Protein AF-W9T231-F1 (afdb_monomer_lite)

Sequence (777 aa):
MSNKSLTALIVGVVLALVLWNSFYIVSQTERAVMLRFGRIVEPDVKPGLHMKIPYVNSVRKFDARLLTLDTTTSRFLTLEKKALMVDSYAKWRVDDAERFYTATSGMKQIADERLARRLEAALRDQFGKRTLHESVSGQRDELMAQVTNSLNRAAQQELGIEVVDVRVKGIDLPREVNRSVFERMSSERERERANTAPRVRSWPKAFVRTPIVNAACCSPRPSARPRRCAVTAMRRPRRSMPPPMGRIRSSTPSIAACRPTAKVSPARKTSWCSIPRASSSVTWRTASSASWRWQSHPAAQCRPPGDPSAKHCYDPPAGKIPAFLRLCPRGRRLSQACAGHADPPRGMARMPWFEYDSTRPEASRGCCRGFRLGLPEEVISRMATVDRWLLPDGIEEVLPPEAARIETARRRVLDLFQCWGYELVITPHVEFLESLLTGSGQDLDLRTFKVIDPLSGRQMGLRADITPQVARVDAHTLRREGPSRLCYAGSVLHAKPQALSTSRSPIQLGAELYGDASASSDLEVISLMLEVLELADVPDVHMDLGHVGIYRGLAKAAALSGEAEQRLFDALQRKAMDEIAELTAALDPSLAGMLRALARLCGGREALDEARVALAGAPAEVQKALDTLTLIAEQLAARYPRLPLYFDLGELRGYHYHTGVVFAVFVPGVGQSIAQGGRYDDIGADFGRARPATGFSTDLKTLVGLGNADLTTPISGIWAPHGDEPGLWSAIRELRRQGERVVQALDGQSRSDAAQLGCDRQLLLSNGVWTVAPLAS

Radius of gyration: 41.7 Å; chains: 1; bounding box: 104×125×109 Å

Structure (mmCIF, N/CA/C/O backbone):
data_AF-W9T231-F1
#
_entry.id   AF-W9T231-F1
#
loop_
_atom_site.group_PDB
_atom_site.id
_atom_site.type_symbol
_atom_site.label_atom_id
_atom_site.label_alt_id
_atom_site.label_comp_id
_atom_site.label_asym_id
_atom_site.label_entity_id
_atom_site.label_seq_id
_atom_site.pdbx_PDB_ins_code
_atom_site.Cartn_x
_atom_site.Cartn_y
_atom_site.Cartn_z
_atom_site.occupancy
_atom_site.B_iso_or_equiv
_atom_site.auth_seq_id
_atom_site.auth_comp_id
_atom_site.auth_asym_id
_atom_site.auth_atom_id
_atom_site.pdbx_PDB_model_num
ATOM 1 N N . MET A 1 1 ? 6.945 47.712 62.189 1.00 59.94 1 MET A N 1
ATOM 2 C CA . MET A 1 1 ? 8.403 47.864 61.946 1.00 59.94 1 MET A CA 1
ATOM 3 C C . MET A 1 1 ? 8.771 49.331 62.123 1.00 59.94 1 MET A C 1
ATOM 5 O O . MET A 1 1 ? 7.907 50.165 61.901 1.00 59.94 1 MET A O 1
ATOM 9 N N . SER A 1 2 ? 10.010 49.663 62.504 1.00 77.50 2 SER A N 1
ATOM 10 C CA . SER A 1 2 ? 10.472 51.064 62.484 1.00 77.50 2 SER A CA 1
ATOM 11 C C . SER A 1 2 ? 10.555 51.578 61.043 1.00 77.50 2 SER A C 1
ATOM 13 O O . SER A 1 2 ? 10.962 50.822 60.160 1.00 77.50 2 SER A O 1
ATOM 15 N N . ASN A 1 3 ? 10.252 52.858 60.802 1.00 77.44 3 ASN A N 1
ATOM 16 C CA . ASN A 1 3 ? 10.328 53.460 59.464 1.00 77.44 3 ASN A CA 1
ATOM 17 C C . ASN A 1 3 ? 11.718 53.273 58.828 1.00 77.44 3 ASN A C 1
ATOM 19 O O . ASN A 1 3 ? 11.802 53.001 57.636 1.00 77.44 3 ASN A O 1
ATOM 23 N N . LYS A 1 4 ? 12.796 53.302 59.632 1.00 80.69 4 LYS A N 1
ATOM 24 C CA . LYS A 1 4 ? 14.179 53.039 59.181 1.00 80.69 4 LYS A CA 1
ATOM 25 C C . LYS A 1 4 ? 14.403 51.596 58.697 1.00 80.69 4 LYS A C 1
ATOM 27 O O . LYS A 1 4 ? 15.233 51.359 57.830 1.00 80.69 4 LYS A O 1
ATOM 32 N N . SER A 1 5 ? 13.667 50.631 59.253 1.00 80.69 5 SER A N 1
ATOM 33 C CA . SER A 1 5 ? 13.700 49.223 58.831 1.00 80.69 5 SER A CA 1
ATOM 34 C C . SER A 1 5 ? 12.849 48.995 57.578 1.00 80.69 5 SER A C 1
ATOM 36 O O . SER A 1 5 ? 13.245 48.218 56.712 1.00 80.69 5 SER A O 1
ATOM 38 N N . LEU A 1 6 ? 11.725 49.708 57.442 1.00 85.94 6 LEU A N 1
ATOM 39 C CA . LEU A 1 6 ? 10.895 49.656 56.239 1.00 85.94 6 LEU A CA 1
ATOM 40 C C . LEU A 1 6 ? 11.601 50.296 55.031 1.00 85.94 6 LEU A C 1
ATOM 42 O O . LEU A 1 6 ? 11.607 49.703 53.955 1.00 85.94 6 LEU A O 1
ATOM 46 N N . THR A 1 7 ? 12.256 51.451 55.198 1.00 87.06 7 THR A N 1
ATOM 47 C CA . THR A 1 7 ? 13.043 52.065 54.114 1.00 87.06 7 THR A CA 1
ATOM 48 C C . THR A 1 7 ? 14.250 51.215 53.729 1.00 87.06 7 THR A C 1
ATOM 50 O O . THR A 1 7 ? 14.493 51.042 52.538 1.00 87.06 7 THR A O 1
ATOM 53 N N . ALA A 1 8 ? 14.961 50.618 54.694 1.00 88.06 8 ALA A N 1
ATOM 54 C CA . ALA A 1 8 ? 16.053 49.685 54.407 1.00 88.06 8 ALA A CA 1
ATOM 55 C C . ALA A 1 8 ? 15.579 48.455 53.606 1.00 88.06 8 ALA A C 1
ATOM 57 O O . ALA A 1 8 ? 16.243 48.063 52.647 1.00 88.06 8 ALA A O 1
ATOM 58 N N . LEU A 1 9 ? 14.410 47.890 53.941 1.00 89.06 9 LEU A N 1
ATOM 59 C CA . LEU A 1 9 ? 13.809 46.788 53.182 1.00 89.06 9 LEU A CA 1
ATOM 60 C C . LEU A 1 9 ? 13.473 47.209 51.742 1.00 89.06 9 LEU A C 1
ATOM 62 O O . LEU A 1 9 ? 13.836 46.506 50.803 1.00 89.06 9 LEU A O 1
ATOM 66 N N . ILE A 1 10 ? 12.826 48.366 51.560 1.00 88.75 10 ILE A N 1
ATOM 67 C CA . ILE A 1 10 ? 12.458 48.887 50.232 1.00 88.75 10 ILE A CA 1
ATOM 68 C C . ILE A 1 10 ? 13.711 49.143 49.381 1.00 88.75 10 ILE A C 1
ATOM 70 O O . ILE A 1 10 ? 13.763 48.708 48.233 1.00 88.75 10 ILE A O 1
ATOM 74 N N . VAL A 1 11 ? 14.743 49.782 49.940 1.00 91.19 11 VAL A N 1
ATOM 75 C CA . VAL A 1 11 ? 16.019 50.029 49.243 1.00 91.19 11 VAL A CA 1
ATOM 76 C C . VAL A 1 11 ? 16.714 48.714 48.872 1.00 91.19 11 VAL A C 1
ATOM 78 O O . VAL A 1 11 ? 17.195 48.586 47.748 1.00 91.19 11 VAL A O 1
ATOM 81 N N . GLY A 1 12 ? 16.713 47.716 49.763 1.00 92.06 12 GLY A N 1
ATOM 82 C CA . GLY A 1 12 ? 17.253 46.383 49.481 1.00 92.06 12 GLY A CA 1
ATOM 83 C C . GLY A 1 12 ? 16.517 45.661 48.347 1.00 92.06 12 GLY A C 1
ATOM 84 O O . GLY A 1 12 ? 17.159 45.111 47.453 1.00 92.06 12 GLY A O 1
ATOM 85 N N . VAL A 1 13 ? 15.180 45.716 48.328 1.00 90.56 13 VAL A N 1
ATOM 86 C CA . VAL A 1 13 ? 14.354 45.139 47.251 1.00 90.56 13 VAL A CA 1
ATOM 87 C C . VAL A 1 13 ? 14.581 45.865 45.921 1.00 90.56 13 VAL A C 1
ATOM 89 O O . VAL A 1 13 ? 14.734 45.209 44.892 1.00 90.56 13 VAL A O 1
ATOM 92 N N . VAL A 1 14 ? 14.667 47.199 45.921 1.00 89.44 14 VAL A N 1
ATOM 93 C CA . VAL A 1 14 ? 14.966 47.982 44.708 1.00 89.44 14 VAL A CA 1
ATOM 94 C C . VAL A 1 14 ? 16.364 47.658 44.171 1.00 89.44 14 VAL A C 1
ATOM 96 O O . VAL A 1 14 ? 16.504 47.425 42.972 1.00 89.44 14 VAL A O 1
ATOM 99 N N . LEU A 1 15 ? 17.383 47.559 45.033 1.00 88.38 15 LEU A N 1
ATOM 100 C CA . LEU A 1 15 ? 18.730 47.129 44.637 1.00 88.38 15 LEU A CA 1
ATOM 101 C C . LEU A 1 15 ? 18.733 45.713 44.049 1.00 88.38 15 LEU A C 1
ATOM 103 O O . LEU A 1 15 ? 19.328 45.501 42.994 1.00 88.38 15 LEU A O 1
ATOM 107 N N . ALA A 1 16 ? 18.034 44.763 44.674 1.00 86.81 16 ALA A N 1
ATOM 108 C CA . ALA A 1 16 ? 17.919 43.397 44.165 1.00 86.81 16 ALA A CA 1
ATOM 109 C C . ALA A 1 16 ? 17.242 43.344 42.782 1.00 86.81 16 ALA A C 1
ATOM 111 O O . ALA A 1 16 ? 17.735 42.660 41.886 1.00 86.81 16 ALA A O 1
ATOM 112 N N . LEU A 1 17 ? 16.163 44.108 42.571 1.00 86.94 17 LEU A N 1
ATOM 113 C CA . LEU A 1 17 ? 15.470 44.204 41.279 1.00 86.94 17 LEU A CA 1
ATOM 114 C C . LEU A 1 17 ? 16.336 44.860 40.191 1.00 86.94 17 LEU A C 1
ATOM 116 O O . LEU A 1 17 ? 16.334 44.401 39.047 1.00 86.94 17 LEU A O 1
ATOM 120 N N . VAL A 1 18 ? 17.095 45.906 40.536 1.00 86.50 18 VAL A N 1
ATOM 121 C CA . VAL A 1 18 ? 18.036 46.562 39.613 1.00 86.50 18 VAL A CA 1
ATOM 122 C C . VAL A 1 18 ? 19.168 45.611 39.229 1.00 86.50 18 VAL A C 1
ATOM 124 O O . VAL A 1 18 ? 19.445 45.469 38.039 1.00 86.50 18 VAL A O 1
ATOM 127 N N . LEU A 1 19 ? 19.780 44.915 40.192 1.00 86.00 19 LEU A N 1
ATOM 128 C CA . LEU A 1 19 ? 20.834 43.929 39.932 1.00 86.00 19 LEU A CA 1
ATOM 129 C C . LEU A 1 19 ? 20.319 42.765 39.074 1.00 86.00 19 LEU A C 1
ATOM 131 O O . LEU A 1 19 ? 20.941 42.433 38.067 1.00 86.00 19 LEU A O 1
ATOM 135 N N . TRP A 1 20 ? 19.151 42.203 39.399 1.00 85.25 20 TRP A N 1
ATOM 136 C CA . TRP A 1 20 ? 18.541 41.110 38.632 1.00 85.25 20 TRP A CA 1
ATOM 137 C C . TRP A 1 20 ? 18.258 41.510 37.175 1.00 85.25 20 TRP A C 1
ATOM 139 O O . TRP A 1 20 ? 18.599 40.777 36.249 1.00 85.25 20 TRP A O 1
ATOM 149 N N . ASN A 1 21 ? 17.712 42.709 36.945 1.00 86.25 21 ASN A N 1
ATOM 150 C CA . ASN A 1 21 ? 17.475 43.241 35.598 1.00 86.25 21 ASN A CA 1
ATOM 151 C C . ASN A 1 21 ? 18.737 43.859 34.954 1.00 86.25 21 ASN A C 1
ATOM 153 O O . ASN A 1 21 ? 18.638 44.407 33.860 1.00 86.25 21 ASN A O 1
ATOM 157 N N . SER A 1 22 ? 19.916 43.800 35.582 1.00 88.25 22 SER A N 1
ATOM 158 C CA . SER A 1 22 ? 21.172 44.251 34.956 1.00 88.25 22 SER A CA 1
ATOM 159 C C . SER A 1 22 ? 21.849 43.154 34.131 1.00 88.25 22 SER A C 1
ATOM 161 O O . SER A 1 22 ? 22.622 43.469 33.233 1.00 88.25 22 SER A O 1
ATOM 163 N N . PHE A 1 23 ? 21.540 41.877 34.361 1.00 88.81 23 PHE A N 1
ATOM 164 C CA . PHE A 1 23 ? 22.105 40.768 33.587 1.00 88.81 23 PHE A CA 1
ATOM 165 C C . PHE A 1 23 ? 21.223 40.373 32.395 1.00 88.81 23 PHE A C 1
ATOM 167 O O . PHE A 1 23 ? 19.997 40.501 32.425 1.00 88.81 23 PHE A O 1
ATOM 174 N N . TYR A 1 24 ? 21.851 39.887 31.323 1.00 89.12 24 TYR A N 1
ATOM 175 C CA . TYR A 1 24 ? 21.174 39.257 30.189 1.00 89.12 24 TYR A CA 1
ATOM 176 C C . TYR A 1 24 ? 22.077 38.213 29.518 1.00 89.12 24 TYR A C 1
ATOM 178 O O . TYR A 1 24 ? 23.298 38.319 29.562 1.00 89.12 24 TYR A O 1
ATOM 186 N N . ILE A 1 25 ? 21.478 37.195 28.897 1.00 88.69 25 ILE A N 1
ATOM 187 C CA . ILE A 1 25 ? 22.198 36.114 28.204 1.00 88.69 25 ILE A CA 1
ATOM 188 C C . ILE A 1 25 ? 21.877 36.183 26.709 1.00 88.69 25 ILE A C 1
ATOM 190 O O . ILE A 1 25 ? 20.707 36.331 26.342 1.00 88.69 25 ILE A O 1
ATOM 194 N N . VAL A 1 26 ? 22.895 36.050 25.859 1.00 89.69 26 VAL A N 1
ATOM 195 C CA . VAL A 1 26 ? 22.774 35.859 24.404 1.00 89.69 26 VAL A CA 1
ATOM 196 C C . VAL A 1 26 ? 23.158 34.416 24.079 1.00 89.69 26 VAL A C 1
ATOM 198 O O . VAL A 1 26 ? 24.258 33.974 24.411 1.00 89.69 26 VAL A O 1
ATOM 201 N N . SER A 1 27 ? 22.241 33.669 23.470 1.00 87.06 27 SER A N 1
ATOM 202 C CA . SER A 1 27 ? 22.439 32.261 23.104 1.00 87.06 27 SER A CA 1
ATOM 203 C C . SER A 1 27 ? 23.228 32.141 21.800 1.00 87.06 27 SER A C 1
ATOM 205 O O . SER A 1 27 ? 23.195 33.043 20.973 1.00 87.06 27 SER A O 1
ATOM 207 N N . GLN A 1 28 ? 23.872 30.997 21.549 1.00 83.31 28 GLN A N 1
ATOM 208 C CA . GLN A 1 28 ? 24.604 30.754 20.290 1.00 83.31 28 GLN A CA 1
ATOM 209 C C . GLN A 1 28 ? 23.710 30.776 19.031 1.00 83.31 28 GLN A C 1
ATOM 211 O O . GLN A 1 28 ? 24.209 30.907 17.920 1.00 83.31 28 GLN A O 1
ATOM 216 N N . THR A 1 29 ? 22.390 30.658 19.201 1.00 84.88 29 THR A N 1
ATOM 217 C CA . THR A 1 29 ? 21.371 30.757 18.142 1.00 84.88 29 THR A CA 1
ATOM 218 C C . THR A 1 29 ? 20.822 32.174 17.941 1.00 84.88 29 THR A C 1
ATOM 220 O O . THR A 1 29 ? 19.926 32.367 17.123 1.00 84.88 29 THR A O 1
ATOM 223 N N . GLU A 1 30 ? 21.297 33.159 18.704 1.00 87.56 30 GLU A N 1
ATOM 224 C CA . GLU A 1 30 ? 20.842 34.550 18.668 1.00 87.56 30 GLU A CA 1
ATOM 225 C C . GLU A 1 30 ? 22.010 35.472 18.287 1.00 87.56 30 GLU A C 1
ATOM 227 O O . GLU A 1 30 ? 23.133 35.271 18.744 1.00 87.56 30 GLU A O 1
ATOM 232 N N . ARG A 1 31 ? 21.736 36.532 17.521 1.00 87.31 31 ARG A N 1
ATOM 233 C CA . ARG A 1 31 ? 22.599 37.728 17.477 1.00 87.31 31 ARG A CA 1
ATOM 234 C C . ARG A 1 31 ? 21.915 38.852 18.242 1.00 87.31 31 ARG A C 1
ATOM 236 O O . ARG A 1 31 ? 20.683 38.868 18.339 1.00 87.31 31 ARG A O 1
ATOM 243 N N . ALA A 1 32 ? 22.675 39.795 18.788 1.00 87.94 32 ALA A N 1
ATOM 244 C CA . ALA A 1 32 ? 22.094 40.895 19.548 1.00 87.94 32 ALA A CA 1
ATOM 245 C C . ALA A 1 32 ? 22.834 42.223 19.354 1.00 87.94 32 ALA A C 1
ATOM 247 O O . ALA A 1 32 ? 24.052 42.260 19.228 1.00 87.94 32 ALA A O 1
ATOM 248 N N . VAL A 1 33 ? 22.065 43.312 19.384 1.00 90.50 33 VAL A N 1
ATOM 249 C CA . VAL A 1 33 ? 22.539 44.700 19.298 1.00 90.50 33 VAL A CA 1
ATOM 250 C C . VAL A 1 33 ? 22.214 45.400 20.614 1.00 90.50 33 VAL A C 1
ATOM 252 O O . VAL A 1 33 ? 21.064 45.358 21.075 1.00 90.50 33 VAL A O 1
ATOM 255 N N . MET A 1 34 ? 23.194 46.083 21.215 1.00 89.31 34 MET A N 1
ATOM 256 C CA . MET A 1 34 ? 22.938 46.959 22.360 1.00 89.31 34 MET A CA 1
ATOM 257 C C . MET A 1 34 ? 22.650 48.384 21.889 1.00 89.31 34 MET A C 1
ATOM 259 O O . MET A 1 34 ? 23.486 49.039 21.263 1.00 89.31 34 MET A O 1
ATOM 263 N N . LEU A 1 35 ? 21.468 48.881 22.253 1.00 89.38 35 LEU A N 1
ATOM 264 C CA . LEU A 1 35 ? 21.034 50.250 22.003 1.00 89.38 35 LEU A CA 1
ATOM 265 C C . LEU A 1 35 ? 21.089 51.065 23.301 1.00 89.38 35 LEU A C 1
ATOM 267 O O . LEU A 1 35 ? 20.651 50.584 24.348 1.00 89.38 35 LEU A O 1
ATOM 271 N N . ARG A 1 36 ? 21.526 52.323 23.230 1.00 88.81 36 ARG A N 1
ATOM 272 C CA . ARG A 1 36 ? 21.398 53.319 24.307 1.00 88.81 36 ARG A CA 1
ATOM 273 C C . ARG A 1 36 ? 20.608 54.512 23.787 1.00 88.81 36 ARG A C 1
ATOM 275 O O . ARG A 1 36 ? 21.016 55.142 22.815 1.00 88.81 36 ARG A O 1
ATOM 282 N N . PHE A 1 37 ? 19.459 54.792 24.403 1.00 84.75 37 PHE A N 1
ATOM 283 C CA . PHE A 1 37 ? 18.506 55.816 23.936 1.00 84.75 37 PHE A CA 1
ATOM 284 C C . PHE A 1 37 ? 18.221 55.747 22.416 1.00 84.75 37 PHE A C 1
ATOM 286 O O . PHE A 1 37 ? 18.166 56.762 21.727 1.00 84.75 37 PHE A O 1
ATOM 293 N N . GLY A 1 38 ? 18.091 54.528 21.877 1.00 77.12 38 GLY A N 1
ATOM 294 C CA . GLY A 1 38 ? 17.821 54.266 20.456 1.00 77.12 38 GLY A CA 1
ATOM 295 C C . GLY A 1 38 ? 19.037 54.285 19.517 1.00 77.12 38 GLY A C 1
ATOM 296 O O . GLY A 1 38 ? 18.914 53.798 18.398 1.00 77.12 38 GLY A O 1
ATOM 297 N N . ARG A 1 39 ? 20.209 54.773 19.950 1.00 84.06 39 ARG A N 1
ATOM 298 C CA . ARG A 1 39 ? 21.460 54.696 19.170 1.00 84.06 39 ARG A CA 1
ATOM 299 C C . ARG A 1 39 ? 22.169 53.365 19.414 1.00 84.06 39 ARG A C 1
ATOM 301 O O . ARG A 1 39 ? 22.173 52.885 20.545 1.00 84.06 39 ARG A O 1
ATOM 308 N N . ILE A 1 40 ? 22.791 52.799 18.382 1.00 86.38 40 ILE A N 1
ATOM 309 C CA . ILE A 1 40 ? 23.639 51.604 18.504 1.00 86.38 40 ILE A CA 1
ATOM 310 C C . ILE A 1 40 ? 24.900 51.965 19.305 1.00 86.38 40 ILE A C 1
ATOM 312 O O . ILE A 1 40 ? 25.484 53.030 19.108 1.00 86.38 40 ILE A O 1
ATOM 316 N N . VAL A 1 41 ? 25.272 51.098 20.249 1.00 86.50 41 VAL A N 1
ATOM 317 C CA . VAL A 1 41 ? 26.499 51.205 21.064 1.00 86.50 41 VAL A CA 1
ATOM 318 C C . VAL A 1 41 ? 27.370 49.959 20.918 1.00 86.50 41 VAL A C 1
ATOM 320 O O . VAL A 1 41 ? 28.590 50.072 20.949 1.00 86.50 41 VAL A O 1
ATOM 323 N N . GLU A 1 42 ? 26.758 48.789 20.732 1.00 85.25 42 GLU A N 1
ATOM 324 C CA . GLU A 1 42 ? 27.459 47.527 20.482 1.00 85.25 42 GLU A CA 1
ATOM 325 C C . GLU A 1 42 ? 26.739 46.785 19.336 1.00 85.25 42 GLU A C 1
ATOM 327 O O . GLU A 1 42 ? 25.562 46.441 19.509 1.00 85.25 42 GLU A O 1
ATOM 332 N N . PRO A 1 43 ? 27.379 46.609 18.160 1.00 77.88 43 PRO A N 1
ATOM 333 C CA . PRO A 1 43 ? 26.698 46.180 16.933 1.00 77.88 43 PRO A CA 1
ATOM 334 C C . PRO A 1 43 ? 26.555 44.658 16.768 1.00 77.88 43 PRO A C 1
ATOM 336 O O . PRO A 1 43 ? 25.630 44.217 16.092 1.00 77.88 43 PRO A O 1
ATOM 339 N N . ASP A 1 44 ? 27.421 43.850 17.391 1.00 82.75 44 ASP A N 1
ATOM 340 C CA . ASP A 1 44 ? 27.272 42.388 17.442 1.00 82.75 44 ASP A CA 1
ATOM 341 C C . ASP A 1 44 ? 27.761 41.839 18.793 1.00 82.75 44 ASP A C 1
ATOM 343 O O . ASP A 1 44 ? 28.956 41.631 19.027 1.00 82.75 44 ASP A O 1
ATOM 347 N N . VAL A 1 45 ? 26.819 41.652 19.719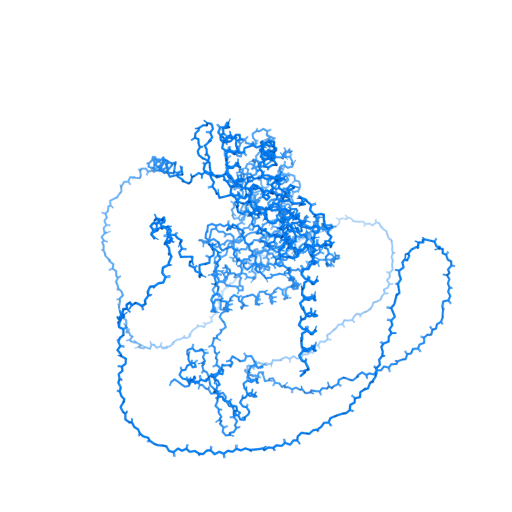 1.00 85.19 45 VAL A N 1
ATOM 348 C CA . VAL A 1 45 ? 27.072 41.119 21.062 1.00 85.19 45 VAL A CA 1
ATOM 349 C C . VAL A 1 45 ? 27.274 39.605 20.970 1.00 85.19 45 VAL A C 1
ATOM 351 O O . VAL A 1 45 ? 26.329 38.850 20.730 1.00 85.19 45 VAL A O 1
ATOM 354 N N . LYS A 1 46 ? 28.509 39.149 21.208 1.00 85.12 46 LYS A N 1
ATOM 355 C CA . LYS A 1 46 ? 28.887 37.724 21.148 1.00 85.12 46 LYS A CA 1
ATOM 356 C C . LYS A 1 46 ? 28.062 36.856 22.120 1.00 85.12 46 LYS A C 1
ATOM 358 O O . LYS A 1 46 ? 27.744 37.329 23.212 1.00 85.12 46 LYS A O 1
ATOM 363 N N . PRO A 1 47 ? 27.783 35.574 21.806 1.00 87.12 47 PRO A N 1
ATOM 364 C CA . PRO A 1 47 ? 27.088 34.665 22.722 1.00 87.12 47 PRO A CA 1
ATOM 365 C C . PRO A 1 47 ? 27.764 34.568 24.099 1.00 87.12 47 PRO A C 1
ATOM 367 O O . PRO A 1 47 ? 28.982 34.406 24.187 1.00 87.12 47 PRO A O 1
ATOM 370 N N . GLY A 1 48 ? 26.979 34.658 25.175 1.00 88.56 48 GLY A N 1
ATOM 371 C CA . GLY A 1 48 ? 27.481 34.694 26.552 1.00 88.56 48 GLY A CA 1
ATOM 372 C C . GLY A 1 48 ? 26.546 35.392 27.546 1.00 88.56 48 GLY A C 1
ATOM 373 O O . GLY A 1 48 ? 25.443 35.819 27.199 1.00 88.56 48 GLY A O 1
ATOM 374 N N . LEU A 1 49 ? 27.001 35.500 28.799 1.00 89.00 49 LEU A N 1
ATOM 375 C CA . LEU A 1 49 ? 26.379 36.315 29.847 1.00 89.00 49 LEU A CA 1
ATOM 376 C C . LEU A 1 49 ? 26.965 37.731 29.804 1.00 89.00 49 LEU A C 1
ATOM 378 O O . LEU A 1 49 ? 28.181 37.898 29.846 1.00 89.00 49 LEU A O 1
ATOM 382 N N . HIS A 1 50 ? 26.094 38.735 29.784 1.00 89.31 50 HIS A N 1
ATOM 383 C CA . HIS A 1 50 ? 26.443 40.146 29.642 1.00 89.31 50 HIS A CA 1
ATOM 384 C C . HIS A 1 50 ? 25.702 41.020 30.653 1.00 89.31 50 HIS A C 1
ATOM 386 O O . HIS A 1 50 ? 24.677 40.625 31.218 1.00 89.31 50 HIS A O 1
ATOM 392 N N . MET A 1 51 ? 26.204 42.241 30.856 1.00 88.38 51 MET A N 1
ATOM 393 C CA . MET A 1 51 ? 25.585 43.240 31.728 1.00 88.38 51 MET A CA 1
ATOM 394 C C . MET A 1 51 ? 25.106 44.454 30.921 1.00 88.38 51 MET A C 1
ATOM 396 O O . MET A 1 51 ? 25.799 44.955 30.038 1.00 88.38 51 MET A O 1
ATOM 400 N N . LYS A 1 52 ? 23.906 44.942 31.233 1.00 88.44 52 LYS A N 1
ATOM 401 C CA . LYS A 1 52 ? 23.283 46.155 30.687 1.00 88.44 52 LYS A CA 1
ATOM 402 C C . LYS A 1 52 ? 22.937 47.092 31.847 1.00 88.44 52 LYS A C 1
ATOM 404 O O . LYS A 1 52 ? 22.591 46.631 32.929 1.00 88.44 52 LYS A O 1
ATOM 409 N N . ILE A 1 53 ? 22.958 48.403 31.617 1.00 86.44 53 ILE A N 1
ATOM 410 C CA . ILE A 1 53 ? 22.382 49.362 32.570 1.00 86.44 53 ILE A CA 1
ATOM 411 C C . ILE A 1 53 ? 20.865 49.395 32.316 1.00 86.44 53 ILE A C 1
ATOM 413 O O . ILE A 1 53 ? 20.472 49.814 31.222 1.00 86.44 53 ILE A O 1
ATOM 417 N N . PRO A 1 54 ? 19.998 48.951 33.248 1.00 79.44 54 PRO A N 1
ATOM 418 C CA . PRO A 1 54 ? 18.552 48.968 33.033 1.00 79.44 54 PRO A CA 1
ATOM 419 C C . PRO A 1 54 ? 18.039 50.400 32.815 1.00 79.44 54 PRO A C 1
ATOM 421 O O . PRO A 1 54 ? 18.637 51.367 33.282 1.00 79.44 54 PRO A O 1
ATOM 424 N N . TYR A 1 55 ? 16.939 50.533 32.068 1.00 80.69 55 TYR A N 1
ATOM 425 C CA . TYR A 1 55 ? 16.335 51.795 31.592 1.00 80.69 55 TYR A CA 1
ATOM 426 C C . TYR A 1 55 ? 17.190 52.646 30.626 1.00 80.69 55 TYR A C 1
ATOM 428 O O . TYR A 1 55 ? 16.620 53.353 29.800 1.00 80.69 55 TYR A O 1
ATOM 436 N N . VAL A 1 56 ? 18.524 52.555 30.668 1.00 85.50 56 VAL A N 1
ATOM 437 C CA . VAL A 1 56 ? 19.449 53.306 29.791 1.00 85.50 56 VAL A CA 1
ATOM 438 C C . VAL A 1 56 ? 19.849 52.501 28.550 1.00 85.50 56 VAL A C 1
ATOM 440 O O . VAL A 1 56 ? 19.805 53.018 27.432 1.00 85.50 56 VAL A O 1
ATOM 443 N N . ASN A 1 57 ? 20.219 51.230 28.738 1.00 89.44 57 ASN A N 1
ATOM 444 C CA . ASN A 1 57 ? 20.561 50.303 27.662 1.00 89.44 57 ASN A CA 1
ATOM 445 C C . ASN A 1 57 ? 19.384 49.341 27.408 1.00 89.44 57 ASN A C 1
ATOM 447 O O . ASN A 1 57 ? 18.901 48.674 28.327 1.00 89.44 57 ASN A O 1
ATOM 451 N N . SER A 1 58 ? 18.978 49.191 26.149 1.00 85.75 58 SER A N 1
ATOM 452 C CA . SER A 1 58 ? 18.025 48.172 25.697 1.00 85.75 58 SER A CA 1
ATOM 453 C C . SER A 1 58 ? 18.695 47.240 24.692 1.00 85.75 58 SER A C 1
ATOM 455 O O . SER A 1 58 ? 19.227 47.700 23.684 1.00 85.75 58 SER A O 1
ATOM 457 N N . VAL A 1 59 ? 18.643 45.935 24.944 1.00 88.19 59 VAL A N 1
ATOM 458 C CA . VAL A 1 59 ? 19.201 44.913 24.048 1.00 88.19 59 VAL A CA 1
ATOM 459 C C . VAL A 1 59 ? 18.101 44.428 23.109 1.00 88.19 59 VAL A C 1
ATOM 461 O O . VAL A 1 59 ? 17.018 44.055 23.569 1.00 88.19 59 VAL A O 1
ATOM 464 N N . ARG A 1 60 ? 18.369 44.413 21.802 1.00 88.06 60 ARG A N 1
ATOM 465 C CA . ARG A 1 60 ? 17.524 43.742 20.804 1.00 88.06 60 ARG A CA 1
ATOM 466 C C . ARG A 1 60 ? 18.203 42.447 20.375 1.00 88.06 60 ARG A C 1
ATOM 468 O O . ARG A 1 60 ? 19.402 42.446 20.129 1.00 88.06 60 ARG A O 1
ATOM 475 N N . LYS A 1 61 ? 17.432 41.362 20.326 1.00 89.31 61 LYS A N 1
ATOM 476 C CA . LYS A 1 61 ? 17.865 40.015 19.937 1.00 89.31 61 LYS A CA 1
ATOM 477 C C . LYS A 1 61 ? 17.177 39.615 18.639 1.00 89.31 61 LYS A C 1
ATOM 479 O O . LYS A 1 61 ? 15.988 39.896 18.483 1.00 89.31 61 LYS A O 1
ATOM 484 N N . PHE A 1 62 ? 17.899 38.923 17.767 1.00 87.88 62 PHE A N 1
ATOM 485 C CA . PHE A 1 62 ? 17.410 38.401 16.492 1.00 87.88 62 PHE A CA 1
ATOM 486 C C . PHE A 1 62 ? 17.809 36.929 16.353 1.00 87.88 62 PHE A C 1
ATOM 488 O O . PHE A 1 62 ? 18.845 36.509 16.870 1.00 87.88 62 PHE A O 1
ATOM 495 N N . ASP A 1 63 ? 16.986 36.145 15.662 1.00 86.81 63 ASP A N 1
ATOM 496 C CA . ASP A 1 63 ? 17.266 34.732 15.400 1.00 86.81 63 ASP A CA 1
ATOM 497 C C . ASP A 1 63 ? 18.368 34.606 14.333 1.00 86.81 63 ASP A C 1
ATOM 499 O O . ASP A 1 63 ? 18.233 35.143 13.232 1.00 86.81 63 ASP A O 1
ATOM 503 N N . ALA A 1 64 ? 19.464 33.922 14.668 1.00 84.56 64 ALA A N 1
ATOM 504 C CA . ALA A 1 64 ? 20.610 33.715 13.778 1.00 84.56 64 ALA A CA 1
ATOM 505 C C . ALA A 1 64 ? 20.522 32.397 12.980 1.00 84.56 64 ALA A C 1
ATOM 507 O O . ALA A 1 64 ? 21.426 32.070 12.205 1.00 84.56 64 ALA A O 1
ATOM 508 N N . ARG A 1 65 ? 19.457 31.608 13.183 1.00 90.38 65 ARG A N 1
ATOM 509 C CA . ARG A 1 65 ? 19.228 30.330 12.492 1.00 90.38 65 ARG A CA 1
ATOM 510 C C . ARG A 1 65 ? 18.743 30.546 11.054 1.00 90.38 65 ARG A C 1
ATOM 512 O O . ARG A 1 65 ? 18.408 31.653 10.643 1.00 90.38 65 ARG A O 1
ATOM 519 N N . LEU A 1 66 ? 18.680 29.454 10.288 1.00 90.06 66 LEU A N 1
ATOM 520 C CA . LEU A 1 66 ? 18.106 29.440 8.940 1.00 90.06 66 LEU A CA 1
ATOM 521 C C . LEU A 1 66 ? 16.592 29.684 8.989 1.00 90.06 66 LEU A C 1
ATOM 523 O O . LEU A 1 66 ? 15.794 28.775 9.227 1.00 90.06 66 LEU A O 1
ATOM 527 N N . LEU A 1 67 ? 16.204 30.924 8.722 1.00 90.69 67 LEU A N 1
ATOM 528 C CA . LEU A 1 67 ? 14.831 31.330 8.487 1.00 90.69 67 LEU A CA 1
ATOM 529 C C . LEU A 1 67 ? 14.408 30.933 7.067 1.00 90.69 67 LEU A C 1
ATOM 531 O O . LEU A 1 67 ? 15.223 30.718 6.167 1.00 90.69 67 LEU A O 1
ATOM 535 N N . THR A 1 68 ? 13.099 30.808 6.870 1.00 92.19 68 THR A N 1
ATOM 536 C CA . THR A 1 68 ? 12.507 30.566 5.550 1.00 92.19 68 THR A CA 1
ATOM 537 C C . THR A 1 68 ? 11.605 31.740 5.199 1.00 92.19 68 THR A C 1
ATOM 539 O O . THR A 1 68 ? 10.793 32.172 6.025 1.00 92.19 68 THR A O 1
ATOM 542 N N . LEU A 1 69 ? 11.778 32.248 3.983 1.00 89.56 69 LEU A N 1
ATOM 543 C CA . LEU A 1 69 ? 10.790 33.030 3.258 1.00 89.56 69 LEU A CA 1
ATOM 544 C C . LEU A 1 69 ? 10.063 32.068 2.317 1.00 89.56 69 LEU A C 1
ATOM 546 O O . LEU A 1 69 ? 10.710 31.373 1.533 1.00 89.56 69 LEU A O 1
ATOM 550 N N . ASP A 1 70 ? 8.738 32.045 2.397 1.00 83.44 70 ASP A N 1
ATOM 551 C CA . ASP A 1 70 ? 7.876 31.340 1.454 1.00 83.44 70 ASP A CA 1
ATOM 552 C C . ASP A 1 70 ? 7.122 32.376 0.610 1.00 83.44 70 ASP A C 1
ATOM 554 O O . ASP A 1 70 ? 6.636 33.371 1.154 1.00 83.44 70 ASP A O 1
ATOM 558 N N . THR A 1 71 ? 7.068 32.177 -0.706 1.00 81.81 71 THR A N 1
ATOM 559 C CA . THR A 1 71 ? 6.535 33.156 -1.664 1.00 81.81 71 THR A CA 1
ATOM 560 C C . THR A 1 71 ? 5.309 32.578 -2.355 1.00 81.81 71 THR A C 1
ATOM 562 O O . THR A 1 71 ? 5.365 31.482 -2.911 1.00 81.81 71 THR A O 1
ATOM 565 N N . THR A 1 72 ? 4.204 33.325 -2.352 1.00 78.38 72 THR A N 1
ATOM 566 C CA . THR A 1 72 ? 2.962 32.936 -3.033 1.00 78.38 72 THR A CA 1
ATOM 567 C C . THR A 1 72 ? 3.151 32.818 -4.544 1.00 78.38 72 THR A C 1
ATOM 569 O O . THR A 1 72 ? 3.873 33.621 -5.147 1.00 78.38 72 THR A O 1
ATOM 572 N N . THR A 1 73 ? 2.433 31.873 -5.153 1.00 83.19 73 THR A N 1
ATOM 573 C CA . THR A 1 73 ? 2.471 31.552 -6.585 1.00 83.19 73 THR A CA 1
ATOM 574 C C . THR A 1 73 ? 2.373 32.797 -7.460 1.00 83.19 73 THR A C 1
ATOM 576 O O . THR A 1 73 ? 1.334 33.457 -7.517 1.00 83.19 73 THR A O 1
ATOM 579 N N . SER A 1 74 ? 3.458 33.119 -8.159 1.00 83.88 74 SER A N 1
ATOM 580 C CA . SER A 1 74 ? 3.573 34.353 -8.941 1.00 83.88 74 SER A CA 1
ATOM 581 C C . SER A 1 74 ? 3.563 34.063 -10.441 1.00 83.88 74 SER A C 1
ATOM 583 O O . SER A 1 74 ? 4.136 33.074 -10.900 1.00 83.88 74 SER A O 1
ATOM 585 N N . ARG A 1 75 ? 2.879 34.916 -11.217 1.00 87.12 75 ARG A N 1
ATOM 586 C CA . ARG A 1 75 ? 2.721 34.761 -12.672 1.00 87.12 75 ARG A CA 1
ATOM 587 C C . ARG A 1 75 ? 3.846 35.485 -13.408 1.00 87.12 75 ARG A C 1
ATOM 589 O O . ARG A 1 75 ? 3.868 36.714 -13.457 1.00 87.12 75 ARG A O 1
ATOM 596 N N . PHE A 1 76 ? 4.740 34.722 -14.021 1.00 87.69 76 PHE A N 1
ATOM 597 C CA . PHE A 1 76 ? 5.832 35.224 -14.853 1.00 87.69 76 PHE A CA 1
ATOM 598 C C . PHE A 1 76 ? 5.523 35.012 -16.342 1.00 87.69 76 PHE A C 1
ATOM 600 O O . PHE A 1 76 ? 4.655 34.213 -16.699 1.00 87.69 76 PHE A O 1
ATOM 607 N N . LEU A 1 77 ? 6.220 35.743 -17.215 1.00 85.75 77 LEU A N 1
ATOM 608 C CA . LEU A 1 77 ? 6.151 35.578 -18.669 1.00 85.75 77 LEU A CA 1
ATOM 609 C C . LEU A 1 77 ? 7.513 35.117 -19.194 1.00 85.75 77 LEU A C 1
ATOM 611 O O . LEU A 1 77 ? 8.535 35.674 -18.798 1.00 85.75 77 LEU A O 1
ATOM 615 N N . THR A 1 78 ? 7.514 34.133 -20.091 1.00 86.88 78 THR A N 1
ATOM 616 C CA . THR A 1 78 ? 8.703 33.705 -20.845 1.00 86.88 78 THR A CA 1
ATOM 617 C C . THR A 1 78 ? 9.018 34.672 -21.992 1.00 86.88 78 THR A C 1
ATOM 619 O O . THR A 1 78 ? 8.201 35.532 -22.336 1.00 86.88 78 THR A O 1
ATOM 622 N N . LEU A 1 79 ? 10.165 34.485 -22.651 1.00 85.06 79 LEU A N 1
ATOM 623 C CA . LEU A 1 79 ? 10.553 35.193 -23.881 1.00 85.06 79 LEU A CA 1
ATOM 624 C C . LEU A 1 79 ? 9.478 35.088 -24.987 1.00 85.06 79 LEU A C 1
ATOM 626 O O . LEU A 1 79 ? 9.195 36.050 -25.698 1.00 85.06 79 LEU A O 1
ATOM 630 N N . GLU A 1 80 ? 8.808 33.935 -25.074 1.00 80.88 80 GLU A N 1
ATOM 631 C CA . GLU A 1 80 ? 7.679 33.656 -25.977 1.00 80.88 80 GLU A CA 1
ATOM 632 C C . GLU A 1 80 ? 6.350 34.319 -25.553 1.00 80.88 80 GLU A C 1
ATOM 634 O O . GLU A 1 80 ? 5.309 34.087 -26.175 1.00 80.88 80 GLU A O 1
ATOM 639 N N . LYS A 1 81 ? 6.344 35.095 -24.461 1.00 82.81 81 LYS A N 1
ATOM 640 C CA . LYS A 1 81 ? 5.147 35.642 -23.796 1.00 82.81 81 LYS A CA 1
ATOM 641 C C . LYS A 1 81 ? 4.173 34.563 -23.291 1.00 82.81 81 LYS A C 1
ATOM 643 O O . LYS A 1 81 ? 2.994 34.851 -23.079 1.00 82.81 81 LYS A O 1
ATOM 648 N N . LYS A 1 82 ? 4.640 33.327 -23.063 1.00 79.31 82 LYS A N 1
ATOM 649 C CA . LYS A 1 82 ? 3.850 32.291 -22.372 1.00 79.31 82 LYS A CA 1
ATOM 650 C C . LYS A 1 82 ? 3.847 32.598 -20.881 1.00 79.31 82 LYS A C 1
ATOM 652 O O . LYS A 1 82 ? 4.879 32.958 -20.324 1.00 79.31 82 LYS A O 1
ATOM 657 N N . ALA A 1 83 ? 2.694 32.456 -20.241 1.00 83.38 83 ALA A N 1
ATOM 658 C CA . ALA A 1 83 ? 2.579 32.646 -18.804 1.00 83.38 83 ALA A CA 1
ATOM 659 C C . ALA A 1 83 ? 2.907 31.353 -18.048 1.00 83.38 83 ALA A C 1
ATOM 661 O O . ALA A 1 83 ? 2.452 30.279 -18.438 1.00 83.38 83 ALA A O 1
ATOM 662 N N . LEU A 1 84 ? 3.659 31.490 -16.958 1.00 84.94 84 LEU A N 1
ATOM 663 C CA . LEU A 1 84 ? 4.015 30.428 -16.021 1.00 84.94 84 LEU A CA 1
ATOM 664 C C . LEU A 1 84 ? 3.657 30.864 -14.601 1.00 84.94 84 LEU A C 1
ATOM 666 O O . LEU A 1 84 ? 3.910 32.005 -14.217 1.00 84.94 84 LEU A O 1
ATOM 670 N N . MET A 1 85 ? 3.077 29.952 -13.830 1.00 86.31 85 MET A N 1
ATOM 671 C CA . MET A 1 85 ? 2.820 30.104 -12.402 1.00 86.31 85 MET A CA 1
ATOM 672 C C . MET A 1 85 ? 3.988 29.462 -11.656 1.00 86.31 85 MET A C 1
ATOM 674 O O . MET A 1 85 ? 4.212 28.262 -11.795 1.00 86.31 85 MET A O 1
ATOM 678 N N . VAL A 1 86 ? 4.762 30.248 -10.910 1.00 85.81 86 VAL A N 1
ATOM 679 C CA . VAL A 1 86 ? 5.981 29.762 -10.249 1.00 85.81 86 VAL A CA 1
ATOM 680 C C . VAL A 1 86 ? 5.886 29.975 -8.745 1.00 85.81 86 VAL A C 1
ATOM 682 O O . VAL A 1 86 ? 5.704 31.098 -8.269 1.00 85.81 86 VAL A O 1
ATOM 685 N N . ASP A 1 87 ? 6.051 28.880 -8.009 1.00 87.06 87 ASP A N 1
ATOM 686 C CA . ASP A 1 87 ? 6.188 28.860 -6.554 1.00 87.06 87 ASP A CA 1
ATOM 687 C C . ASP A 1 87 ? 7.671 28.859 -6.176 1.00 87.06 87 ASP A C 1
ATOM 689 O O . ASP A 1 87 ? 8.455 28.097 -6.745 1.00 87.06 87 ASP A O 1
ATOM 693 N N . SER A 1 88 ? 8.084 29.649 -5.182 1.00 87.88 88 SER A N 1
ATOM 694 C CA . SER A 1 88 ? 9.492 29.696 -4.755 1.00 87.88 88 SER A CA 1
ATOM 695 C C . SER A 1 88 ? 9.664 29.965 -3.262 1.00 87.88 88 SER A C 1
ATOM 697 O O . SER A 1 88 ? 8.821 30.596 -2.625 1.00 87.88 88 SER A O 1
ATOM 699 N N . TYR A 1 89 ? 10.777 29.495 -2.699 1.00 91.88 89 TYR A N 1
ATOM 700 C CA . TYR A 1 89 ? 11.196 29.803 -1.333 1.00 91.88 89 TYR A CA 1
ATOM 701 C C . TYR A 1 89 ? 12.672 30.209 -1.292 1.00 91.88 89 TYR A C 1
ATOM 703 O O . TYR A 1 89 ? 13.477 29.785 -2.125 1.00 91.88 89 TYR A O 1
ATOM 711 N N . ALA A 1 90 ? 13.034 30.988 -0.273 1.00 91.69 90 ALA A N 1
ATOM 712 C CA . ALA A 1 90 ? 14.418 31.332 0.034 1.00 91.69 90 ALA A CA 1
ATOM 713 C C . ALA A 1 90 ? 14.756 30.973 1.488 1.00 91.69 90 ALA A C 1
ATOM 715 O O . ALA A 1 90 ? 13.977 31.232 2.412 1.00 91.69 90 ALA A O 1
ATOM 716 N N . LYS A 1 91 ? 15.934 30.384 1.697 1.00 93.75 91 LYS A N 1
ATOM 717 C CA . LYS A 1 91 ? 16.540 30.167 3.016 1.00 93.75 91 LYS A CA 1
ATOM 718 C C . LYS A 1 91 ? 17.498 31.318 3.297 1.00 93.75 91 LYS A C 1
ATOM 720 O O . LYS A 1 91 ? 18.406 31.566 2.506 1.00 93.75 91 LYS A O 1
ATOM 725 N N . TRP A 1 92 ? 17.303 32.013 4.412 1.00 94.62 92 TRP A N 1
ATOM 726 C CA . TRP A 1 92 ? 18.111 33.176 4.780 1.00 94.62 92 TRP A CA 1
ATOM 727 C C . TRP A 1 92 ? 18.399 33.216 6.284 1.00 94.62 92 TRP A C 1
ATOM 729 O O . TRP A 1 92 ? 17.670 32.616 7.071 1.00 94.62 92 TRP A O 1
ATOM 739 N N . ARG A 1 93 ? 19.461 33.911 6.699 1.00 92.81 93 ARG A N 1
ATOM 740 C CA . ARG A 1 93 ? 19.785 34.155 8.119 1.00 92.81 93 ARG A CA 1
ATOM 741 C C . ARG A 1 93 ? 20.346 35.560 8.332 1.00 92.81 93 ARG A C 1
ATOM 743 O O . ARG A 1 93 ? 20.851 36.170 7.393 1.00 92.81 93 ARG A O 1
ATOM 750 N N . VAL A 1 94 ? 20.259 36.074 9.558 1.00 91.75 94 VAL A N 1
ATOM 751 C CA . VAL A 1 94 ? 20.888 37.353 9.933 1.00 91.75 94 VAL A CA 1
ATOM 752 C C . VAL A 1 94 ? 22.398 37.153 10.078 1.00 91.75 94 VAL A C 1
ATOM 754 O O . VAL A 1 94 ? 22.828 36.300 10.858 1.00 91.75 94 VAL A O 1
ATOM 757 N N . ASP A 1 95 ? 23.189 37.947 9.352 1.00 88.38 95 ASP A N 1
ATOM 758 C CA . ASP A 1 95 ? 24.658 37.905 9.412 1.00 88.38 95 ASP A CA 1
ATOM 759 C C . ASP A 1 95 ? 25.282 39.217 9.923 1.00 88.38 95 ASP A C 1
ATOM 761 O O . ASP A 1 95 ? 26.219 39.191 10.715 1.00 88.38 95 ASP A O 1
ATOM 765 N N . ASP A 1 96 ? 24.703 40.365 9.570 1.00 88.81 96 ASP A N 1
ATOM 766 C CA . ASP A 1 96 ? 25.051 41.680 10.117 1.00 88.81 96 ASP A CA 1
ATOM 767 C C . ASP A 1 96 ? 23.854 42.207 10.927 1.00 88.81 96 ASP A C 1
ATOM 769 O O . ASP A 1 96 ? 22.850 42.668 10.376 1.00 88.81 96 ASP A O 1
ATOM 773 N N . ALA A 1 97 ? 23.940 42.091 12.256 1.00 87.31 97 ALA A N 1
ATOM 774 C CA . ALA A 1 97 ? 22.851 42.430 13.170 1.00 87.31 97 ALA A CA 1
ATOM 775 C C . ALA A 1 97 ? 22.595 43.947 13.275 1.00 87.31 97 ALA A C 1
ATOM 777 O O . ALA A 1 97 ? 21.441 44.362 13.428 1.00 87.31 97 ALA A O 1
ATOM 778 N N . GLU A 1 98 ? 23.634 44.776 13.139 1.00 88.81 98 GLU A N 1
ATOM 779 C CA . GLU A 1 98 ? 23.532 46.240 13.096 1.00 88.81 98 GLU A CA 1
ATOM 780 C C . GLU A 1 98 ? 22.798 46.697 11.832 1.00 88.81 98 GLU A C 1
ATOM 782 O O . GLU A 1 98 ? 21.845 47.482 11.910 1.00 88.81 98 GLU A O 1
ATOM 787 N N . ARG A 1 99 ? 23.182 46.166 10.669 1.00 89.19 99 ARG A N 1
ATOM 788 C CA . ARG A 1 99 ? 22.551 46.487 9.385 1.00 89.19 99 ARG A CA 1
ATOM 789 C C . ARG A 1 99 ? 21.142 45.923 9.292 1.00 89.19 99 ARG A C 1
ATOM 791 O O . ARG A 1 99 ? 20.249 46.633 8.836 1.00 89.19 99 ARG A O 1
ATOM 798 N N . PHE A 1 100 ? 20.906 44.717 9.808 1.00 90.19 100 PHE A N 1
ATOM 799 C CA . PHE A 1 100 ? 19.563 44.149 9.924 1.00 90.19 100 PHE A CA 1
ATOM 800 C C . PHE A 1 100 ? 18.650 45.016 10.790 1.00 90.19 100 PHE A C 1
ATOM 802 O O . PHE A 1 100 ? 17.533 45.338 10.371 1.00 90.19 100 PHE A O 1
ATOM 809 N N . TYR A 1 101 ? 19.120 45.461 11.959 1.00 89.06 101 TYR A N 1
ATOM 810 C CA . TYR A 1 101 ? 18.353 46.373 12.803 1.00 89.06 101 TYR A CA 1
ATOM 811 C C . TYR A 1 101 ? 18.128 47.732 12.125 1.00 89.06 101 TYR A C 1
ATOM 813 O O . TYR A 1 101 ? 17.001 48.220 12.103 1.00 89.06 101 TYR A O 1
ATOM 821 N N . THR A 1 102 ? 19.153 48.312 11.503 1.00 88.00 102 THR A N 1
ATOM 822 C CA . THR A 1 102 ? 19.054 49.612 10.817 1.00 88.00 102 THR A CA 1
ATOM 823 C C . THR A 1 102 ? 18.093 49.560 9.624 1.00 88.00 102 THR A C 1
ATOM 825 O O . THR A 1 102 ? 17.288 50.470 9.434 1.00 88.00 102 THR A O 1
ATOM 828 N N . ALA A 1 103 ? 18.109 48.474 8.848 1.00 87.50 103 ALA A N 1
ATOM 829 C CA . ALA A 1 103 ? 17.258 48.314 7.676 1.00 87.50 103 ALA A CA 1
ATOM 830 C C . ALA A 1 103 ? 15.805 47.943 8.021 1.00 87.50 103 ALA A C 1
ATOM 832 O O . ALA A 1 103 ? 14.887 48.420 7.349 1.00 87.50 103 ALA A O 1
ATOM 833 N N . THR A 1 104 ? 15.581 47.092 9.030 1.00 89.75 104 THR A N 1
ATOM 834 C CA . THR A 1 104 ? 14.275 46.442 9.297 1.00 89.75 104 THR A CA 1
ATOM 835 C C . THR A 1 104 ? 13.664 46.775 10.663 1.00 89.75 104 THR A C 1
ATOM 837 O O . THR A 1 104 ? 12.589 46.276 10.991 1.00 89.75 104 THR A O 1
ATOM 840 N N . SER A 1 105 ? 14.353 47.562 11.500 1.00 85.38 105 SER A N 1
ATOM 841 C CA . SER A 1 105 ? 14.072 47.703 12.944 1.00 85.38 105 SER A CA 1
ATOM 842 C C . SER A 1 105 ? 14.056 46.369 13.715 1.00 85.38 105 SER A C 1
ATOM 844 O O . SER A 1 105 ? 13.504 46.283 14.812 1.00 85.38 105 SER A O 1
ATOM 846 N N . GLY A 1 106 ? 14.666 45.318 13.151 1.00 83.00 106 GLY A N 1
ATOM 847 C CA . GLY A 1 106 ? 14.684 43.964 13.705 1.00 83.00 106 GLY A CA 1
ATOM 848 C C . GLY A 1 106 ? 13.430 43.128 13.418 1.00 83.00 106 GLY A C 1
ATOM 849 O O . GLY A 1 106 ? 13.270 42.062 14.010 1.00 83.00 106 GLY A O 1
ATOM 850 N N . MET A 1 107 ? 12.519 43.594 12.556 1.00 86.31 107 MET A N 1
ATOM 851 C CA . MET A 1 107 ? 11.256 42.907 12.265 1.00 86.31 107 MET A CA 1
ATOM 852 C C . MET A 1 107 ? 11.393 41.946 11.076 1.00 86.31 107 MET A C 1
ATOM 854 O O . MET A 1 107 ? 11.523 42.386 9.932 1.00 86.31 107 MET A O 1
ATOM 858 N N . LYS A 1 108 ? 11.277 40.630 11.332 1.00 87.44 108 LYS A N 1
ATOM 859 C CA . LYS A 1 108 ? 11.356 39.572 10.298 1.00 87.44 108 LYS A CA 1
ATOM 860 C C . LYS A 1 108 ? 10.424 39.844 9.112 1.00 87.44 108 LYS A C 1
ATOM 862 O O . LYS A 1 108 ? 10.856 39.698 7.979 1.00 87.44 108 LYS A O 1
ATOM 867 N N . GLN A 1 109 ? 9.196 40.309 9.359 1.00 87.25 109 GLN A N 1
ATOM 868 C CA . GLN A 1 109 ? 8.214 40.596 8.303 1.00 87.25 109 GLN A CA 1
ATOM 869 C C . GLN A 1 109 ? 8.719 41.633 7.284 1.00 87.25 109 GLN A C 1
ATOM 871 O O . GLN A 1 109 ? 8.530 41.452 6.086 1.00 87.25 109 GLN A O 1
ATOM 876 N N . ILE A 1 110 ? 9.433 42.675 7.730 1.00 88.81 110 ILE A N 1
ATOM 877 C CA . ILE A 1 110 ? 9.996 43.699 6.832 1.00 88.81 110 ILE A CA 1
ATOM 878 C C . ILE A 1 110 ? 11.176 43.133 6.026 1.00 88.81 110 ILE A C 1
ATOM 880 O O . ILE A 1 110 ? 11.367 43.510 4.868 1.00 88.81 110 ILE A O 1
ATOM 884 N N . ALA A 1 111 ? 11.953 42.215 6.610 1.00 88.31 111 ALA A N 1
ATOM 885 C CA . ALA A 1 111 ? 13.000 41.48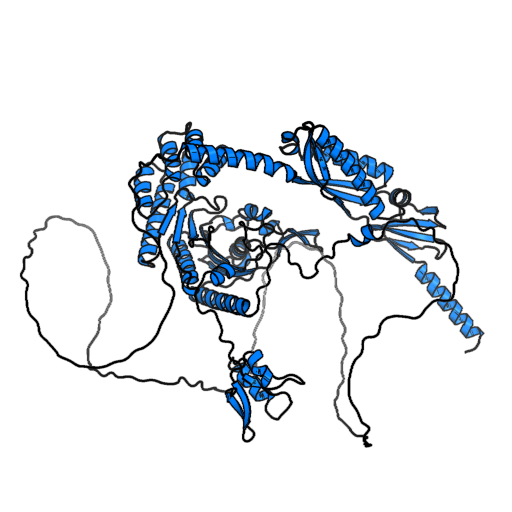8 5.894 1.00 88.31 111 ALA A CA 1
ATOM 886 C C . ALA A 1 111 ? 12.406 40.555 4.826 1.00 88.31 111 ALA A C 1
ATOM 888 O O . ALA A 1 111 ? 12.798 40.640 3.664 1.00 88.31 111 ALA A O 1
ATOM 889 N N . ASP A 1 112 ? 11.420 39.736 5.208 1.00 90.31 112 ASP A N 1
ATOM 890 C CA . ASP A 1 112 ? 10.685 38.823 4.328 1.00 90.31 112 ASP A CA 1
ATOM 891 C C . ASP A 1 112 ? 10.058 39.579 3.147 1.00 90.31 112 ASP A C 1
ATOM 893 O O . ASP A 1 112 ? 10.286 39.213 2.000 1.00 90.31 112 ASP A O 1
ATOM 897 N N . GLU A 1 113 ? 9.343 40.680 3.398 1.00 89.75 113 GLU A N 1
ATOM 898 C CA . GLU A 1 113 ? 8.742 41.523 2.357 1.00 89.75 113 GLU A CA 1
ATOM 899 C C . GLU A 1 113 ? 9.762 42.093 1.359 1.00 89.75 113 GLU A C 1
ATOM 901 O O . GLU A 1 113 ? 9.526 42.106 0.146 1.00 89.75 113 GLU A O 1
ATOM 906 N N . ARG A 1 114 ? 10.881 42.636 1.860 1.00 89.88 114 ARG A N 1
ATOM 907 C CA . ARG A 1 114 ? 11.913 43.241 1.005 1.00 89.88 114 ARG A CA 1
ATOM 908 C C . ARG A 1 114 ? 12.654 42.177 0.203 1.00 89.88 114 ARG A C 1
ATOM 910 O O . ARG A 1 114 ? 12.932 42.404 -0.974 1.00 89.88 114 ARG A O 1
ATOM 917 N N . LEU A 1 115 ? 12.924 41.024 0.812 1.00 91.19 115 LEU A N 1
ATOM 918 C CA . LEU A 1 115 ? 13.528 39.880 0.143 1.00 91.19 115 LEU A CA 1
ATOM 919 C C . LEU A 1 115 ? 12.576 39.286 -0.907 1.00 91.19 115 LEU A C 1
ATOM 921 O O . LEU A 1 115 ? 13.021 39.029 -2.020 1.00 91.19 115 LEU A O 1
ATOM 925 N N . ALA A 1 116 ? 11.276 39.166 -0.615 1.00 90.69 116 ALA A N 1
ATOM 926 C CA . ALA A 1 116 ? 10.256 38.668 -1.541 1.00 90.69 116 ALA A CA 1
ATOM 927 C C . ALA A 1 116 ? 10.145 39.533 -2.801 1.00 90.69 116 ALA A C 1
ATOM 929 O O . ALA A 1 116 ? 10.295 39.017 -3.906 1.00 90.69 116 ALA A O 1
ATOM 930 N N . ARG A 1 117 ? 9.987 40.858 -2.650 1.00 89.12 117 ARG A N 1
ATOM 931 C CA . ARG A 1 117 ? 9.940 41.793 -3.794 1.00 89.12 117 ARG A CA 1
ATOM 932 C C . ARG A 1 117 ? 11.196 41.711 -4.671 1.00 89.12 117 ARG A C 1
ATOM 934 O O . ARG A 1 117 ? 11.119 41.897 -5.884 1.00 89.12 117 ARG A O 1
ATOM 941 N N . ARG A 1 118 ? 12.358 41.422 -4.074 1.00 89.38 118 ARG A N 1
ATOM 942 C CA . ARG A 1 118 ? 13.640 41.329 -4.788 1.00 89.38 118 ARG A CA 1
ATOM 943 C C . ARG A 1 118 ? 13.877 39.961 -5.434 1.00 89.38 118 ARG A C 1
ATOM 945 O O . ARG A 1 118 ? 14.410 39.906 -6.540 1.00 89.38 118 ARG A O 1
ATOM 952 N N . LEU A 1 119 ? 13.435 38.884 -4.785 1.00 90.50 119 LEU A N 1
ATOM 953 C CA . LEU A 1 119 ? 13.373 37.534 -5.344 1.00 90.50 119 LEU A CA 1
ATOM 954 C C . LEU A 1 119 ? 12.442 37.503 -6.561 1.00 90.50 119 LEU A C 1
ATOM 956 O O . LEU A 1 119 ? 12.839 37.023 -7.618 1.00 90.50 119 LEU A O 1
ATOM 960 N N . GLU A 1 120 ? 11.246 38.083 -6.447 1.00 89.50 120 GLU A N 1
ATOM 961 C CA . GLU A 1 120 ? 10.281 38.160 -7.545 1.00 89.50 120 GLU A CA 1
ATOM 962 C C . GLU A 1 120 ? 10.858 38.917 -8.753 1.00 89.50 120 GLU A C 1
ATOM 964 O O . GLU A 1 120 ? 10.761 38.443 -9.884 1.00 89.50 120 GLU A O 1
ATOM 969 N N . ALA A 1 121 ? 11.533 40.051 -8.526 1.00 88.62 121 ALA A N 1
ATOM 970 C CA . ALA A 1 121 ? 12.213 40.796 -9.586 1.00 88.62 121 ALA A CA 1
ATOM 971 C C . ALA A 1 121 ? 13.335 39.980 -10.263 1.00 88.62 121 ALA A C 1
ATOM 973 O O . ALA A 1 121 ? 13.435 39.981 -11.491 1.00 88.62 121 ALA A O 1
ATOM 974 N N . ALA A 1 122 ? 14.145 39.251 -9.486 1.00 88.00 122 ALA A N 1
ATOM 975 C CA . ALA A 1 122 ? 15.215 38.401 -10.011 1.00 88.00 122 ALA A CA 1
ATOM 976 C C . ALA A 1 122 ? 14.676 37.206 -10.822 1.00 88.00 122 ALA A C 1
ATOM 978 O O . ALA A 1 122 ? 15.189 36.913 -11.902 1.00 88.00 122 ALA A O 1
ATOM 979 N N . LEU A 1 123 ? 13.611 36.551 -10.350 1.00 88.19 123 LEU A N 1
ATOM 980 C CA . LEU A 1 123 ? 12.935 35.482 -11.093 1.00 88.19 123 LEU A CA 1
ATOM 981 C C . LEU A 1 123 ? 12.299 36.020 -12.384 1.00 88.19 123 LEU A C 1
ATOM 983 O O . LEU A 1 123 ? 12.446 35.405 -13.439 1.00 88.19 123 LEU A O 1
ATOM 987 N N . ARG A 1 124 ? 11.660 37.198 -12.338 1.00 88.31 124 ARG A N 1
ATOM 988 C CA . ARG A 1 124 ? 11.043 37.842 -13.512 1.00 88.31 124 ARG A CA 1
ATOM 989 C C . ARG A 1 124 ? 12.061 38.149 -14.611 1.00 88.31 124 ARG A C 1
ATOM 991 O O . ARG A 1 124 ? 11.781 37.881 -15.777 1.00 88.31 124 ARG A O 1
ATOM 998 N N . ASP A 1 125 ? 13.237 38.657 -14.243 1.00 86.94 125 ASP A N 1
ATOM 999 C CA . ASP A 1 125 ? 14.355 38.887 -15.167 1.00 86.94 125 ASP A CA 1
ATOM 1000 C C . ASP A 1 125 ? 14.842 37.586 -15.832 1.00 86.94 125 ASP A C 1
ATOM 1002 O O . ASP A 1 125 ? 15.115 37.564 -17.033 1.00 86.94 125 ASP A O 1
ATOM 1006 N N . GLN A 1 126 ? 14.922 36.491 -15.071 1.00 84.88 126 GLN A N 1
ATOM 1007 C CA . GLN A 1 126 ? 15.475 35.227 -15.556 1.00 84.88 126 GLN A CA 1
ATOM 1008 C C . GLN A 1 126 ? 14.497 34.378 -16.376 1.00 84.88 126 GLN A C 1
ATOM 1010 O O . GLN A 1 126 ? 14.930 33.748 -17.346 1.00 84.88 126 GLN A O 1
ATOM 1015 N N . PHE A 1 127 ? 13.200 34.383 -16.051 1.00 85.25 127 PHE A N 1
ATOM 1016 C CA . PHE A 1 127 ? 12.175 33.749 -16.889 1.00 85.25 127 PHE A CA 1
ATOM 1017 C C . PHE A 1 127 ? 11.906 34.557 -18.167 1.00 85.25 127 PHE A C 1
ATOM 1019 O O . PHE A 1 127 ? 11.784 33.970 -19.240 1.00 85.25 127 PHE A O 1
ATOM 1026 N N . GLY A 1 128 ? 11.922 35.895 -18.100 1.00 84.44 128 GLY A N 1
ATOM 1027 C CA . GLY A 1 128 ? 11.704 36.763 -19.267 1.00 84.44 128 GLY A CA 1
ATOM 1028 C C . GLY A 1 128 ? 12.754 36.636 -20.381 1.00 84.44 128 GLY A C 1
ATOM 1029 O O . GLY A 1 128 ? 12.508 37.077 -21.502 1.00 84.44 128 GLY A O 1
ATOM 1030 N N . LYS A 1 129 ? 13.909 36.020 -20.094 1.00 84.94 129 LYS A N 1
ATOM 1031 C CA . LYS A 1 129 ? 15.019 35.797 -21.040 1.00 84.94 129 LYS A CA 1
ATOM 1032 C C . LYS A 1 129 ? 15.042 34.403 -21.678 1.00 84.94 129 LYS A C 1
ATOM 1034 O O . LYS A 1 129 ? 15.883 34.175 -22.540 1.00 84.94 129 LYS A O 1
ATOM 1039 N N . ARG A 1 130 ? 14.167 33.479 -21.263 1.00 81.12 130 ARG A N 1
ATOM 1040 C CA . ARG A 1 130 ? 14.190 32.061 -21.674 1.00 81.12 130 ARG A CA 1
ATOM 1041 C C . ARG A 1 130 ? 12.905 31.637 -22.378 1.00 81.12 130 ARG A C 1
ATOM 1043 O O . ARG A 1 130 ? 11.837 32.207 -22.145 1.00 81.12 130 ARG A O 1
ATOM 1050 N N . THR A 1 131 ? 13.004 30.618 -23.222 1.00 81.75 131 THR A N 1
ATOM 1051 C CA . THR A 1 131 ? 11.860 29.894 -23.799 1.00 81.75 131 THR A CA 1
ATOM 1052 C C . THR A 1 131 ? 11.106 29.093 -22.731 1.00 81.75 131 THR A C 1
ATOM 1054 O O . THR A 1 131 ? 11.575 28.904 -21.602 1.00 81.75 131 THR A O 1
ATOM 1057 N N . LEU A 1 132 ? 9.920 28.592 -23.081 1.00 77.81 132 LEU A N 1
ATOM 1058 C CA . LEU A 1 132 ? 9.163 27.666 -22.240 1.00 77.81 132 LEU A CA 1
ATOM 1059 C C . LEU A 1 132 ? 9.935 26.358 -22.004 1.00 77.81 132 LEU A C 1
ATOM 1061 O O . LEU A 1 132 ? 9.914 25.841 -20.891 1.00 77.81 132 LEU A O 1
ATOM 1065 N N . HIS A 1 133 ? 10.632 25.846 -23.023 1.00 72.75 133 HIS A N 1
ATOM 1066 C CA . HIS A 1 133 ? 11.376 24.590 -22.924 1.00 72.75 133 HIS A CA 1
ATOM 1067 C C . HIS A 1 133 ? 12.562 24.723 -21.956 1.00 72.75 133 HIS A C 1
ATOM 1069 O O . HIS A 1 133 ? 12.594 24.027 -20.945 1.00 72.75 133 HIS A O 1
ATOM 1075 N N . GLU A 1 134 ? 13.452 25.700 -22.174 1.00 69.75 134 GLU A N 1
ATOM 1076 C CA . GLU A 1 134 ? 14.616 25.976 -21.307 1.00 69.75 134 GLU A CA 1
ATOM 1077 C C . GLU A 1 134 ? 14.228 26.268 -19.849 1.00 69.75 134 GLU A C 1
ATOM 1079 O O . GLU A 1 134 ? 14.970 25.939 -18.926 1.00 69.75 134 GLU A O 1
ATOM 1084 N N . SER A 1 135 ? 13.054 26.869 -19.624 1.00 69.06 135 SER A N 1
ATOM 1085 C CA . SER A 1 135 ? 12.530 27.136 -18.275 1.00 69.06 135 SER A CA 1
ATOM 1086 C C . SER A 1 135 ? 12.132 25.861 -17.516 1.00 69.06 135 SER A C 1
ATOM 1088 O O . SER A 1 135 ? 11.994 25.896 -16.294 1.00 69.06 135 SER A O 1
ATOM 1090 N N . VAL A 1 136 ? 11.935 24.740 -18.218 1.00 67.31 136 VAL A N 1
ATOM 1091 C CA . VAL A 1 136 ? 11.493 23.455 -17.655 1.00 67.31 136 VAL A CA 1
ATOM 1092 C C . VAL A 1 136 ? 12.606 22.398 -17.707 1.00 67.31 136 VAL A C 1
ATOM 1094 O O . VAL A 1 136 ? 12.737 21.631 -16.747 1.00 67.31 136 VAL A O 1
ATOM 1097 N N . SER A 1 137 ? 13.425 22.364 -18.765 1.00 59.69 137 SER A N 1
ATOM 1098 C CA . SER A 1 137 ? 14.414 21.312 -19.046 1.00 59.69 137 SER A CA 1
ATOM 1099 C C . SER A 1 137 ? 15.837 21.614 -18.543 1.00 59.69 137 SER A C 1
ATOM 1101 O O . SER A 1 137 ? 16.484 22.555 -18.999 1.00 59.69 137 SER A O 1
ATOM 1103 N N . GLY A 1 138 ? 16.382 20.735 -17.695 1.00 57.16 138 GLY A N 1
ATOM 1104 C CA . GLY A 1 138 ? 17.831 20.566 -17.493 1.00 57.16 138 GLY A CA 1
ATOM 1105 C C . GLY A 1 138 ? 18.558 21.628 -16.654 1.00 57.16 138 GLY A C 1
ATOM 1106 O O . GLY A 1 138 ? 19.070 21.309 -15.587 1.00 57.16 138 GLY A O 1
ATOM 1107 N N . GLN A 1 139 ? 18.620 22.884 -17.102 1.00 58.91 139 GLN A N 1
ATOM 1108 C CA . GLN A 1 139 ? 19.571 23.901 -16.601 1.00 58.91 139 GLN A CA 1
ATOM 1109 C C . GLN A 1 139 ? 19.154 24.591 -15.280 1.00 58.91 139 GLN A C 1
ATOM 1111 O O . GLN A 1 139 ? 19.367 25.791 -15.087 1.00 58.91 139 GLN A O 1
ATOM 1116 N N . ARG A 1 140 ? 18.520 23.859 -14.356 1.00 63.56 140 ARG A N 1
ATOM 1117 C CA . ARG A 1 140 ? 17.914 24.445 -13.146 1.00 63.56 140 ARG A CA 1
ATOM 1118 C C . ARG A 1 140 ? 18.947 24.924 -12.126 1.00 63.56 140 ARG A C 1
ATOM 1120 O O . ARG A 1 140 ? 18.788 26.017 -11.586 1.00 63.56 140 ARG A O 1
ATOM 1127 N N . ASP A 1 141 ? 20.000 24.149 -11.886 1.00 64.56 141 ASP A N 1
ATOM 1128 C CA . ASP A 1 141 ? 20.917 24.417 -10.771 1.00 64.56 141 ASP A CA 1
ATOM 1129 C C . ASP A 1 141 ? 21.861 25.596 -11.053 1.00 64.56 141 ASP A C 1
ATOM 1131 O O . ASP A 1 141 ? 22.047 26.450 -10.187 1.00 64.56 141 ASP A O 1
ATOM 1135 N N . GLU A 1 142 ? 22.368 25.734 -12.283 1.00 70.31 142 GLU A N 1
ATOM 1136 C CA . GLU A 1 142 ? 23.157 26.909 -12.689 1.00 70.31 142 GLU A CA 1
ATOM 1137 C C . GLU A 1 142 ? 22.330 28.204 -12.641 1.00 70.31 142 GLU A C 1
ATOM 1139 O O . GLU A 1 142 ? 22.813 29.240 -12.173 1.00 70.31 142 GLU A O 1
ATOM 1144 N N . LEU A 1 143 ? 21.060 28.146 -13.062 1.00 71.94 143 LEU A N 1
ATOM 1145 C CA . LEU A 1 143 ? 20.118 29.259 -12.948 1.00 71.94 143 LEU A CA 1
ATOM 1146 C C . LEU A 1 143 ? 19.902 29.655 -11.478 1.00 71.94 143 LEU A C 1
ATOM 1148 O O . LEU A 1 143 ? 20.046 30.830 -11.130 1.00 71.94 143 LEU A O 1
ATOM 1152 N N . MET A 1 144 ? 19.588 28.698 -10.601 1.00 78.44 144 MET A N 1
ATOM 1153 C CA . MET A 1 144 ? 19.341 28.997 -9.186 1.00 78.44 144 MET A CA 1
ATOM 1154 C C . MET A 1 144 ? 20.614 29.449 -8.460 1.00 78.44 144 MET A C 1
ATOM 1156 O O . MET A 1 144 ? 20.537 30.330 -7.602 1.00 78.44 144 MET A O 1
ATOM 1160 N N . ALA A 1 145 ? 21.796 28.969 -8.859 1.00 80.06 145 ALA A N 1
ATOM 1161 C CA . ALA A 1 145 ? 23.075 29.490 -8.382 1.00 80.06 145 ALA A CA 1
ATOM 1162 C C . ALA A 1 145 ? 23.297 30.957 -8.800 1.00 80.06 145 ALA A C 1
ATOM 1164 O O . ALA A 1 145 ? 23.717 31.773 -7.975 1.00 80.06 145 ALA A O 1
ATOM 1165 N N . GLN A 1 146 ? 22.982 31.339 -10.043 1.00 80.12 146 GLN A N 1
ATOM 1166 C CA . GLN A 1 146 ? 23.075 32.737 -10.492 1.00 80.12 146 GLN A CA 1
ATOM 1167 C C . GLN A 1 146 ? 22.079 33.649 -9.753 1.00 80.12 146 GLN A C 1
ATOM 1169 O O . GLN A 1 146 ? 22.467 34.725 -9.284 1.00 80.12 146 GLN A O 1
ATOM 1174 N N . VAL A 1 147 ? 20.826 33.207 -9.580 1.00 83.19 147 VAL A N 1
ATOM 1175 C CA . VAL A 1 147 ? 19.798 33.938 -8.813 1.00 83.19 147 VAL A CA 1
ATOM 1176 C C . VAL A 1 147 ? 20.220 34.101 -7.352 1.00 83.19 147 VAL A C 1
ATOM 1178 O O . VAL A 1 147 ? 20.213 35.224 -6.847 1.00 83.19 147 VAL A O 1
ATOM 1181 N N . THR A 1 148 ? 20.657 33.024 -6.692 1.00 87.50 148 THR A N 1
ATOM 1182 C CA . THR A 1 148 ? 21.099 33.042 -5.286 1.00 87.50 148 THR A CA 1
ATOM 1183 C C . THR A 1 148 ? 22.287 33.981 -5.092 1.00 87.50 148 THR A C 1
ATOM 1185 O O . THR A 1 148 ? 22.236 34.850 -4.226 1.00 87.50 148 THR A O 1
ATOM 1188 N N . ASN A 1 149 ? 23.317 33.903 -5.942 1.00 87.12 149 ASN A N 1
ATOM 1189 C CA . ASN A 1 149 ? 24.480 34.795 -5.867 1.00 87.12 149 ASN A CA 1
ATOM 1190 C C . ASN A 1 149 ? 24.123 36.271 -6.108 1.00 87.12 149 ASN A C 1
ATOM 1192 O O . ASN A 1 149 ? 24.700 37.163 -5.482 1.00 87.12 149 ASN A O 1
ATOM 1196 N N . SER A 1 150 ? 23.170 36.556 -7.000 1.00 86.62 150 SER A N 1
ATOM 1197 C CA . SER A 1 150 ? 22.704 37.926 -7.229 1.00 86.62 150 SER A CA 1
ATOM 1198 C C . SER A 1 150 ? 21.889 38.461 -6.047 1.00 86.62 150 SER A C 1
ATOM 1200 O O . SER A 1 150 ? 22.121 39.583 -5.590 1.00 86.62 150 SER A O 1
ATOM 1202 N N . LEU A 1 151 ? 20.975 37.644 -5.515 1.00 89.44 151 LEU A N 1
ATOM 1203 C CA . LEU A 1 151 ? 20.105 38.008 -4.400 1.00 89.44 151 LEU A CA 1
ATOM 1204 C C . LEU A 1 151 ? 20.889 38.155 -3.088 1.00 89.44 151 LEU A C 1
ATOM 1206 O O . LEU A 1 151 ? 20.675 39.135 -2.379 1.00 89.44 151 LEU A O 1
ATOM 1210 N N . ASN A 1 152 ? 21.835 37.251 -2.803 1.00 91.81 152 ASN A N 1
ATOM 1211 C CA . ASN A 1 152 ? 22.660 37.277 -1.593 1.00 91.81 152 ASN A CA 1
ATOM 1212 C C . ASN A 1 152 ? 23.484 38.571 -1.498 1.00 91.81 152 ASN A C 1
ATOM 1214 O O . ASN A 1 152 ? 23.390 39.280 -0.500 1.00 91.81 152 ASN A O 1
ATOM 1218 N N . ARG A 1 153 ? 24.197 38.961 -2.569 1.00 88.88 153 ARG A N 1
ATOM 1219 C CA . ARG A 1 153 ? 24.978 40.217 -2.593 1.00 88.88 153 ARG A CA 1
ATOM 1220 C C . ARG A 1 153 ? 24.122 41.442 -2.264 1.00 88.88 153 ARG A C 1
ATOM 1222 O O . ARG A 1 153 ? 24.533 42.282 -1.468 1.00 88.88 153 ARG A O 1
ATOM 1229 N N . ALA A 1 154 ? 22.926 41.535 -2.844 1.00 86.75 154 ALA A N 1
ATOM 1230 C CA . ALA A 1 154 ? 22.026 42.656 -2.587 1.00 86.75 154 ALA A CA 1
ATOM 1231 C C . ALA A 1 154 ? 21.405 42.610 -1.176 1.00 86.75 154 ALA A C 1
ATOM 1233 O O . ALA A 1 154 ? 21.242 43.649 -0.539 1.00 86.75 154 ALA A O 1
ATOM 1234 N N . ALA A 1 155 ? 21.089 41.417 -0.667 1.00 89.06 155 ALA A N 1
ATOM 1235 C CA . ALA A 1 155 ? 20.530 41.218 0.667 1.00 89.06 155 ALA A CA 1
ATOM 1236 C C . ALA A 1 155 ? 21.555 41.506 1.784 1.00 89.06 155 ALA A C 1
ATOM 1238 O O . ALA A 1 155 ? 21.221 42.164 2.771 1.00 89.06 155 ALA A O 1
ATOM 1239 N N . GLN A 1 156 ? 22.822 41.129 1.594 1.00 89.31 156 GLN A N 1
ATOM 1240 C CA . GLN A 1 156 ? 23.927 41.500 2.483 1.00 89.31 156 GLN A CA 1
ATOM 1241 C C . GLN A 1 156 ? 24.179 43.017 2.471 1.00 89.31 156 GLN A C 1
ATOM 1243 O O . GLN A 1 156 ? 24.421 43.620 3.517 1.00 89.31 156 GLN A O 1
ATOM 1248 N N . GLN A 1 157 ? 24.090 43.666 1.304 1.00 87.06 157 GLN A N 1
ATOM 1249 C CA . GLN A 1 157 ? 24.292 45.114 1.182 1.00 87.06 157 GLN A CA 1
ATOM 1250 C C . GLN A 1 157 ? 23.159 45.941 1.810 1.00 87.06 157 GLN A C 1
ATOM 1252 O O . GLN A 1 157 ? 23.456 46.885 2.535 1.00 87.06 157 GLN A O 1
ATOM 1257 N N . GLU A 1 158 ? 21.888 45.590 1.587 1.00 86.25 158 GLU A N 1
ATOM 1258 C CA . GLU A 1 158 ? 20.749 46.410 2.041 1.00 86.25 158 GLU A CA 1
ATOM 1259 C C . GLU A 1 158 ? 20.092 45.960 3.353 1.00 86.25 158 GLU A C 1
ATOM 1261 O O . GLU A 1 158 ? 19.456 46.779 4.015 1.00 86.25 158 GLU A O 1
ATOM 1266 N N . LEU A 1 159 ? 20.183 44.676 3.717 1.00 88.12 159 LEU A N 1
ATOM 1267 C CA . LEU A 1 159 ? 19.420 44.089 4.830 1.00 88.12 159 LEU A CA 1
ATOM 1268 C C . LEU A 1 159 ? 20.292 43.420 5.899 1.00 88.12 159 LEU A C 1
ATOM 1270 O O . LEU A 1 159 ? 19.762 43.066 6.946 1.00 88.12 159 LEU A O 1
ATOM 1274 N N . GLY A 1 160 ? 21.592 43.214 5.662 1.00 88.75 160 GLY A N 1
ATOM 1275 C CA . GLY A 1 160 ? 22.465 42.497 6.603 1.00 88.75 160 GLY A CA 1
ATOM 1276 C C . GLY A 1 160 ? 22.132 41.007 6.751 1.00 88.75 160 GLY A C 1
ATOM 1277 O O . GLY A 1 160 ? 22.431 40.402 7.781 1.00 88.75 160 GLY A O 1
ATOM 1278 N N . ILE A 1 161 ? 21.483 40.414 5.745 1.00 93.06 161 ILE A N 1
ATOM 1279 C CA . ILE A 1 161 ? 21.100 38.997 5.745 1.00 93.06 161 ILE A CA 1
ATOM 1280 C C . ILE A 1 161 ? 21.864 38.237 4.668 1.00 93.06 161 ILE A C 1
ATOM 1282 O O . ILE A 1 161 ? 22.054 38.735 3.560 1.00 93.06 161 ILE A O 1
ATOM 1286 N N . GLU A 1 162 ? 22.256 37.012 4.991 1.00 92.94 162 GLU A N 1
ATOM 1287 C CA . GLU A 1 162 ? 22.803 36.059 4.034 1.00 92.94 162 GLU A CA 1
ATOM 1288 C C . GLU A 1 162 ? 21.664 35.206 3.466 1.00 92.94 162 GLU A C 1
ATOM 1290 O O . GLU A 1 162 ? 20.867 34.637 4.219 1.00 92.94 162 GLU A O 1
ATOM 1295 N N . VAL A 1 163 ? 21.595 35.099 2.139 1.00 93.31 163 VAL A N 1
ATOM 1296 C CA . VAL A 1 163 ? 20.711 34.165 1.430 1.00 93.31 163 VAL A CA 1
ATOM 1297 C C . VAL A 1 163 ? 21.518 32.917 1.093 1.00 93.31 163 VAL A C 1
ATOM 1299 O O . VAL A 1 163 ? 22.469 32.979 0.318 1.00 93.31 163 VAL A O 1
ATOM 1302 N N . VAL A 1 164 ? 21.131 31.795 1.697 1.00 90.56 164 VAL A N 1
ATOM 1303 C CA . VAL A 1 164 ? 21.888 30.534 1.690 1.00 90.56 164 VAL A CA 1
ATOM 1304 C C . VAL A 1 164 ? 21.437 29.604 0.560 1.00 90.56 164 VAL A C 1
ATOM 1306 O O . VAL A 1 164 ? 22.253 28.880 0.003 1.00 90.56 164 VAL A O 1
ATOM 1309 N N . ASP A 1 165 ? 20.148 29.622 0.212 1.00 88.69 165 ASP A N 1
ATOM 1310 C CA . ASP A 1 165 ? 19.573 28.814 -0.873 1.00 88.69 165 ASP A CA 1
ATOM 1311 C C . ASP A 1 165 ? 18.287 29.479 -1.396 1.00 88.69 165 ASP A C 1
ATOM 1313 O O . ASP A 1 165 ? 17.517 30.049 -0.613 1.00 88.69 165 ASP A O 1
ATOM 1317 N N . VAL A 1 166 ? 18.033 29.392 -2.701 1.00 89.38 166 VAL A N 1
ATOM 1318 C CA . VAL A 1 166 ? 16.800 29.841 -3.364 1.00 89.38 166 VAL A CA 1
ATOM 1319 C C . VAL A 1 166 ? 16.345 28.730 -4.297 1.00 89.38 166 VAL A C 1
ATOM 1321 O O . VAL A 1 166 ? 17.070 28.368 -5.222 1.00 89.38 166 VAL A O 1
ATOM 1324 N N . ARG A 1 167 ? 15.125 28.216 -4.102 1.00 85.81 167 ARG A N 1
ATOM 1325 C CA . ARG A 1 167 ? 14.564 27.180 -4.981 1.00 85.81 167 ARG A CA 1
ATOM 1326 C C . ARG A 1 167 ? 13.146 27.485 -5.416 1.00 85.81 167 ARG A C 1
ATOM 1328 O O . ARG A 1 167 ? 12.331 28.029 -4.671 1.00 85.81 167 ARG A O 1
ATOM 1335 N N . VAL A 1 168 ? 12.849 27.045 -6.629 1.00 83.50 168 VAL A N 1
ATOM 1336 C CA . VAL A 1 168 ? 11.496 26.948 -7.168 1.00 83.50 168 VAL A CA 1
ATOM 1337 C C . VAL A 1 168 ? 10.886 25.617 -6.720 1.00 83.50 168 VAL A C 1
ATOM 1339 O O . VAL A 1 168 ? 11.494 24.566 -6.914 1.00 83.50 168 VAL A O 1
ATOM 1342 N N . LYS A 1 169 ? 9.694 25.660 -6.112 1.00 81.50 169 LYS A N 1
ATOM 1343 C CA . LYS A 1 169 ? 8.930 24.465 -5.704 1.00 81.50 169 LYS A CA 1
ATOM 1344 C C . LYS A 1 169 ? 8.264 23.786 -6.903 1.00 81.50 169 LYS A C 1
ATOM 1346 O O . LYS A 1 169 ? 8.162 22.565 -6.937 1.00 81.50 169 LYS A O 1
ATOM 1351 N N . GLY A 1 170 ? 7.802 24.586 -7.864 1.00 80.19 170 GLY A N 1
ATOM 1352 C CA . GLY A 1 170 ? 7.054 24.137 -9.033 1.00 80.19 170 GLY A CA 1
ATOM 1353 C C . GLY A 1 170 ? 6.912 25.240 -10.082 1.00 80.19 170 GLY A C 1
ATOM 1354 O O . GLY A 1 170 ? 7.008 26.428 -9.767 1.00 80.19 170 GLY A O 1
ATOM 1355 N N . ILE A 1 171 ? 6.711 24.818 -11.331 1.00 80.62 171 ILE A N 1
ATOM 1356 C CA . ILE A 1 171 ? 6.447 25.669 -12.495 1.00 80.62 171 ILE A CA 1
ATOM 1357 C C . ILE A 1 171 ? 5.224 25.074 -13.194 1.00 80.62 171 ILE A C 1
ATOM 1359 O O . ILE A 1 171 ? 5.342 24.070 -13.893 1.00 80.62 171 ILE A O 1
ATOM 1363 N N . ASP A 1 172 ? 4.063 25.687 -12.986 1.00 78.00 172 ASP A N 1
ATOM 1364 C CA . ASP A 1 172 ? 2.784 25.259 -13.550 1.00 78.00 172 ASP A CA 1
ATOM 1365 C C . ASP A 1 172 ? 2.347 26.165 -14.711 1.00 78.00 172 ASP A C 1
ATOM 1367 O O . ASP A 1 172 ? 2.682 27.350 -14.790 1.00 78.00 172 ASP A O 1
ATOM 1371 N N . LEU A 1 173 ? 1.524 25.621 -15.607 1.00 75.50 173 LEU A N 1
ATOM 1372 C CA . LEU A 1 173 ? 0.832 26.396 -16.638 1.00 75.50 173 LEU A CA 1
ATOM 1373 C C . LEU A 1 173 ? -0.490 26.961 -16.075 1.00 75.50 173 LEU A C 1
ATOM 1375 O O . LEU A 1 173 ? -1.238 26.221 -15.428 1.00 75.50 173 LEU A O 1
ATOM 1379 N N . PRO A 1 174 ? -0.844 28.238 -16.333 1.00 68.00 174 PRO A N 1
ATOM 1380 C CA . PRO A 1 174 ? -2.144 28.781 -15.950 1.00 68.00 174 PRO A CA 1
ATOM 1381 C C . PRO A 1 174 ? -3.296 27.955 -16.535 1.00 68.00 174 PRO A C 1
ATOM 1383 O O . PRO A 1 174 ? -3.376 27.740 -17.748 1.00 68.00 174 PRO A O 1
ATOM 1386 N N . ARG A 1 175 ? -4.235 27.540 -15.673 1.00 57.03 175 ARG A N 1
ATOM 1387 C CA . ARG A 1 175 ? -5.371 26.659 -16.029 1.00 57.03 175 ARG A CA 1
ATOM 1388 C C . ARG A 1 175 ? -6.276 27.224 -17.139 1.00 57.03 175 ARG A C 1
ATOM 1390 O O . ARG A 1 175 ? -6.995 26.470 -17.788 1.00 57.03 175 ARG A O 1
ATOM 1397 N N . GLU A 1 176 ? -6.188 28.530 -17.385 1.00 55.03 176 GLU A N 1
ATOM 1398 C CA . GLU A 1 176 ? -6.829 29.289 -18.469 1.00 55.03 176 GLU A CA 1
ATOM 1399 C C . GLU A 1 176 ? -6.570 28.715 -19.878 1.00 55.03 176 GLU A C 1
ATOM 1401 O O . GLU A 1 176 ? -7.429 28.835 -20.747 1.00 55.03 176 GLU A O 1
ATOM 1406 N N . VAL A 1 177 ? -5.419 28.070 -20.117 1.00 47.44 177 VAL A N 1
ATOM 1407 C CA . VAL A 1 177 ? -5.017 27.608 -21.464 1.00 47.44 177 VAL A CA 1
ATOM 1408 C C . VAL A 1 177 ? -5.697 26.291 -21.880 1.00 47.44 177 VAL A C 1
ATOM 1410 O O . VAL A 1 177 ? -5.813 26.010 -23.071 1.00 47.44 177 VAL A O 1
ATOM 1413 N N . ASN A 1 178 ? -6.208 25.491 -20.936 1.00 44.91 178 ASN A N 1
ATOM 1414 C CA . ASN A 1 178 ? -6.734 24.156 -21.254 1.00 44.91 178 ASN A CA 1
ATOM 1415 C C . ASN A 1 178 ? -8.042 24.172 -22.065 1.00 44.91 178 ASN A C 1
ATOM 1417 O O . ASN A 1 178 ? -8.257 23.277 -22.881 1.00 44.91 178 ASN A O 1
ATOM 1421 N N . ARG A 1 179 ? -8.934 25.152 -21.854 1.00 46.66 179 ARG A N 1
ATOM 1422 C CA . ARG A 1 179 ? -10.305 25.085 -22.397 1.00 46.66 179 ARG A CA 1
ATOM 1423 C C . ARG A 1 179 ? -10.346 25.172 -23.931 1.00 46.66 179 ARG A C 1
ATOM 1425 O O . ARG A 1 179 ? -10.998 24.342 -24.555 1.00 46.66 179 ARG A O 1
ATOM 1432 N N . SER A 1 180 ? -9.593 26.089 -24.541 1.00 44.75 180 SER A N 1
ATOM 1433 C CA . SER A 1 180 ? -9.582 26.278 -26.003 1.00 44.75 180 SER A CA 1
ATOM 1434 C C . SER A 1 180 ? -8.894 25.142 -26.773 1.00 44.75 180 SER A C 1
ATOM 1436 O O . SER A 1 180 ? -9.235 24.884 -27.926 1.00 44.75 180 SER A O 1
ATOM 1438 N N . VAL A 1 181 ? -7.955 24.424 -26.144 1.00 50.69 181 VAL A N 1
ATOM 1439 C CA . VAL A 1 181 ? -7.362 23.203 -26.717 1.00 50.69 181 VAL A CA 1
ATOM 1440 C C . VAL A 1 181 ? -8.344 22.031 -26.607 1.00 50.69 181 VAL A C 1
ATOM 1442 O O . VAL A 1 181 ? -8.496 21.261 -27.554 1.00 50.69 181 VAL A O 1
ATOM 1445 N N . PHE A 1 182 ? -9.065 21.923 -25.486 1.00 50.53 182 PHE A N 1
ATOM 1446 C CA . PHE A 1 182 ? -10.051 20.864 -25.263 1.00 50.53 182 PHE A CA 1
ATOM 1447 C C . PHE A 1 182 ? -11.253 20.971 -26.219 1.00 50.53 182 PHE A C 1
ATOM 1449 O O . PHE A 1 182 ? -11.630 19.970 -26.821 1.00 50.53 182 PHE A O 1
ATOM 1456 N N . GLU A 1 183 ? -11.790 22.179 -26.429 1.00 53.03 183 GLU A N 1
ATOM 1457 C CA . GLU A 1 183 ? -12.881 22.460 -27.385 1.00 53.03 183 GLU A CA 1
ATOM 1458 C C . GLU A 1 183 ? -12.487 22.160 -28.847 1.00 53.03 183 GLU A C 1
ATOM 1460 O O . GLU A 1 183 ? -13.312 21.734 -29.664 1.00 53.03 183 GLU A O 1
ATOM 1465 N N . ARG A 1 184 ? -11.202 22.326 -29.186 1.00 55.50 184 ARG A N 1
ATOM 1466 C CA . ARG A 1 184 ? -10.670 21.966 -30.506 1.00 55.50 184 ARG A CA 1
ATOM 1467 C C . ARG A 1 184 ? -10.531 20.451 -30.672 1.00 55.50 184 ARG A C 1
ATOM 1469 O O . ARG A 1 184 ? -11.025 19.905 -31.653 1.00 55.50 184 ARG A O 1
ATOM 1476 N N . MET A 1 185 ? -9.962 19.757 -29.684 1.00 52.94 185 MET A N 1
ATOM 1477 C CA . MET A 1 185 ? -9.854 18.292 -29.717 1.00 52.94 185 MET A CA 1
ATOM 1478 C C . MET A 1 185 ? -11.217 17.585 -29.654 1.00 52.94 185 MET A C 1
ATOM 1480 O O . MET A 1 185 ? -11.369 16.516 -30.244 1.00 52.94 185 MET A O 1
ATOM 1484 N N . SER A 1 186 ? -12.219 18.143 -28.963 1.00 53.72 186 SER A N 1
ATOM 1485 C CA . SER A 1 186 ? -13.569 17.565 -28.953 1.00 53.72 186 SER A CA 1
ATOM 1486 C C . SER A 1 186 ? -14.247 17.705 -30.316 1.00 53.72 186 SER A C 1
ATOM 1488 O O . SER A 1 186 ? -14.774 16.721 -30.828 1.00 53.72 186 SER A O 1
ATOM 1490 N N . SER A 1 187 ? -14.168 18.882 -30.944 1.00 56.22 187 SER A N 1
ATOM 1491 C CA . SER A 1 187 ? -14.771 19.120 -32.264 1.00 56.22 187 SER A CA 1
ATOM 1492 C C . SER A 1 187 ? -14.054 18.393 -33.413 1.00 56.22 187 SER A C 1
ATOM 1494 O O . SER A 1 187 ? -14.698 18.034 -34.401 1.00 56.22 187 SER A O 1
ATOM 1496 N N . GLU A 1 188 ? -12.758 18.095 -33.287 1.00 50.88 188 GLU A N 1
ATOM 1497 C CA . GLU A 1 188 ? -12.042 17.197 -34.206 1.00 50.88 188 GLU A CA 1
ATOM 1498 C C . GLU A 1 188 ? -12.494 15.729 -34.015 1.00 50.88 188 GLU A C 1
ATOM 1500 O O . GLU A 1 188 ? -12.925 15.098 -34.983 1.00 50.88 188 GLU A O 1
ATOM 1505 N N . ARG A 1 189 ? -12.570 15.218 -32.775 1.00 51.91 189 ARG A N 1
ATOM 1506 C CA . ARG A 1 189 ? -13.061 13.848 -32.483 1.00 51.91 189 ARG A CA 1
ATOM 1507 C C . ARG A 1 189 ? -14.535 13.620 -32.838 1.00 51.91 189 ARG A C 1
ATOM 1509 O O . ARG A 1 189 ? -14.923 12.510 -33.203 1.00 51.91 189 ARG A O 1
ATOM 1516 N N . GLU A 1 190 ? -15.380 14.645 -32.742 1.00 56.25 190 GLU A N 1
ATOM 1517 C CA . GLU A 1 190 ? -16.776 14.576 -33.196 1.00 56.25 190 GLU A CA 1
ATOM 1518 C C . GLU A 1 190 ? -16.879 14.464 -34.723 1.00 56.25 190 GLU A C 1
ATOM 1520 O O . GLU A 1 190 ? -17.702 13.694 -35.222 1.00 56.25 190 GLU A O 1
ATOM 1525 N N . ARG A 1 191 ? -16.003 15.149 -35.472 1.00 55.59 191 ARG A N 1
ATOM 1526 C CA . ARG A 1 191 ? -15.911 15.006 -36.935 1.00 55.59 191 ARG A CA 1
ATOM 1527 C C . ARG A 1 191 ? -15.431 13.613 -37.339 1.00 55.59 191 ARG A C 1
ATOM 1529 O O . ARG A 1 191 ? -16.020 13.019 -38.238 1.00 55.59 191 ARG A O 1
ATOM 1536 N N . GLU A 1 192 ? -14.435 13.058 -36.652 1.00 48.59 192 GLU A N 1
ATOM 1537 C CA . GLU A 1 192 ? -13.969 11.683 -36.885 1.00 48.59 192 GLU A CA 1
ATOM 1538 C C . GLU A 1 192 ? -15.077 10.654 -36.617 1.00 48.59 192 GLU A C 1
ATOM 1540 O O . GLU A 1 192 ? -15.329 9.780 -37.451 1.00 48.59 192 GLU A O 1
ATOM 1545 N N . ARG A 1 193 ? -15.816 10.797 -35.507 1.00 43.47 193 ARG A N 1
ATOM 1546 C CA . ARG A 1 193 ? -16.979 9.945 -35.196 1.00 43.47 193 ARG A CA 1
ATOM 1547 C C . ARG A 1 193 ? -18.088 10.064 -36.243 1.00 43.47 193 ARG A C 1
ATOM 1549 O O . ARG A 1 193 ? -18.648 9.043 -36.635 1.00 43.47 193 ARG A O 1
ATOM 1556 N N . ALA A 1 194 ? -18.378 11.273 -36.725 1.00 54.88 194 ALA A N 1
ATOM 1557 C CA . ALA A 1 194 ? -19.367 11.491 -37.780 1.00 54.88 194 ALA A CA 1
ATOM 1558 C C . ALA A 1 194 ? -18.947 10.872 -39.128 1.00 54.88 194 ALA A C 1
ATOM 1560 O O . ALA A 1 194 ? -19.798 10.366 -39.856 1.00 54.88 194 ALA A O 1
ATOM 1561 N N . ASN A 1 195 ? -17.648 10.879 -39.447 1.00 49.00 195 ASN A N 1
ATOM 1562 C CA . ASN A 1 195 ? -17.112 10.353 -40.705 1.00 49.00 195 ASN A CA 1
ATOM 1563 C C . ASN A 1 195 ? -16.916 8.820 -40.696 1.00 49.00 195 ASN A C 1
ATOM 1565 O O . ASN A 1 195 ? -16.948 8.190 -41.749 1.00 49.00 195 ASN A O 1
ATOM 1569 N N . THR A 1 196 ? -16.739 8.214 -39.516 1.00 42.41 196 THR A N 1
ATOM 1570 C CA . THR A 1 196 ? -16.458 6.769 -39.355 1.00 42.41 196 THR A CA 1
ATOM 1571 C C . THR A 1 196 ? -17.721 5.930 -39.082 1.00 42.41 196 THR A C 1
ATOM 1573 O O . THR A 1 196 ? -17.659 4.703 -39.017 1.00 42.41 196 THR A O 1
ATOM 1576 N N . ALA A 1 197 ? -18.895 6.553 -38.932 1.00 35.66 197 ALA A N 1
ATOM 1577 C CA . ALA A 1 197 ? -20.147 5.842 -38.674 1.00 35.66 197 ALA A CA 1
ATOM 1578 C C . ALA A 1 197 ? -20.655 5.075 -39.925 1.00 35.66 197 ALA A C 1
ATOM 1580 O O . ALA A 1 197 ? -20.948 5.698 -40.950 1.00 35.66 197 ALA A O 1
ATOM 1581 N N . PRO A 1 198 ? -20.821 3.735 -39.877 1.00 36.25 198 PRO A N 1
ATOM 1582 C CA . PRO A 1 198 ? -21.226 2.955 -41.046 1.00 36.25 198 PRO A CA 1
ATOM 1583 C C . PRO A 1 198 ? -22.681 3.232 -41.453 1.00 36.25 198 PRO A C 1
ATOM 1585 O O . PRO A 1 198 ? -23.602 3.219 -40.635 1.00 36.25 198 PRO A O 1
ATOM 1588 N N . ARG A 1 199 ? -22.907 3.444 -42.755 1.00 35.72 199 ARG A N 1
ATOM 1589 C CA . ARG A 1 199 ? -24.187 3.915 -43.313 1.00 35.72 199 ARG A CA 1
ATOM 1590 C C . ARG A 1 199 ? -25.223 2.789 -43.481 1.00 35.72 199 ARG A C 1
ATOM 1592 O O . ARG A 1 199 ? -25.574 2.413 -44.601 1.00 35.72 199 ARG A O 1
ATOM 1599 N N . VAL A 1 200 ? -25.701 2.243 -42.360 1.00 31.38 200 VAL A N 1
ATOM 1600 C CA . VAL A 1 200 ? -26.705 1.161 -42.308 1.00 31.38 200 VAL A CA 1
ATOM 1601 C C . VAL A 1 200 ? -27.990 1.567 -43.046 1.00 31.38 200 VAL A C 1
ATOM 1603 O O . VAL A 1 200 ? -28.559 2.630 -42.799 1.00 31.38 200 VAL A O 1
ATOM 1606 N N . ARG A 1 201 ? -28.456 0.715 -43.971 1.00 30.89 201 ARG A N 1
ATOM 1607 C CA . ARG A 1 201 ? -29.704 0.934 -44.724 1.00 30.89 201 ARG A CA 1
ATOM 1608 C C . ARG A 1 201 ? -30.935 0.708 -43.841 1.00 30.89 201 ARG A C 1
ATOM 1610 O O . ARG A 1 201 ? -30.985 -0.235 -43.059 1.00 30.89 201 ARG A O 1
ATOM 1617 N N . SER A 1 202 ? -31.948 1.547 -44.030 1.00 32.50 202 SER A N 1
ATOM 1618 C CA . SER A 1 202 ? -33.230 1.479 -43.331 1.00 32.50 202 SER A CA 1
ATOM 1619 C C . SER A 1 202 ? -34.068 0.255 -43.713 1.00 32.50 202 SER A C 1
ATOM 1621 O O . SER A 1 202 ? -34.221 -0.059 -44.891 1.00 32.50 202 SER A O 1
ATOM 1623 N N . TRP A 1 203 ? -34.707 -0.348 -42.709 1.00 25.12 203 TRP A N 1
ATOM 1624 C CA . TRP A 1 203 ? -35.929 -1.153 -42.840 1.00 25.12 203 TRP A CA 1
ATOM 1625 C C . TRP A 1 203 ? -37.012 -0.574 -41.899 1.00 25.12 203 TRP A C 1
ATOM 1627 O O . TRP A 1 203 ? -36.675 0.204 -40.999 1.00 25.12 203 TRP A O 1
ATOM 1637 N N . PRO A 1 204 ? -38.314 -0.799 -42.166 1.00 29.91 204 PRO A N 1
ATOM 1638 C CA . PRO A 1 204 ? -39.372 0.115 -41.732 1.00 29.91 204 PRO A CA 1
ATOM 1639 C C . PRO A 1 204 ? -39.832 -0.069 -40.277 1.00 29.91 204 PRO A C 1
ATOM 1641 O O . PRO A 1 204 ? -39.754 -1.148 -39.699 1.00 29.91 204 PRO A O 1
ATOM 1644 N N . LYS A 1 205 ? -40.375 1.014 -39.705 1.00 33.66 205 LYS A N 1
ATOM 1645 C CA . LYS A 1 205 ? -40.958 1.050 -38.354 1.00 33.66 205 LYS A CA 1
ATOM 1646 C C . LYS A 1 205 ? -42.378 0.472 -38.348 1.00 33.66 205 LYS A C 1
ATOM 1648 O O . LYS A 1 205 ? -43.207 0.908 -39.142 1.00 33.66 205 LYS A O 1
ATOM 1653 N N . ALA A 1 206 ? -42.688 -0.380 -37.373 1.00 30.27 206 ALA A N 1
ATOM 1654 C CA . ALA A 1 206 ? -44.052 -0.729 -36.975 1.00 30.27 206 ALA A CA 1
ATOM 1655 C C . ALA A 1 206 ? -44.099 -1.005 -35.458 1.00 30.27 206 ALA A C 1
ATOM 1657 O O . ALA A 1 206 ? -43.104 -1.456 -34.905 1.00 30.27 206 ALA A O 1
ATOM 1658 N N . PHE A 1 207 ? -45.250 -0.732 -34.828 1.00 27.23 207 PHE A N 1
ATOM 1659 C CA . PHE A 1 207 ? -45.557 -0.867 -33.388 1.00 27.23 207 PHE A CA 1
ATOM 1660 C C . PHE A 1 207 ? -44.638 -0.069 -32.423 1.00 27.23 207 PHE A C 1
ATOM 1662 O O . PHE A 1 207 ? -43.472 -0.389 -32.253 1.00 27.23 207 PHE A O 1
ATOM 1669 N N . VAL A 1 208 ? -45.014 1.096 -31.867 1.00 30.86 208 VAL A N 1
ATOM 1670 C CA . VAL A 1 208 ? -46.191 1.526 -31.052 1.00 30.86 208 VAL A CA 1
ATOM 1671 C C . VAL A 1 208 ? -45.926 1.407 -29.536 1.00 30.86 208 VAL A C 1
ATOM 1673 O O . VAL A 1 208 ? -45.340 0.443 -29.062 1.00 30.86 208 VAL A O 1
ATOM 1676 N N . ARG A 1 209 ? -46.310 2.462 -28.796 1.00 30.41 209 ARG A N 1
ATOM 1677 C CA . ARG A 1 209 ? -46.197 2.634 -27.327 1.00 30.41 209 ARG A CA 1
ATOM 1678 C C . ARG A 1 209 ? -47.190 1.685 -26.598 1.00 30.41 209 ARG A C 1
ATOM 1680 O O . ARG A 1 209 ? -48.017 1.073 -27.257 1.00 30.41 209 ARG A O 1
ATOM 1687 N N . THR A 1 210 ? -47.204 1.474 -25.277 1.00 26.23 210 THR A N 1
ATOM 1688 C CA . THR A 1 210 ? -47.073 2.394 -24.115 1.00 26.23 210 THR A CA 1
ATOM 1689 C C . THR A 1 210 ? -46.799 1.553 -22.829 1.00 26.23 210 THR A C 1
ATOM 1691 O O . THR A 1 210 ? -46.774 0.328 -22.937 1.00 26.23 210 THR A O 1
ATOM 1694 N N . PRO A 1 211 ? -46.536 2.135 -21.634 1.00 34.91 211 PRO A N 1
ATOM 1695 C CA . PRO A 1 211 ? -45.986 1.403 -20.480 1.00 34.91 211 PRO A CA 1
ATOM 1696 C C . PRO A 1 211 ? -47.035 0.694 -19.601 1.00 34.91 211 PRO A C 1
ATOM 1698 O O . PRO A 1 211 ? -48.235 0.927 -19.730 1.00 34.91 211 PRO A O 1
ATOM 1701 N N . ILE A 1 212 ? -46.551 -0.108 -18.644 1.00 27.77 212 ILE A N 1
ATOM 1702 C CA . ILE A 1 212 ? -47.330 -0.715 -17.551 1.00 27.77 212 ILE A CA 1
ATOM 1703 C C . ILE A 1 212 ? -46.879 -0.110 -16.209 1.00 27.77 212 ILE A C 1
ATOM 1705 O O . ILE A 1 212 ? -45.696 0.167 -16.016 1.00 27.77 212 ILE A O 1
ATOM 1709 N N . VAL A 1 213 ? -47.828 0.086 -15.289 1.00 28.39 213 VAL A N 1
ATOM 1710 C CA . VAL A 1 213 ? -47.625 0.593 -13.918 1.00 28.39 213 VAL A CA 1
ATOM 1711 C C . VAL A 1 213 ? -48.167 -0.443 -12.916 1.00 28.39 213 VAL A C 1
ATOM 1713 O O . VAL A 1 213 ? -49.055 -1.222 -13.255 1.00 28.39 213 VAL A O 1
ATOM 1716 N N . ASN A 1 214 ? -47.623 -0.480 -11.695 1.00 29.33 214 ASN A N 1
ATOM 1717 C CA . ASN A 1 214 ? -47.974 -1.443 -10.638 1.00 29.33 214 ASN A CA 1
ATOM 1718 C C . ASN A 1 214 ? -49.453 -1.413 -10.204 1.00 29.33 214 ASN A C 1
ATOM 1720 O O . ASN A 1 214 ? -49.953 -0.335 -9.894 1.00 29.33 214 ASN A O 1
ATOM 1724 N N . ALA A 1 215 ? -50.068 -2.600 -10.042 1.00 28.02 215 ALA A N 1
ATOM 1725 C CA . ALA A 1 215 ? -51.037 -3.002 -8.993 1.00 28.02 215 ALA A CA 1
ATOM 1726 C C . ALA A 1 215 ? -51.765 -4.318 -9.384 1.00 28.02 215 ALA A C 1
ATOM 1728 O O . ALA A 1 215 ? -51.892 -4.600 -10.569 1.00 28.02 215 ALA A O 1
ATOM 1729 N N . ALA A 1 216 ? -52.343 -5.136 -8.490 1.00 26.89 216 ALA A N 1
ATOM 1730 C CA . ALA A 1 216 ? -52.038 -5.448 -7.084 1.00 26.89 216 ALA A CA 1
ATOM 1731 C C . ALA A 1 216 ? -52.875 -6.672 -6.616 1.00 26.89 216 ALA A C 1
ATOM 1733 O O . ALA A 1 216 ? -54.008 -6.839 -7.053 1.00 26.89 216 ALA A O 1
ATOM 1734 N N . CYS A 1 217 ? -52.362 -7.409 -5.620 1.00 23.89 217 CYS A N 1
ATOM 1735 C CA . CYS A 1 217 ? -53.115 -8.186 -4.614 1.00 23.89 217 CYS A CA 1
ATOM 1736 C C . CYS A 1 217 ? -53.973 -9.429 -4.978 1.00 23.89 217 CYS A C 1
ATOM 1738 O O . CYS A 1 217 ? -54.394 -9.675 -6.099 1.00 23.89 217 CYS A O 1
ATOM 1740 N N . CYS A 1 218 ? -54.271 -10.155 -3.888 1.00 23.38 218 CYS A N 1
ATOM 1741 C CA . CYS A 1 218 ? -55.292 -11.190 -3.671 1.00 23.38 218 CYS A CA 1
ATOM 1742 C C . CYS A 1 218 ? -55.026 -12.649 -4.114 1.00 23.38 218 CYS A C 1
ATOM 1744 O O . CYS A 1 218 ? -54.623 -12.975 -5.222 1.00 23.38 218 CYS A O 1
ATOM 1746 N N . SER A 1 219 ? -55.302 -13.535 -3.153 1.00 27.97 219 SER A N 1
ATOM 1747 C CA . SER A 1 219 ? -55.282 -15.010 -3.184 1.00 27.97 219 SER A CA 1
ATOM 1748 C C . SER A 1 219 ? -56.746 -15.512 -2.961 1.00 27.97 219 SER A C 1
ATOM 1750 O O . SER A 1 219 ? -57.595 -14.620 -2.845 1.00 27.97 219 SER A O 1
ATOM 1752 N N . PRO A 1 220 ? -57.133 -16.822 -2.881 1.00 39.38 220 PRO A N 1
ATOM 1753 C CA . PRO A 1 220 ? -56.414 -17.948 -2.258 1.00 39.38 220 PRO A CA 1
ATOM 1754 C C . PRO A 1 220 ? -56.574 -19.366 -2.906 1.00 39.38 220 PRO A C 1
ATOM 1756 O O . PRO A 1 220 ? -57.038 -19.540 -4.024 1.00 39.38 220 PRO A O 1
ATOM 1759 N N . ARG A 1 221 ? -56.117 -20.370 -2.132 1.00 26.28 221 ARG A N 1
ATOM 1760 C CA . ARG A 1 221 ? -56.187 -21.864 -2.193 1.00 26.28 221 ARG A CA 1
ATOM 1761 C C . ARG A 1 221 ? -57.594 -22.460 -2.528 1.00 26.28 221 ARG A C 1
ATOM 1763 O O . ARG A 1 221 ? -58.537 -21.684 -2.402 1.00 26.28 221 ARG A O 1
ATOM 1770 N N . PRO A 1 222 ? -57.809 -23.797 -2.788 1.00 44.44 222 PRO A N 1
ATOM 1771 C CA . PRO A 1 222 ? -57.029 -24.965 -2.285 1.00 44.44 222 PRO A CA 1
ATOM 1772 C C . PRO A 1 222 ? -56.950 -26.292 -3.120 1.00 44.44 222 PRO A C 1
ATOM 1774 O O . PRO A 1 222 ? -57.564 -26.442 -4.168 1.00 44.44 222 PRO A O 1
ATOM 1777 N N . SER A 1 223 ? -56.311 -27.321 -2.514 1.00 25.56 223 SER A N 1
ATOM 1778 C CA . SER A 1 223 ? -56.408 -28.788 -2.799 1.00 25.56 223 SER A CA 1
ATOM 1779 C C . SER A 1 223 ? -55.649 -29.331 -4.044 1.00 25.56 223 SER A C 1
ATOM 1781 O O . SER A 1 223 ? -55.351 -28.558 -4.941 1.00 25.56 223 SER A O 1
ATOM 1783 N N . ALA A 1 224 ? -55.224 -30.607 -4.171 1.00 27.34 224 ALA A N 1
ATOM 1784 C CA . ALA A 1 224 ? -55.242 -31.792 -3.283 1.00 27.34 224 ALA A CA 1
ATOM 1785 C C . ALA A 1 224 ? -54.012 -32.737 -3.514 1.00 27.34 224 ALA A C 1
ATOM 1787 O O . ALA A 1 224 ? -53.162 -32.481 -4.361 1.00 27.34 224 ALA A O 1
ATOM 1788 N N . ARG A 1 225 ? -53.910 -33.842 -2.747 1.00 27.30 225 ARG A N 1
ATOM 1789 C CA . ARG A 1 225 ? -52.883 -34.929 -2.817 1.00 27.30 225 ARG A CA 1
ATOM 1790 C C . ARG A 1 225 ? -53.334 -36.099 -3.754 1.00 27.30 225 ARG A C 1
ATOM 1792 O O . ARG A 1 225 ? -54.471 -36.055 -4.206 1.00 27.30 225 ARG A O 1
ATOM 1799 N N . PRO A 1 226 ? -52.647 -37.273 -3.822 1.00 50.16 226 PRO A N 1
ATOM 1800 C CA . PRO A 1 226 ? -51.264 -37.597 -4.249 1.00 50.16 226 PRO A CA 1
ATOM 1801 C C . PRO A 1 226 ? -51.218 -38.807 -5.242 1.00 50.16 226 PRO A C 1
ATOM 1803 O O . PRO A 1 226 ? -52.261 -39.376 -5.555 1.00 50.16 226 PRO A O 1
ATOM 1806 N N . ARG A 1 227 ? -50.025 -39.331 -5.609 1.00 28.61 227 ARG A N 1
ATOM 1807 C CA . ARG A 1 227 ? -49.783 -40.793 -5.825 1.00 28.61 227 ARG A CA 1
ATOM 1808 C C . ARG A 1 227 ? -48.290 -41.175 -5.901 1.00 28.61 227 ARG A C 1
ATOM 1810 O O . ARG A 1 227 ? -47.431 -40.306 -5.986 1.00 28.61 227 ARG A O 1
ATOM 1817 N N . ARG A 1 228 ? -47.993 -42.484 -5.813 1.00 28.73 228 ARG A N 1
ATOM 1818 C CA . ARG A 1 228 ? -46.651 -43.107 -5.914 1.00 28.73 228 ARG A CA 1
ATOM 1819 C C . ARG A 1 228 ? -46.548 -43.990 -7.168 1.00 28.73 228 ARG A C 1
ATOM 1821 O O . ARG A 1 228 ? -47.492 -44.729 -7.422 1.00 28.73 228 ARG A O 1
ATOM 1828 N N . CYS A 1 229 ? -45.374 -44.024 -7.804 1.00 25.64 229 CYS A N 1
ATOM 1829 C CA . CYS A 1 229 ? -44.725 -45.182 -8.460 1.00 25.64 229 CYS A CA 1
ATOM 1830 C C . CYS A 1 229 ? -43.202 -44.882 -8.483 1.00 25.64 229 CYS A C 1
ATOM 1832 O O . CYS A 1 229 ? -42.859 -43.719 -8.653 1.00 25.64 229 CYS A O 1
ATOM 1834 N N . ALA A 1 230 ? -42.209 -45.743 -8.220 1.00 26.31 230 ALA A N 1
ATOM 1835 C CA . ALA A 1 230 ? -42.053 -47.202 -8.074 1.00 26.31 230 ALA A CA 1
ATOM 1836 C C . ALA A 1 230 ? -41.453 -47.949 -9.295 1.00 26.31 230 ALA A C 1
ATOM 1838 O O . ALA A 1 230 ? -42.155 -48.253 -10.247 1.00 26.31 230 ALA A O 1
ATOM 1839 N N . VAL A 1 231 ? -40.179 -48.352 -9.132 1.00 25.70 231 VAL A N 1
ATOM 1840 C CA . VAL A 1 231 ? -39.555 -49.621 -9.590 1.00 25.70 231 VAL A CA 1
ATOM 1841 C C . VAL A 1 231 ? -39.151 -49.798 -11.080 1.00 25.70 231 VAL A C 1
ATOM 1843 O O . VAL A 1 231 ? -39.894 -50.339 -11.883 1.00 25.70 231 VAL A O 1
ATOM 1846 N N . THR A 1 232 ? -37.874 -49.469 -11.350 1.00 25.06 232 THR A N 1
ATOM 1847 C CA . THR A 1 232 ? -36.780 -50.378 -11.815 1.00 25.06 232 THR A CA 1
ATOM 1848 C C . THR A 1 232 ? -36.798 -51.073 -13.203 1.00 25.06 232 THR A C 1
ATOM 1850 O O . THR A 1 232 ? -37.803 -51.609 -13.643 1.00 25.06 232 THR A O 1
ATOM 1853 N N . ALA A 1 233 ? -35.575 -51.243 -13.757 1.00 25.06 233 ALA A N 1
ATOM 1854 C CA . ALA A 1 233 ? -35.144 -52.164 -14.840 1.00 25.06 233 ALA A CA 1
ATOM 1855 C C . ALA A 1 233 ? -35.401 -51.685 -16.296 1.00 25.06 233 ALA A C 1
ATOM 1857 O O . ALA A 1 233 ? -36.464 -51.162 -16.588 1.00 25.06 233 ALA A O 1
ATOM 1858 N N . MET A 1 234 ? -34.505 -51.829 -17.292 1.00 24.52 234 MET A N 1
ATOM 1859 C CA . MET A 1 234 ? -33.126 -52.384 -17.395 1.00 24.52 234 MET A CA 1
ATOM 1860 C C . MET A 1 234 ? -32.201 -51.346 -18.129 1.00 24.52 234 MET A C 1
ATOM 1862 O O . MET A 1 234 ? -32.516 -50.168 -18.056 1.00 24.52 234 MET A O 1
ATOM 1866 N N . ARG A 1 235 ? -31.064 -51.585 -18.829 1.00 25.88 235 ARG A N 1
ATOM 1867 C CA . ARG A 1 235 ? -30.229 -52.761 -19.211 1.00 25.88 235 ARG A CA 1
ATOM 1868 C C . ARG A 1 235 ? -28.784 -52.303 -19.578 1.00 25.88 235 ARG A C 1
ATOM 1870 O O . ARG A 1 235 ? -28.509 -51.114 -19.670 1.00 25.88 235 ARG A O 1
ATOM 1877 N N . ARG A 1 236 ? -27.876 -53.253 -19.849 1.00 31.95 236 ARG A N 1
ATOM 1878 C CA . ARG A 1 236 ? -26.619 -53.132 -20.650 1.00 31.95 236 ARG A CA 1
ATOM 1879 C C . ARG A 1 236 ? -26.511 -54.392 -21.542 1.00 31.95 236 ARG A C 1
ATOM 1881 O O . ARG A 1 236 ? -27.262 -55.332 -21.260 1.00 31.95 236 ARG A O 1
ATOM 1888 N N . PRO A 1 237 ? -25.614 -54.491 -22.556 1.00 39.12 237 PRO A N 1
ATOM 1889 C CA . PRO A 1 237 ? -24.368 -55.257 -22.304 1.00 39.12 237 PRO A CA 1
ATOM 1890 C C . PRO A 1 237 ? -23.131 -55.012 -23.224 1.00 39.12 237 PRO A C 1
ATOM 1892 O O . PRO A 1 237 ? -23.228 -55.186 -24.431 1.00 39.12 237 PRO A O 1
ATOM 1895 N N . ARG A 1 238 ? -21.931 -54.923 -22.605 1.00 27.34 238 ARG A N 1
ATOM 1896 C CA . ARG A 1 238 ? -20.595 -55.370 -23.127 1.00 27.34 238 ARG A CA 1
ATOM 1897 C C . ARG A 1 238 ? -20.094 -54.661 -24.419 1.00 27.34 238 ARG A C 1
ATOM 1899 O O . ARG A 1 238 ? -20.827 -53.883 -25.000 1.00 27.34 238 ARG A O 1
ATOM 1906 N N . ARG A 1 239 ? -18.843 -54.771 -24.900 1.00 27.14 239 ARG A N 1
ATOM 1907 C CA . ARG A 1 239 ? -17.626 -55.618 -24.701 1.00 27.14 239 ARG A CA 1
ATOM 1908 C C . ARG A 1 239 ? -16.373 -54.694 -24.735 1.00 27.14 239 ARG A C 1
ATOM 1910 O O . ARG A 1 239 ? -16.520 -53.585 -25.222 1.00 27.14 239 ARG A O 1
ATOM 1917 N N . SER A 1 240 ? -15.112 -55.008 -24.405 1.00 25.88 240 SER A N 1
ATOM 1918 C CA . SER A 1 240 ? -14.360 -55.932 -23.518 1.00 25.88 240 SER A CA 1
ATOM 1919 C C . SER A 1 240 ? -12.978 -56.224 -24.161 1.00 25.88 240 SER A C 1
ATOM 1921 O O . SER A 1 240 ? -12.947 -56.648 -25.312 1.00 25.88 240 SER A O 1
ATOM 1923 N N . MET A 1 241 ? -11.876 -56.051 -23.410 1.00 30.94 241 MET A N 1
ATOM 1924 C CA . MET A 1 241 ? -10.487 -56.553 -23.654 1.00 30.94 241 MET A CA 1
ATOM 1925 C C . MET A 1 241 ? -10.428 -58.091 -23.909 1.00 30.94 241 MET A C 1
ATOM 1927 O O . MET A 1 241 ? -11.485 -58.703 -23.710 1.00 30.94 241 MET A O 1
ATOM 1931 N N . PRO A 1 242 ? -9.292 -58.776 -24.269 1.00 44.88 242 PRO A N 1
ATOM 1932 C CA . PRO A 1 242 ? -7.836 -58.552 -23.977 1.00 44.88 242 PRO A CA 1
ATOM 1933 C C . PRO A 1 242 ? -6.917 -58.888 -25.216 1.00 44.88 242 PRO A C 1
ATOM 1935 O O . PRO A 1 242 ? -7.427 -58.630 -26.306 1.00 44.88 242 PRO A O 1
ATOM 1938 N N . PRO A 1 243 ? -5.666 -59.466 -25.193 1.00 46.81 243 PRO A N 1
ATOM 1939 C CA . PRO A 1 243 ? -4.662 -59.798 -24.139 1.00 46.81 243 PRO A CA 1
ATOM 1940 C C . PRO A 1 243 ? -3.156 -59.441 -24.443 1.00 46.81 243 PRO A C 1
ATOM 1942 O O . PRO A 1 243 ? -2.872 -58.865 -25.489 1.00 46.81 243 PRO A O 1
ATOM 1945 N N . PRO A 1 244 ? -2.172 -59.781 -23.558 1.00 51.81 244 PRO A N 1
ATOM 1946 C CA . PRO A 1 244 ? -0.738 -59.425 -23.703 1.00 51.81 244 PRO A CA 1
ATOM 1947 C C . PRO A 1 244 ? 0.294 -60.593 -23.787 1.00 51.81 244 PRO A C 1
ATOM 1949 O O . PRO A 1 244 ? 0.060 -61.673 -23.247 1.00 51.81 244 PRO A O 1
ATOM 1952 N N . MET A 1 245 ? 1.492 -60.324 -24.347 1.00 28.09 245 MET A N 1
ATOM 1953 C CA . MET A 1 245 ? 2.778 -61.080 -24.252 1.00 28.09 245 MET A CA 1
ATOM 1954 C C . MET A 1 245 ? 3.974 -60.116 -24.530 1.00 28.09 245 MET A C 1
ATOM 1956 O O . MET A 1 245 ? 3.744 -59.086 -25.150 1.00 28.09 245 MET A O 1
ATOM 1960 N N . GLY A 1 246 ? 5.254 -60.334 -24.155 1.00 25.73 246 GLY A N 1
ATOM 1961 C CA . GLY A 1 246 ? 5.839 -61.323 -23.228 1.00 25.73 246 GLY A CA 1
ATOM 1962 C C . GLY A 1 246 ? 7.390 -61.506 -23.270 1.00 25.73 246 GLY A C 1
ATOM 1963 O O . GLY A 1 246 ? 7.863 -62.331 -24.037 1.00 25.73 246 GLY A O 1
ATOM 1964 N N . ARG A 1 247 ? 8.136 -60.893 -22.318 1.00 26.58 247 ARG A N 1
ATOM 1965 C CA . ARG A 1 247 ? 9.518 -61.238 -21.822 1.00 26.58 247 ARG A CA 1
ATOM 1966 C C . ARG A 1 247 ? 10.760 -61.128 -22.761 1.00 26.58 247 ARG A C 1
ATOM 1968 O O . ARG A 1 247 ? 10.626 -60.972 -23.961 1.00 26.58 247 ARG A O 1
ATOM 1975 N N . ILE A 1 248 ? 11.955 -61.320 -22.140 1.00 28.05 248 ILE A N 1
ATOM 1976 C CA . ILE A 1 248 ? 13.335 -61.496 -22.699 1.00 28.05 248 ILE A CA 1
ATOM 1977 C C . ILE A 1 248 ? 13.984 -60.155 -23.126 1.00 28.05 248 ILE A C 1
ATOM 1979 O O . ILE A 1 248 ? 13.364 -59.434 -23.889 1.00 28.05 248 ILE A O 1
ATOM 1983 N N . ARG A 1 249 ? 15.195 -59.706 -22.724 1.00 26.34 249 ARG A N 1
ATOM 1984 C CA . ARG A 1 249 ? 16.324 -60.079 -21.800 1.00 26.34 249 ARG A CA 1
ATOM 1985 C C . ARG A 1 249 ? 17.135 -58.765 -21.546 1.00 26.34 249 ARG A C 1
ATOM 1987 O O . ARG A 1 249 ? 16.983 -57.855 -22.348 1.00 26.34 249 ARG A O 1
ATOM 1994 N N . SER A 1 250 ? 18.045 -58.556 -20.582 1.00 26.45 250 SER A N 1
ATOM 1995 C CA . SER A 1 250 ? 18.441 -59.186 -19.293 1.00 26.45 250 SER A CA 1
ATOM 1996 C C . SER A 1 250 ? 19.002 -58.050 -18.370 1.00 26.45 250 SER A C 1
ATOM 1998 O O . SER A 1 250 ? 18.338 -57.022 -18.358 1.00 26.45 250 SER A O 1
ATOM 2000 N N . SER A 1 251 ? 20.070 -58.024 -17.544 1.00 26.39 251 SER A N 1
ATOM 2001 C CA . SER A 1 251 ? 21.262 -58.847 -17.204 1.00 26.39 251 SER A CA 1
ATOM 2002 C C . SER A 1 251 ? 21.733 -58.544 -15.744 1.00 26.39 251 SER A C 1
ATOM 2004 O O . SER A 1 251 ? 21.010 -57.906 -14.985 1.00 26.39 251 SER A O 1
ATOM 2006 N N . THR A 1 252 ? 22.935 -58.990 -15.350 1.00 24.84 252 THR A N 1
ATOM 2007 C CA . THR A 1 252 ? 23.648 -58.793 -14.050 1.00 24.84 252 THR A CA 1
ATOM 2008 C C . THR A 1 252 ? 25.168 -58.623 -14.317 1.00 24.84 252 THR A C 1
ATOM 2010 O O . THR A 1 252 ? 25.522 -58.762 -15.492 1.00 24.84 252 THR A O 1
ATOM 2013 N N . PRO A 1 253 ? 26.094 -58.361 -13.345 1.00 42.16 253 PRO A N 1
ATOM 2014 C CA . PRO A 1 253 ? 26.037 -58.331 -11.857 1.00 42.16 253 PRO A CA 1
ATOM 2015 C C . PRO A 1 253 ? 26.353 -56.911 -11.262 1.00 42.16 253 PRO A C 1
ATOM 2017 O O . PRO A 1 253 ? 26.308 -55.953 -12.019 1.00 42.16 253 PRO A O 1
ATOM 2020 N N . SER A 1 254 ? 26.609 -56.626 -9.964 1.00 25.08 254 SER A N 1
ATOM 2021 C CA . SER A 1 254 ? 27.191 -57.426 -8.862 1.00 25.08 254 SER A CA 1
ATOM 2022 C C . SER A 1 254 ? 26.980 -56.850 -7.431 1.00 25.08 254 SER A C 1
ATOM 2024 O O . SER A 1 254 ? 27.095 -55.647 -7.258 1.00 25.08 254 SER A O 1
ATOM 2026 N N . ILE A 1 255 ? 26.734 -57.744 -6.447 1.00 27.55 255 ILE A N 1
ATOM 2027 C CA . ILE A 1 255 ? 27.222 -57.815 -5.028 1.00 27.55 255 ILE A CA 1
ATOM 2028 C C . ILE A 1 255 ? 27.209 -56.552 -4.107 1.00 27.55 255 ILE A C 1
ATOM 2030 O O . ILE A 1 255 ? 27.714 -55.512 -4.495 1.00 27.55 255 ILE A O 1
ATOM 2034 N N . ALA A 1 256 ? 26.832 -56.584 -2.806 1.00 26.84 256 ALA A N 1
ATOM 2035 C CA . ALA A 1 256 ? 26.011 -57.496 -1.970 1.00 26.84 256 ALA A CA 1
ATOM 2036 C C . ALA A 1 256 ? 25.786 -56.933 -0.527 1.00 26.84 256 ALA A C 1
ATOM 2038 O O . ALA A 1 256 ? 26.630 -56.196 -0.034 1.00 26.84 256 ALA A O 1
ATOM 2039 N N . ALA A 1 257 ? 24.743 -57.431 0.172 1.00 27.64 257 ALA A N 1
ATOM 2040 C CA . ALA A 1 257 ? 24.542 -57.487 1.648 1.00 27.64 257 ALA A CA 1
ATOM 2041 C C . ALA A 1 257 ? 24.451 -56.155 2.464 1.00 27.64 257 ALA A C 1
ATOM 2043 O O . ALA A 1 257 ? 24.945 -55.124 2.043 1.00 27.64 257 ALA A O 1
ATOM 2044 N N . CYS A 1 258 ? 23.802 -56.073 3.644 1.00 23.73 258 CYS A N 1
ATOM 2045 C CA . CYS A 1 258 ? 23.169 -57.101 4.501 1.00 23.73 258 CYS A CA 1
ATOM 2046 C C . CYS A 1 258 ? 21.816 -56.642 5.144 1.00 23.73 258 CYS A C 1
ATOM 2048 O O . CYS A 1 258 ? 21.266 -55.607 4.780 1.00 23.73 258 CYS A O 1
ATOM 2050 N N . ARG A 1 259 ? 21.238 -57.444 6.059 1.00 24.78 259 ARG A N 1
ATOM 2051 C CA . ARG A 1 259 ? 19.861 -57.388 6.651 1.00 24.78 259 ARG A CA 1
ATOM 2052 C C . ARG A 1 259 ? 19.906 -57.808 8.151 1.00 24.78 259 ARG A C 1
ATOM 2054 O O . ARG A 1 259 ? 20.963 -58.293 8.546 1.00 24.78 259 ARG A O 1
ATOM 2061 N N . PRO A 1 260 ? 18.789 -57.910 8.925 1.00 51.81 260 PRO A N 1
ATOM 2062 C CA . PRO A 1 260 ? 17.535 -57.130 9.062 1.00 51.81 260 PRO A CA 1
ATOM 2063 C C . PRO A 1 260 ? 17.314 -56.701 10.560 1.00 51.81 260 PRO A C 1
ATOM 2065 O O . PRO A 1 260 ? 18.296 -56.625 11.284 1.00 51.81 260 PRO A O 1
ATOM 2068 N N . THR A 1 261 ? 16.130 -56.330 11.095 1.00 26.91 261 THR A N 1
ATOM 2069 C CA . THR A 1 261 ? 15.009 -57.190 11.605 1.00 26.91 261 THR A CA 1
ATOM 2070 C C . THR A 1 261 ? 13.729 -56.342 11.883 1.00 26.91 261 THR A C 1
ATOM 2072 O O . THR A 1 261 ? 13.833 -55.244 12.401 1.00 26.91 261 THR A O 1
ATOM 2075 N N . ALA A 1 262 ? 12.531 -56.721 11.387 1.00 27.64 262 ALA A N 1
ATOM 2076 C CA . ALA A 1 262 ? 11.392 -57.370 12.105 1.00 27.64 262 ALA A CA 1
ATOM 2077 C C . ALA A 1 262 ? 10.468 -56.424 12.945 1.00 27.64 262 ALA A C 1
ATOM 2079 O O . ALA A 1 262 ? 10.973 -55.514 13.578 1.00 27.64 262 ALA A O 1
ATOM 2080 N N . LYS A 1 263 ? 9.126 -56.580 13.054 1.00 25.23 263 LYS A N 1
ATOM 2081 C CA . LYS A 1 263 ? 8.121 -57.504 12.446 1.00 25.23 263 LYS A CA 1
ATOM 2082 C C . LYS A 1 263 ? 6.660 -56.987 12.670 1.00 25.23 263 LYS A C 1
ATOM 2084 O O . LYS A 1 263 ? 6.408 -56.454 13.735 1.00 25.23 263 LYS A O 1
ATOM 2089 N N . VAL A 1 264 ? 5.736 -57.252 11.717 1.00 25.47 264 VAL A N 1
ATOM 2090 C CA . VAL A 1 264 ? 4.290 -57.678 11.842 1.00 25.47 264 VAL A CA 1
ATOM 2091 C C . VAL A 1 264 ? 3.378 -56.974 12.893 1.00 25.47 264 VAL A C 1
ATOM 2093 O O . VAL A 1 264 ? 3.706 -57.019 14.066 1.00 25.47 264 VAL A O 1
ATOM 2096 N N . SER A 1 265 ? 2.204 -56.345 12.646 1.00 23.95 265 SER A N 1
ATOM 2097 C CA . SER A 1 265 ? 1.013 -56.509 11.745 1.00 23.95 265 SER A CA 1
ATOM 2098 C C . SER A 1 265 ? -0.292 -56.957 12.496 1.00 23.95 265 SER A C 1
ATOM 2100 O O . SER A 1 265 ? -0.169 -57.459 13.609 1.00 23.95 265 SER A O 1
ATOM 2102 N N . PRO A 1 266 ? -1.537 -56.712 11.985 1.00 54.19 266 PRO A N 1
ATOM 2103 C CA . PRO A 1 266 ? -2.682 -56.310 12.848 1.00 54.19 266 PRO A CA 1
ATOM 2104 C C . PRO A 1 266 ? -4.044 -57.071 12.693 1.00 54.19 266 PRO A C 1
ATOM 2106 O O . PRO A 1 266 ? -4.147 -58.047 11.953 1.00 54.19 266 PRO A O 1
ATOM 2109 N N . ALA A 1 267 ? -5.115 -56.490 13.289 1.00 27.83 267 ALA A N 1
ATOM 2110 C CA . ALA A 1 267 ? -6.578 -56.746 13.144 1.00 27.83 267 ALA A CA 1
ATOM 2111 C C . ALA A 1 267 ? -7.197 -57.835 14.080 1.00 27.83 267 ALA A C 1
ATOM 2113 O O . ALA A 1 267 ? -6.455 -58.622 14.649 1.00 27.83 267 ALA A O 1
ATOM 2114 N N . ARG A 1 268 ? -8.521 -57.925 14.363 1.00 28.78 268 ARG A N 1
ATOM 2115 C CA . ARG A 1 268 ? -9.768 -57.580 13.615 1.00 28.78 268 ARG A CA 1
ATOM 2116 C C . ARG A 1 268 ? -11.026 -57.342 14.510 1.00 28.78 268 ARG A C 1
ATOM 2118 O O . ARG A 1 268 ? -11.172 -58.070 15.479 1.00 28.78 268 ARG A O 1
ATOM 2125 N N . LYS A 1 269 ? -12.019 -56.576 13.980 1.00 26.42 269 LYS A N 1
ATOM 2126 C CA . LYS A 1 269 ? -13.511 -56.693 14.181 1.00 26.42 269 LYS A CA 1
ATOM 2127 C C . LYS A 1 269 ? -14.062 -56.401 15.615 1.00 26.42 269 LYS A C 1
ATOM 2129 O O . LYS A 1 269 ? -13.288 -56.456 16.551 1.00 26.42 269 LYS A O 1
ATOM 2134 N N . THR A 1 270 ? -15.332 -56.050 15.920 1.00 25.42 270 THR A N 1
ATOM 2135 C CA . THR A 1 270 ? -16.662 -55.828 15.243 1.00 25.42 270 THR A CA 1
ATOM 2136 C C . THR A 1 270 ? -17.630 -55.160 16.275 1.00 25.42 270 THR A C 1
ATOM 2138 O O . THR A 1 270 ? -17.371 -55.338 17.457 1.00 25.42 270 THR A O 1
ATOM 2141 N N . SER A 1 271 ? -18.789 -54.509 16.015 1.00 25.09 271 SER A N 1
ATOM 2142 C CA . SER A 1 271 ? -19.432 -53.835 14.847 1.00 25.09 271 SER A CA 1
ATOM 2143 C C . SER A 1 271 ? -20.885 -53.358 15.194 1.00 25.09 271 SER A C 1
ATOM 2145 O O . SER A 1 271 ? -21.347 -53.647 16.289 1.00 25.09 271 SER A O 1
ATOM 2147 N N . TRP A 1 272 ? -21.627 -52.784 14.221 1.00 22.44 272 TRP A N 1
ATOM 2148 C CA . TRP A 1 272 ? -23.082 -52.437 14.193 1.00 22.44 272 TRP A CA 1
ATOM 2149 C C . TRP A 1 272 ? -23.559 -51.091 14.796 1.00 22.44 272 TRP A C 1
ATOM 2151 O O . TRP A 1 272 ? -22.859 -50.427 15.551 1.00 22.44 272 TRP A O 1
ATOM 2161 N N . CYS A 1 273 ? -24.724 -50.637 14.305 1.00 22.05 273 CYS A N 1
ATOM 2162 C CA . CYS A 1 273 ? -25.183 -49.239 14.239 1.00 22.05 273 CYS A CA 1
ATOM 2163 C C . CYS A 1 273 ? -26.049 -48.749 15.416 1.00 22.05 273 CYS A C 1
ATOM 2165 O O . CYS A 1 273 ? -26.800 -49.535 15.988 1.00 22.05 273 CYS A O 1
ATOM 2167 N N . SER A 1 274 ? -26.121 -47.419 15.602 1.00 22.28 274 SER A N 1
ATOM 2168 C CA . SER A 1 274 ? -27.391 -46.653 15.685 1.00 22.28 274 SER A CA 1
ATOM 2169 C C . SER A 1 274 ? -27.174 -45.128 15.600 1.00 22.28 274 SER A C 1
ATOM 2171 O O . SER A 1 274 ? -26.109 -44.631 15.949 1.00 22.28 274 SER A O 1
ATOM 2173 N N . ILE A 1 275 ? -28.190 -44.394 15.125 1.00 28.38 275 ILE A N 1
ATOM 2174 C CA . ILE A 1 275 ? -28.275 -42.918 15.005 1.00 28.38 275 ILE A CA 1
ATOM 2175 C C . ILE A 1 275 ? -29.697 -42.526 15.455 1.00 28.38 275 ILE A C 1
ATOM 2177 O O . ILE A 1 275 ? -30.642 -43.126 14.936 1.00 28.38 275 ILE A O 1
ATOM 2181 N N . PRO A 1 276 ? -29.890 -41.584 16.408 1.00 31.53 276 PRO A N 1
ATOM 2182 C CA . PRO A 1 276 ? -30.367 -40.246 16.006 1.00 31.53 276 PRO A CA 1
ATOM 2183 C C . PRO A 1 276 ? -29.968 -39.041 16.899 1.00 31.53 276 PRO A C 1
ATOM 2185 O O . PRO A 1 276 ? -29.519 -39.184 18.029 1.00 31.53 276 PRO A O 1
ATOM 2188 N N . ARG A 1 277 ? -30.207 -37.843 16.328 1.00 24.73 277 ARG A N 1
ATOM 2189 C CA . ARG A 1 277 ? -30.483 -36.500 16.917 1.00 24.73 277 ARG A CA 1
ATOM 2190 C C . ARG A 1 277 ? -30.700 -36.463 18.454 1.00 24.73 277 ARG A C 1
ATOM 2192 O O . ARG A 1 277 ? -31.464 -37.272 18.960 1.00 24.73 277 ARG A O 1
ATOM 2199 N N . ALA A 1 278 ? -30.246 -35.449 19.207 1.00 22.94 278 ALA A N 1
ATOM 2200 C CA . ALA A 1 278 ? -30.652 -34.041 19.043 1.00 22.94 278 ALA A CA 1
ATOM 2201 C C . ALA A 1 278 ? -29.869 -33.025 19.927 1.00 22.94 278 ALA A C 1
ATOM 2203 O O . ALA A 1 278 ? -29.158 -33.405 20.846 1.00 22.94 278 ALA A O 1
ATOM 2204 N N . SER A 1 279 ? -30.067 -31.731 19.625 1.00 23.64 279 SER A N 1
ATOM 2205 C CA . SER A 1 279 ? -29.964 -30.507 20.462 1.00 23.64 279 SER A CA 1
ATOM 2206 C C . SER A 1 279 ? -29.422 -30.558 21.905 1.00 23.64 279 SER A C 1
ATOM 2208 O O . SER A 1 279 ? -29.972 -31.275 22.736 1.00 23.64 279 SER A O 1
ATOM 2210 N N . SER A 1 280 ? -28.543 -29.606 22.268 1.00 24.50 280 SER A N 1
ATOM 2211 C CA . SER A 1 280 ? -28.805 -28.461 23.191 1.00 24.50 280 SER A CA 1
ATOM 2212 C C . SER A 1 280 ? -27.551 -27.940 23.930 1.00 24.50 280 SER A C 1
ATOM 2214 O O . SER A 1 280 ? -26.619 -28.686 24.196 1.00 24.50 280 SER A O 1
ATOM 2216 N N . SER A 1 281 ? -27.571 -26.637 24.248 1.00 24.05 281 SER A N 1
ATOM 2217 C CA . SER A 1 281 ? -26.820 -25.913 25.300 1.00 24.05 281 SER A CA 1
ATOM 2218 C C . SER A 1 281 ? -25.404 -26.366 25.717 1.00 24.05 281 SER A C 1
ATOM 2220 O O . SER A 1 281 ? -25.244 -27.263 26.544 1.00 24.05 281 SER A O 1
ATOM 2222 N N . VAL A 1 282 ? -24.385 -25.581 25.337 1.00 26.42 282 VAL A N 1
ATOM 2223 C CA . VAL A 1 282 ? -23.104 -25.514 26.069 1.00 26.42 282 VAL A CA 1
ATOM 2224 C C . VAL A 1 282 ? -23.212 -24.444 27.160 1.00 26.42 282 VAL A C 1
ATOM 2226 O O . VAL A 1 282 ? -23.126 -23.250 26.884 1.00 26.42 282 VAL A O 1
ATOM 2229 N N . THR A 1 283 ? -23.409 -24.860 28.412 1.00 25.00 283 THR A N 1
ATOM 2230 C CA . THR A 1 283 ? -23.344 -23.958 29.575 1.00 25.00 283 THR A CA 1
ATOM 2231 C C . THR A 1 283 ? -21.911 -23.847 30.086 1.00 25.00 283 THR A C 1
ATOM 2233 O O . THR A 1 283 ? -21.334 -24.849 30.515 1.00 25.00 283 THR A O 1
ATOM 2236 N N . TRP A 1 284 ? -21.353 -22.637 30.119 1.00 25.05 284 TRP A N 1
ATOM 2237 C CA . TRP A 1 284 ? -20.067 -22.381 30.768 1.00 25.05 284 TRP A CA 1
ATOM 2238 C C . TRP A 1 284 ? -20.146 -22.664 32.276 1.00 25.05 284 TRP A C 1
ATOM 2240 O O . TRP A 1 284 ? -21.038 -22.163 32.960 1.00 25.05 284 TRP A O 1
ATOM 2250 N N . ARG A 1 285 ? -19.183 -23.423 32.813 1.00 23.44 285 ARG A N 1
ATOM 2251 C CA . ARG A 1 285 ? -18.929 -23.502 34.259 1.00 23.44 285 ARG A CA 1
ATOM 2252 C C . ARG A 1 285 ? -17.618 -22.808 34.588 1.00 23.44 285 ARG A C 1
ATOM 2254 O O . ARG A 1 285 ? -16.580 -23.119 34.012 1.00 23.44 285 ARG A O 1
ATOM 2261 N N . THR A 1 286 ? -17.677 -21.888 35.539 1.00 26.94 286 THR A N 1
ATOM 2262 C CA . THR A 1 286 ? -16.503 -21.290 36.171 1.00 26.94 286 THR A CA 1
ATOM 2263 C C . THR A 1 286 ? -15.856 -22.273 37.148 1.00 26.94 286 THR A C 1
ATOM 2265 O O . THR A 1 286 ? -16.536 -23.059 37.807 1.00 26.94 286 THR A O 1
ATOM 2268 N N . ALA A 1 287 ? -14.532 -22.196 37.271 1.00 25.59 287 ALA A N 1
ATOM 2269 C CA . ALA A 1 287 ? -13.754 -22.822 38.336 1.00 25.59 287 ALA A CA 1
ATOM 2270 C C . ALA A 1 287 ? -12.805 -21.771 38.935 1.00 25.59 287 ALA A C 1
ATOM 2272 O O . ALA A 1 287 ? -12.396 -20.831 38.250 1.00 25.59 287 ALA A O 1
ATOM 2273 N N . SER A 1 288 ? -12.516 -21.880 40.230 1.00 27.59 288 SER A N 1
ATOM 2274 C CA . SER A 1 288 ? -12.011 -20.769 41.042 1.00 27.59 288 SER A CA 1
ATOM 2275 C C . SER A 1 288 ? -10.557 -20.925 41.491 1.00 27.59 288 SER A C 1
ATOM 2277 O O . SER A 1 288 ? -10.165 -21.987 41.959 1.00 27.59 288 SER A O 1
ATOM 2279 N N . SER A 1 289 ? -9.825 -19.806 41.461 1.00 27.27 289 SER A N 1
ATOM 2280 C CA . SER A 1 289 ? -8.753 -19.422 42.402 1.00 27.27 289 SER A CA 1
ATOM 2281 C C . SER A 1 289 ? -7.746 -20.490 42.875 1.00 27.27 289 SER A C 1
ATOM 2283 O O . SER A 1 289 ? -8.020 -21.248 43.805 1.00 27.27 289 SER A O 1
ATOM 2285 N N . ALA A 1 290 ? -6.501 -20.382 42.404 1.00 25.70 290 ALA A N 1
ATOM 2286 C CA . ALA A 1 290 ? -5.324 -20.880 43.119 1.00 25.70 290 ALA A CA 1
ATOM 2287 C C . ALA A 1 290 ? -4.207 -19.822 43.087 1.00 25.70 290 ALA A C 1
ATOM 2289 O O . ALA A 1 290 ? -3.899 -19.262 42.036 1.00 25.70 290 ALA A O 1
ATOM 2290 N N . SER A 1 291 ? -3.620 -19.518 44.246 1.00 24.12 291 SER A N 1
ATOM 2291 C CA . SER A 1 291 ? -2.552 -18.522 44.392 1.00 24.12 291 SER A CA 1
ATOM 2292 C C . SER A 1 291 ? -1.170 -19.146 44.213 1.00 24.12 291 SER A C 1
ATOM 2294 O O . SER A 1 291 ? -0.868 -20.128 44.890 1.00 24.12 291 SER A O 1
ATOM 2296 N N . TRP A 1 292 ? -0.292 -18.515 43.432 1.00 24.78 292 TRP A N 1
ATOM 2297 C CA . TRP A 1 292 ? 1.126 -18.884 43.381 1.00 24.78 292 TRP A CA 1
ATOM 2298 C C . TRP A 1 292 ? 1.983 -17.932 44.218 1.00 24.78 292 TRP A C 1
ATOM 2300 O O . TRP A 1 292 ? 1.911 -16.711 44.083 1.00 24.78 292 TRP A O 1
ATOM 2310 N N . ARG A 1 293 ? 2.784 -18.514 45.114 1.00 21.31 293 ARG A N 1
ATOM 2311 C CA . ARG A 1 293 ? 3.702 -17.829 46.032 1.00 21.31 293 ARG A CA 1
ATOM 2312 C C . ARG A 1 293 ? 5.134 -18.202 45.651 1.00 21.31 293 ARG A C 1
ATOM 2314 O O . ARG A 1 293 ? 5.419 -19.373 45.431 1.00 21.31 293 ARG A O 1
ATOM 2321 N N . TRP A 1 294 ? 6.029 -17.217 45.620 1.00 22.36 294 TRP A N 1
ATOM 2322 C CA . TRP A 1 294 ? 7.462 -17.440 45.415 1.00 22.36 294 TRP A CA 1
ATOM 2323 C C . TRP A 1 294 ? 8.082 -18.282 46.542 1.00 22.36 294 TRP A C 1
ATOM 2325 O O . TRP A 1 294 ? 7.885 -17.974 47.719 1.00 22.36 294 TRP A O 1
ATOM 2335 N N . GLN A 1 295 ? 8.903 -19.264 46.168 1.00 23.27 295 GLN A N 1
ATOM 2336 C CA . GLN A 1 295 ? 9.939 -19.876 47.006 1.00 23.27 295 GLN A CA 1
ATOM 2337 C C . GLN A 1 295 ? 11.194 -20.134 46.156 1.00 23.27 295 GLN A C 1
ATOM 2339 O O . GLN A 1 295 ? 11.122 -20.211 44.931 1.00 23.27 295 GLN A O 1
ATOM 2344 N N . SER A 1 296 ? 12.349 -20.193 46.815 1.00 24.58 296 SER A N 1
ATOM 2345 C CA . SER A 1 296 ? 13.692 -20.155 46.222 1.00 24.58 296 SER A CA 1
ATOM 2346 C C . SER A 1 296 ? 14.643 -21.118 46.943 1.00 24.58 296 SER A C 1
ATOM 2348 O O . SER A 1 296 ? 14.325 -21.517 48.059 1.00 24.58 296 SER A O 1
ATOM 2350 N N . HIS A 1 297 ? 15.782 -21.451 46.303 1.00 25.70 297 HIS A N 1
ATOM 2351 C CA . HIS A 1 297 ? 17.070 -21.997 46.817 1.00 25.70 297 HIS A CA 1
ATOM 2352 C C . HIS A 1 297 ? 17.646 -23.095 45.889 1.00 25.70 297 HIS A C 1
ATOM 2354 O O . HIS A 1 297 ? 16.873 -23.676 45.128 1.00 25.70 297 HIS A O 1
ATOM 2360 N N . PRO A 1 298 ? 18.952 -23.457 45.976 1.00 36.31 298 PRO A N 1
ATOM 2361 C CA . PRO A 1 298 ? 20.102 -22.812 46.641 1.00 36.31 298 PRO A CA 1
ATOM 2362 C C . PRO A 1 298 ? 21.256 -22.495 45.643 1.00 36.31 298 PRO A C 1
ATOM 2364 O O . PRO A 1 298 ? 21.038 -22.478 44.437 1.00 36.31 298 PRO A O 1
ATOM 2367 N N . ALA A 1 299 ? 22.482 -22.220 46.125 1.00 25.66 299 ALA A N 1
ATOM 2368 C CA . ALA A 1 299 ? 23.648 -21.862 45.298 1.00 25.66 299 ALA A CA 1
ATOM 2369 C C . ALA A 1 299 ? 24.973 -22.528 45.746 1.00 25.66 299 ALA A C 1
ATOM 2371 O O . ALA A 1 299 ? 25.189 -22.726 46.940 1.00 25.66 299 ALA A O 1
ATOM 2372 N N . ALA A 1 300 ? 25.866 -22.805 44.782 1.00 25.59 300 ALA A N 1
ATOM 2373 C CA . ALA A 1 300 ? 27.288 -23.191 44.909 1.00 25.59 300 ALA A CA 1
ATOM 2374 C C . ALA A 1 300 ? 27.941 -23.154 43.498 1.00 25.59 300 ALA A C 1
ATOM 2376 O O . ALA A 1 300 ? 27.207 -23.317 42.528 1.00 25.59 300 ALA A O 1
ATOM 2377 N N . GLN A 1 301 ? 29.250 -22.980 43.247 1.00 25.91 301 GLN A N 1
ATOM 2378 C CA . GLN A 1 301 ? 30.427 -22.517 44.019 1.00 25.91 301 GLN A CA 1
ATOM 2379 C C . GLN A 1 301 ? 31.514 -22.011 43.009 1.00 25.91 301 GLN A C 1
ATOM 2381 O O . GLN A 1 301 ? 31.283 -22.039 41.803 1.00 25.91 301 GLN A O 1
ATOM 2386 N N . CYS A 1 302 ? 32.672 -21.509 43.471 1.00 22.16 302 CYS A N 1
ATOM 2387 C CA . CYS A 1 302 ? 33.704 -20.812 42.655 1.00 22.16 302 CYS A CA 1
ATOM 2388 C C . CYS A 1 302 ? 34.922 -21.725 42.297 1.00 22.16 302 CYS A C 1
ATOM 2390 O O . CYS A 1 302 ? 34.935 -22.869 42.731 1.00 22.16 302 CYS A O 1
ATOM 2392 N N . ARG A 1 303 ? 35.987 -21.349 41.548 1.00 25.14 303 ARG A N 1
ATOM 2393 C CA . ARG A 1 303 ? 36.632 -20.044 41.212 1.00 25.14 303 ARG A CA 1
ATOM 2394 C C . ARG A 1 303 ? 37.421 -20.089 39.853 1.00 25.14 303 ARG A C 1
ATOM 2396 O O . ARG A 1 303 ? 37.674 -21.184 39.365 1.00 25.14 303 ARG A O 1
ATOM 2403 N N . PRO A 1 304 ? 37.850 -18.932 39.282 1.00 40.28 304 PRO A N 1
ATOM 2404 C CA . PRO A 1 304 ? 38.791 -18.796 38.133 1.00 40.28 304 PRO A CA 1
ATOM 2405 C C . PRO A 1 304 ? 40.283 -18.913 38.594 1.00 40.28 304 PRO A C 1
ATOM 2407 O O . PRO A 1 304 ? 40.456 -18.980 39.819 1.00 40.28 304 PRO A O 1
ATOM 2410 N N . PRO A 1 305 ? 41.360 -18.897 37.742 1.00 46.28 305 PRO A N 1
ATOM 2411 C CA . PRO A 1 305 ? 41.518 -18.134 36.476 1.00 46.28 305 PRO A CA 1
ATOM 2412 C C . PRO A 1 305 ? 42.379 -18.747 35.325 1.00 46.28 305 PRO A C 1
ATOM 2414 O O . PRO A 1 305 ? 42.861 -19.871 35.414 1.00 46.28 305 PRO A O 1
ATOM 2417 N N . GLY A 1 306 ? 42.610 -17.949 34.266 1.00 24.81 306 GLY A N 1
ATOM 2418 C CA . GLY A 1 306 ? 43.596 -18.144 33.186 1.00 24.81 306 GLY A CA 1
ATOM 2419 C C . GLY A 1 306 ? 43.655 -16.918 32.247 1.00 24.81 306 GLY A C 1
ATOM 2420 O O . GLY A 1 306 ? 42.731 -16.705 31.473 1.00 24.81 306 GLY A O 1
ATOM 2421 N N . ASP A 1 307 ? 44.715 -16.111 32.350 1.00 26.44 307 ASP A N 1
ATOM 2422 C CA . ASP A 1 307 ? 44.998 -14.821 31.660 1.00 26.44 307 ASP A CA 1
ATOM 2423 C C . ASP A 1 307 ? 46.437 -14.929 31.046 1.00 26.44 307 ASP A C 1
ATOM 2425 O O . ASP A 1 307 ? 47.087 -15.932 31.373 1.00 26.44 307 ASP A O 1
ATOM 2429 N N . PRO A 1 308 ? 47.033 -14.001 30.244 1.00 42.78 308 PRO A N 1
ATOM 2430 C CA . PRO A 1 308 ? 46.570 -12.676 29.792 1.00 42.78 308 PRO A CA 1
ATOM 2431 C C . PRO A 1 308 ? 46.859 -12.284 28.313 1.00 42.78 308 PRO A C 1
ATOM 2433 O O . PRO A 1 308 ? 47.704 -12.875 27.647 1.00 42.78 308 PRO A O 1
ATOM 2436 N N . SER A 1 309 ? 46.297 -11.148 27.858 1.00 26.36 309 SER A N 1
ATOM 2437 C CA . SER A 1 309 ? 47.049 -10.113 27.096 1.00 26.36 309 SER A CA 1
ATOM 2438 C C . SER A 1 309 ? 46.246 -8.803 26.921 1.00 26.36 309 SER A C 1
ATOM 2440 O O . SER A 1 309 ? 45.070 -8.839 26.576 1.00 26.36 309 SER A O 1
ATOM 2442 N N . ALA A 1 310 ? 46.877 -7.642 27.160 1.00 28.52 310 ALA A N 1
ATOM 2443 C CA . ALA A 1 310 ? 46.270 -6.294 27.089 1.00 28.52 310 ALA A CA 1
ATOM 2444 C C . ALA A 1 310 ? 46.461 -5.637 25.694 1.00 28.52 310 ALA A C 1
ATOM 2446 O O . ALA A 1 310 ? 47.289 -6.107 24.917 1.00 28.52 310 ALA A O 1
ATOM 2447 N N . LYS A 1 311 ? 45.763 -4.560 25.288 1.00 28.09 311 LYS A N 1
ATOM 2448 C CA . LYS A 1 311 ? 45.799 -3.142 25.758 1.00 28.09 311 LYS A CA 1
ATOM 2449 C C . LYS A 1 311 ? 44.721 -2.333 24.983 1.00 28.09 311 LYS A C 1
ATOM 2451 O O . LYS A 1 311 ? 44.340 -2.793 23.915 1.00 28.09 311 LYS A O 1
ATOM 2456 N N . HIS A 1 312 ? 44.236 -1.125 25.316 1.00 28.50 312 HIS A N 1
ATOM 2457 C CA . HIS A 1 312 ? 44.230 -0.203 26.483 1.00 28.50 312 HIS A CA 1
ATOM 2458 C C . HIS A 1 312 ? 43.122 0.876 26.204 1.00 28.50 312 HIS A C 1
ATOM 2460 O O . HIS A 1 312 ? 42.412 0.759 25.212 1.00 28.50 312 HIS A O 1
ATOM 2466 N N . CYS A 1 313 ? 43.042 2.037 26.872 1.00 26.27 313 CYS A N 1
ATOM 2467 C CA . CYS A 1 313 ? 42.453 2.333 28.196 1.00 26.27 313 CYS A CA 1
ATOM 2468 C C . CYS A 1 313 ? 42.402 3.877 28.386 1.00 26.27 313 CYS A C 1
ATOM 2470 O O . CYS A 1 313 ? 43.469 4.483 28.394 1.00 26.27 313 CYS A O 1
ATOM 2472 N N . TYR A 1 314 ? 41.230 4.510 28.582 1.00 25.53 314 TYR A N 1
ATOM 2473 C CA . TYR A 1 314 ? 41.116 5.876 29.151 1.00 25.53 314 TYR A CA 1
ATOM 2474 C C . TYR A 1 314 ? 39.752 6.116 29.846 1.00 25.53 314 TYR A C 1
ATOM 2476 O O . TYR A 1 314 ? 38.721 5.659 29.362 1.00 25.53 314 TYR A O 1
ATOM 2484 N N . ASP A 1 315 ? 39.793 6.829 30.976 1.00 29.81 315 ASP A N 1
ATOM 2485 C CA . ASP A 1 315 ? 38.719 7.180 31.948 1.00 29.81 315 ASP A CA 1
ATOM 2486 C C . ASP A 1 315 ? 38.534 8.737 31.972 1.00 29.81 315 ASP A C 1
ATOM 2488 O O . ASP A 1 315 ? 39.340 9.371 31.273 1.00 29.81 315 ASP A O 1
ATOM 2492 N N . PRO A 1 316 ? 37.609 9.434 32.717 1.00 36.75 316 PRO A N 1
ATOM 2493 C CA . PRO A 1 316 ? 37.232 9.244 34.147 1.00 36.75 316 PRO A CA 1
ATOM 2494 C C . PRO A 1 316 ? 35.754 9.703 34.526 1.00 36.75 316 PRO A C 1
ATOM 2496 O O . PRO A 1 316 ? 34.879 9.602 33.671 1.00 36.75 316 PRO A O 1
ATOM 2499 N N . PRO A 1 317 ? 35.379 10.198 35.750 1.00 48.53 317 PRO A N 1
ATOM 2500 C CA . PRO A 1 317 ? 35.042 9.367 36.928 1.00 48.53 317 PRO A CA 1
ATOM 2501 C C . PRO A 1 317 ? 33.795 9.761 37.809 1.00 48.53 317 PRO A C 1
ATOM 2503 O O . PRO A 1 317 ? 33.412 10.918 37.926 1.00 48.53 317 PRO A O 1
ATOM 2506 N N . ALA A 1 318 ? 33.281 8.770 38.563 1.00 29.59 318 ALA A N 1
ATOM 2507 C CA . ALA A 1 318 ? 32.819 8.742 39.986 1.00 29.59 318 ALA A CA 1
ATOM 2508 C C . ALA A 1 318 ? 31.914 9.812 40.699 1.00 29.59 318 ALA A C 1
ATOM 2510 O O . ALA A 1 318 ? 32.224 10.996 40.755 1.00 29.59 318 ALA A O 1
ATOM 2511 N N . GLY A 1 319 ? 30.943 9.318 41.510 1.00 25.55 319 GLY A N 1
ATOM 2512 C CA . GLY A 1 319 ? 30.327 10.000 42.688 1.00 25.55 319 GLY A CA 1
ATOM 2513 C C . GLY A 1 319 ? 28.899 9.509 43.060 1.00 25.55 319 GLY A C 1
ATOM 2514 O O . GLY A 1 319 ? 27.953 9.877 42.383 1.00 25.55 319 GLY A O 1
ATOM 2515 N N . LYS A 1 320 ? 28.684 8.521 43.957 1.00 27.84 320 LYS A N 1
ATOM 2516 C CA . LYS A 1 320 ? 28.576 8.520 45.455 1.00 27.84 320 LYS A CA 1
ATOM 2517 C C . LYS A 1 320 ? 27.192 8.895 46.069 1.00 27.84 320 LYS A C 1
ATOM 2519 O O . LYS A 1 320 ? 26.518 9.797 45.600 1.00 27.84 320 LYS A O 1
ATOM 2524 N N . ILE A 1 321 ? 26.801 8.181 47.144 1.00 30.38 321 ILE A N 1
ATOM 2525 C CA . ILE A 1 321 ? 25.493 8.203 47.869 1.00 30.38 321 ILE A CA 1
ATOM 2526 C C . ILE A 1 321 ? 25.689 8.673 49.337 1.00 30.38 321 ILE A C 1
ATOM 2528 O O . ILE A 1 321 ? 26.784 8.452 49.863 1.00 30.38 321 ILE A O 1
ATOM 2532 N N . PRO A 1 322 ? 24.699 9.314 50.010 1.00 39.38 322 PRO A N 1
ATOM 2533 C CA . PRO A 1 322 ? 23.834 8.646 51.030 1.00 39.38 322 PRO A CA 1
ATOM 2534 C C . PRO A 1 322 ? 22.353 9.151 51.009 1.00 39.38 322 PRO A C 1
ATOM 2536 O O . PRO A 1 322 ? 22.103 10.271 50.588 1.00 39.38 322 PRO A O 1
ATOM 2539 N N . ALA A 1 323 ? 21.272 8.402 51.291 1.00 27.83 323 ALA A N 1
ATOM 2540 C CA . ALA A 1 323 ? 20.862 7.546 52.428 1.00 27.83 323 ALA A CA 1
ATOM 2541 C C . ALA A 1 323 ? 20.353 8.295 53.694 1.00 27.83 323 ALA A C 1
ATOM 2543 O O . ALA A 1 323 ? 21.143 8.987 54.320 1.00 27.83 323 ALA A O 1
ATOM 2544 N N . PHE A 1 324 ? 19.081 8.083 54.110 1.00 24.45 324 PHE A N 1
ATOM 2545 C CA . PHE A 1 324 ? 18.598 8.052 55.521 1.00 24.45 324 PHE A CA 1
ATOM 2546 C C . PHE A 1 324 ? 17.178 7.415 55.658 1.00 24.45 324 PHE A C 1
ATOM 2548 O O . PHE A 1 324 ? 16.641 6.905 54.676 1.00 24.45 324 PHE A O 1
ATOM 2555 N N . LEU A 1 325 ? 16.605 7.339 56.876 1.00 27.28 325 LEU A N 1
ATOM 2556 C CA . LEU A 1 325 ? 15.635 6.309 57.327 1.00 27.28 325 LEU A CA 1
ATOM 2557 C C . LEU A 1 325 ? 14.450 6.818 58.195 1.00 27.28 325 LEU A C 1
ATOM 2559 O O . LEU A 1 325 ? 14.659 7.695 59.022 1.00 27.28 325 LEU A O 1
ATOM 2563 N N . ARG A 1 326 ? 13.307 6.087 58.142 1.00 26.02 326 ARG A N 1
ATOM 2564 C CA . ARG A 1 326 ? 12.171 5.994 59.124 1.00 26.02 326 ARG A CA 1
ATOM 2565 C C . ARG A 1 326 ? 11.336 7.286 59.350 1.00 26.02 326 ARG A C 1
ATOM 2567 O O . ARG A 1 326 ? 11.883 8.368 59.441 1.00 26.02 326 ARG A O 1
ATOM 2574 N N . LEU A 1 327 ? 9.994 7.265 59.441 1.00 26.45 327 LEU A N 1
ATOM 2575 C CA . LEU A 1 327 ? 9.130 6.560 60.418 1.00 26.45 327 LEU A CA 1
ATOM 2576 C C . LEU A 1 327 ? 7.656 6.383 59.927 1.00 26.45 327 LEU A C 1
ATOM 2578 O O . LEU A 1 327 ? 7.263 6.897 58.887 1.00 26.45 327 LEU A O 1
ATOM 2582 N N . CYS A 1 328 ? 6.835 5.674 60.715 1.00 24.69 328 CYS A N 1
ATOM 2583 C CA . CYS A 1 328 ? 5.359 5.516 60.621 1.00 24.69 328 CYS A CA 1
ATOM 2584 C C . CYS A 1 328 ? 4.745 5.890 62.015 1.00 24.69 328 CYS A C 1
ATOM 2586 O O . CYS A 1 328 ? 5.572 6.102 62.907 1.00 24.69 328 CYS A O 1
ATOM 2588 N N . PRO A 1 329 ? 3.406 5.937 62.305 1.00 42.94 329 PRO A N 1
ATOM 2589 C CA . PRO A 1 329 ? 2.298 5.190 61.682 1.00 42.94 329 PRO A CA 1
ATOM 2590 C C . PRO A 1 329 ? 0.900 5.893 61.568 1.00 42.94 329 PRO A C 1
ATOM 2592 O O . PRO A 1 329 ? 0.715 7.076 61.818 1.00 42.94 329 PRO A O 1
ATOM 2595 N N . ARG A 1 330 ? -0.096 5.072 61.193 1.00 29.38 330 ARG A N 1
ATOM 2596 C CA . ARG A 1 330 ? -1.567 5.249 61.060 1.00 29.38 330 ARG A CA 1
ATOM 2597 C C . ARG A 1 330 ? -2.326 5.987 62.199 1.00 29.38 330 ARG A C 1
ATOM 2599 O O . ARG A 1 330 ? -2.124 5.643 63.358 1.00 29.38 330 ARG A O 1
ATOM 2606 N N . GLY A 1 331 ? -3.455 6.638 61.847 1.00 24.88 331 GLY A N 1
ATOM 2607 C CA . GLY A 1 331 ? -4.784 6.142 62.294 1.00 24.88 331 GLY A CA 1
ATOM 2608 C C . GLY A 1 331 ? -5.897 7.117 62.765 1.00 24.88 331 GLY A C 1
ATOM 2609 O O . GLY A 1 331 ? -5.678 7.892 63.679 1.00 24.88 331 GLY A O 1
ATOM 2610 N N . ARG A 1 332 ? -7.134 6.881 62.259 1.00 27.64 332 ARG A N 1
ATOM 2611 C CA . ARG A 1 332 ? -8.489 7.282 62.770 1.00 27.64 332 ARG A CA 1
ATOM 2612 C C . ARG A 1 332 ? -8.808 8.799 62.768 1.00 27.64 332 ARG A C 1
ATOM 2614 O O . ARG A 1 332 ? -8.028 9.604 63.239 1.00 27.64 332 ARG A O 1
ATOM 2621 N N . ARG A 1 333 ? -9.864 9.265 62.079 1.00 27.64 333 ARG A N 1
ATOM 2622 C CA . ARG A 1 333 ? -11.328 9.185 62.356 1.00 27.64 333 ARG A CA 1
ATOM 2623 C C . ARG A 1 333 ? -11.771 9.913 63.636 1.00 27.64 333 ARG A C 1
ATOM 2625 O O . ARG A 1 333 ? -11.622 9.365 64.721 1.00 27.64 333 ARG A O 1
ATOM 2632 N N . LEU A 1 334 ? -12.479 11.026 63.454 1.00 26.33 334 LEU A N 1
ATOM 2633 C CA . LEU A 1 334 ? -13.693 11.364 64.209 1.00 26.33 334 LEU A CA 1
ATOM 2634 C C . LEU A 1 334 ? -14.699 12.033 63.243 1.00 26.33 334 LEU A C 1
ATOM 2636 O O . LEU A 1 334 ? -14.561 11.840 62.034 1.00 26.33 334 LEU A O 1
ATOM 2640 N N . SER A 1 335 ? -15.756 12.686 63.730 1.00 25.66 335 SER A N 1
ATOM 2641 C CA . SER A 1 335 ? -16.988 12.930 62.955 1.00 25.66 335 SER A CA 1
ATOM 2642 C C . SER A 1 335 ? -17.854 14.072 63.514 1.00 25.66 335 SER A C 1
ATOM 2644 O O . SER A 1 335 ? -17.561 14.544 64.605 1.00 25.66 335 SER A O 1
ATOM 2646 N N . GLN A 1 336 ? -18.973 14.374 62.823 1.00 30.16 336 GLN A N 1
ATOM 2647 C CA . GLN A 1 336 ? -20.076 15.285 63.219 1.00 30.16 336 GLN A CA 1
ATOM 2648 C C . GLN A 1 336 ? -19.770 16.799 63.129 1.00 30.16 336 GLN A C 1
ATOM 2650 O O . GLN A 1 336 ? -18.612 17.192 63.182 1.00 30.16 336 GLN A O 1
ATOM 2655 N N . ALA A 1 337 ? -20.752 17.710 63.028 1.00 26.44 337 ALA A N 1
ATOM 2656 C CA . ALA A 1 337 ? -22.107 17.673 62.426 1.00 26.44 337 ALA A CA 1
ATOM 2657 C C . ALA A 1 337 ? -22.715 19.099 62.438 1.00 26.44 337 ALA A C 1
ATOM 2659 O O . ALA A 1 337 ? -22.373 19.883 63.319 1.00 26.44 337 ALA A O 1
ATOM 2660 N N . CYS A 1 338 ? -23.664 19.406 61.541 1.00 24.73 338 CYS A N 1
ATOM 2661 C CA . CYS A 1 338 ? -24.741 20.397 61.752 1.00 24.73 338 CYS A CA 1
ATOM 2662 C C . CYS A 1 338 ? -25.819 20.291 60.656 1.00 24.73 338 CYS A C 1
ATOM 2664 O O . CYS A 1 338 ? -25.503 19.917 59.528 1.00 24.73 338 CYS A O 1
ATOM 2666 N N . ALA A 1 339 ? -27.078 20.614 60.983 1.00 27.28 339 ALA A N 1
ATOM 2667 C CA . ALA A 1 339 ? -28.213 20.608 60.051 1.00 27.28 339 ALA A CA 1
ATOM 2668 C C . ALA A 1 339 ? -29.367 21.520 60.531 1.00 27.28 339 ALA A C 1
ATOM 2670 O O . ALA A 1 339 ? -29.552 21.698 61.732 1.00 27.28 339 ALA A O 1
ATOM 2671 N N . GLY A 1 340 ? -30.164 22.035 59.586 1.00 25.09 340 GLY A N 1
ATOM 2672 C CA . GLY A 1 340 ? -31.429 22.768 59.787 1.00 25.09 340 GLY A CA 1
ATOM 2673 C C . GLY A 1 340 ? -31.864 23.407 58.453 1.00 25.09 340 GLY A C 1
ATOM 2674 O O . GLY A 1 340 ? -31.029 24.024 57.805 1.00 25.09 340 GLY A O 1
ATOM 2675 N N . HIS A 1 341 ? -33.017 23.092 57.848 1.00 27.39 341 HIS A N 1
ATOM 2676 C CA . HIS A 1 341 ? -34.428 23.317 58.243 1.00 27.39 341 HIS A CA 1
ATOM 2677 C C . HIS A 1 341 ? -34.939 24.760 58.037 1.00 27.39 341 HIS A C 1
ATOM 2679 O O . HIS A 1 341 ? -34.762 25.592 58.921 1.00 27.39 341 HIS A O 1
ATOM 2685 N N . ALA A 1 342 ? -35.650 25.002 56.921 1.00 26.64 342 ALA A N 1
ATOM 2686 C CA . ALA A 1 342 ? -36.763 25.962 56.764 1.00 26.64 342 ALA A CA 1
ATOM 2687 C C . ALA A 1 342 ? -37.452 25.786 55.383 1.00 26.64 342 ALA A C 1
ATOM 2689 O O . ALA A 1 342 ? -36.761 25.519 54.404 1.00 26.64 342 ALA A O 1
ATOM 2690 N N . ASP A 1 343 ? -38.784 25.933 55.319 1.00 26.75 343 ASP A N 1
ATOM 2691 C CA . ASP A 1 343 ? -39.680 25.860 54.132 1.00 26.75 343 ASP A CA 1
ATOM 2692 C C . ASP A 1 343 ? -41.106 26.318 54.578 1.00 26.75 343 ASP A C 1
ATOM 2694 O O . ASP A 1 343 ? -41.337 26.273 55.796 1.00 26.75 343 ASP A O 1
ATOM 2698 N N . PRO A 1 344 ? -42.111 26.695 53.737 1.00 54.22 344 PRO A N 1
ATOM 2699 C CA . PRO A 1 344 ? -42.175 27.053 52.301 1.00 54.22 344 PRO A CA 1
ATOM 2700 C C . PRO A 1 344 ? -42.504 28.588 52.167 1.00 54.22 344 PRO A C 1
ATOM 2702 O O . PRO A 1 344 ? -41.713 29.337 52.739 1.00 54.22 344 PRO A O 1
ATOM 2705 N N . PRO A 1 345 ? -43.601 29.174 51.583 1.00 44.88 345 PRO A N 1
ATOM 2706 C CA . PRO A 1 345 ? -44.573 28.761 50.542 1.00 44.88 345 PRO A CA 1
ATOM 2707 C C . PRO A 1 345 ? -45.062 29.814 49.487 1.00 44.88 345 PRO A C 1
ATOM 2709 O O . PRO A 1 345 ? -45.346 30.960 49.805 1.00 44.88 345 PRO A O 1
ATOM 2712 N N . ARG A 1 346 ? -45.396 29.311 48.277 1.00 28.05 346 ARG A N 1
ATOM 2713 C CA . ARG A 1 346 ? -46.446 29.761 47.301 1.00 28.05 346 ARG A CA 1
ATOM 2714 C C . ARG A 1 346 ? -46.441 31.203 46.721 1.00 28.05 346 ARG A C 1
ATOM 2716 O O . ARG A 1 346 ? -46.642 32.168 47.444 1.00 28.05 346 ARG A O 1
ATOM 2723 N N . GLY A 1 347 ? -46.480 31.328 45.376 1.00 26.84 347 GLY A N 1
ATOM 2724 C CA . GLY A 1 347 ? -46.751 32.624 44.709 1.00 26.84 347 GLY A CA 1
ATOM 2725 C C . GLY A 1 347 ? -46.872 32.695 43.164 1.00 26.84 347 GLY A C 1
ATOM 2726 O O . GLY A 1 347 ? -46.117 33.440 42.569 1.00 26.84 347 GLY A O 1
ATOM 2727 N N . MET A 1 348 ? -47.848 32.001 42.547 1.00 25.95 348 MET A N 1
ATOM 2728 C CA . MET A 1 348 ? -48.539 32.316 41.254 1.00 25.95 348 MET A CA 1
ATOM 2729 C C . MET A 1 348 ? -47.800 32.547 39.891 1.00 25.95 348 MET A C 1
ATOM 2731 O O . MET A 1 348 ? -46.765 33.179 39.811 1.00 25.95 348 MET A O 1
ATOM 2735 N N . ALA A 1 349 ? -48.475 32.110 38.803 1.00 27.84 349 ALA A N 1
ATOM 2736 C CA . ALA A 1 349 ? -48.447 32.561 37.381 1.00 27.84 349 ALA A CA 1
ATOM 2737 C C . ALA A 1 349 ? -47.090 32.748 36.631 1.00 27.84 349 ALA A C 1
ATOM 2739 O O . ALA A 1 349 ? -46.265 33.558 37.015 1.00 27.84 349 ALA A O 1
ATOM 2740 N N . ARG A 1 350 ? -46.750 31.996 35.565 1.00 25.34 350 ARG A N 1
ATOM 2741 C CA . ARG A 1 350 ? -47.320 31.823 34.190 1.00 25.34 350 ARG A CA 1
ATOM 2742 C C . ARG A 1 350 ? -46.806 32.813 33.115 1.00 25.34 350 ARG A C 1
ATOM 2744 O O . ARG A 1 350 ? -47.066 34.003 33.199 1.00 25.34 350 ARG A O 1
ATOM 2751 N N . MET A 1 351 ? -46.359 32.213 31.999 1.00 24.77 351 MET A N 1
ATOM 2752 C CA . MET A 1 351 ? -46.325 32.738 30.613 1.00 24.77 351 MET A CA 1
ATOM 2753 C C . MET A 1 351 ? -45.166 33.693 30.208 1.00 24.77 351 MET A C 1
ATOM 2755 O O . MET A 1 351 ? -44.414 34.112 31.083 1.00 24.77 351 MET A O 1
ATOM 2759 N N . PRO A 1 352 ? -44.857 33.818 28.890 1.00 31.22 352 PRO A N 1
ATOM 2760 C CA . PRO A 1 352 ? -43.473 33.614 28.439 1.00 31.22 352 PRO A CA 1
ATOM 2761 C C . PRO A 1 352 ? -42.754 34.834 27.835 1.00 31.22 352 PRO A C 1
ATOM 2763 O O . PRO A 1 352 ? -43.347 35.873 27.566 1.00 31.22 352 PRO A O 1
ATOM 2766 N N . TRP A 1 353 ? -41.463 34.599 27.569 1.00 22.16 353 TRP A N 1
ATOM 2767 C CA . TRP A 1 353 ? -40.577 35.219 26.577 1.00 22.16 353 TRP A CA 1
ATOM 2768 C C . TRP A 1 353 ? -41.206 36.211 25.586 1.00 22.16 353 TRP A C 1
ATOM 2770 O O . TRP A 1 353 ? -42.085 35.857 24.802 1.00 22.16 353 TRP A O 1
ATOM 2780 N N . PHE A 1 354 ? -40.618 37.406 25.547 1.00 23.19 354 PHE A N 1
ATOM 2781 C CA . PHE A 1 354 ? -40.738 38.378 24.463 1.00 23.19 354 PHE A CA 1
ATOM 2782 C C . PHE A 1 354 ? -39.334 38.775 23.986 1.00 23.19 354 PHE A C 1
ATOM 2784 O O . PHE A 1 354 ? -38.364 38.658 24.738 1.00 23.19 354 PHE A O 1
ATOM 2791 N N . GLU A 1 355 ? -39.228 39.232 22.741 1.00 27.62 355 GLU A N 1
ATOM 2792 C CA . GLU A 1 355 ? -37.988 39.764 22.167 1.00 27.62 355 GLU A CA 1
ATOM 2793 C C . GLU A 1 355 ? -37.542 41.050 22.885 1.00 27.62 355 GLU A C 1
ATOM 2795 O O . GLU A 1 355 ? -38.367 41.791 23.424 1.00 27.62 355 GLU A O 1
ATOM 2800 N N . TYR A 1 356 ? -36.237 41.345 22.862 1.00 26.36 356 TYR A N 1
ATOM 2801 C CA . TYR A 1 356 ? -35.709 42.628 23.330 1.00 26.36 356 TYR A CA 1
ATOM 2802 C C . TYR A 1 356 ? -34.858 43.296 22.246 1.00 26.36 356 TYR A C 1
ATOM 2804 O O . TYR A 1 356 ? -33.689 42.959 22.053 1.00 26.36 356 TYR A O 1
ATOM 2812 N N . ASP A 1 357 ? -35.472 44.248 21.545 1.00 26.05 357 ASP A N 1
ATOM 2813 C CA . ASP A 1 357 ? -34.816 45.124 20.573 1.00 26.05 357 ASP A CA 1
ATOM 2814 C C . ASP A 1 357 ? -33.939 46.188 21.269 1.00 26.05 357 ASP A C 1
ATOM 2816 O O . ASP A 1 357 ? -34.192 46.622 22.399 1.00 26.05 357 ASP A O 1
ATOM 2820 N N . SER A 1 358 ? -32.864 46.604 20.605 1.00 27.66 358 SER A N 1
ATOM 2821 C CA . SER A 1 358 ? -31.769 47.363 21.203 1.00 27.66 358 SER A CA 1
ATOM 2822 C C . SER A 1 358 ? -31.915 48.878 21.033 1.00 27.66 358 SER A C 1
ATOM 2824 O O . SER A 1 358 ? -31.543 49.430 19.998 1.00 27.66 358 SER A O 1
ATOM 2826 N N . THR A 1 359 ? -32.332 49.591 22.087 1.00 27.86 359 THR A N 1
ATOM 2827 C CA . THR A 1 359 ? -32.186 51.061 22.159 1.00 27.86 359 THR A CA 1
ATOM 2828 C C . THR A 1 359 ? -31.768 51.574 23.546 1.00 27.86 359 THR A C 1
ATOM 2830 O O . THR A 1 359 ? -32.444 51.316 24.541 1.00 27.86 359 THR A O 1
ATOM 2833 N N . ARG A 1 360 ? -30.669 52.352 23.605 1.00 27.05 360 ARG A N 1
ATOM 2834 C CA . ARG A 1 360 ? -30.484 53.622 24.365 1.00 27.05 360 ARG A CA 1
ATOM 2835 C C . ARG A 1 360 ? -29.057 54.208 24.157 1.00 27.05 360 ARG A C 1
ATOM 2837 O O . ARG A 1 360 ? -28.204 53.476 23.661 1.00 27.05 360 ARG A O 1
ATOM 2844 N N . PRO A 1 361 ? -28.813 55.518 24.418 1.00 34.19 361 PRO A N 1
ATOM 2845 C CA . PRO A 1 361 ? -27.813 56.289 23.657 1.00 34.19 361 PRO A CA 1
ATOM 2846 C C . PRO A 1 361 ? -26.591 56.830 24.454 1.00 34.19 361 PRO A C 1
ATOM 2848 O O . PRO A 1 361 ? -26.272 56.365 25.542 1.00 34.19 361 PRO A O 1
ATOM 2851 N N . GLU A 1 362 ? -25.901 57.798 23.832 1.00 28.66 362 GLU A N 1
ATOM 2852 C CA . GLU A 1 362 ? -24.553 58.352 24.070 1.00 28.66 362 GLU A CA 1
ATOM 2853 C C . GLU A 1 362 ? -24.197 59.001 25.436 1.00 28.66 362 GLU A C 1
ATOM 2855 O O . GLU A 1 362 ? -25.054 59.408 26.216 1.00 28.66 362 GLU A O 1
ATOM 2860 N N . ALA A 1 363 ? -22.878 59.270 25.546 1.00 28.44 363 ALA A N 1
ATOM 2861 C CA . ALA A 1 363 ? -22.133 60.261 26.351 1.00 28.44 363 ALA A CA 1
ATOM 2862 C C . ALA A 1 363 ? -21.312 59.669 27.521 1.00 28.44 363 ALA A C 1
ATOM 2864 O O . ALA A 1 363 ? -21.785 58.810 28.250 1.00 28.44 363 ALA A O 1
ATOM 2865 N N . SER A 1 364 ? -20.056 60.079 27.753 1.00 29.33 364 SER A N 1
ATOM 2866 C CA . SER A 1 364 ? -19.379 61.345 27.395 1.00 29.33 364 SER A CA 1
ATOM 2867 C C . SER A 1 364 ? -18.030 61.182 26.646 1.00 29.33 364 SER A C 1
ATOM 2869 O O . SER A 1 364 ? -17.549 60.075 26.418 1.00 29.33 364 SER A O 1
ATOM 2871 N N . ARG A 1 365 ? -17.431 62.297 26.182 1.00 30.86 365 ARG A N 1
ATOM 2872 C CA . ARG A 1 365 ? -16.250 62.329 25.280 1.00 30.86 365 ARG A CA 1
ATOM 2873 C C . ARG A 1 365 ? -14.945 62.700 26.008 1.00 30.86 365 ARG A C 1
ATOM 2875 O O . ARG A 1 365 ? -14.955 63.584 26.855 1.00 30.86 365 ARG A O 1
ATOM 2882 N N . GLY A 1 366 ? -13.818 62.106 25.584 1.00 24.92 366 GLY A N 1
ATOM 2883 C CA . GLY A 1 366 ? -12.484 62.271 26.203 1.00 24.92 366 GLY A CA 1
ATOM 2884 C C . GLY A 1 366 ? -11.284 62.433 25.243 1.00 24.92 366 GLY A C 1
ATOM 2885 O O . GLY A 1 366 ? -10.172 62.082 25.602 1.00 24.92 366 GLY A O 1
ATOM 2886 N N . CYS A 1 367 ? -11.519 62.930 24.024 1.00 25.25 367 CYS A N 1
ATOM 2887 C CA . CYS A 1 367 ? -10.559 63.567 23.096 1.00 25.25 367 CYS A CA 1
ATOM 2888 C C . CYS A 1 367 ? -9.083 63.075 23.005 1.00 25.25 367 CYS A C 1
ATOM 2890 O O . CYS A 1 367 ? -8.209 63.537 23.735 1.00 25.25 367 CYS A O 1
ATOM 2892 N N . CYS A 1 368 ? -8.756 62.357 21.921 1.00 25.33 368 CYS A N 1
ATOM 2893 C CA . CYS A 1 368 ? -7.544 62.627 21.126 1.00 25.33 368 CYS A CA 1
ATOM 2894 C C . CYS A 1 368 ? -7.758 62.212 19.658 1.00 25.33 368 CYS A C 1
ATOM 2896 O O . CYS A 1 368 ? -8.544 61.308 19.376 1.00 25.33 368 CYS A O 1
ATOM 2898 N N . ARG A 1 369 ? -7.130 62.911 18.700 1.00 28.88 369 ARG A N 1
ATOM 2899 C CA . ARG A 1 369 ? -7.464 62.794 17.265 1.00 28.88 369 ARG A CA 1
ATOM 2900 C C . ARG A 1 369 ? -6.612 61.736 16.553 1.00 28.88 369 ARG A C 1
ATOM 2902 O O . ARG A 1 369 ? -5.434 61.967 16.306 1.00 28.88 369 ARG A O 1
ATOM 2909 N N . GLY A 1 370 ? -7.225 60.619 16.163 1.00 28.78 370 GLY A N 1
ATOM 2910 C CA . GLY A 1 370 ? -6.620 59.638 15.254 1.00 28.78 370 GLY A CA 1
ATOM 2911 C C . GLY A 1 370 ? -6.816 60.017 13.781 1.00 28.78 370 GLY A C 1
ATOM 2912 O O . GLY A 1 370 ? -7.931 60.333 13.365 1.00 28.78 370 GLY A O 1
ATOM 2913 N N . PHE A 1 371 ? -5.746 59.966 12.985 1.00 29.69 371 PHE A N 1
ATOM 2914 C CA . PHE A 1 371 ? -5.790 60.197 11.537 1.00 29.69 371 PHE A CA 1
ATOM 2915 C C . PHE A 1 371 ? -6.415 58.971 10.844 1.00 29.69 371 PHE A C 1
ATOM 2917 O O . PHE A 1 371 ? -5.780 57.923 10.732 1.00 29.69 371 PHE A O 1
ATOM 2924 N N . ARG A 1 372 ? -7.683 59.062 10.424 1.00 28.17 372 ARG A N 1
ATOM 2925 C CA . ARG A 1 372 ? -8.415 57.931 9.827 1.00 28.17 372 ARG A CA 1
ATOM 2926 C C . ARG A 1 372 ? -8.175 57.868 8.315 1.00 28.17 372 ARG A C 1
ATOM 2928 O O . ARG A 1 372 ? -8.933 58.454 7.548 1.00 28.17 372 ARG A O 1
ATOM 2935 N N . LEU A 1 373 ? -7.148 57.129 7.889 1.00 35.69 373 LEU A N 1
ATOM 2936 C CA . LEU A 1 373 ? -7.056 56.662 6.502 1.00 35.69 373 LEU A CA 1
ATOM 2937 C C . LEU A 1 373 ? -8.217 55.695 6.236 1.00 35.69 373 LEU A C 1
ATOM 2939 O O . LEU A 1 373 ? -8.310 54.642 6.863 1.00 35.69 373 LEU A O 1
ATOM 2943 N N . GLY A 1 374 ? -9.126 56.086 5.344 1.00 33.00 374 GLY A N 1
ATOM 2944 C CA . GLY A 1 374 ? -10.292 55.285 4.985 1.00 33.00 374 GLY A CA 1
ATOM 2945 C C . GLY A 1 374 ? -9.922 54.143 4.045 1.00 33.00 374 GLY A C 1
ATOM 2946 O O . GLY A 1 374 ? -9.843 54.347 2.838 1.00 33.00 374 GLY A O 1
ATOM 2947 N N . LEU A 1 375 ? -9.745 52.943 4.596 1.00 35.41 375 LEU A N 1
ATOM 2948 C CA . LEU A 1 375 ? -9.935 51.700 3.848 1.00 35.41 375 LEU A CA 1
ATOM 2949 C C . LEU A 1 375 ? -11.406 51.274 4.016 1.00 35.41 375 LEU A C 1
ATOM 2951 O O . LEU A 1 375 ? -11.889 51.289 5.150 1.00 35.41 375 LEU A O 1
ATOM 2955 N N . PRO A 1 376 ? -12.136 50.929 2.940 1.00 38.50 376 PRO A N 1
ATOM 2956 C CA . PRO A 1 376 ? -13.533 50.509 3.048 1.00 38.50 376 PRO A CA 1
ATOM 2957 C C . PRO A 1 376 ? -13.652 49.143 3.740 1.00 38.50 376 PRO A C 1
ATOM 2959 O O . PRO A 1 376 ? -12.874 48.226 3.467 1.00 38.50 376 PRO A O 1
ATOM 2962 N N . GLU A 1 377 ? -14.651 48.989 4.615 1.00 38.34 377 GLU A N 1
ATOM 2963 C CA . GLU A 1 377 ? -14.852 47.775 5.431 1.00 38.34 377 GLU A CA 1
ATOM 2964 C C . GLU A 1 377 ? -15.075 46.505 4.588 1.00 38.34 377 GLU A C 1
ATOM 2966 O O . GLU A 1 377 ? -14.692 45.410 5.006 1.00 38.34 377 GLU A O 1
ATOM 2971 N N . GLU A 1 378 ? -15.572 46.651 3.354 1.00 38.16 378 GLU A N 1
ATOM 2972 C CA . GLU A 1 378 ? -15.715 45.568 2.367 1.00 38.16 378 GLU A CA 1
ATOM 2973 C C . GLU A 1 378 ? -14.399 44.824 2.065 1.00 38.16 378 GLU A C 1
ATOM 2975 O O . GLU A 1 378 ? -14.425 43.647 1.702 1.00 38.16 378 GLU A O 1
ATOM 2980 N N . VAL A 1 379 ? -13.240 45.475 2.230 1.00 41.28 379 VAL A N 1
ATOM 2981 C CA . VAL A 1 379 ? -11.923 44.850 2.007 1.00 41.28 379 VAL A CA 1
ATOM 2982 C C . VAL A 1 379 ? -11.508 43.980 3.196 1.00 41.28 379 VAL A C 1
ATOM 2984 O O . VAL A 1 379 ? -10.918 42.919 3.000 1.00 41.28 379 VAL A O 1
ATOM 2987 N N . ILE A 1 380 ? -11.858 44.375 4.424 1.00 38.03 380 ILE A N 1
ATOM 2988 C CA . ILE A 1 380 ? -11.564 43.594 5.639 1.00 38.03 380 ILE A CA 1
ATOM 2989 C C . ILE A 1 380 ? -12.511 42.386 5.733 1.00 38.03 380 ILE A C 1
ATOM 2991 O O . ILE A 1 380 ? -12.092 41.292 6.110 1.00 38.03 380 ILE A O 1
ATOM 2995 N N . SER A 1 381 ? -13.760 42.544 5.283 1.00 36.56 381 SER A N 1
ATOM 2996 C CA . SER A 1 381 ? -14.762 41.469 5.217 1.00 36.56 381 SER A CA 1
ATOM 2997 C C . SER A 1 381 ? -14.452 40.374 4.172 1.00 36.56 381 SER A C 1
ATOM 2999 O O . SER A 1 381 ? -15.133 39.353 4.133 1.00 36.56 381 SER A O 1
ATOM 3001 N N . ARG A 1 382 ? -13.396 40.530 3.353 1.00 37.69 382 ARG A N 1
ATOM 3002 C CA . ARG A 1 382 ? -12.919 39.508 2.398 1.00 37.69 382 ARG A CA 1
ATOM 3003 C C . ARG A 1 382 ? -11.770 38.627 2.900 1.00 37.69 382 ARG A C 1
ATOM 3005 O O . ARG A 1 382 ? -11.226 37.842 2.122 1.00 37.69 382 ARG A O 1
ATOM 3012 N N . MET A 1 383 ? -11.461 38.646 4.198 1.00 41.66 383 MET A N 1
ATOM 3013 C CA . MET A 1 383 ? -10.940 37.427 4.823 1.00 41.66 383 MET A CA 1
ATOM 3014 C C . MET A 1 383 ? -12.042 36.367 4.757 1.00 41.66 383 MET A C 1
ATOM 3016 O O . MET A 1 383 ? -13.010 36.445 5.510 1.00 41.66 383 MET A O 1
ATOM 3020 N N . ALA A 1 384 ? -11.911 35.406 3.837 1.00 46.00 384 ALA A N 1
ATOM 3021 C CA . ALA A 1 384 ? -12.857 34.303 3.723 1.00 46.00 384 ALA A CA 1
ATOM 3022 C C . ALA A 1 384 ? -13.057 33.652 5.099 1.00 46.00 384 ALA A C 1
ATOM 3024 O O . ALA A 1 384 ? -12.082 33.336 5.788 1.00 46.00 384 ALA A O 1
ATOM 3025 N N . THR A 1 385 ? -14.314 33.460 5.499 1.00 46.47 385 THR A N 1
ATOM 3026 C CA . THR A 1 385 ? -14.651 32.662 6.676 1.00 46.47 385 THR A CA 1
ATOM 3027 C C . THR A 1 385 ? -14.154 31.248 6.424 1.00 46.47 385 THR A C 1
ATOM 3029 O O . THR A 1 385 ? -14.769 30.493 5.681 1.00 46.47 385 THR A O 1
ATOM 3032 N N . VAL A 1 386 ? -12.991 30.916 6.988 1.00 56.50 386 VAL A N 1
ATOM 3033 C CA . VAL A 1 386 ? -12.432 29.568 6.901 1.00 56.50 386 VAL A CA 1
ATOM 3034 C C . VAL A 1 386 ? -13.373 28.652 7.667 1.00 56.50 386 VAL A C 1
ATOM 3036 O O . VAL A 1 386 ? -13.390 28.682 8.901 1.00 56.50 386 VAL A O 1
ATOM 3039 N N . ASP A 1 387 ? -14.163 27.881 6.926 1.00 61.19 387 ASP A N 1
ATOM 3040 C CA . ASP A 1 387 ? -15.097 26.890 7.444 1.00 61.19 387 ASP A CA 1
ATOM 3041 C C . ASP A 1 387 ? -14.322 25.872 8.284 1.00 61.19 387 ASP A C 1
ATOM 3043 O O . ASP A 1 387 ? -13.642 24.984 7.773 1.00 61.19 387 ASP A O 1
ATOM 3047 N N . ARG A 1 388 ? -14.376 26.034 9.612 1.00 76.69 388 ARG A N 1
ATOM 3048 C CA . ARG A 1 388 ? -13.480 25.342 10.564 1.00 76.69 388 ARG A CA 1
ATOM 3049 C C . ARG A 1 388 ? -13.753 23.839 10.705 1.00 76.69 388 ARG A C 1
ATOM 3051 O O . ARG A 1 388 ? -13.097 23.176 11.500 1.00 76.69 388 ARG A O 1
ATOM 3058 N N . TRP A 1 389 ? -14.731 23.341 9.957 1.00 77.31 389 TRP A N 1
ATOM 3059 C CA . TRP A 1 389 ? -15.166 21.951 9.849 1.00 77.31 389 TRP A CA 1
ATOM 3060 C C . TRP A 1 389 ? -14.818 21.325 8.485 1.00 77.31 389 TRP A C 1
ATOM 3062 O O . TRP A 1 389 ? -15.117 20.156 8.265 1.00 77.31 389 TRP A O 1
ATOM 3072 N N . LEU A 1 390 ? -14.232 22.080 7.545 1.00 82.50 390 LEU A N 1
ATOM 3073 C CA . LEU A 1 390 ? -13.919 21.573 6.210 1.00 82.50 390 LEU A CA 1
ATOM 3074 C C . LEU A 1 390 ? -12.674 20.672 6.238 1.00 82.50 390 LEU A C 1
ATOM 3076 O O . LEU A 1 390 ? -11.574 21.116 6.573 1.00 82.50 390 LEU A O 1
ATOM 3080 N N . LEU A 1 391 ? -12.849 19.409 5.845 1.00 86.50 391 LEU A N 1
ATOM 3081 C CA . LEU A 1 391 ? -11.757 18.452 5.664 1.00 86.50 391 LEU A CA 1
ATOM 3082 C C . LEU A 1 391 ? -11.046 18.676 4.312 1.00 86.50 391 LEU A C 1
ATOM 3084 O O . LEU A 1 391 ? -11.688 19.103 3.352 1.00 86.50 391 LEU A O 1
ATOM 3088 N N . PRO A 1 392 ? -9.738 18.375 4.188 1.00 86.12 392 PRO A N 1
ATOM 3089 C CA . PRO A 1 392 ? -9.039 18.442 2.905 1.00 86.12 392 PRO A CA 1
ATOM 3090 C C . PRO A 1 392 ? -9.552 17.392 1.909 1.00 86.12 392 PRO A C 1
ATOM 3092 O O . PRO A 1 392 ? -9.770 16.248 2.297 1.00 86.12 392 PRO A O 1
ATOM 3095 N N . ASP A 1 393 ? -9.625 17.736 0.618 1.00 83.56 393 ASP A N 1
ATOM 3096 C CA . ASP A 1 393 ? -10.099 16.852 -0.464 1.00 83.56 393 ASP A CA 1
ATOM 3097 C C . ASP A 1 393 ? -9.593 15.402 -0.342 1.00 83.56 393 ASP A C 1
ATOM 3099 O O . ASP A 1 393 ? -8.392 15.156 -0.185 1.00 83.56 393 ASP A O 1
ATOM 3103 N N . GLY A 1 394 ? -10.497 14.425 -0.433 1.00 83.88 394 GLY A N 1
ATOM 3104 C CA . GLY A 1 394 ? -10.163 12.998 -0.336 1.00 83.88 394 GLY A CA 1
ATOM 3105 C C . GLY A 1 394 ? -9.729 12.517 1.057 1.00 83.88 394 GLY A C 1
ATOM 3106 O O . GLY A 1 394 ? -9.241 11.396 1.168 1.00 83.88 394 GLY A O 1
ATOM 3107 N N . ILE A 1 395 ? -9.869 13.326 2.109 1.00 89.19 395 ILE A N 1
ATOM 3108 C CA . ILE A 1 395 ? -9.788 12.881 3.506 1.00 89.19 395 ILE A CA 1
ATOM 3109 C C . ILE A 1 395 ? -11.206 12.936 4.081 1.00 89.19 395 ILE A C 1
ATOM 3111 O O . ILE A 1 395 ? -11.860 13.973 4.016 1.00 89.19 395 ILE A O 1
ATOM 3115 N N . GLU A 1 396 ? -11.680 11.816 4.624 1.00 86.25 396 GLU A N 1
ATOM 3116 C CA . GLU A 1 396 ? -13.059 11.652 5.092 1.00 86.25 396 GLU A CA 1
ATOM 3117 C C . GLU A 1 396 ? -13.132 11.158 6.544 1.00 86.25 396 GLU A C 1
ATOM 3119 O O . GLU A 1 396 ? -12.196 10.538 7.058 1.00 86.25 396 GLU A O 1
ATOM 3124 N N . GLU A 1 397 ? -14.265 11.416 7.196 1.00 89.62 397 GLU A N 1
ATOM 3125 C CA . GLU A 1 397 ? -14.616 10.839 8.493 1.00 89.62 397 GLU A CA 1
ATOM 3126 C C . GLU A 1 397 ? -15.475 9.587 8.303 1.00 89.62 397 GLU A C 1
ATOM 3128 O O . GLU A 1 397 ? -16.440 9.593 7.542 1.00 89.62 397 GLU A O 1
ATOM 3133 N N . VAL A 1 398 ? -15.151 8.520 9.035 1.00 89.88 398 VAL A N 1
ATOM 3134 C CA . VAL A 1 398 ? -15.920 7.268 9.035 1.00 89.88 398 VAL A CA 1
ATOM 3135 C C . VAL A 1 398 ? -16.876 7.275 10.228 1.00 89.88 398 VAL A C 1
ATOM 3137 O O . VAL A 1 398 ? -16.444 7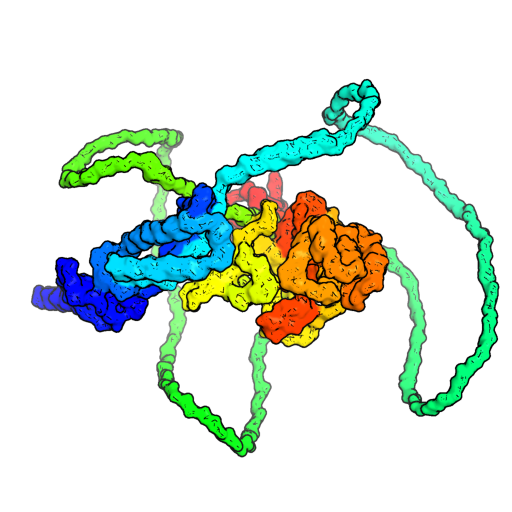.265 11.384 1.00 89.88 398 VAL A O 1
ATOM 3140 N N . LEU A 1 399 ? -18.182 7.289 9.961 1.00 90.19 399 LEU A N 1
ATOM 3141 C CA . LEU A 1 399 ? -19.215 7.433 10.994 1.00 90.19 399 LEU A CA 1
ATOM 3142 C C . LEU A 1 399 ? -19.506 6.105 11.729 1.00 90.19 399 LEU A C 1
ATOM 3144 O O . LEU A 1 399 ? -19.252 5.032 11.179 1.00 90.19 399 LEU A O 1
ATOM 3148 N N . PRO A 1 400 ? -20.063 6.119 12.961 1.00 88.25 400 PRO A N 1
ATOM 3149 C CA . PRO A 1 400 ? -20.080 4.944 13.842 1.00 88.25 400 PRO A CA 1
ATOM 3150 C C . PRO A 1 400 ? -20.632 3.621 13.266 1.00 88.25 400 PRO A C 1
ATOM 3152 O O . PRO A 1 400 ? -20.023 2.588 13.550 1.00 88.25 400 PRO A O 1
ATOM 3155 N N . PRO A 1 401 ? -21.714 3.585 12.456 1.00 85.69 401 PRO A N 1
ATOM 3156 C CA . PRO A 1 401 ? -22.195 2.332 11.858 1.00 85.69 401 PRO A CA 1
ATOM 3157 C C . PRO A 1 401 ? -21.203 1.730 10.852 1.00 85.69 401 PRO A C 1
ATOM 3159 O O . PRO A 1 401 ? -21.035 0.515 10.782 1.00 85.69 401 PRO A O 1
ATOM 3162 N N . GLU A 1 402 ? -20.517 2.582 10.092 1.00 88.69 402 GLU A N 1
ATOM 3163 C CA . GLU A 1 402 ? -19.525 2.184 9.096 1.00 88.69 402 GLU A CA 1
ATOM 3164 C C . GLU A 1 402 ? -18.187 1.832 9.757 1.00 88.69 402 GLU A C 1
ATOM 3166 O O . GLU A 1 402 ? -17.595 0.800 9.446 1.00 88.69 402 GLU A O 1
ATOM 3171 N N . ALA A 1 403 ? -17.771 2.609 10.762 1.00 91.38 403 ALA A N 1
ATOM 3172 C CA . ALA A 1 403 ? -16.603 2.316 11.588 1.00 91.38 403 ALA A CA 1
ATOM 3173 C C . ALA A 1 403 ? -16.738 0.952 12.287 1.00 91.38 403 ALA A C 1
ATOM 3175 O O . ALA A 1 403 ? -15.766 0.203 12.375 1.00 91.38 403 ALA A O 1
ATOM 3176 N N . ALA A 1 404 ? -17.952 0.587 12.721 1.00 89.00 404 ALA A N 1
ATOM 3177 C CA . ALA A 1 404 ? -18.242 -0.737 13.262 1.00 89.00 404 ALA A CA 1
ATOM 3178 C C . ALA A 1 404 ? -18.112 -1.854 12.207 1.00 89.00 404 ALA A C 1
ATOM 3180 O O . ALA A 1 404 ? -17.543 -2.900 12.525 1.00 89.00 404 ALA A O 1
ATOM 3181 N N . ARG A 1 405 ? -18.568 -1.644 10.958 1.00 92.06 405 ARG A N 1
ATOM 3182 C CA . ARG A 1 405 ? -18.358 -2.604 9.850 1.00 92.06 405 ARG A CA 1
AT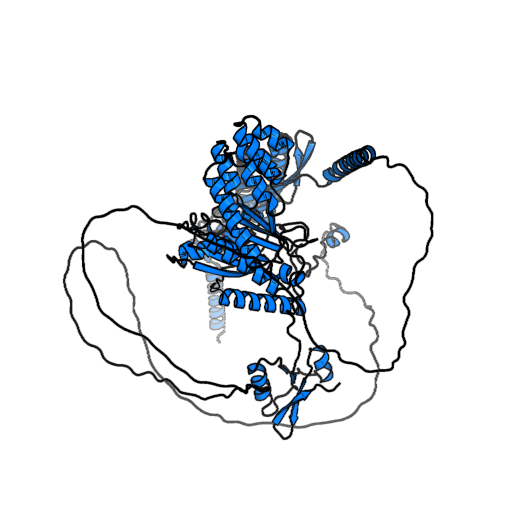OM 3183 C C . ARG A 1 405 ? -16.869 -2.770 9.530 1.00 92.06 405 ARG A C 1
ATOM 3185 O O . ARG A 1 405 ? -16.389 -3.898 9.454 1.00 92.06 405 ARG A O 1
ATOM 3192 N N . ILE A 1 406 ? -16.133 -1.664 9.411 1.00 94.19 406 ILE A N 1
ATOM 3193 C CA . ILE A 1 406 ? -14.694 -1.648 9.100 1.00 94.19 406 ILE A CA 1
ATOM 3194 C C . ILE A 1 406 ? -13.871 -2.315 10.207 1.00 94.19 406 ILE A C 1
ATOM 3196 O O . ILE A 1 406 ? -13.048 -3.176 9.913 1.00 94.19 406 ILE A O 1
ATOM 3200 N N . GLU A 1 407 ? -14.113 -2.003 11.482 1.00 94.88 407 GLU A N 1
ATOM 3201 C CA . GLU A 1 407 ? -13.403 -2.647 12.597 1.00 94.88 407 GLU A CA 1
ATOM 3202 C C . GLU A 1 407 ? -13.787 -4.132 12.753 1.00 94.88 407 GLU A C 1
ATOM 3204 O O . GLU A 1 407 ? -12.939 -4.950 13.113 1.00 94.88 407 GLU A O 1
ATOM 3209 N N . THR A 1 408 ? -15.029 -4.513 12.426 1.00 94.00 408 THR A N 1
ATOM 3210 C CA . THR A 1 408 ? -15.447 -5.928 12.372 1.00 94.00 408 THR A CA 1
ATOM 3211 C C . THR A 1 408 ? -14.711 -6.676 11.259 1.00 94.00 408 THR A C 1
ATOM 3213 O O . THR A 1 408 ? -14.188 -7.764 11.505 1.00 94.00 408 THR A O 1
ATOM 3216 N N . ALA A 1 409 ? -14.601 -6.085 10.065 1.00 95.12 409 ALA A N 1
ATOM 3217 C CA . ALA A 1 409 ? -13.829 -6.645 8.956 1.00 95.12 409 ALA A CA 1
ATOM 3218 C C . ALA A 1 409 ? -12.339 -6.758 9.308 1.00 95.12 409 ALA A C 1
ATOM 3220 O O . ALA A 1 409 ? -11.753 -7.826 9.145 1.00 95.12 409 ALA A O 1
ATOM 3221 N N . ARG A 1 410 ? -11.745 -5.700 9.884 1.00 96.75 410 ARG A N 1
ATOM 3222 C CA . ARG A 1 410 ? -10.334 -5.681 10.305 1.00 96.75 410 ARG A CA 1
ATOM 3223 C C . ARG A 1 410 ? -10.006 -6.832 11.251 1.00 96.75 410 ARG A C 1
ATOM 3225 O O . ARG A 1 410 ? -8.968 -7.461 11.094 1.00 96.75 410 ARG A O 1
ATOM 3232 N N . ARG A 1 411 ? -10.887 -7.114 12.218 1.00 95.62 411 ARG A N 1
ATOM 3233 C CA . ARG A 1 411 ? -10.733 -8.245 13.148 1.00 95.62 411 ARG A CA 1
ATOM 3234 C C . ARG A 1 411 ? -10.817 -9.576 12.414 1.00 95.62 411 ARG A C 1
ATOM 3236 O O . ARG A 1 411 ? -9.833 -10.300 12.419 1.00 95.62 411 ARG A O 1
ATOM 3243 N N . ARG A 1 412 ? -11.918 -9.834 11.694 1.00 96.12 412 ARG A N 1
ATOM 3244 C CA . ARG A 1 412 ? -12.123 -11.098 10.962 1.00 96.12 412 ARG A CA 1
ATOM 3245 C C . ARG A 1 412 ? -10.974 -11.415 9.993 1.00 96.12 412 ARG A C 1
ATOM 3247 O O . ARG A 1 412 ? -10.582 -12.572 9.887 1.00 96.12 412 ARG A O 1
ATOM 3254 N N . VAL A 1 413 ? -10.409 -10.409 9.319 1.00 97.06 413 VAL A N 1
ATOM 3255 C CA . VAL A 1 413 ? -9.266 -10.601 8.409 1.00 97.06 413 VAL A CA 1
ATOM 3256 C C . VAL A 1 413 ? -7.948 -10.832 9.160 1.00 97.06 413 VAL A C 1
ATOM 3258 O O . VAL A 1 413 ? -7.160 -11.674 8.742 1.00 97.06 413 VAL A O 1
ATOM 3261 N N . LEU A 1 414 ? -7.705 -10.162 10.291 1.00 97.88 414 LEU A N 1
ATOM 3262 C CA . LEU A 1 414 ? -6.538 -10.464 11.132 1.00 97.88 414 LEU A CA 1
ATOM 3263 C C . LEU A 1 414 ? -6.635 -11.858 11.779 1.00 97.88 414 LEU A C 1
ATOM 3265 O O . LEU A 1 414 ? -5.625 -12.554 11.864 1.00 97.88 414 LEU A O 1
ATOM 3269 N N . ASP A 1 415 ? -7.838 -12.296 12.159 1.00 97.88 415 ASP A N 1
ATOM 3270 C CA . ASP A 1 415 ? -8.105 -13.654 12.647 1.00 97.88 415 ASP A CA 1
ATOM 3271 C C . ASP A 1 415 ? -7.845 -14.699 11.537 1.00 97.88 415 ASP A C 1
ATOM 3273 O O . ASP A 1 415 ? -7.207 -15.725 11.783 1.00 97.88 415 ASP A O 1
ATOM 3277 N N . LEU A 1 416 ? -8.267 -14.419 10.293 1.00 98.25 416 LEU A N 1
ATOM 3278 C CA . LEU A 1 416 ? -7.962 -15.225 9.100 1.00 98.25 416 LEU A CA 1
ATOM 3279 C C . LEU A 1 416 ? -6.447 -15.311 8.849 1.00 98.25 416 LEU A C 1
ATOM 3281 O O . LEU A 1 416 ? -5.915 -16.411 8.697 1.00 98.25 416 LEU A O 1
ATOM 3285 N N . PHE A 1 417 ? -5.738 -14.179 8.867 1.00 98.44 417 PHE A N 1
ATOM 3286 C CA . PHE A 1 417 ? -4.278 -14.133 8.733 1.00 98.44 417 PHE A CA 1
ATOM 3287 C C . PHE A 1 417 ? -3.578 -14.964 9.820 1.00 98.44 417 PHE A C 1
ATOM 3289 O O . PHE A 1 417 ? -2.671 -15.742 9.514 1.00 98.44 417 PHE A O 1
ATOM 3296 N N . GLN A 1 418 ? -4.042 -14.881 11.071 1.00 98.12 418 GLN A N 1
ATOM 3297 C CA . GLN A 1 418 ? -3.518 -15.699 12.165 1.00 98.12 418 GLN A CA 1
ATOM 3298 C C . GLN A 1 418 ? -3.790 -17.201 11.950 1.00 98.12 418 GLN A C 1
ATOM 3300 O O . GLN A 1 418 ? -2.910 -18.019 12.223 1.00 98.12 418 GLN A O 1
ATOM 3305 N N . CYS A 1 419 ? -4.956 -17.581 11.414 1.00 98.19 419 CYS A N 1
ATOM 3306 C CA . CYS A 1 419 ? -5.266 -18.975 11.065 1.00 98.19 419 CYS A CA 1
ATOM 3307 C C . CYS A 1 419 ? -4.358 -19.535 9.954 1.00 98.19 419 CYS A C 1
ATOM 3309 O O . CYS A 1 419 ? -4.088 -20.735 9.943 1.00 98.19 419 CYS A O 1
ATOM 3311 N N . TRP A 1 420 ? -3.853 -18.681 9.059 1.00 98.06 420 TRP A N 1
ATOM 3312 C CA . TRP A 1 420 ? -2.864 -19.032 8.028 1.00 98.06 420 TRP A CA 1
ATOM 3313 C C . TRP A 1 420 ? -1.405 -18.926 8.518 1.00 98.06 420 TRP A C 1
ATOM 3315 O O . TRP A 1 420 ? -0.474 -19.198 7.762 1.00 98.06 420 TRP A O 1
ATOM 3325 N N . GLY A 1 421 ? -1.181 -18.569 9.788 1.00 97.81 421 GLY A N 1
ATOM 3326 C CA . GLY A 1 421 ? 0.153 -18.491 10.389 1.00 97.81 421 GLY A CA 1
ATOM 3327 C C . GLY A 1 421 ? 0.942 -17.224 10.046 1.00 97.81 421 GLY A C 1
ATOM 3328 O O . GLY A 1 421 ? 2.169 -17.249 10.126 1.00 97.81 421 GLY A O 1
ATOM 3329 N N . TYR A 1 422 ? 0.266 -16.133 9.667 1.00 98.50 422 TYR A N 1
ATOM 3330 C CA . TYR A 1 422 ? 0.887 -14.820 9.474 1.00 98.50 422 TYR A CA 1
ATOM 3331 C C . TYR A 1 422 ? 0.922 -14.041 10.795 1.00 98.50 422 TYR A C 1
ATOM 3333 O O . TYR A 1 422 ? -0.073 -13.958 11.518 1.00 98.50 422 TYR A O 1
ATOM 3341 N N . GLU A 1 423 ? 2.080 -13.465 11.119 1.00 97.81 423 GLU A N 1
ATOM 3342 C CA . GLU A 1 423 ? 2.310 -12.709 12.352 1.00 97.81 423 GLU A CA 1
ATOM 3343 C C . GLU A 1 423 ? 2.079 -11.206 12.136 1.00 97.81 423 GLU A C 1
ATOM 3345 O O . GLU A 1 423 ? 2.686 -10.588 11.260 1.00 97.81 423 GLU A O 1
ATOM 3350 N N . LEU A 1 424 ? 1.220 -10.602 12.963 1.00 97.94 424 LEU A N 1
ATOM 3351 C CA . LEU A 1 424 ? 0.883 -9.180 12.873 1.00 97.94 424 LEU A CA 1
ATOM 3352 C C . LEU A 1 424 ? 2.067 -8.282 13.265 1.00 97.94 424 LEU A C 1
ATOM 3354 O O . LEU A 1 424 ? 2.511 -8.277 14.416 1.00 97.94 424 LEU A O 1
ATOM 3358 N N . VAL A 1 425 ? 2.505 -7.446 12.326 1.00 97.00 425 VAL A N 1
ATOM 3359 C CA . VAL A 1 425 ? 3.488 -6.377 12.526 1.00 97.00 425 VAL A CA 1
ATOM 3360 C C . VAL A 1 425 ? 2.769 -5.027 12.592 1.00 97.00 425 VAL A C 1
ATOM 3362 O O . VAL A 1 425 ? 1.944 -4.698 11.743 1.00 97.00 425 VAL A O 1
ATOM 3365 N N . ILE A 1 426 ? 3.112 -4.209 13.591 1.00 96.00 426 ILE A N 1
ATOM 3366 C CA . ILE A 1 426 ? 2.625 -2.828 13.717 1.00 96.00 426 ILE A CA 1
ATOM 3367 C C . ILE A 1 426 ? 3.807 -1.880 13.508 1.00 96.00 426 ILE A C 1
ATOM 3369 O O . ILE A 1 426 ? 4.690 -1.767 14.358 1.00 96.00 426 ILE A O 1
ATOM 3373 N N . THR A 1 427 ? 3.826 -1.204 12.362 1.00 94.88 427 THR A N 1
ATOM 3374 C CA . THR A 1 427 ? 4.867 -0.240 11.981 1.00 94.88 427 THR A CA 1
ATOM 3375 C C . THR A 1 427 ? 4.496 1.183 12.434 1.00 94.88 427 THR A C 1
ATOM 3377 O O . THR A 1 427 ? 3.307 1.483 12.618 1.00 94.88 427 THR A O 1
ATOM 3380 N N . PRO A 1 428 ? 5.471 2.091 12.638 1.00 94.81 428 PRO A N 1
ATOM 3381 C CA . PRO A 1 428 ? 5.177 3.488 12.957 1.00 94.81 428 PRO A CA 1
ATOM 3382 C C . PRO A 1 428 ? 4.527 4.210 11.765 1.00 94.81 428 PRO A C 1
ATOM 3384 O O . PRO A 1 428 ? 4.743 3.854 10.609 1.00 94.81 428 PRO A O 1
ATOM 3387 N N . HIS A 1 429 ? 3.752 5.263 12.040 1.00 94.94 429 HIS A N 1
ATOM 3388 C CA . HIS A 1 429 ? 3.136 6.094 10.994 1.00 94.94 429 HIS A CA 1
ATOM 3389 C C . HIS A 1 429 ? 4.137 7.011 10.274 1.00 94.94 429 HIS A C 1
ATOM 3391 O O . HIS A 1 429 ? 3.854 7.457 9.165 1.00 94.94 429 HIS A O 1
ATOM 3397 N N . VAL A 1 430 ? 5.284 7.291 10.904 1.00 94.44 430 VAL A N 1
ATOM 3398 C CA . VAL A 1 430 ? 6.374 8.105 10.355 1.00 94.44 430 VAL A CA 1
ATOM 3399 C C . VAL A 1 430 ? 7.707 7.373 10.455 1.00 94.44 430 VAL A C 1
ATOM 3401 O O . VAL A 1 430 ? 7.996 6.741 11.471 1.00 94.44 430 VAL A O 1
ATOM 3404 N N . GLU A 1 431 ? 8.529 7.508 9.419 1.00 92.81 431 GLU A N 1
ATOM 3405 C CA . GLU A 1 431 ? 9.942 7.115 9.406 1.00 92.81 431 GLU A CA 1
ATOM 3406 C C . GLU A 1 431 ? 10.777 8.194 8.713 1.00 92.81 431 GLU A C 1
ATOM 3408 O O . GLU A 1 431 ? 10.243 9.052 8.009 1.00 92.81 431 GLU A O 1
ATOM 3413 N N . PHE A 1 432 ? 12.096 8.162 8.901 1.00 92.12 432 PHE A N 1
ATOM 3414 C CA . PHE A 1 432 ? 13.004 9.002 8.124 1.00 92.12 432 PHE A CA 1
ATOM 3415 C C . PHE A 1 432 ? 12.897 8.678 6.625 1.00 92.12 432 PHE A C 1
ATOM 3417 O O . PHE A 1 432 ? 12.731 7.512 6.257 1.00 92.12 432 PHE A O 1
ATOM 3424 N N . LEU A 1 433 ? 13.001 9.686 5.751 1.00 89.19 433 LEU A N 1
ATOM 3425 C CA . LEU A 1 433 ? 12.828 9.468 4.306 1.00 89.19 433 LEU A CA 1
ATOM 3426 C C . LEU A 1 433 ? 13.868 8.500 3.723 1.00 89.19 433 LEU A C 1
ATOM 3428 O O . LEU A 1 433 ? 13.527 7.726 2.835 1.00 89.19 433 LEU A O 1
ATOM 3432 N N . GLU A 1 434 ? 15.084 8.456 4.276 1.00 85.38 434 GLU A N 1
ATOM 3433 C CA . GLU A 1 434 ? 16.133 7.514 3.854 1.00 85.38 434 GLU A CA 1
ATOM 3434 C C . GLU A 1 434 ? 15.842 6.047 4.263 1.00 85.38 434 GLU A C 1
ATOM 3436 O O . GLU A 1 434 ? 16.599 5.155 3.900 1.00 85.38 434 GLU A O 1
ATOM 3441 N N . SER A 1 435 ? 14.765 5.795 5.022 1.00 83.88 435 SER A N 1
ATOM 3442 C CA . SER A 1 435 ? 14.263 4.465 5.429 1.00 83.88 435 SER A CA 1
ATOM 3443 C C . SER A 1 435 ? 12.952 4.085 4.723 1.00 83.88 435 SER A C 1
ATOM 3445 O O . SER A 1 435 ? 12.634 2.906 4.589 1.00 83.88 435 SER A O 1
ATOM 3447 N N . LEU A 1 436 ? 12.171 5.086 4.296 1.00 82.19 436 LEU A N 1
ATOM 3448 C CA . LEU A 1 436 ? 10.849 4.913 3.685 1.00 82.19 436 LEU A CA 1
ATOM 3449 C C . LEU A 1 436 ? 10.894 4.893 2.146 1.00 82.19 436 LEU A C 1
ATOM 3451 O O . LEU A 1 436 ? 10.015 4.305 1.522 1.00 82.19 436 LEU A O 1
ATOM 3455 N N . LEU A 1 437 ? 11.894 5.548 1.543 1.00 80.19 437 LEU A N 1
ATOM 3456 C CA . LEU A 1 437 ? 12.014 5.754 0.092 1.00 80.19 437 LEU A CA 1
ATOM 3457 C C . LEU A 1 437 ? 13.206 5.008 -0.544 1.00 80.19 437 LEU A C 1
ATOM 3459 O O . LEU A 1 437 ? 13.597 5.310 -1.671 1.00 80.19 437 LEU A O 1
ATOM 3463 N N . THR A 1 438 ? 13.803 4.054 0.172 1.00 69.06 438 THR A N 1
ATOM 3464 C CA . THR A 1 438 ? 14.856 3.159 -0.337 1.00 69.06 438 THR A CA 1
ATOM 3465 C C . THR A 1 438 ? 14.346 2.277 -1.479 1.00 69.06 438 THR A C 1
ATOM 3467 O O . THR A 1 438 ? 13.190 1.851 -1.463 1.00 69.06 438 THR A O 1
ATOM 3470 N N . GLY A 1 439 ? 15.209 2.006 -2.465 1.00 65.38 439 GLY A N 1
ATOM 3471 C CA . GLY A 1 439 ? 14.908 1.155 -3.621 1.00 65.38 439 GLY A CA 1
ATOM 3472 C C . GLY A 1 439 ? 13.581 1.494 -4.305 1.00 65.38 439 GLY A C 1
ATOM 3473 O O . GLY A 1 439 ? 13.376 2.600 -4.811 1.00 65.38 439 GLY A O 1
ATOM 3474 N N . SER A 1 440 ? 12.655 0.536 -4.259 1.00 54.94 440 SER A N 1
ATOM 3475 C CA . SER A 1 440 ? 11.276 0.628 -4.756 1.00 54.94 440 SER A CA 1
ATOM 3476 C C . SER A 1 440 ? 10.458 1.798 -4.198 1.00 54.94 440 SER A C 1
ATOM 3478 O O . SER A 1 440 ? 9.462 2.204 -4.794 1.00 54.94 440 SER A O 1
ATOM 3480 N N . GLY A 1 441 ? 10.857 2.352 -3.052 1.00 56.44 441 GLY A N 1
ATOM 3481 C CA . GLY A 1 441 ? 10.173 3.463 -2.400 1.00 56.44 441 GLY A CA 1
ATOM 3482 C C . GLY A 1 441 ? 10.242 4.793 -3.159 1.00 56.44 441 GLY A C 1
ATOM 3483 O O . GLY A 1 441 ? 9.485 5.703 -2.831 1.00 56.44 441 GLY A O 1
ATOM 3484 N N . GLN A 1 442 ? 11.072 4.934 -4.199 1.00 61.59 442 GLN A N 1
ATOM 3485 C CA . GLN A 1 442 ? 11.128 6.173 -4.991 1.00 61.59 442 GLN A CA 1
ATOM 3486 C C . GLN A 1 442 ? 9.794 6.479 -5.703 1.00 61.59 442 GLN A C 1
ATOM 3488 O O . GLN A 1 442 ? 9.356 7.632 -5.709 1.00 61.59 442 GLN A O 1
ATOM 3493 N N . ASP A 1 443 ? 9.060 5.454 -6.154 1.00 66.06 443 ASP A N 1
ATOM 3494 C CA . ASP A 1 443 ? 7.704 5.587 -6.720 1.00 66.06 443 ASP A CA 1
ATOM 3495 C C . ASP A 1 443 ? 6.659 6.071 -5.686 1.00 66.06 443 ASP A C 1
ATOM 3497 O O . ASP A 1 443 ? 5.527 6.439 -6.036 1.00 66.06 443 ASP A O 1
ATOM 3501 N N . LEU A 1 444 ? 7.007 6.072 -4.395 1.00 74.88 444 LEU A N 1
ATOM 3502 C CA . LEU A 1 444 ? 6.193 6.601 -3.298 1.00 74.88 444 LEU A CA 1
ATOM 3503 C C . LEU A 1 444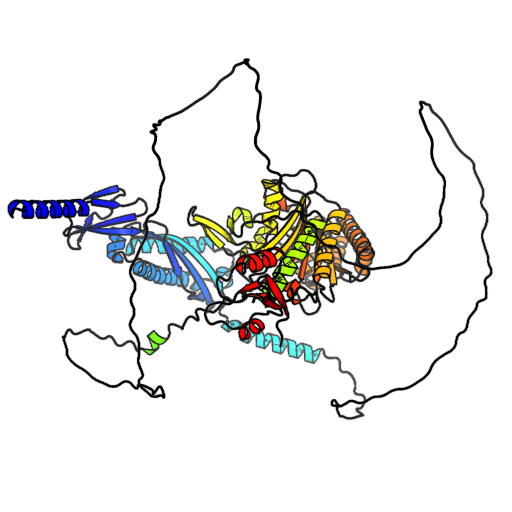 ? 6.569 8.042 -2.917 1.00 74.88 444 LEU A C 1
ATOM 3505 O O . LEU A 1 444 ? 5.814 8.656 -2.164 1.00 74.88 444 LEU A O 1
ATOM 3509 N N . ASP A 1 445 ? 7.653 8.637 -3.432 1.00 81.56 445 ASP A N 1
ATOM 3510 C CA . ASP A 1 445 ? 8.098 9.984 -3.020 1.00 81.56 445 ASP A CA 1
ATOM 3511 C C . ASP A 1 445 ? 7.030 11.060 -3.288 1.00 81.56 445 ASP A C 1
ATOM 3513 O O . ASP A 1 445 ? 6.671 11.833 -2.397 1.00 81.56 445 ASP A O 1
ATOM 3517 N N . LEU A 1 446 ? 6.430 11.038 -4.485 1.00 82.94 446 LEU A N 1
ATOM 3518 C CA . LEU A 1 446 ? 5.340 11.943 -4.884 1.00 82.94 446 LEU A CA 1
ATOM 3519 C C . LEU A 1 446 ? 4.006 11.667 -4.162 1.00 82.94 446 LEU A C 1
ATOM 3521 O O . LEU A 1 446 ? 3.077 12.476 -4.260 1.00 82.94 446 LEU A O 1
ATOM 3525 N N . ARG A 1 447 ? 3.901 10.528 -3.467 1.00 85.50 447 ARG A N 1
ATOM 3526 C CA . ARG A 1 447 ? 2.749 10.113 -2.649 1.00 85.50 447 ARG A CA 1
ATOM 3527 C C . ARG A 1 447 ? 3.000 10.304 -1.148 1.00 85.50 447 ARG A C 1
ATOM 3529 O O . ARG A 1 447 ? 2.039 10.325 -0.388 1.00 85.50 447 ARG A O 1
ATOM 3536 N N . THR A 1 448 ? 4.242 10.500 -0.718 1.00 90.44 448 THR A N 1
ATOM 3537 C CA . THR A 1 448 ? 4.640 10.596 0.693 1.00 90.44 448 THR A CA 1
ATOM 3538 C C . THR A 1 448 ? 4.500 12.027 1.208 1.00 90.44 448 THR A C 1
ATOM 3540 O O . THR A 1 448 ? 5.110 12.958 0.681 1.00 90.44 448 THR A O 1
ATOM 3543 N N . PHE A 1 449 ? 3.731 12.225 2.282 1.00 92.38 449 PHE A N 1
ATOM 3544 C CA . PHE A 1 449 ? 3.705 13.510 2.988 1.00 92.38 449 PHE A CA 1
ATOM 3545 C C . PHE A 1 449 ? 5.010 13.705 3.770 1.00 92.38 449 PHE A C 1
ATOM 3547 O O . PHE A 1 449 ? 5.292 12.959 4.706 1.00 92.38 449 PHE A O 1
ATOM 3554 N N . LYS A 1 450 ? 5.793 14.722 3.400 1.00 93.06 450 LYS A N 1
ATOM 3555 C CA . LYS A 1 450 ? 7.104 15.017 3.999 1.00 93.06 450 LYS A CA 1
ATOM 3556 C C . LYS A 1 450 ? 6.965 16.023 5.144 1.00 93.06 450 LYS A C 1
ATOM 3558 O O . LYS A 1 450 ? 6.343 17.071 4.981 1.00 93.06 450 LYS A O 1
ATOM 3563 N N . VAL A 1 451 ? 7.577 15.720 6.285 1.00 94.38 451 VAL A N 1
ATOM 3564 C CA . VAL A 1 451 ? 7.636 16.570 7.485 1.00 94.38 451 VAL A CA 1
ATOM 3565 C C . VAL A 1 451 ? 9.079 16.674 7.986 1.00 94.38 451 VAL A C 1
ATOM 3567 O O . VAL A 1 451 ? 9.933 15.872 7.617 1.00 94.38 451 VAL A O 1
ATOM 3570 N N . ILE A 1 452 ? 9.372 17.671 8.820 1.00 93.94 452 ILE A N 1
ATOM 3571 C CA . ILE A 1 452 ? 10.694 17.842 9.441 1.00 93.94 452 ILE A CA 1
ATOM 3572 C C . ILE A 1 452 ? 10.611 17.391 10.898 1.00 93.94 452 ILE A C 1
ATOM 3574 O O . ILE A 1 452 ? 9.701 17.816 11.608 1.00 93.94 452 ILE A O 1
ATOM 3578 N N . ASP A 1 453 ? 11.560 16.573 11.349 1.00 94.25 453 ASP A N 1
ATOM 3579 C CA . ASP A 1 453 ? 11.750 16.291 12.772 1.00 94.25 453 ASP A CA 1
ATOM 3580 C C . ASP A 1 453 ? 12.286 17.546 13.490 1.00 94.25 453 ASP A C 1
ATOM 3582 O O . ASP A 1 453 ? 13.399 17.983 13.180 1.00 94.25 453 ASP A O 1
ATOM 3586 N N . PRO A 1 454 ? 11.564 18.129 14.469 1.00 91.12 454 PRO A N 1
ATOM 3587 C CA . PRO A 1 454 ? 12.048 19.290 15.213 1.00 91.12 454 PRO A CA 1
ATOM 3588 C C . PRO A 1 454 ? 13.288 19.017 16.079 1.00 91.12 454 PRO A C 1
ATOM 3590 O O . PRO A 1 454 ? 13.929 19.976 16.505 1.00 91.12 454 PRO A O 1
ATOM 3593 N N . LEU A 1 455 ? 13.610 17.748 16.371 1.00 90.69 455 LEU A N 1
ATOM 3594 C CA . LEU A 1 455 ? 14.731 17.366 17.238 1.00 90.69 455 LEU A CA 1
ATOM 3595 C C . LEU A 1 455 ? 16.048 17.219 16.463 1.00 90.69 455 LEU A C 1
ATOM 3597 O O . LEU A 1 455 ? 17.051 17.810 16.858 1.00 90.69 455 LEU A O 1
ATOM 3601 N N . SER A 1 456 ? 16.060 16.453 15.367 1.00 91.25 456 SER A N 1
ATOM 3602 C CA . SER A 1 456 ? 17.257 16.235 14.533 1.00 91.25 456 SER A CA 1
ATOM 3603 C C . SER A 1 456 ? 17.348 17.132 13.295 1.00 91.25 456 SER A C 1
ATOM 3605 O O . SER A 1 456 ? 18.397 17.179 12.656 1.00 91.25 456 SER A O 1
ATOM 3607 N N . GLY A 1 457 ? 16.264 17.814 12.911 1.00 91.00 457 GLY A N 1
ATOM 3608 C CA . GLY A 1 457 ? 16.175 18.585 11.665 1.00 91.00 457 GLY A CA 1
ATOM 3609 C C . GLY A 1 457 ? 16.085 17.735 10.389 1.00 91.00 457 GLY A C 1
ATOM 3610 O O . GLY A 1 457 ? 16.017 18.297 9.294 1.00 91.00 457 GLY A O 1
ATOM 3611 N N . ARG A 1 458 ? 16.081 16.398 10.501 1.00 90.88 458 ARG A N 1
ATOM 3612 C CA . ARG A 1 458 ? 15.975 15.472 9.362 1.00 90.88 458 ARG A CA 1
ATOM 3613 C C . ARG A 1 458 ? 14.569 15.457 8.766 1.00 90.88 458 ARG A C 1
ATOM 3615 O O . ARG A 1 458 ? 13.588 15.803 9.424 1.00 90.88 458 ARG A O 1
ATOM 3622 N N . GLN A 1 459 ? 14.472 15.009 7.516 1.00 93.75 459 GLN A N 1
ATOM 3623 C CA . GLN A 1 459 ? 13.187 14.791 6.859 1.00 93.75 459 GLN A CA 1
ATOM 3624 C C . GLN A 1 459 ? 12.614 13.418 7.231 1.00 93.75 459 GLN A C 1
ATOM 3626 O O . GLN A 1 459 ? 13.303 12.399 7.173 1.00 93.75 459 GLN A O 1
ATOM 3631 N N . MET A 1 460 ? 11.332 13.399 7.577 1.00 94.69 460 MET A N 1
ATOM 3632 C CA . MET A 1 460 ? 10.533 12.194 7.776 1.00 94.69 460 MET A CA 1
ATOM 3633 C C . MET A 1 460 ? 9.378 12.173 6.776 1.00 94.69 460 MET A C 1
ATOM 3635 O O . MET A 1 460 ? 8.910 13.222 6.331 1.00 94.69 460 MET A O 1
ATOM 3639 N N . GLY A 1 461 ? 8.897 10.983 6.444 1.00 93.12 461 GLY A N 1
ATOM 3640 C CA . GLY A 1 461 ? 7.677 10.783 5.673 1.00 93.12 461 GLY A CA 1
ATOM 3641 C C . GLY A 1 461 ? 6.596 10.160 6.539 1.00 93.12 461 GLY A C 1
ATOM 3642 O O . GLY A 1 461 ? 6.888 9.271 7.338 1.00 93.12 461 GLY A O 1
ATOM 3643 N N . LEU A 1 462 ? 5.348 10.597 6.367 1.00 94.50 462 LEU A N 1
ATOM 3644 C CA . LEU A 1 462 ? 4.199 9.779 6.748 1.00 94.50 462 LEU A CA 1
ATOM 3645 C C . LEU A 1 462 ? 4.067 8.659 5.714 1.00 94.50 462 LEU A C 1
ATOM 3647 O O . LEU A 1 462 ? 4.128 8.926 4.513 1.00 94.50 462 LEU A O 1
ATOM 3651 N N . ARG A 1 463 ? 3.891 7.417 6.174 1.00 92.69 463 ARG A N 1
ATOM 3652 C CA . ARG A 1 463 ? 3.841 6.249 5.286 1.00 92.69 463 ARG A CA 1
ATOM 3653 C C . ARG A 1 463 ? 2.722 6.367 4.239 1.00 92.69 463 ARG A C 1
ATOM 3655 O O . ARG A 1 463 ? 1.555 6.564 4.583 1.00 92.69 463 ARG A O 1
ATOM 3662 N N . ALA A 1 464 ? 3.091 6.205 2.971 1.00 91.25 464 ALA A N 1
ATOM 3663 C CA . ALA A 1 464 ? 2.159 6.030 1.855 1.00 91.25 464 ALA A CA 1
ATOM 3664 C C . ALA A 1 464 ? 1.863 4.541 1.566 1.00 91.25 464 ALA A C 1
ATOM 3666 O O . ALA A 1 464 ? 0.877 4.227 0.904 1.00 91.25 464 ALA A O 1
ATOM 3667 N N . ASP A 1 465 ? 2.708 3.647 2.083 1.00 90.62 465 ASP A N 1
ATOM 3668 C CA . ASP A 1 465 ? 2.656 2.189 1.960 1.00 90.62 465 ASP A CA 1
ATOM 3669 C C . ASP A 1 465 ? 3.347 1.578 3.196 1.00 90.62 465 ASP A C 1
ATOM 3671 O O . ASP A 1 465 ? 4.298 2.163 3.728 1.00 90.62 465 ASP A O 1
ATOM 3675 N N . ILE A 1 466 ? 2.864 0.433 3.674 1.00 93.81 466 ILE A N 1
ATOM 3676 C CA . ILE A 1 466 ? 3.438 -0.333 4.790 1.00 93.81 466 ILE A CA 1
ATOM 3677 C C . ILE A 1 466 ? 4.500 -1.341 4.298 1.00 93.81 466 ILE A C 1
ATOM 3679 O O . ILE A 1 466 ? 5.425 -1.656 5.054 1.00 93.81 466 ILE A O 1
ATOM 3683 N N . THR A 1 467 ? 4.441 -1.783 3.035 1.00 89.75 467 THR A N 1
ATOM 3684 C CA . THR A 1 467 ? 5.323 -2.816 2.446 1.00 89.75 467 THR A CA 1
ATOM 3685 C C . THR A 1 467 ? 6.826 -2.576 2.701 1.00 89.75 467 THR A C 1
ATOM 3687 O O . THR A 1 467 ? 7.494 -3.490 3.203 1.00 89.75 467 THR A O 1
ATOM 3690 N N . PRO A 1 468 ? 7.398 -1.365 2.483 1.00 88.75 468 PRO A N 1
ATOM 3691 C CA . PRO A 1 468 ? 8.828 -1.124 2.721 1.00 88.75 468 PRO A CA 1
ATOM 3692 C C . PRO A 1 468 ? 9.207 -1.231 4.206 1.00 88.75 468 PRO A C 1
ATOM 3694 O O . PRO A 1 468 ? 10.284 -1.714 4.558 1.00 88.75 468 PRO A O 1
ATOM 3697 N N . GLN A 1 469 ? 8.297 -0.837 5.104 1.00 91.88 469 GLN A N 1
ATOM 3698 C CA . GLN A 1 469 ? 8.512 -0.916 6.549 1.00 91.88 469 GLN A CA 1
ATOM 3699 C C . GLN A 1 469 ? 8.533 -2.372 7.039 1.00 91.88 469 GLN A C 1
ATOM 3701 O O . GLN A 1 469 ? 9.274 -2.698 7.969 1.00 91.88 469 GLN A O 1
ATOM 3706 N N . VAL A 1 470 ? 7.732 -3.249 6.425 1.00 93.19 470 VAL A N 1
ATOM 3707 C CA . VAL A 1 470 ? 7.678 -4.685 6.751 1.00 93.19 470 VAL A CA 1
ATOM 3708 C C . VAL A 1 470 ? 8.889 -5.420 6.175 1.00 93.19 470 VAL A C 1
ATOM 3710 O O . VAL A 1 470 ? 9.503 -6.209 6.895 1.00 93.19 470 VAL A O 1
ATOM 3713 N N . ALA A 1 471 ? 9.334 -5.065 4.964 1.00 89.75 471 ALA A N 1
ATOM 3714 C CA . ALA A 1 471 ? 10.607 -5.534 4.410 1.00 89.75 471 ALA A CA 1
ATOM 3715 C C . ALA A 1 471 ? 11.790 -5.183 5.332 1.00 89.75 471 ALA A C 1
ATOM 3717 O O . ALA A 1 471 ? 12.596 -6.051 5.677 1.00 89.75 471 ALA A O 1
ATOM 3718 N N . ARG A 1 472 ? 11.843 -3.938 5.828 1.00 90.19 472 ARG A N 1
ATOM 3719 C CA . ARG A 1 472 ? 12.823 -3.496 6.833 1.00 90.19 472 ARG A CA 1
ATOM 3720 C C . ARG A 1 472 ? 12.720 -4.287 8.147 1.00 90.19 472 ARG A C 1
ATOM 3722 O O . ARG A 1 472 ? 13.741 -4.527 8.794 1.00 90.19 472 ARG A O 1
ATOM 3729 N N . VAL A 1 473 ? 11.518 -4.695 8.566 1.00 91.94 473 VAL A N 1
ATOM 3730 C CA . VAL A 1 473 ? 11.315 -5.521 9.771 1.00 91.94 473 VAL A CA 1
ATOM 3731 C C . VAL A 1 473 ? 11.832 -6.949 9.578 1.00 91.94 473 VAL A C 1
ATOM 3733 O O . VAL A 1 473 ? 12.535 -7.426 10.469 1.00 91.94 473 VAL A O 1
ATOM 3736 N N . ASP A 1 474 ? 11.583 -7.621 8.451 1.00 92.12 474 ASP A N 1
ATOM 3737 C CA . ASP A 1 474 ? 12.164 -8.955 8.218 1.00 92.12 474 ASP A CA 1
ATOM 3738 C C . ASP A 1 474 ? 13.695 -8.887 8.094 1.00 92.12 474 ASP A C 1
ATOM 3740 O O . ASP A 1 474 ? 14.415 -9.534 8.865 1.00 92.12 474 ASP A O 1
ATOM 3744 N N . ALA A 1 475 ? 14.189 -8.028 7.194 1.00 87.44 475 ALA A N 1
ATOM 3745 C CA . ALA A 1 475 ? 15.606 -7.909 6.860 1.00 87.44 475 ALA A CA 1
ATOM 3746 C C . ALA A 1 475 ? 16.473 -7.486 8.056 1.00 87.44 475 ALA A C 1
ATOM 3748 O O . ALA A 1 475 ? 17.526 -8.085 8.293 1.00 87.44 475 ALA A O 1
ATOM 3749 N N . HIS A 1 476 ? 16.037 -6.481 8.829 1.00 85.12 476 HIS A N 1
ATOM 3750 C CA . HIS A 1 476 ? 16.859 -5.883 9.885 1.00 85.12 476 HIS A CA 1
ATOM 3751 C C . HIS A 1 476 ? 16.430 -6.241 11.318 1.00 85.12 476 HIS A C 1
ATOM 3753 O O . HIS A 1 476 ? 17.301 -6.324 12.188 1.00 85.12 476 HIS A O 1
ATOM 3759 N N . THR A 1 477 ? 15.138 -6.450 11.599 1.00 86.56 477 THR A N 1
ATOM 3760 C CA . THR A 1 477 ? 14.640 -6.656 12.977 1.00 86.56 477 THR A CA 1
ATOM 3761 C C . THR A 1 477 ? 14.458 -8.131 13.339 1.00 86.56 477 THR A C 1
ATOM 3763 O O . THR A 1 477 ? 14.917 -8.538 14.403 1.00 86.56 477 THR A O 1
ATOM 3766 N N . LEU A 1 478 ? 13.817 -8.934 12.484 1.00 88.88 478 LEU A N 1
ATOM 3767 C CA . LEU A 1 478 ? 13.520 -10.346 12.766 1.00 88.88 478 LEU A CA 1
ATOM 3768 C C . LEU A 1 478 ? 14.661 -11.285 12.360 1.00 88.88 478 LEU A C 1
ATOM 3770 O O . LEU A 1 478 ? 14.946 -12.233 13.089 1.00 88.88 478 LEU A O 1
ATOM 3774 N N . ARG A 1 479 ? 15.312 -11.024 11.215 1.00 84.81 479 ARG A N 1
ATOM 3775 C CA . ARG A 1 479 ? 16.504 -11.740 10.712 1.00 84.81 479 ARG A CA 1
ATOM 3776 C C . ARG A 1 479 ? 16.374 -13.275 10.685 1.00 84.81 479 ARG A C 1
ATOM 3778 O O . ARG A 1 479 ? 17.362 -13.979 10.874 1.00 84.81 479 ARG A O 1
ATOM 3785 N N . ARG A 1 480 ? 15.166 -13.803 10.467 1.00 88.25 480 ARG A N 1
ATOM 3786 C CA . ARG A 1 480 ? 14.891 -15.251 10.437 1.00 88.25 480 ARG A CA 1
ATOM 3787 C C . ARG A 1 480 ? 15.520 -15.897 9.199 1.00 88.25 480 ARG A C 1
ATOM 3789 O O . ARG A 1 480 ? 15.436 -15.338 8.113 1.00 88.25 480 ARG A O 1
ATOM 3796 N N . GLU A 1 481 ? 16.084 -17.097 9.340 1.00 85.50 481 GLU A N 1
ATOM 3797 C CA . GLU A 1 481 ? 16.682 -17.821 8.203 1.00 85.50 481 GLU A CA 1
ATOM 3798 C C . GLU A 1 481 ? 15.647 -18.526 7.316 1.00 85.50 481 GLU A C 1
ATOM 3800 O O . GLU A 1 481 ? 15.741 -18.471 6.091 1.00 85.50 481 GLU A O 1
ATOM 3805 N N . GLY A 1 482 ? 14.637 -19.156 7.924 1.00 89.12 482 GLY A N 1
ATOM 3806 C CA . GLY A 1 482 ? 13.536 -19.806 7.205 1.00 89.12 482 GLY A CA 1
ATOM 3807 C C . GLY A 1 482 ? 12.465 -18.824 6.704 1.00 89.12 482 GLY A C 1
ATOM 3808 O O . GLY A 1 482 ? 12.586 -17.613 6.929 1.00 89.12 482 GLY A O 1
ATOM 3809 N N . PRO A 1 483 ? 11.403 -19.334 6.049 1.00 93.81 483 PRO A N 1
ATOM 3810 C CA . PRO A 1 483 ? 10.284 -18.517 5.594 1.00 93.81 483 PRO A CA 1
ATOM 3811 C C . PRO A 1 483 ? 9.616 -17.734 6.732 1.00 93.81 483 PRO A C 1
ATOM 3813 O O . PRO A 1 483 ? 9.464 -18.237 7.847 1.00 93.81 483 PRO A O 1
ATOM 3816 N N . SER A 1 484 ? 9.207 -16.505 6.436 1.00 95.25 484 SER A N 1
ATOM 3817 C CA . SER A 1 484 ? 8.696 -15.514 7.383 1.00 95.25 484 SER A CA 1
ATOM 3818 C C . SER A 1 484 ? 7.379 -14.962 6.840 1.00 95.25 484 SER A C 1
ATOM 3820 O O . SER A 1 484 ? 7.358 -14.427 5.735 1.00 95.25 484 SER A O 1
ATOM 3822 N N . ARG A 1 485 ? 6.283 -15.140 7.584 1.00 97.88 485 ARG A N 1
ATOM 3823 C CA . ARG A 1 485 ? 4.924 -14.722 7.203 1.00 97.88 485 ARG A CA 1
ATOM 3824 C C . ARG A 1 485 ? 4.500 -13.555 8.080 1.00 97.88 485 ARG A C 1
ATOM 3826 O O . ARG A 1 485 ? 4.309 -13.741 9.281 1.00 97.88 485 ARG A O 1
ATOM 3833 N N . LEU A 1 486 ? 4.379 -12.367 7.500 1.00 98.00 486 LEU A N 1
ATOM 3834 C CA . LEU A 1 486 ? 4.105 -11.124 8.222 1.00 98.00 486 LEU A CA 1
ATOM 3835 C C . LEU A 1 486 ? 2.849 -10.469 7.654 1.00 98.00 486 LEU A C 1
ATOM 3837 O O . LEU A 1 486 ? 2.669 -10.442 6.443 1.00 98.00 486 LEU A O 1
ATOM 3841 N N . CYS A 1 487 ? 1.983 -9.922 8.500 1.00 98.38 487 CYS A N 1
ATOM 3842 C CA . CYS A 1 487 ? 0.784 -9.216 8.049 1.00 98.38 487 CYS A CA 1
ATOM 3843 C C . CYS A 1 487 ? 0.582 -7.886 8.774 1.00 98.38 487 CYS A C 1
ATOM 3845 O O . CYS A 1 487 ? 1.188 -7.622 9.814 1.00 98.38 487 CYS A O 1
ATOM 3847 N N . TYR A 1 488 ? -0.269 -7.031 8.213 1.00 98.12 488 TYR A N 1
ATOM 3848 C CA . TYR A 1 488 ? -0.563 -5.705 8.749 1.00 98.12 488 TYR A CA 1
ATOM 3849 C C . TYR A 1 488 ? -1.973 -5.241 8.394 1.00 98.12 488 TYR A C 1
ATOM 3851 O O . TYR A 1 488 ? -2.567 -5.655 7.400 1.00 98.12 488 TYR A O 1
ATOM 3859 N N . ALA A 1 489 ? -2.490 -4.327 9.213 1.00 97.06 489 ALA A N 1
ATOM 3860 C CA . ALA A 1 489 ? -3.686 -3.546 8.930 1.00 97.06 489 ALA A CA 1
ATOM 3861 C C . ALA A 1 489 ? -3.548 -2.171 9.602 1.00 97.06 489 ALA A C 1
ATOM 3863 O O . ALA A 1 489 ? -3.505 -2.089 10.834 1.00 97.06 489 ALA A O 1
ATOM 3864 N N . GLY A 1 490 ? -3.468 -1.093 8.822 1.00 95.69 490 GLY A N 1
ATOM 3865 C CA . GLY A 1 490 ? -3.268 0.254 9.356 1.00 95.69 490 GLY A CA 1
ATOM 3866 C C . GLY A 1 490 ? -3.424 1.364 8.320 1.00 95.69 490 GLY A C 1
ATOM 3867 O O . GLY A 1 490 ? -3.256 1.160 7.123 1.00 95.69 490 GLY A O 1
ATOM 3868 N N . SER A 1 491 ? -3.740 2.571 8.788 1.00 94.44 491 SER A N 1
ATOM 3869 C CA . SER A 1 491 ? 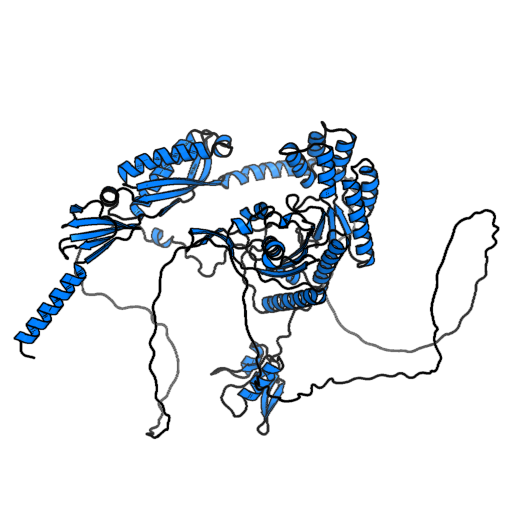-3.898 3.736 7.914 1.00 94.44 491 SER A CA 1
ATOM 3870 C C . SER A 1 491 ? -2.575 4.145 7.264 1.00 94.44 491 SER A C 1
ATOM 3872 O O . SER A 1 491 ? -1.538 4.204 7.939 1.00 94.44 491 SER A O 1
ATOM 3874 N N . VAL A 1 492 ? -2.631 4.480 5.978 1.00 94.06 492 VAL A N 1
ATOM 3875 C CA . VAL A 1 492 ? -1.568 5.169 5.227 1.00 94.06 492 VAL A CA 1
ATOM 3876 C C . VAL A 1 492 ? -2.120 6.490 4.687 1.00 94.06 492 VAL A C 1
ATOM 3878 O O . VAL A 1 492 ? -3.336 6.673 4.638 1.00 94.06 492 VAL A O 1
ATOM 3881 N N . LEU A 1 493 ? -1.247 7.432 4.326 1.00 93.69 493 LEU A N 1
ATOM 3882 C CA . LEU A 1 493 ? -1.663 8.771 3.906 1.00 93.69 493 LEU A CA 1
ATOM 3883 C C . LEU A 1 493 ? -0.963 9.190 2.611 1.00 93.69 493 LEU A C 1
ATOM 3885 O O . LEU A 1 493 ? 0.265 9.203 2.536 1.00 93.69 493 LEU A O 1
ATOM 3889 N N . HIS A 1 494 ? -1.744 9.570 1.598 1.00 91.50 494 HIS A N 1
ATOM 3890 C CA . HIS A 1 494 ? -1.241 9.913 0.267 1.00 91.50 494 HIS A CA 1
ATOM 3891 C C . HIS A 1 494 ? -1.308 11.419 -0.001 1.00 91.50 494 HIS A C 1
ATOM 3893 O O . HIS A 1 494 ? -2.368 12.037 0.081 1.00 91.50 494 HIS A O 1
ATOM 3899 N N . ALA A 1 495 ? -0.185 12.025 -0.389 1.00 89.12 495 ALA A N 1
ATOM 3900 C CA . ALA A 1 495 ? -0.105 13.440 -0.758 1.00 89.12 495 ALA A CA 1
ATOM 3901 C C . ALA A 1 495 ? -1.036 13.782 -1.938 1.00 89.12 495 ALA A C 1
ATOM 3903 O O . ALA A 1 495 ? -1.747 14.791 -1.908 1.00 89.12 495 ALA A O 1
ATOM 3904 N N . LYS A 1 496 ? -1.083 12.897 -2.939 1.00 83.19 496 LYS A N 1
ATOM 3905 C CA . LYS A 1 496 ? -1.969 12.939 -4.112 1.00 83.19 496 LYS A CA 1
ATOM 3906 C C . LYS A 1 496 ? -2.844 11.678 -4.127 1.00 83.19 496 LYS A C 1
ATOM 3908 O O . LYS A 1 496 ? -2.341 10.632 -3.726 1.00 83.19 496 LYS A O 1
ATOM 3913 N N . PRO A 1 497 ? -4.109 11.740 -4.580 1.00 74.88 497 PRO A N 1
ATOM 3914 C CA . PRO A 1 497 ? -4.942 10.545 -4.705 1.00 74.88 497 PRO A CA 1
ATOM 3915 C C . PRO A 1 497 ? -4.386 9.617 -5.797 1.00 74.88 497 PRO A C 1
ATOM 3917 O O . PRO A 1 497 ? -3.776 10.090 -6.758 1.00 74.88 497 PRO A O 1
ATOM 3920 N N . GLN A 1 498 ? -4.592 8.306 -5.650 1.00 67.44 498 GLN A N 1
ATOM 3921 C CA . GLN A 1 498 ? -4.100 7.297 -6.597 1.00 67.44 498 GLN A CA 1
ATOM 3922 C C . GLN A 1 498 ? -4.829 7.363 -7.948 1.00 67.44 498 GLN A C 1
ATOM 3924 O O . GLN A 1 498 ? -4.198 7.216 -8.993 1.00 67.44 498 GLN A O 1
ATOM 3929 N N . ALA A 1 499 ? -6.133 7.645 -7.934 1.00 69.12 499 ALA A N 1
ATOM 3930 C CA . ALA A 1 499 ? -6.921 7.942 -9.124 1.00 69.12 499 ALA A CA 1
ATOM 3931 C C . ALA A 1 499 ? -7.960 9.040 -8.830 1.00 69.12 499 ALA A C 1
ATOM 3933 O O . ALA A 1 499 ? -8.074 9.551 -7.714 1.00 69.12 499 ALA A O 1
ATOM 3934 N N . LEU A 1 500 ? -8.736 9.432 -9.842 1.00 61.78 500 LEU A N 1
ATOM 3935 C CA . LEU A 1 500 ? -9.871 10.334 -9.639 1.00 61.78 500 LEU A CA 1
ATOM 3936 C C . LEU A 1 500 ? -10.855 9.706 -8.634 1.00 61.78 500 LEU A C 1
ATOM 3938 O O . LEU A 1 500 ? -11.182 8.528 -8.736 1.00 61.78 500 LEU A O 1
ATOM 3942 N N . SER A 1 501 ? -11.324 10.499 -7.668 1.00 60.41 501 SER A N 1
ATOM 3943 C CA . SER A 1 501 ? -12.222 10.104 -6.562 1.00 60.41 501 SER A CA 1
ATOM 3944 C C . SER A 1 501 ? -11.715 9.067 -5.537 1.00 60.41 501 SER A C 1
ATOM 3946 O O . SER A 1 501 ? -12.464 8.738 -4.623 1.00 60.41 501 SER A O 1
ATOM 3948 N N . THR A 1 502 ? -10.458 8.603 -5.583 1.00 72.06 502 THR A N 1
ATOM 3949 C CA . THR A 1 502 ? -9.929 7.712 -4.524 1.00 72.06 502 THR A CA 1
ATOM 3950 C C . THR A 1 502 ? -9.602 8.471 -3.236 1.00 72.06 502 THR A C 1
ATOM 3952 O O . THR A 1 502 ? -8.980 9.536 -3.291 1.00 72.06 502 THR A O 1
ATOM 3955 N N . SER A 1 503 ? -9.919 7.877 -2.083 1.00 84.00 503 SER A N 1
ATOM 3956 C CA . SER A 1 503 ? -9.497 8.370 -0.765 1.00 84.00 503 SER A CA 1
ATOM 3957 C C . SER A 1 503 ? -7.971 8.498 -0.654 1.00 84.00 503 SER A C 1
ATOM 3959 O O . SER A 1 503 ? -7.225 7.646 -1.133 1.00 84.00 503 SER A O 1
ATOM 3961 N N . ARG A 1 504 ? -7.506 9.552 0.023 1.00 91.44 504 ARG A N 1
ATOM 3962 C CA . ARG A 1 504 ? -6.098 9.804 0.377 1.00 91.44 504 ARG A CA 1
ATOM 3963 C C . ARG A 1 504 ? -5.719 9.283 1.764 1.00 91.44 504 ARG A C 1
ATOM 3965 O O . ARG A 1 504 ? -4.558 9.402 2.146 1.00 91.44 504 ARG A O 1
ATOM 3972 N N . SER A 1 505 ? -6.675 8.726 2.510 1.00 92.69 505 SER A N 1
ATOM 3973 C CA . SER A 1 505 ? -6.463 8.126 3.835 1.00 92.69 505 SER A CA 1
ATOM 3974 C C . SER A 1 505 ? -6.980 6.672 3.889 1.00 92.69 505 SER A C 1
ATOM 3976 O O . SER A 1 505 ? -7.893 6.371 4.669 1.00 92.69 505 SER A O 1
ATOM 3978 N N . PRO A 1 506 ? -6.517 5.764 3.001 1.00 92.81 506 PRO A N 1
ATOM 3979 C CA . PRO A 1 506 ? -6.956 4.371 3.000 1.00 92.81 506 PRO A CA 1
ATOM 3980 C C . PRO A 1 506 ? -6.441 3.597 4.223 1.00 92.81 506 PRO A C 1
ATOM 3982 O O . PRO A 1 506 ? -5.437 3.952 4.850 1.00 92.81 506 PRO A O 1
ATOM 3985 N N . ILE A 1 507 ? -7.139 2.514 4.561 1.00 95.06 507 ILE A N 1
ATOM 3986 C CA . ILE A 1 507 ? -6.747 1.583 5.624 1.00 95.06 507 ILE A CA 1
ATOM 3987 C C . ILE A 1 507 ? -6.121 0.379 4.927 1.00 95.06 507 ILE A C 1
ATOM 3989 O O . ILE A 1 507 ? -6.806 -0.592 4.603 1.00 95.06 507 ILE A O 1
ATOM 3993 N N . GLN A 1 508 ? -4.819 0.479 4.655 1.00 96.00 508 GLN A N 1
ATOM 3994 C CA . GLN A 1 508 ? -4.081 -0.565 3.959 1.00 96.00 508 GLN A CA 1
ATOM 3995 C C . GLN A 1 508 ? -3.993 -1.814 4.841 1.00 96.00 508 GLN A C 1
ATOM 3997 O O . GLN A 1 508 ? -3.621 -1.760 6.018 1.00 96.00 508 GLN A O 1
ATOM 4002 N N . LEU A 1 509 ? -4.332 -2.947 4.247 1.00 96.12 509 LEU A N 1
ATOM 4003 C CA . LEU A 1 509 ? -4.246 -4.273 4.832 1.00 96.12 509 LEU A CA 1
ATOM 4004 C C . LEU A 1 509 ? -3.474 -5.168 3.861 1.00 96.12 509 LEU A C 1
ATOM 4006 O O . LEU A 1 509 ? -3.667 -5.055 2.652 1.00 96.12 509 LEU A O 1
ATOM 4010 N N . GLY A 1 510 ? -2.597 -6.028 4.372 1.00 96.88 510 GLY A N 1
ATOM 4011 C CA . GLY A 1 510 ? -1.736 -6.853 3.526 1.00 96.88 510 GLY A CA 1
ATOM 4012 C C . GLY A 1 510 ? -1.000 -7.957 4.276 1.00 96.88 510 GLY A C 1
ATOM 4013 O O . GLY A 1 510 ? -1.000 -8.002 5.513 1.00 96.88 510 GLY A O 1
ATOM 4014 N N . ALA A 1 511 ? -0.410 -8.868 3.505 1.00 98.12 511 ALA A N 1
ATOM 4015 C CA . ALA A 1 511 ? 0.282 -10.051 3.999 1.00 98.12 511 ALA A CA 1
ATOM 4016 C C . ALA A 1 511 ? 1.435 -10.445 3.065 1.00 98.12 511 ALA A C 1
ATOM 4018 O O . ALA A 1 511 ? 1.226 -10.700 1.879 1.00 98.12 511 ALA A O 1
ATOM 4019 N N . GLU A 1 512 ? 2.632 -10.541 3.644 1.00 97.00 512 GLU A N 1
ATOM 4020 C CA . GLU A 1 512 ? 3.905 -10.732 2.953 1.00 97.00 512 GLU A CA 1
ATOM 4021 C C . GLU A 1 512 ? 4.561 -12.050 3.394 1.00 97.00 512 GLU A C 1
ATOM 4023 O O . GLU A 1 512 ? 4.595 -12.380 4.588 1.00 97.00 512 GLU A O 1
ATOM 4028 N N . LEU A 1 513 ? 5.145 -12.779 2.444 1.00 97.25 513 LEU A N 1
ATOM 4029 C CA . LEU A 1 513 ? 5.899 -14.008 2.673 1.00 97.25 513 LEU A CA 1
ATOM 4030 C C . LEU A 1 513 ? 7.336 -13.828 2.160 1.00 97.25 513 LEU A C 1
ATOM 4032 O O . LEU A 1 513 ? 7.586 -13.792 0.955 1.00 97.25 513 LEU A O 1
ATOM 4036 N N . TYR A 1 514 ? 8.291 -13.751 3.090 1.00 95.56 514 TYR A N 1
ATOM 4037 C CA . TYR A 1 514 ? 9.729 -13.664 2.809 1.00 95.56 514 TYR A CA 1
ATOM 4038 C C . TYR A 1 514 ? 10.416 -15.021 2.986 1.00 95.56 514 TYR A C 1
ATOM 4040 O O . TYR A 1 514 ? 10.026 -15.824 3.832 1.00 95.56 514 TYR A O 1
ATOM 4048 N N . GLY A 1 515 ? 11.505 -15.257 2.256 1.00 93.25 515 GLY A N 1
ATOM 4049 C CA . GLY A 1 515 ? 12.378 -16.421 2.410 1.00 93.25 515 GLY A CA 1
ATOM 4050 C C . GLY A 1 515 ? 12.000 -17.661 1.594 1.00 93.25 515 GLY A C 1
ATOM 4051 O O . GLY A 1 515 ? 12.631 -18.695 1.800 1.00 93.25 515 GLY A O 1
ATOM 4052 N N . ASP A 1 516 ? 11.034 -17.582 0.671 1.00 94.81 516 ASP A N 1
ATOM 4053 C CA . ASP A 1 516 ? 10.747 -18.650 -0.301 1.00 94.81 516 ASP A CA 1
ATOM 4054 C C . ASP A 1 516 ? 10.638 -18.122 -1.743 1.00 94.81 516 ASP A C 1
ATOM 4056 O O . ASP A 1 516 ? 10.048 -17.073 -2.003 1.00 94.81 516 ASP A O 1
ATOM 4060 N N . ALA A 1 517 ? 11.214 -18.878 -2.682 1.00 93.25 517 ALA A N 1
ATOM 4061 C CA . ALA A 1 517 ? 11.277 -18.564 -4.114 1.00 93.25 517 ALA A CA 1
ATOM 4062 C C . ALA A 1 517 ? 10.414 -19.502 -4.981 1.00 93.25 517 ALA A C 1
ATOM 4064 O O . ALA A 1 517 ? 10.565 -19.530 -6.204 1.00 93.25 517 ALA A O 1
ATOM 4065 N N . SER A 1 518 ? 9.576 -20.340 -4.364 1.00 94.31 518 SER A N 1
ATOM 4066 C CA . SER A 1 518 ? 8.740 -21.300 -5.082 1.00 94.31 518 SER A CA 1
ATOM 4067 C C . SER A 1 518 ? 7.391 -20.693 -5.466 1.00 94.31 518 SER A C 1
ATOM 4069 O O . SER A 1 518 ? 6.821 -19.904 -4.719 1.00 94.31 518 SER A O 1
ATOM 4071 N N . ALA A 1 519 ? 6.805 -21.166 -6.569 1.00 94.81 519 ALA A N 1
ATOM 4072 C CA . ALA A 1 519 ? 5.430 -20.821 -6.942 1.00 94.81 519 ALA A CA 1
ATOM 4073 C C . ALA A 1 519 ? 4.392 -21.190 -5.856 1.00 94.81 519 ALA A C 1
ATOM 4075 O O . ALA A 1 519 ? 3.256 -20.730 -5.906 1.00 94.81 519 ALA A O 1
ATOM 4076 N N . SER A 1 520 ? 4.769 -22.009 -4.865 1.00 96.06 520 SER A N 1
ATOM 4077 C CA . SER A 1 520 ? 3.931 -22.347 -3.711 1.00 96.06 520 SER A CA 1
ATOM 4078 C C . SER A 1 520 ? 3.689 -21.150 -2.792 1.00 96.06 520 SER A C 1
ATOM 4080 O O . SER A 1 520 ? 2.587 -21.045 -2.263 1.00 96.06 520 SER A O 1
ATOM 4082 N N . SER A 1 521 ? 4.672 -20.256 -2.601 1.00 97.00 521 SER A N 1
ATOM 4083 C CA . SER A 1 521 ? 4.474 -19.041 -1.793 1.00 97.00 521 SER A CA 1
ATOM 4084 C C . SER A 1 521 ? 3.622 -18.012 -2.531 1.00 97.00 521 SER A C 1
ATOM 4086 O O . SER A 1 521 ? 2.696 -17.475 -1.933 1.00 97.00 521 SER A O 1
ATOM 4088 N N . ASP A 1 522 ? 3.835 -17.824 -3.838 1.00 97.31 522 ASP A N 1
ATOM 4089 C CA . ASP A 1 522 ? 2.974 -16.968 -4.670 1.00 97.31 522 ASP A CA 1
ATOM 4090 C C . ASP A 1 522 ? 1.517 -17.467 -4.643 1.00 97.31 522 ASP A C 1
ATOM 4092 O O . ASP A 1 522 ? 0.586 -16.707 -4.390 1.00 97.31 522 ASP A O 1
ATOM 4096 N N . LEU A 1 523 ? 1.316 -18.777 -4.818 1.00 97.56 523 LEU A N 1
ATOM 4097 C CA . LEU A 1 523 ? 0.005 -19.425 -4.760 1.00 97.56 523 LEU A CA 1
ATOM 4098 C C . LEU A 1 523 ? -0.645 -19.356 -3.365 1.00 97.56 523 LEU A C 1
ATOM 4100 O O . LEU A 1 523 ? -1.870 -19.273 -3.275 1.00 97.56 523 LEU A O 1
ATOM 4104 N N . GLU A 1 524 ? 0.133 -19.409 -2.280 1.00 98.25 524 GLU A N 1
ATOM 4105 C CA . GLU A 1 524 ? -0.369 -19.235 -0.910 1.00 98.25 524 GLU A CA 1
ATOM 4106 C C . GLU A 1 524 ? -0.866 -17.803 -0.681 1.00 98.25 524 GLU A C 1
ATOM 4108 O O . GLU A 1 524 ? -2.006 -17.624 -0.258 1.00 98.25 524 GLU A O 1
ATOM 4113 N N . VAL A 1 525 ? -0.050 -16.805 -1.030 1.00 98.38 525 VAL A N 1
ATOM 4114 C CA . VAL A 1 525 ? -0.363 -15.374 -0.899 1.00 98.38 525 VAL A CA 1
ATOM 4115 C C . VAL A 1 525 ? -1.577 -14.991 -1.754 1.00 98.38 525 VAL A C 1
ATOM 4117 O O . VAL A 1 525 ? -2.490 -14.332 -1.256 1.00 98.38 525 VAL A O 1
ATOM 4120 N N . ILE A 1 526 ? -1.654 -15.468 -3.003 1.00 98.25 526 ILE A N 1
ATOM 4121 C CA . ILE A 1 526 ? -2.833 -15.277 -3.865 1.00 98.25 526 ILE A CA 1
ATOM 4122 C C . ILE A 1 526 ? -4.077 -15.930 -3.252 1.00 98.25 526 ILE A C 1
ATOM 4124 O O . ILE A 1 526 ? -5.143 -15.319 -3.243 1.00 98.25 526 ILE A O 1
ATOM 4128 N N . SER A 1 527 ? -3.965 -17.160 -2.736 1.00 98.31 527 SER A N 1
ATOM 4129 C CA . SER A 1 527 ? -5.113 -17.836 -2.111 1.00 98.31 527 SER A CA 1
ATOM 4130 C C . SER A 1 527 ? -5.603 -17.046 -0.896 1.00 98.31 527 SER A C 1
ATOM 4132 O O . SER A 1 527 ? -6.790 -16.770 -0.793 1.00 98.31 527 SER A O 1
ATOM 4134 N N . LEU A 1 528 ? -4.691 -16.585 -0.033 1.00 98.56 528 LEU A N 1
ATOM 4135 C CA . LEU A 1 528 ? -5.029 -15.766 1.131 1.00 98.56 528 LEU A CA 1
ATOM 4136 C C . LEU A 1 528 ? -5.713 -14.443 0.743 1.00 98.56 528 LEU A C 1
ATOM 4138 O O . LEU A 1 528 ? -6.674 -14.044 1.398 1.00 98.56 528 LEU A O 1
ATOM 4142 N N . MET A 1 529 ? -5.277 -13.791 -0.340 1.00 98.31 529 MET A N 1
ATOM 4143 C CA . MET A 1 529 ? -5.963 -12.618 -0.897 1.00 98.31 529 MET A CA 1
ATOM 4144 C C . MET A 1 529 ? -7.402 -12.946 -1.327 1.00 98.31 529 MET A C 1
ATOM 4146 O O . MET A 1 529 ? -8.312 -12.167 -1.051 1.00 98.31 529 MET A O 1
ATOM 4150 N N . LEU A 1 530 ? -7.629 -14.095 -1.970 1.00 97.69 530 LEU A N 1
ATOM 4151 C CA . LEU A 1 530 ? -8.965 -14.529 -2.396 1.00 97.69 530 LEU A CA 1
ATOM 4152 C C . LEU A 1 530 ? -9.875 -14.853 -1.196 1.00 97.69 530 LEU A C 1
ATOM 4154 O O . LEU A 1 530 ? -11.025 -14.416 -1.187 1.00 97.69 530 LEU A O 1
ATOM 4158 N N . GLU A 1 531 ? -9.361 -15.502 -0.145 1.00 97.75 531 GLU A N 1
ATOM 4159 C CA . GLU A 1 531 ? -10.116 -15.722 1.103 1.00 97.75 531 GLU A CA 1
ATOM 4160 C C . GLU A 1 531 ? -10.527 -14.396 1.776 1.00 97.75 531 GLU A C 1
ATOM 4162 O O . GLU A 1 531 ? -11.616 -14.303 2.339 1.00 97.75 531 GLU A O 1
ATOM 4167 N N . VAL A 1 532 ? -9.696 -13.343 1.704 1.00 97.75 532 VAL A N 1
ATOM 4168 C CA . VAL A 1 532 ? -10.046 -12.002 2.220 1.00 97.75 532 VAL A CA 1
ATOM 4169 C C . VAL A 1 532 ? -11.216 -11.381 1.447 1.00 97.75 532 VAL A C 1
ATOM 4171 O O . VAL A 1 532 ? -12.063 -10.717 2.048 1.00 97.75 532 VAL A O 1
ATOM 4174 N N . LEU A 1 533 ? -11.296 -11.619 0.135 1.00 96.56 533 LEU A N 1
ATOM 4175 C CA . LEU A 1 533 ? -12.395 -11.143 -0.711 1.00 96.56 533 LEU A CA 1
ATOM 4176 C C . LEU A 1 533 ? -13.692 -11.933 -0.482 1.00 96.56 533 LEU A C 1
ATOM 4178 O O . LEU A 1 533 ? -14.762 -11.326 -0.425 1.00 96.56 533 LEU A O 1
ATOM 4182 N N . GLU A 1 534 ? -13.610 -13.255 -0.293 1.00 95.25 534 GLU A N 1
ATOM 4183 C CA . GLU A 1 534 ? -14.775 -14.097 0.032 1.00 95.25 534 GLU A CA 1
ATOM 4184 C C . GLU A 1 534 ? -15.283 -13.833 1.466 1.00 95.25 534 GLU A C 1
ATOM 4186 O O . GLU A 1 534 ? -16.490 -13.776 1.691 1.00 95.25 534 GLU A O 1
ATOM 4191 N N . LEU A 1 535 ? -14.396 -13.524 2.422 1.00 95.06 535 LEU A N 1
ATOM 4192 C CA . LEU A 1 535 ? -14.752 -13.078 3.781 1.00 95.06 535 LEU A CA 1
ATOM 4193 C C . LEU A 1 535 ? -15.516 -11.740 3.790 1.00 95.06 535 LEU A C 1
ATOM 4195 O O . LEU A 1 535 ? -16.375 -11.526 4.652 1.00 95.06 535 LEU A O 1
ATOM 4199 N N . ALA A 1 536 ? -15.219 -10.850 2.840 1.00 94.94 536 ALA A N 1
ATOM 4200 C CA . ALA A 1 536 ? -15.947 -9.601 2.618 1.00 94.94 536 ALA A CA 1
ATOM 4201 C C . ALA A 1 536 ? -17.190 -9.758 1.708 1.00 94.94 536 ALA A C 1
ATOM 4203 O O . ALA A 1 536 ? -17.990 -8.825 1.630 1.00 94.94 536 ALA A O 1
ATOM 4204 N N . ASP A 1 537 ? -17.391 -10.922 1.077 1.00 95.75 537 ASP A N 1
ATOM 4205 C CA . ASP A 1 537 ? -18.454 -11.210 0.096 1.00 95.75 537 ASP A CA 1
ATOM 4206 C C . ASP A 1 537 ? -18.500 -10.169 -1.044 1.00 95.75 537 ASP A C 1
ATOM 4208 O O . ASP A 1 537 ? -19.524 -9.528 -1.320 1.00 95.75 537 ASP A O 1
ATOM 4212 N N . VAL A 1 538 ? -17.334 -9.938 -1.662 1.00 95.31 538 VAL A N 1
ATOM 4213 C CA . VAL A 1 538 ? -17.173 -9.029 -2.809 1.00 95.31 538 VAL A CA 1
ATOM 4214 C C . VAL A 1 538 ? -17.672 -9.716 -4.093 1.00 95.31 538 VAL A C 1
ATOM 4216 O O . VAL A 1 538 ? -17.138 -10.764 -4.465 1.00 95.31 538 VAL A O 1
ATOM 4219 N N . PRO A 1 539 ? -18.667 -9.148 -4.801 1.00 92.06 539 PRO A N 1
ATOM 4220 C CA . PRO A 1 539 ? -19.229 -9.745 -6.009 1.00 92.06 539 PRO A CA 1
ATOM 4221 C C . PRO A 1 539 ? -18.339 -9.515 -7.239 1.00 92.06 539 PRO A C 1
ATOM 4223 O O . PRO A 1 539 ? -17.523 -8.595 -7.273 1.00 92.06 539 PRO A O 1
ATOM 4226 N N . ASP A 1 540 ? -18.543 -10.338 -8.273 1.00 92.00 540 ASP A N 1
ATOM 4227 C CA . ASP A 1 540 ? -17.970 -10.185 -9.622 1.00 92.00 540 ASP A CA 1
ATOM 4228 C C . ASP A 1 540 ? -16.449 -9.921 -9.663 1.00 92.00 540 ASP A C 1
ATOM 4230 O O . ASP A 1 540 ? -15.932 -9.209 -10.527 1.00 92.00 540 ASP A O 1
ATOM 4234 N N . VAL A 1 541 ? -15.720 -10.540 -8.731 1.00 95.00 541 VAL A N 1
ATOM 4235 C CA . VAL A 1 541 ? -14.253 -10.573 -8.663 1.00 95.00 541 VAL A CA 1
ATOM 4236 C C . VAL A 1 541 ? -13.670 -11.193 -9.936 1.00 95.00 541 VAL A C 1
ATOM 4238 O O . VAL A 1 541 ? -13.957 -12.343 -10.259 1.00 95.00 541 VAL A O 1
ATOM 4241 N N . HIS A 1 542 ? -12.817 -10.441 -10.633 1.00 95.19 542 HIS A N 1
ATOM 4242 C CA . HIS A 1 542 ? -11.995 -10.909 -11.752 1.00 95.19 542 HIS A CA 1
ATOM 4243 C C . HIS A 1 542 ? -10.519 -10.813 -11.356 1.00 95.19 542 HIS A C 1
ATOM 4245 O O . HIS A 1 542 ? -10.088 -9.766 -10.866 1.00 95.19 542 HIS A O 1
ATOM 4251 N N . MET A 1 543 ? -9.743 -11.878 -11.570 1.00 95.38 543 MET A N 1
ATOM 4252 C CA . MET A 1 543 ? -8.314 -11.897 -11.254 1.00 95.38 543 MET A CA 1
ATOM 4253 C C . MET A 1 543 ? -7.468 -11.794 -12.523 1.00 95.38 543 MET A C 1
ATOM 4255 O O . MET A 1 543 ? -7.659 -12.560 -13.462 1.00 95.38 543 MET A O 1
ATOM 4259 N N . ASP A 1 544 ? -6.511 -10.875 -12.506 1.00 95.50 544 ASP A N 1
ATOM 4260 C CA . ASP A 1 544 ? -5.504 -10.644 -13.538 1.00 95.50 544 ASP A CA 1
ATOM 4261 C C . ASP A 1 544 ? -4.137 -11.200 -13.100 1.00 95.50 544 ASP A C 1
ATOM 4263 O O . ASP A 1 544 ? -3.779 -11.137 -11.916 1.00 95.50 544 ASP A O 1
ATOM 4267 N N . LEU A 1 545 ? -3.387 -11.758 -14.052 1.00 95.75 545 LEU A N 1
ATOM 4268 C CA . LEU A 1 545 ? -2.133 -12.487 -13.849 1.00 95.75 545 LEU A CA 1
ATOM 4269 C C . LEU A 1 545 ? -1.097 -12.117 -14.924 1.00 95.75 545 LEU A C 1
ATOM 4271 O O . LEU A 1 545 ? -1.260 -12.425 -16.107 1.00 95.75 545 LEU A O 1
ATOM 4275 N N . GLY A 1 546 ? 0.023 -11.540 -14.489 1.00 95.00 546 GLY A N 1
ATOM 4276 C CA . GLY A 1 546 ? 1.177 -11.202 -15.327 1.00 95.00 546 GLY A CA 1
ATOM 4277 C C . GLY A 1 546 ? 2.495 -11.686 -14.715 1.00 95.00 546 GLY A C 1
ATOM 4278 O O . GLY A 1 546 ? 2.535 -12.211 -13.601 1.00 95.00 546 GLY A O 1
ATOM 4279 N N . HIS A 1 547 ? 3.612 -11.525 -15.430 1.00 95.38 547 HIS A N 1
ATOM 4280 C CA . HIS A 1 547 ? 4.934 -11.886 -14.903 1.00 95.38 547 HIS A CA 1
ATOM 4281 C C . HIS A 1 547 ? 6.043 -11.028 -15.529 1.00 95.38 547 HIS A C 1
ATOM 4283 O O . HIS A 1 547 ? 6.477 -11.286 -16.654 1.00 95.38 547 HIS A O 1
ATOM 4289 N N . VAL A 1 548 ? 6.586 -10.059 -14.780 1.00 92.75 548 VAL A N 1
ATOM 4290 C CA . VAL A 1 548 ? 7.534 -9.049 -15.311 1.00 92.75 548 VAL A CA 1
ATOM 4291 C C . VAL A 1 548 ? 8.807 -9.656 -15.913 1.00 92.75 548 VAL A C 1
ATOM 4293 O O . VAL A 1 548 ? 9.379 -9.107 -16.853 1.00 92.75 548 VAL A O 1
ATOM 4296 N N . GLY A 1 549 ? 9.214 -10.839 -15.437 1.00 92.88 549 GLY A N 1
ATOM 4297 C CA . GLY A 1 549 ? 10.310 -11.631 -16.011 1.00 92.88 549 GLY A CA 1
ATOM 4298 C C . GLY A 1 549 ? 10.178 -11.960 -17.510 1.00 92.88 549 GLY A C 1
ATOM 4299 O O . GLY A 1 549 ? 11.202 -12.164 -18.158 1.00 92.88 549 GLY A O 1
ATOM 4300 N N . ILE A 1 550 ? 8.963 -11.961 -18.079 1.00 95.00 550 ILE A N 1
ATOM 4301 C CA . ILE A 1 550 ? 8.732 -12.164 -19.522 1.00 95.00 550 ILE A CA 1
ATOM 4302 C C . ILE A 1 550 ? 9.318 -10.988 -20.312 1.00 95.00 550 ILE A C 1
ATOM 4304 O O . ILE A 1 550 ? 10.195 -11.183 -21.155 1.00 95.00 550 ILE A O 1
ATOM 4308 N N . TYR A 1 551 ? 8.891 -9.761 -19.995 1.00 94.44 551 TYR A N 1
ATOM 4309 C CA . TYR A 1 551 ? 9.426 -8.556 -20.628 1.00 94.44 551 TYR A CA 1
ATOM 4310 C C . TYR A 1 551 ? 10.907 -8.353 -20.294 1.00 94.44 551 TYR A C 1
ATOM 4312 O O . TYR A 1 551 ? 11.692 -8.137 -21.213 1.00 94.44 551 TYR A O 1
ATOM 4320 N N . ARG A 1 552 ? 11.323 -8.518 -19.023 1.00 92.25 552 ARG A N 1
ATOM 4321 C CA . ARG A 1 552 ? 12.743 -8.394 -18.628 1.00 92.25 552 ARG A CA 1
ATOM 4322 C C . ARG A 1 552 ? 13.649 -9.317 -19.443 1.00 92.25 552 ARG A C 1
ATOM 4324 O O . ARG A 1 552 ? 14.679 -8.866 -19.934 1.00 92.25 552 ARG A O 1
ATOM 4331 N N . GLY A 1 553 ? 13.270 -10.586 -19.614 1.00 94.38 553 GLY A N 1
ATOM 4332 C CA . GLY A 1 553 ? 14.048 -11.554 -20.392 1.00 94.38 553 GLY A CA 1
ATOM 4333 C C . GLY A 1 553 ? 14.142 -11.194 -21.878 1.00 94.38 553 GLY A C 1
ATOM 4334 O O . GLY A 1 553 ? 15.216 -11.305 -22.468 1.00 94.38 553 GLY A O 1
ATOM 4335 N N . LEU A 1 554 ? 13.051 -10.707 -22.480 1.00 95.38 554 LEU A N 1
ATOM 4336 C CA . LEU A 1 554 ? 13.041 -10.266 -23.881 1.00 95.38 554 LEU A CA 1
ATOM 4337 C C . LEU A 1 554 ? 13.825 -8.960 -24.094 1.00 95.38 554 LEU A C 1
ATOM 4339 O O . LEU A 1 554 ? 14.612 -8.882 -25.034 1.00 95.38 554 LEU A O 1
ATOM 4343 N N . ALA A 1 555 ? 13.673 -7.966 -23.214 1.00 94.06 555 ALA A N 1
ATOM 4344 C CA . ALA A 1 555 ? 14.395 -6.695 -23.283 1.00 94.06 555 ALA A CA 1
ATOM 4345 C C . ALA A 1 555 ? 15.913 -6.891 -23.117 1.00 94.06 555 ALA A C 1
ATOM 4347 O O . ALA A 1 555 ? 16.701 -6.403 -23.928 1.00 94.06 555 ALA A O 1
ATOM 4348 N N . LYS A 1 556 ? 16.315 -7.703 -22.132 1.00 94.75 556 LYS A N 1
ATOM 4349 C CA . LYS A 1 556 ? 17.705 -8.116 -21.888 1.00 94.75 556 LYS A CA 1
ATOM 4350 C C . LYS A 1 556 ? 18.302 -8.893 -23.066 1.00 94.75 556 LYS A C 1
ATOM 4352 O O . LYS A 1 556 ? 19.439 -8.628 -23.446 1.00 94.75 556 LYS A O 1
ATOM 4357 N N . ALA A 1 557 ? 17.550 -9.814 -23.674 1.00 95.50 557 ALA A N 1
ATOM 4358 C CA . ALA A 1 557 ? 17.993 -10.527 -24.876 1.00 95.50 557 ALA A CA 1
ATOM 4359 C C . ALA A 1 557 ? 18.108 -9.610 -26.107 1.00 95.50 557 ALA A C 1
ATOM 4361 O O . ALA A 1 557 ? 18.974 -9.829 -26.949 1.00 95.50 557 ALA A O 1
ATOM 4362 N N . ALA A 1 558 ? 17.288 -8.559 -26.181 1.00 95.25 558 ALA A N 1
ATOM 4363 C CA . ALA A 1 558 ? 17.376 -7.498 -27.184 1.00 95.25 558 ALA A CA 1
ATOM 4364 C C . ALA A 1 558 ? 18.447 -6.431 -26.876 1.00 95.25 558 ALA A C 1
ATOM 4366 O O . ALA A 1 558 ? 18.559 -5.462 -27.624 1.00 95.25 558 ALA A O 1
ATOM 4367 N N . ALA A 1 559 ? 19.221 -6.595 -25.794 1.00 94.62 559 ALA A N 1
ATOM 4368 C CA . ALA A 1 559 ? 20.205 -5.629 -25.294 1.00 94.62 559 ALA A CA 1
ATOM 4369 C C . ALA A 1 559 ? 19.645 -4.205 -25.070 1.00 94.62 559 ALA A C 1
ATOM 4371 O O . ALA A 1 559 ? 20.387 -3.220 -25.106 1.00 94.62 559 ALA A O 1
ATOM 4372 N N . LEU A 1 560 ? 18.336 -4.091 -24.817 1.00 92.75 560 LEU A N 1
ATOM 4373 C CA . LEU A 1 560 ? 17.699 -2.829 -24.454 1.00 92.75 560 LEU A CA 1
ATOM 4374 C C . LEU A 1 560 ? 18.160 -2.386 -23.063 1.00 92.75 560 LEU A C 1
ATOM 4376 O O . LEU A 1 560 ? 18.358 -3.203 -22.166 1.00 92.75 560 LEU A O 1
ATOM 4380 N N . SER A 1 561 ? 18.344 -1.077 -22.906 1.00 90.69 561 SER A N 1
ATOM 4381 C CA . SER A 1 561 ? 18.652 -0.429 -21.630 1.00 90.69 561 SER A CA 1
ATOM 4382 C C . SER A 1 561 ? 18.347 1.072 -21.700 1.00 90.69 561 SER A C 1
ATOM 4384 O O . SER A 1 561 ? 18.249 1.650 -22.789 1.00 90.69 561 SER A O 1
ATOM 4386 N N . GLY A 1 562 ? 18.201 1.717 -20.540 1.00 89.06 562 GLY A N 1
ATOM 4387 C CA . GLY A 1 562 ? 18.063 3.174 -20.435 1.00 89.06 562 GLY A CA 1
ATOM 4388 C C . GLY A 1 562 ? 16.838 3.724 -21.176 1.00 89.06 562 GLY A C 1
ATOM 4389 O O . GLY A 1 562 ? 15.753 3.154 -21.106 1.00 89.06 562 GLY A O 1
ATOM 4390 N N . GLU A 1 563 ? 17.004 4.837 -21.900 1.00 91.56 563 GLU A N 1
ATOM 4391 C CA . GLU A 1 563 ? 15.899 5.511 -22.606 1.00 91.56 563 GLU A CA 1
ATOM 4392 C C . GLU A 1 563 ? 15.190 4.597 -23.623 1.00 91.56 563 GLU A C 1
ATOM 4394 O O . GLU A 1 563 ? 13.969 4.652 -23.752 1.00 91.56 563 GLU A O 1
ATOM 4399 N N . ALA A 1 564 ? 15.928 3.725 -24.320 1.00 91.50 564 ALA A N 1
ATOM 4400 C CA . ALA A 1 564 ? 15.350 2.821 -25.315 1.00 91.50 564 ALA A CA 1
ATOM 4401 C C . ALA A 1 564 ? 14.443 1.756 -24.673 1.00 91.50 564 ALA A C 1
ATOM 4403 O O . ALA A 1 564 ? 13.372 1.455 -25.201 1.00 91.50 564 ALA A O 1
ATOM 4404 N N . GLU A 1 565 ? 14.842 1.229 -23.511 1.00 92.06 565 GLU A N 1
ATOM 4405 C CA . GLU A 1 565 ? 14.007 0.326 -22.715 1.00 92.06 565 GLU A CA 1
ATOM 4406 C C . GLU A 1 565 ? 12.783 1.064 -22.159 1.00 92.06 565 GLU A C 1
ATOM 4408 O O . GLU A 1 565 ? 11.665 0.583 -22.329 1.00 92.06 565 GLU A O 1
ATOM 4413 N N . GLN A 1 566 ? 12.969 2.251 -21.567 1.00 89.69 566 GLN A N 1
ATOM 4414 C CA . GLN A 1 566 ? 11.875 3.027 -20.972 1.00 89.69 566 GLN A CA 1
ATOM 4415 C C . GLN A 1 566 ? 10.827 3.453 -22.011 1.00 89.69 566 GLN A C 1
ATOM 4417 O O . GLN A 1 566 ? 9.630 3.372 -21.752 1.00 89.69 566 GLN A O 1
ATOM 4422 N N . ARG A 1 567 ? 11.242 3.850 -23.218 1.00 93.12 567 ARG A N 1
ATOM 4423 C CA . ARG A 1 567 ? 10.296 4.209 -24.286 1.00 93.12 567 ARG A CA 1
ATOM 4424 C C . ARG A 1 567 ? 9.491 3.006 -24.770 1.00 93.12 567 ARG A C 1
ATOM 4426 O O . ARG A 1 567 ? 8.284 3.134 -24.970 1.00 93.12 567 ARG A O 1
ATOM 4433 N N . LEU A 1 568 ? 10.120 1.835 -24.920 1.00 93.25 568 LEU A N 1
ATOM 4434 C CA . LEU A 1 568 ? 9.399 0.610 -25.283 1.00 93.25 568 LEU A CA 1
ATOM 4435 C C . LEU A 1 568 ? 8.453 0.164 -24.160 1.00 93.25 568 LEU A C 1
ATOM 4437 O O . LEU A 1 568 ? 7.326 -0.244 -24.435 1.00 93.25 568 LEU A O 1
ATOM 4441 N N . PHE A 1 569 ? 8.893 0.289 -22.911 1.00 91.00 569 PHE A N 1
ATOM 4442 C CA . PHE A 1 569 ? 8.107 0.035 -21.711 1.00 91.00 569 PHE A CA 1
ATOM 4443 C C . PHE A 1 569 ? 6.839 0.901 -21.661 1.00 91.00 569 PHE A C 1
ATOM 4445 O O . PHE A 1 569 ? 5.728 0.373 -21.565 1.00 91.00 569 PHE A O 1
ATOM 4452 N N . ASP A 1 570 ? 6.991 2.220 -21.807 1.00 89.69 570 ASP A N 1
ATOM 4453 C CA . ASP A 1 570 ? 5.882 3.177 -21.795 1.00 89.69 570 ASP A CA 1
ATOM 4454 C C . ASP A 1 570 ? 4.904 2.910 -22.950 1.00 89.69 570 ASP A C 1
ATOM 4456 O O . ASP A 1 570 ? 3.688 3.043 -22.783 1.00 89.69 570 ASP A O 1
ATOM 4460 N N . ALA A 1 571 ? 5.415 2.531 -24.127 1.00 93.44 571 ALA A N 1
ATOM 4461 C CA . ALA A 1 571 ? 4.603 2.172 -25.287 1.00 93.44 571 ALA A CA 1
ATOM 4462 C C . ALA A 1 571 ? 3.835 0.853 -25.070 1.00 93.44 571 ALA A C 1
ATOM 4464 O O . ALA A 1 571 ? 2.650 0.777 -25.402 1.00 93.44 571 ALA A O 1
ATOM 4465 N N . LEU A 1 572 ? 4.463 -0.159 -24.455 1.00 91.69 572 LEU A N 1
ATOM 4466 C CA . LEU A 1 572 ? 3.834 -1.434 -24.085 1.00 91.69 572 LEU A CA 1
ATOM 4467 C C . LEU A 1 572 ? 2.738 -1.259 -23.029 1.00 91.69 572 LEU A C 1
ATOM 4469 O O . LEU A 1 572 ? 1.639 -1.774 -23.221 1.00 91.69 572 LEU A O 1
ATOM 4473 N N . GLN A 1 573 ? 2.981 -0.489 -21.966 1.00 88.94 573 GLN A N 1
ATOM 4474 C CA . GLN A 1 573 ? 1.965 -0.185 -20.947 1.00 88.94 573 GLN A CA 1
ATOM 4475 C C . GLN A 1 573 ? 0.757 0.568 -21.530 1.00 88.94 573 GLN A C 1
ATOM 4477 O O . GLN A 1 573 ? -0.379 0.322 -21.132 1.00 88.94 573 GLN A O 1
ATOM 4482 N N . ARG A 1 574 ? 0.971 1.430 -22.534 1.00 90.56 574 ARG A N 1
ATOM 4483 C CA . ARG A 1 574 ? -0.106 2.102 -23.288 1.00 90.56 574 ARG A CA 1
ATOM 4484 C C . ARG A 1 574 ? -0.702 1.253 -24.424 1.00 90.56 574 ARG A C 1
ATOM 4486 O O . ARG A 1 574 ? -1.592 1.742 -25.118 1.00 90.56 574 ARG A O 1
ATOM 4493 N N . LYS A 1 575 ? -0.210 0.023 -24.643 1.00 93.00 575 LYS A N 1
ATOM 4494 C CA . LYS A 1 575 ? -0.533 -0.873 -25.778 1.00 93.00 575 LYS A CA 1
ATOM 4495 C C . LYS A 1 575 ? -0.448 -0.162 -27.147 1.00 93.00 575 LYS A C 1
ATOM 4497 O O . LYS A 1 575 ? -1.223 -0.436 -28.064 1.00 93.00 575 LYS A O 1
ATOM 4502 N N . ALA A 1 576 ? 0.491 0.776 -27.290 1.00 94.75 576 ALA A N 1
ATOM 4503 C CA . ALA A 1 576 ? 0.635 1.664 -28.443 1.00 94.75 576 ALA A CA 1
ATOM 4504 C C . ALA A 1 576 ? 1.286 0.939 -29.638 1.00 94.75 576 ALA A C 1
ATOM 4506 O O . ALA A 1 576 ? 2.465 1.128 -29.927 1.00 94.75 576 ALA A O 1
ATOM 4507 N N . MET A 1 577 ? 0.521 0.076 -30.316 1.00 93.12 577 MET A N 1
ATOM 4508 C CA . MET A 1 577 ? 1.018 -0.879 -31.324 1.00 93.12 577 MET A CA 1
ATOM 4509 C C . MET A 1 577 ? 1.981 -0.293 -32.368 1.00 93.12 577 MET A C 1
ATOM 4511 O O . MET A 1 577 ? 2.973 -0.944 -32.691 1.00 93.12 577 MET A O 1
ATOM 4515 N N . ASP A 1 578 ? 1.706 0.906 -32.884 1.00 95.69 578 ASP A N 1
ATOM 4516 C CA . ASP A 1 578 ? 2.514 1.534 -33.937 1.00 95.69 578 ASP A CA 1
ATOM 4517 C C . ASP A 1 578 ? 3.854 2.063 -33.392 1.00 95.69 578 ASP A C 1
ATOM 4519 O O . ASP A 1 578 ? 4.903 1.848 -33.994 1.00 95.69 578 ASP A O 1
ATOM 4523 N N . GLU A 1 579 ? 3.837 2.654 -32.194 1.00 96.75 579 GLU A N 1
ATOM 4524 C CA . GLU A 1 579 ? 5.028 3.119 -31.468 1.00 96.75 579 GLU A CA 1
ATOM 4525 C C . GLU A 1 579 ? 5.902 1.933 -31.026 1.00 96.75 579 GLU A C 1
ATOM 4527 O O . GLU A 1 579 ? 7.121 1.954 -31.188 1.00 96.75 579 GLU A O 1
ATOM 4532 N N . ILE A 1 580 ? 5.282 0.842 -30.556 1.00 95.75 580 ILE A N 1
ATOM 4533 C CA . ILE A 1 580 ? 5.965 -0.432 -30.279 1.00 95.75 580 ILE A CA 1
ATOM 4534 C C . ILE A 1 580 ? 6.610 -0.969 -31.563 1.00 95.75 580 ILE A C 1
ATOM 4536 O O . ILE A 1 580 ? 7.749 -1.438 -31.528 1.00 95.75 580 ILE A O 1
ATOM 4540 N N . ALA A 1 581 ? 5.911 -0.913 -32.702 1.00 95.62 581 ALA A N 1
ATOM 4541 C CA . ALA A 1 581 ? 6.437 -1.387 -33.977 1.00 95.62 581 ALA A CA 1
ATOM 4542 C C . ALA A 1 581 ? 7.645 -0.561 -34.450 1.00 95.62 581 ALA A C 1
ATOM 4544 O O . ALA A 1 581 ? 8.633 -1.162 -34.876 1.00 95.62 581 ALA A O 1
ATOM 4545 N N . GLU A 1 582 ? 7.600 0.767 -34.317 1.00 96.38 582 GLU A N 1
ATOM 4546 C CA . GLU A 1 582 ? 8.716 1.677 -34.609 1.00 96.38 582 GLU A CA 1
ATOM 4547 C C . GLU A 1 582 ? 9.922 1.408 -33.692 1.00 96.38 582 GLU A C 1
ATOM 4549 O O . GLU A 1 582 ? 11.012 1.108 -34.179 1.00 96.38 582 GLU A O 1
ATOM 4554 N N . LEU A 1 583 ? 9.721 1.414 -32.368 1.00 95.56 583 LEU A N 1
ATOM 4555 C CA . LEU A 1 583 ? 10.786 1.221 -31.372 1.00 95.56 583 LEU A CA 1
ATOM 4556 C C . LEU A 1 583 ? 11.478 -0.149 -31.473 1.00 95.56 583 LEU A C 1
ATOM 4558 O O . LEU A 1 583 ? 12.653 -0.278 -31.142 1.00 95.56 583 LEU A O 1
ATOM 4562 N N . THR A 1 584 ? 10.772 -1.172 -31.960 1.00 96.12 584 THR A N 1
ATOM 4563 C CA . THR A 1 584 ? 11.330 -2.519 -32.182 1.00 96.12 584 THR A CA 1
ATOM 4564 C C . THR A 1 584 ? 11.870 -2.744 -33.600 1.00 96.12 584 THR A C 1
ATOM 4566 O O . THR A 1 584 ? 12.399 -3.818 -33.876 1.00 96.12 584 THR A O 1
ATOM 4569 N N . ALA A 1 585 ? 11.767 -1.773 -34.518 1.00 94.69 585 ALA A N 1
ATOM 4570 C CA . ALA A 1 585 ? 12.120 -1.964 -35.931 1.00 94.69 585 ALA A CA 1
ATOM 4571 C C . ALA A 1 585 ? 13.620 -2.196 -36.195 1.00 94.69 585 ALA A C 1
ATOM 4573 O O . ALA A 1 585 ? 13.965 -2.775 -37.223 1.00 94.69 585 ALA A O 1
ATOM 4574 N N . ALA A 1 586 ? 14.495 -1.763 -35.282 1.00 92.12 586 ALA A N 1
ATOM 4575 C CA . ALA A 1 586 ? 15.949 -1.931 -35.374 1.00 92.12 586 ALA A CA 1
ATOM 4576 C C . ALA A 1 586 ? 16.490 -3.166 -34.618 1.00 92.12 586 ALA A C 1
ATOM 4578 O O . ALA A 1 586 ? 17.701 -3.380 -34.590 1.00 92.12 586 ALA A O 1
ATOM 4579 N N . LEU A 1 587 ? 15.617 -3.955 -33.981 1.00 94.69 587 LEU A N 1
ATOM 4580 C CA . LEU A 1 587 ? 15.994 -5.158 -33.233 1.00 94.69 587 LEU A CA 1
ATOM 4581 C C . LEU A 1 587 ? 16.037 -6.394 -34.145 1.00 94.69 587 LEU A C 1
ATOM 4583 O O . LEU A 1 587 ? 15.540 -6.374 -35.272 1.00 94.69 587 LEU A O 1
ATOM 4587 N N . ASP A 1 588 ? 16.592 -7.498 -33.637 1.00 95.31 588 ASP A N 1
ATOM 4588 C CA . ASP A 1 588 ? 16.482 -8.804 -34.295 1.00 95.31 588 ASP A CA 1
ATOM 4589 C C . ASP A 1 588 ? 15.002 -9.142 -34.602 1.00 95.31 588 ASP A C 1
ATOM 4591 O O . ASP A 1 588 ? 14.159 -8.988 -33.713 1.00 95.31 588 ASP A O 1
ATOM 4595 N N . PRO A 1 589 ? 14.653 -9.628 -35.812 1.00 95.06 589 PRO A N 1
ATOM 4596 C CA . PRO A 1 589 ? 13.261 -9.873 -36.195 1.00 95.06 589 PRO A CA 1
ATOM 4597 C C . PRO A 1 589 ? 12.485 -10.840 -35.286 1.00 95.06 589 PRO A C 1
ATOM 4599 O O . PRO A 1 589 ? 11.268 -10.693 -35.158 1.00 95.06 589 PRO A O 1
ATOM 4602 N N . SER A 1 590 ? 13.156 -11.803 -34.644 1.00 95.19 590 SER A N 1
ATOM 4603 C CA . SER A 1 590 ? 12.532 -12.738 -33.700 1.00 95.19 590 SER A CA 1
ATOM 4604 C C . SER A 1 590 ? 12.196 -12.031 -32.385 1.00 95.19 590 SER A C 1
ATOM 4606 O O . SER A 1 590 ? 11.052 -12.063 -31.927 1.00 95.19 590 SER A O 1
ATOM 4608 N N . LEU A 1 591 ? 13.164 -11.303 -31.816 1.00 95.38 591 LEU A N 1
ATOM 4609 C CA . LEU A 1 591 ? 12.969 -10.513 -30.593 1.00 95.38 591 LEU A CA 1
ATOM 4610 C C . LEU A 1 591 ? 11.953 -9.378 -30.798 1.00 95.38 591 LEU A C 1
ATOM 4612 O O . LEU A 1 591 ? 11.074 -9.186 -29.959 1.00 95.38 591 LEU A O 1
ATOM 4616 N N . ALA A 1 592 ? 12.004 -8.686 -31.940 1.00 95.69 592 ALA A N 1
ATOM 4617 C CA . ALA A 1 592 ? 11.018 -7.683 -32.334 1.00 95.69 592 ALA A CA 1
ATOM 4618 C C . ALA A 1 592 ? 9.608 -8.285 -32.452 1.00 95.69 592 ALA A C 1
ATOM 4620 O O . ALA A 1 592 ? 8.646 -7.699 -31.956 1.00 95.69 592 ALA A O 1
ATOM 4621 N N . GLY A 1 593 ? 9.476 -9.465 -33.070 1.00 95.88 593 GLY A N 1
ATOM 4622 C CA . GLY A 1 593 ? 8.210 -10.194 -33.163 1.00 95.88 593 GLY A CA 1
ATOM 4623 C C . GLY A 1 593 ? 7.631 -10.542 -31.789 1.00 95.88 593 GLY A C 1
ATOM 4624 O O . GLY A 1 593 ? 6.461 -10.263 -31.530 1.00 95.88 593 GLY A O 1
ATOM 4625 N N . MET A 1 594 ? 8.462 -11.072 -30.889 1.00 96.62 594 MET A N 1
ATOM 4626 C CA . MET A 1 594 ? 8.064 -11.433 -29.524 1.00 96.62 594 MET A CA 1
ATOM 4627 C C . MET A 1 594 ? 7.672 -10.212 -28.676 1.00 96.62 594 MET A C 1
ATOM 4629 O O . MET A 1 594 ? 6.626 -10.233 -28.030 1.00 96.62 594 MET A O 1
ATOM 4633 N N . LEU A 1 595 ? 8.438 -9.117 -28.730 1.00 95.31 595 LEU A N 1
ATOM 4634 C CA . LEU A 1 595 ? 8.111 -7.867 -28.028 1.00 95.31 595 LEU A CA 1
ATOM 4635 C C . LEU A 1 595 ? 6.807 -7.235 -28.549 1.00 95.31 595 LEU A C 1
ATOM 4637 O O . LEU A 1 595 ? 5.980 -6.790 -27.756 1.00 95.31 595 LEU A O 1
ATOM 4641 N N . ARG A 1 596 ? 6.569 -7.263 -29.869 1.00 95.56 596 ARG A N 1
ATOM 4642 C CA . ARG A 1 596 ? 5.296 -6.829 -30.482 1.00 95.56 596 ARG A CA 1
ATOM 4643 C C . ARG A 1 596 ? 4.114 -7.727 -30.096 1.00 95.56 596 ARG A C 1
ATOM 4645 O O . ARG A 1 596 ? 2.985 -7.241 -30.056 1.00 95.56 596 ARG A O 1
ATOM 4652 N N . ALA A 1 597 ? 4.350 -9.011 -29.818 1.00 95.44 597 ALA A N 1
ATOM 4653 C CA . ALA A 1 597 ? 3.307 -9.943 -29.394 1.00 95.44 597 ALA A CA 1
ATOM 4654 C C . ALA A 1 597 ? 2.802 -9.657 -27.969 1.00 95.44 597 ALA A C 1
ATOM 4656 O O . ALA A 1 597 ? 1.603 -9.784 -27.736 1.00 95.44 597 ALA A O 1
ATOM 4657 N N . LEU A 1 598 ? 3.655 -9.198 -27.040 1.00 94.56 598 LEU A N 1
ATOM 4658 C CA . LEU A 1 598 ? 3.263 -8.916 -25.643 1.00 94.56 598 LEU A CA 1
ATOM 4659 C C . LEU A 1 598 ? 2.061 -7.963 -25.516 1.00 94.56 598 LEU A C 1
ATOM 4661 O O . LEU A 1 598 ? 1.237 -8.128 -24.625 1.00 94.56 598 LEU A O 1
ATOM 4665 N N . ALA A 1 599 ? 1.918 -6.995 -26.426 1.00 92.75 599 ALA A N 1
ATOM 4666 C CA . ALA A 1 599 ? 0.785 -6.064 -26.438 1.00 92.75 599 ALA A CA 1
ATOM 4667 C C . ALA A 1 599 ? -0.557 -6.694 -26.871 1.00 92.75 599 ALA A C 1
ATOM 4669 O O . ALA A 1 599 ? -1.590 -6.031 -26.799 1.00 92.75 599 ALA A O 1
ATOM 4670 N N . ARG A 1 600 ? -0.541 -7.947 -27.345 1.00 92.50 600 ARG A N 1
ATOM 4671 C CA . ARG A 1 600 ? -1.715 -8.730 -27.773 1.00 92.50 600 ARG A CA 1
ATOM 4672 C C . ARG A 1 600 ? -1.901 -10.029 -26.987 1.00 92.50 600 ARG A C 1
ATOM 4674 O O . ARG A 1 600 ? -2.985 -10.596 -27.040 1.00 92.50 600 ARG A O 1
ATOM 4681 N N . LEU A 1 601 ? -0.875 -10.493 -26.270 1.00 94.56 601 LEU A N 1
ATOM 4682 C CA . LEU A 1 601 ? -0.924 -11.664 -25.389 1.00 94.56 601 LEU A CA 1
ATOM 4683 C C . LEU A 1 601 ? -1.635 -11.317 -24.070 1.00 94.56 601 LEU A C 1
ATOM 4685 O O . LEU A 1 601 ? -1.045 -11.355 -22.988 1.00 94.56 601 LEU A O 1
ATOM 4689 N N . CYS A 1 602 ? -2.912 -10.956 -24.190 1.00 93.88 602 CYS A N 1
ATOM 4690 C CA . CYS A 1 602 ? -3.812 -10.678 -23.082 1.00 93.88 602 CYS A CA 1
ATOM 4691 C C . CYS A 1 602 ? -5.214 -11.250 -23.358 1.00 93.88 602 CYS A C 1
ATOM 4693 O O . CYS A 1 602 ? -5.743 -11.104 -24.462 1.00 93.88 602 CYS A O 1
ATOM 4695 N N . GLY A 1 603 ? -5.827 -11.910 -22.375 1.00 94.31 603 GLY A N 1
ATOM 4696 C CA . GLY A 1 603 ? -7.072 -12.655 -22.576 1.00 94.31 603 GLY A CA 1
ATOM 4697 C C . GLY A 1 603 ? -7.363 -13.680 -21.480 1.00 94.31 603 GLY A C 1
ATOM 4698 O O . GLY A 1 603 ? -6.881 -13.561 -20.357 1.00 94.31 603 GLY A O 1
ATOM 4699 N N . GLY A 1 604 ? -8.166 -14.692 -21.816 1.00 94.19 604 GLY A N 1
ATOM 4700 C CA . GLY A 1 604 ? -8.383 -15.865 -20.967 1.00 94.19 604 GLY A CA 1
ATOM 4701 C C . GLY A 1 604 ? -7.195 -16.833 -20.991 1.00 94.19 604 GLY A C 1
ATOM 4702 O O . GLY A 1 604 ? -6.083 -16.477 -21.389 1.00 94.19 604 GLY A O 1
ATOM 4703 N N . ARG A 1 605 ? -7.421 -18.090 -20.586 1.00 91.19 605 ARG A N 1
ATOM 4704 C CA . ARG A 1 605 ? -6.369 -19.126 -20.533 1.00 91.19 605 ARG A CA 1
ATOM 4705 C C . ARG A 1 605 ? -5.700 -19.360 -21.896 1.00 91.19 605 ARG A C 1
ATOM 4707 O O . ARG A 1 605 ? -4.522 -19.701 -21.945 1.00 91.19 605 ARG A O 1
ATOM 4714 N N . GLU A 1 606 ? -6.432 -19.111 -22.974 1.00 94.38 606 GLU A N 1
ATOM 4715 C CA . GLU A 1 606 ? -5.992 -19.190 -24.367 1.00 94.38 606 GLU A CA 1
ATOM 4716 C C . GLU A 1 606 ? -4.748 -18.321 -24.626 1.00 94.38 606 GLU A C 1
ATOM 4718 O O . GLU A 1 606 ? -3.869 -18.716 -25.390 1.00 94.38 606 GLU A O 1
ATOM 4723 N N . ALA A 1 607 ? -4.611 -17.186 -23.927 1.00 95.19 607 ALA A N 1
ATOM 4724 C CA . ALA A 1 607 ? -3.454 -16.300 -24.048 1.00 95.19 607 ALA A CA 1
ATOM 4725 C C . ALA A 1 607 ? -2.139 -16.960 -23.587 1.00 95.19 607 ALA A C 1
ATOM 4727 O O . ALA A 1 607 ? -1.077 -16.606 -24.094 1.00 95.19 607 ALA A O 1
ATOM 4728 N N . LEU A 1 608 ? -2.182 -17.943 -22.673 1.00 94.69 608 LEU A N 1
ATOM 4729 C CA . LEU A 1 608 ? -0.997 -18.720 -22.285 1.00 94.69 608 LEU A CA 1
ATOM 4730 C C . LEU A 1 608 ? -0.582 -19.715 -23.378 1.00 94.69 608 LEU A C 1
ATOM 4732 O O . LEU A 1 608 ? 0.613 -19.901 -23.615 1.00 94.69 608 LEU A O 1
ATOM 4736 N N . ASP A 1 609 ? -1.549 -20.331 -24.061 1.00 93.69 609 ASP A N 1
ATOM 4737 C CA . ASP A 1 609 ? -1.285 -21.253 -25.170 1.00 93.69 609 ASP A CA 1
ATOM 4738 C C . ASP A 1 609 ? -0.761 -20.487 -26.398 1.00 93.69 609 ASP A C 1
ATOM 4740 O O . ASP A 1 609 ? 0.248 -20.879 -26.991 1.00 93.69 609 ASP A O 1
ATOM 4744 N N . GLU A 1 610 ? -1.361 -19.335 -26.723 1.00 96.00 610 GLU A N 1
ATOM 4745 C CA . GLU A 1 610 ? -0.845 -18.415 -27.744 1.00 96.00 610 GLU A CA 1
ATOM 4746 C C . GLU A 1 610 ? 0.560 -17.906 -27.397 1.00 96.00 610 GLU A C 1
ATOM 4748 O O . GLU A 1 610 ? 1.433 -17.880 -28.268 1.00 96.00 610 GLU A O 1
ATOM 4753 N N . ALA A 1 611 ? 0.829 -17.572 -26.130 1.00 95.75 611 ALA A N 1
ATOM 4754 C CA . ALA A 1 611 ? 2.150 -17.130 -25.691 1.00 95.75 611 ALA A CA 1
ATOM 4755 C C . ALA A 1 611 ? 3.219 -18.213 -25.847 1.00 95.75 611 ALA A C 1
ATOM 4757 O O . ALA A 1 611 ? 4.330 -17.907 -26.274 1.00 95.75 611 ALA A O 1
ATOM 4758 N N . ARG A 1 612 ? 2.902 -19.483 -25.567 1.00 95.38 612 ARG A N 1
ATOM 4759 C CA . ARG A 1 612 ? 3.837 -20.602 -25.783 1.00 95.38 612 ARG A CA 1
ATOM 4760 C C . ARG A 1 612 ? 4.205 -20.796 -27.254 1.00 95.38 612 ARG A C 1
ATOM 4762 O O . ARG A 1 612 ? 5.313 -21.243 -27.534 1.00 95.38 612 ARG A O 1
ATOM 4769 N N . VAL A 1 613 ? 3.319 -20.436 -28.185 1.00 96.06 613 VAL A N 1
ATOM 4770 C CA . VAL A 1 613 ? 3.613 -20.440 -29.628 1.00 96.06 613 VAL A CA 1
ATOM 4771 C C . VAL A 1 613 ? 4.378 -19.177 -30.036 1.00 96.06 613 VAL A C 1
ATOM 4773 O O . VAL A 1 613 ? 5.442 -19.273 -30.646 1.00 96.06 613 VAL A O 1
ATOM 4776 N N . ALA A 1 614 ? 3.875 -17.994 -29.677 1.00 95.69 614 ALA A N 1
ATOM 4777 C CA . ALA A 1 614 ? 4.449 -16.705 -30.066 1.00 95.69 614 ALA A CA 1
ATOM 4778 C C . ALA A 1 614 ? 5.845 -16.459 -29.468 1.00 95.69 614 ALA A C 1
ATOM 4780 O O . ALA A 1 614 ? 6.686 -15.836 -30.111 1.00 95.69 614 ALA A O 1
ATOM 4781 N N . LEU A 1 615 ? 6.098 -16.967 -28.259 1.00 96.25 615 LEU A N 1
ATOM 4782 C CA . LEU A 1 615 ? 7.356 -16.836 -27.522 1.00 96.25 615 LEU A CA 1
ATOM 4783 C C . LEU A 1 615 ? 8.192 -18.131 -27.554 1.00 96.25 615 LEU A C 1
ATOM 4785 O O . LEU A 1 615 ? 9.100 -18.293 -26.743 1.00 96.25 615 LEU A O 1
ATOM 4789 N N . ALA A 1 616 ? 7.936 -19.063 -28.481 1.00 94.31 616 ALA A N 1
ATOM 4790 C CA . ALA A 1 616 ? 8.648 -20.349 -28.551 1.00 94.31 616 ALA A CA 1
ATOM 4791 C C . ALA A 1 616 ? 10.179 -20.209 -28.719 1.00 94.31 616 ALA A C 1
ATOM 4793 O O . ALA A 1 616 ? 10.936 -21.068 -28.272 1.00 94.31 616 ALA A O 1
ATOM 4794 N N . GLY A 1 617 ? 10.640 -19.117 -29.343 1.00 92.94 617 GLY A N 1
ATOM 4795 C CA . GLY A 1 617 ? 12.061 -18.775 -29.490 1.00 92.94 617 GLY A CA 1
ATOM 4796 C C . GLY A 1 617 ? 12.653 -17.946 -28.341 1.00 92.94 617 GLY A C 1
ATOM 4797 O O . GLY A 1 617 ? 13.802 -17.519 -28.442 1.00 92.94 617 GLY A O 1
ATOM 4798 N N . ALA A 1 618 ? 11.890 -17.667 -27.279 1.00 95.38 618 ALA A N 1
ATOM 4799 C CA . ALA A 1 618 ? 12.321 -16.789 -26.194 1.00 95.38 618 ALA A CA 1
ATOM 4800 C C . ALA A 1 618 ? 13.363 -17.453 -25.265 1.00 95.38 618 ALA A C 1
ATOM 4802 O O . ALA A 1 618 ? 13.362 -18.681 -25.119 1.00 95.38 618 ALA A O 1
ATOM 4803 N N . PRO A 1 619 ? 14.209 -16.656 -24.576 1.00 96.12 619 PRO A N 1
ATOM 4804 C CA . PRO A 1 619 ? 15.179 -17.149 -23.597 1.00 96.12 619 PRO A CA 1
ATOM 4805 C C . PRO A 1 619 ? 14.576 -18.069 -22.526 1.00 96.12 619 PRO A C 1
ATOM 4807 O O . PRO A 1 619 ? 13.422 -17.918 -22.130 1.00 96.12 619 PRO A O 1
ATOM 4810 N N . ALA A 1 620 ? 15.390 -18.968 -21.966 1.00 96.06 620 ALA A N 1
ATOM 4811 C CA . ALA A 1 620 ? 14.948 -19.926 -20.944 1.00 96.06 620 ALA A CA 1
ATOM 4812 C C . ALA A 1 620 ? 14.337 -19.270 -19.684 1.00 96.06 620 ALA A C 1
ATOM 4814 O O . ALA A 1 620 ? 13.476 -19.863 -19.038 1.00 96.06 620 ALA A O 1
ATOM 4815 N N . GLU A 1 621 ? 14.733 -18.037 -19.348 1.00 94.81 621 GLU A N 1
ATOM 4816 C CA . GLU A 1 621 ? 14.121 -17.258 -18.260 1.00 94.81 621 GLU A CA 1
ATOM 4817 C C . GLU A 1 621 ? 12.678 -16.813 -18.569 1.00 94.81 621 GLU A C 1
ATOM 4819 O O . GLU A 1 621 ? 11.845 -16.783 -17.664 1.00 94.81 621 GLU A O 1
ATOM 4824 N N . VAL A 1 622 ? 12.344 -16.589 -19.846 1.00 96.56 622 VAL A N 1
ATOM 4825 C CA . VAL A 1 622 ? 10.975 -16.311 -20.314 1.00 96.56 622 VAL A CA 1
ATOM 4826 C C . VAL A 1 622 ? 10.132 -17.588 -20.316 1.00 96.56 622 VAL A C 1
ATOM 4828 O O . VAL A 1 622 ? 9.003 -17.570 -19.832 1.00 96.56 622 VAL A O 1
ATOM 4831 N N . GLN A 1 623 ? 10.689 -18.721 -20.764 1.00 97.06 623 GLN A N 1
ATOM 4832 C CA . GLN A 1 623 ? 9.991 -20.017 -20.694 1.00 97.06 623 GLN A CA 1
ATOM 4833 C C . GLN A 1 623 ? 9.643 -20.383 -19.242 1.00 97.06 623 GLN A C 1
ATOM 4835 O O . GLN A 1 623 ? 8.495 -20.698 -18.937 1.00 97.06 623 GLN A O 1
ATOM 4840 N N . LYS A 1 624 ? 10.599 -20.221 -18.314 1.00 96.12 624 LYS A N 1
ATOM 4841 C CA . LYS A 1 624 ? 10.377 -20.434 -16.875 1.00 96.12 624 LYS A CA 1
ATOM 4842 C C . LYS A 1 624 ? 9.264 -19.533 -16.314 1.00 96.12 624 LYS A C 1
ATOM 4844 O O . LYS A 1 624 ? 8.504 -19.977 -15.452 1.00 96.12 624 LYS A O 1
ATOM 4849 N N . ALA A 1 625 ? 9.150 -18.289 -16.783 1.00 95.75 625 ALA A N 1
ATOM 4850 C CA . ALA A 1 625 ? 8.075 -17.380 -16.385 1.00 95.75 625 ALA A CA 1
ATOM 4851 C C . ALA A 1 625 ? 6.696 -17.868 -16.875 1.00 95.75 625 ALA A C 1
ATOM 4853 O O . ALA A 1 625 ? 5.751 -17.918 -16.085 1.00 95.75 625 ALA A O 1
ATOM 4854 N N . LEU A 1 626 ? 6.594 -18.310 -18.136 1.00 96.50 626 LEU A N 1
ATOM 4855 C CA . LEU A 1 626 ? 5.373 -18.907 -18.699 1.00 96.50 626 LEU A CA 1
ATOM 4856 C C . LEU A 1 626 ? 4.973 -20.204 -17.975 1.00 96.50 626 LEU A C 1
ATOM 4858 O O . LEU A 1 626 ? 3.795 -20.408 -17.676 1.00 96.50 626 LEU A O 1
ATOM 4862 N N . ASP A 1 627 ? 5.939 -21.063 -17.642 1.00 96.38 627 ASP A N 1
ATOM 4863 C CA . ASP A 1 627 ? 5.714 -22.283 -16.858 1.00 96.38 627 ASP A CA 1
ATOM 4864 C C . ASP A 1 627 ? 5.226 -21.970 -15.437 1.00 96.38 627 ASP A C 1
ATOM 4866 O O . ASP A 1 627 ? 4.295 -22.613 -14.949 1.00 96.38 627 ASP A O 1
ATOM 4870 N N . THR A 1 628 ? 5.787 -20.936 -14.801 1.00 96.38 628 THR A N 1
ATOM 4871 C CA . THR A 1 628 ? 5.364 -20.466 -13.470 1.00 96.38 628 THR A CA 1
ATOM 4872 C C . THR A 1 628 ? 3.923 -19.948 -13.495 1.00 96.38 628 THR A C 1
ATOM 4874 O O . THR A 1 628 ? 3.116 -20.357 -12.659 1.00 96.38 628 THR A O 1
ATOM 4877 N N . LEU A 1 629 ? 3.564 -19.121 -14.486 1.00 96.06 629 LEU A N 1
ATOM 4878 C CA . LEU A 1 629 ? 2.185 -18.658 -14.682 1.00 96.06 629 LEU A CA 1
ATOM 4879 C C . LEU A 1 629 ? 1.217 -19.808 -14.973 1.00 96.06 629 LEU A C 1
ATOM 4881 O O . LEU A 1 629 ? 0.131 -19.844 -14.401 1.00 96.06 629 LEU A O 1
ATOM 4885 N N . THR A 1 630 ? 1.614 -20.767 -15.814 1.00 96.38 630 THR A N 1
ATOM 4886 C CA . THR A 1 630 ? 0.779 -21.934 -16.146 1.00 96.38 630 THR A CA 1
ATOM 4887 C C . THR A 1 630 ? 0.491 -22.771 -14.899 1.00 96.38 630 THR A C 1
ATOM 4889 O O . THR A 1 630 ? -0.661 -23.113 -14.643 1.00 96.38 630 THR A O 1
ATOM 4892 N N . LEU A 1 631 ? 1.515 -23.043 -14.084 1.00 96.81 631 LEU A N 1
ATOM 4893 C CA . LEU A 1 631 ? 1.376 -23.784 -12.829 1.00 96.81 631 LEU A CA 1
ATOM 4894 C C . LEU A 1 631 ? 0.436 -23.071 -11.845 1.00 96.81 631 LEU A C 1
ATOM 4896 O O . LEU A 1 631 ? -0.432 -23.712 -11.252 1.00 96.81 631 LEU A O 1
ATOM 4900 N N . ILE A 1 632 ? 0.582 -21.753 -11.682 1.00 96.75 632 ILE A N 1
ATOM 4901 C CA . ILE A 1 632 ? -0.288 -20.956 -10.805 1.00 96.75 632 ILE A CA 1
ATOM 4902 C C . ILE A 1 632 ? -1.728 -20.957 -11.333 1.00 96.75 632 ILE A C 1
ATOM 4904 O O . ILE A 1 632 ? -2.645 -21.242 -10.566 1.00 96.75 632 ILE A O 1
ATOM 4908 N N . ALA A 1 633 ? -1.935 -20.743 -12.635 1.00 96.19 633 ALA A N 1
ATOM 4909 C CA . ALA A 1 633 ? -3.252 -20.778 -13.270 1.00 96.19 633 ALA A CA 1
ATOM 4910 C C . ALA A 1 633 ? -3.980 -22.117 -13.056 1.00 96.19 633 ALA A C 1
ATOM 4912 O O . ALA A 1 633 ? -5.154 -22.132 -12.688 1.00 96.19 633 ALA A O 1
ATOM 4913 N N . GLU A 1 634 ? -3.289 -23.247 -13.237 1.00 95.94 634 GLU A N 1
ATOM 4914 C CA . GLU A 1 634 ? -3.876 -24.577 -13.035 1.00 95.94 634 GLU A CA 1
ATOM 4915 C C . GLU A 1 634 ? -4.219 -24.854 -11.567 1.00 95.94 634 GLU A C 1
ATOM 4917 O O . GLU A 1 634 ? -5.279 -25.411 -11.274 1.00 95.94 634 GLU A O 1
ATOM 4922 N N . GLN A 1 635 ? -3.364 -24.433 -10.631 1.00 97.19 635 GLN A N 1
ATOM 4923 C CA . GLN A 1 635 ? -3.635 -24.588 -9.202 1.00 97.19 635 GLN A CA 1
ATOM 4924 C C . GLN A 1 635 ? -4.765 -23.669 -8.716 1.00 97.19 635 GLN A C 1
ATOM 4926 O O . GLN A 1 635 ? -5.584 -24.099 -7.902 1.00 97.19 635 GLN A O 1
ATOM 4931 N N . LEU A 1 636 ? -4.860 -22.437 -9.226 1.00 96.62 636 LEU A N 1
ATOM 4932 C CA . LEU A 1 636 ? -5.960 -21.521 -8.915 1.00 96.62 636 LEU A CA 1
ATOM 4933 C C . LEU A 1 636 ? -7.284 -22.012 -9.499 1.00 96.62 636 LEU A C 1
ATOM 4935 O O . LEU A 1 636 ? -8.270 -22.057 -8.771 1.00 96.62 636 LEU A O 1
ATOM 4939 N N . ALA A 1 637 ? -7.307 -22.477 -10.752 1.00 95.00 637 ALA A N 1
ATOM 4940 C CA . ALA A 1 637 ? -8.503 -23.065 -11.358 1.00 95.00 637 ALA A CA 1
ATOM 4941 C C . ALA A 1 637 ? -8.983 -24.334 -10.621 1.00 95.00 637 ALA A C 1
ATOM 4943 O O . ALA A 1 637 ? -10.183 -24.603 -10.573 1.00 95.00 637 ALA A O 1
ATOM 4944 N N . ALA A 1 638 ? -8.067 -25.099 -10.012 1.00 96.31 638 ALA A N 1
ATOM 4945 C CA . ALA A 1 638 ? -8.403 -26.255 -9.181 1.00 96.31 638 ALA A CA 1
ATOM 4946 C C . ALA A 1 638 ? -8.926 -25.878 -7.778 1.00 96.31 638 ALA A C 1
ATOM 4948 O O . ALA A 1 638 ? -9.793 -26.577 -7.252 1.00 96.31 638 ALA A O 1
ATOM 4949 N N . ARG A 1 639 ? -8.412 -24.797 -7.168 1.00 96.25 639 ARG A N 1
ATOM 4950 C CA . ARG A 1 639 ? -8.840 -24.299 -5.843 1.00 96.25 639 ARG A CA 1
ATOM 4951 C C . ARG A 1 639 ? -10.140 -23.496 -5.905 1.00 96.25 639 ARG A C 1
ATOM 4953 O O . ARG A 1 639 ? -11.022 -23.704 -5.078 1.00 96.25 639 ARG A O 1
ATOM 4960 N N . TYR A 1 640 ? -10.271 -22.631 -6.909 1.00 96.12 640 TYR A N 1
ATOM 4961 C CA . TYR A 1 640 ? -11.352 -21.658 -7.061 1.00 96.12 640 TYR A CA 1
ATOM 4962 C C . TYR A 1 640 ? -12.030 -21.788 -8.445 1.00 96.12 640 TYR A C 1
ATOM 4964 O O . TYR A 1 640 ? -11.934 -20.872 -9.261 1.00 96.12 640 TYR A O 1
ATOM 4972 N N . PRO A 1 641 ? -12.779 -22.875 -8.746 1.00 93.81 641 PRO A N 1
ATOM 4973 C CA . PRO A 1 641 ? -13.298 -23.151 -10.100 1.00 93.81 641 PRO A CA 1
ATOM 4974 C C . PRO A 1 641 ? -14.358 -22.169 -10.637 1.00 93.81 641 PRO A C 1
ATOM 4976 O O . PRO A 1 641 ? -14.894 -22.380 -11.722 1.00 93.81 641 PRO A O 1
ATOM 4979 N N . ARG A 1 642 ? -14.716 -21.139 -9.859 1.00 92.62 642 ARG A N 1
ATOM 4980 C CA . ARG A 1 642 ? -15.632 -20.050 -10.241 1.00 92.62 642 ARG A CA 1
ATOM 4981 C C . ARG A 1 642 ? -14.909 -18.728 -10.532 1.00 92.62 642 ARG A C 1
ATOM 4983 O O . ARG A 1 642 ? -15.568 -17.790 -10.962 1.00 92.62 642 ARG A O 1
ATOM 4990 N N . LEU A 1 643 ? -13.603 -18.640 -10.269 1.00 94.62 643 LEU A N 1
ATOM 4991 C CA . LEU A 1 643 ? -12.813 -17.421 -10.430 1.00 94.62 643 LEU A CA 1
ATOM 4992 C C . LEU A 1 643 ? -12.508 -17.174 -11.920 1.00 94.62 643 LEU A C 1
ATOM 4994 O O . LEU A 1 643 ? -11.853 -18.016 -12.540 1.00 94.62 643 LEU A O 1
ATOM 4998 N N . PRO A 1 644 ? -12.928 -16.039 -12.510 1.00 95.12 644 PRO A N 1
ATOM 4999 C CA . PRO A 1 644 ? -12.467 -15.625 -13.827 1.00 95.12 644 PRO A CA 1
ATOM 5000 C C . PRO A 1 644 ? -10.977 -15.275 -13.751 1.00 95.12 644 PRO A C 1
ATOM 5002 O O . PRO A 1 644 ? -10.599 -14.306 -13.088 1.00 95.12 644 PRO A O 1
ATOM 5005 N N . LEU A 1 645 ? -10.145 -16.070 -14.427 1.00 95.75 645 LEU A N 1
ATOM 5006 C CA . LEU A 1 645 ? -8.729 -15.774 -14.637 1.00 95.75 645 LEU A CA 1
ATOM 5007 C C . LEU A 1 645 ? -8.550 -15.057 -15.978 1.00 95.75 645 LEU A C 1
ATOM 5009 O O . LEU A 1 645 ? -8.919 -15.588 -17.029 1.00 95.75 645 LEU A O 1
ATOM 5013 N N . TYR A 1 646 ? -7.961 -13.872 -15.916 1.00 95.69 646 TYR A N 1
ATOM 5014 C CA . TYR A 1 646 ? -7.443 -13.104 -17.037 1.00 95.69 646 TYR A CA 1
ATOM 5015 C C . TYR A 1 646 ? -5.913 -13.078 -16.951 1.00 95.69 646 TYR A C 1
ATOM 5017 O O . TYR A 1 646 ? -5.340 -13.198 -15.866 1.00 95.69 646 TYR A O 1
ATOM 5025 N N . PHE A 1 647 ? -5.255 -12.931 -18.093 1.00 96.00 647 PHE A N 1
ATOM 5026 C CA . PHE A 1 647 ? -3.806 -12.814 -18.194 1.00 96.00 647 PHE A CA 1
ATOM 5027 C C . PHE A 1 647 ? -3.458 -11.610 -19.057 1.00 96.00 647 PHE A C 1
ATOM 5029 O O . PHE A 1 647 ? -4.092 -11.405 -20.092 1.00 96.00 647 PHE A O 1
ATOM 5036 N N . ASP A 1 648 ? -2.410 -10.877 -18.695 1.00 93.31 648 ASP A N 1
ATOM 5037 C CA . ASP A 1 648 ? -1.762 -9.898 -19.567 1.00 93.31 648 ASP A CA 1
ATOM 5038 C C . ASP A 1 648 ? -0.240 -10.026 -19.432 1.00 93.31 648 ASP A C 1
ATOM 5040 O O . ASP A 1 648 ? 0.374 -9.652 -18.431 1.00 93.31 648 ASP A O 1
ATOM 5044 N N . LEU A 1 649 ? 0.395 -10.584 -20.464 1.00 92.62 649 LEU A N 1
ATOM 5045 C CA . LEU A 1 649 ? 1.843 -10.816 -20.472 1.00 92.62 649 LEU A CA 1
ATOM 5046 C C . LEU A 1 649 ? 2.646 -9.558 -20.843 1.00 92.62 649 LEU A C 1
ATOM 5048 O O . LEU A 1 649 ? 3.878 -9.571 -20.795 1.00 92.62 649 LEU A O 1
ATOM 5052 N N . GLY A 1 650 ? 1.948 -8.475 -21.190 1.00 88.00 650 GLY A N 1
ATOM 5053 C CA . GLY A 1 650 ? 2.458 -7.112 -21.255 1.00 88.00 650 GLY A CA 1
ATOM 5054 C C . GLY A 1 650 ? 2.010 -6.250 -20.068 1.00 88.00 650 GLY A C 1
ATOM 5055 O O . GLY A 1 650 ? 2.038 -5.022 -20.198 1.00 88.00 650 GLY A O 1
ATOM 5056 N N . GLU A 1 651 ? 1.569 -6.843 -18.951 1.00 84.00 651 GLU A N 1
ATOM 5057 C CA . GLU A 1 651 ? 1.389 -6.122 -17.689 1.00 84.00 651 GLU A CA 1
ATOM 5058 C C . GLU A 1 651 ? 2.730 -5.966 -16.961 1.00 84.00 651 GLU A C 1
ATOM 5060 O O . GLU A 1 651 ? 3.464 -6.926 -16.716 1.00 84.00 651 GLU A O 1
ATOM 5065 N N . LEU A 1 652 ? 3.046 -4.713 -16.643 1.00 75.94 652 LEU A N 1
ATOM 5066 C CA . LEU A 1 652 ? 4.320 -4.235 -16.125 1.00 75.94 652 LEU A CA 1
ATOM 5067 C C . LEU A 1 652 ? 4.139 -3.212 -14.982 1.00 75.94 652 LEU A C 1
ATOM 5069 O O . LEU A 1 652 ? 5.097 -2.544 -14.587 1.00 75.94 652 LEU A O 1
ATOM 5073 N N . ARG A 1 653 ? 2.932 -3.075 -14.416 1.00 71.56 653 ARG A N 1
ATOM 5074 C CA . ARG A 1 653 ? 2.701 -2.312 -13.181 1.00 71.56 653 ARG A CA 1
ATOM 5075 C C . ARG A 1 653 ? 3.687 -2.747 -12.090 1.00 71.56 653 ARG A C 1
ATOM 5077 O O . ARG A 1 653 ? 3.867 -3.932 -11.825 1.00 71.56 653 ARG A O 1
ATOM 5084 N N . GLY A 1 654 ? 4.355 -1.768 -11.478 1.00 65.62 654 GLY A N 1
ATOM 5085 C CA . GLY A 1 654 ? 5.384 -2.005 -10.462 1.00 65.62 654 GLY A CA 1
ATOM 5086 C C . GLY A 1 654 ? 6.708 -2.578 -10.987 1.00 65.62 654 GLY A C 1
ATOM 5087 O O . GLY A 1 654 ? 7.469 -3.152 -10.211 1.00 65.62 654 GLY A O 1
ATOM 5088 N N . TYR A 1 655 ? 7.016 -2.426 -12.281 1.00 66.25 655 TYR A N 1
ATOM 5089 C CA . TYR A 1 655 ? 8.240 -2.942 -12.915 1.00 66.25 655 TYR A CA 1
ATOM 5090 C C . TYR A 1 655 ? 9.550 -2.630 -12.189 1.00 66.25 655 TYR A C 1
ATOM 5092 O O . TYR A 1 655 ? 10.469 -3.446 -12.229 1.00 66.25 655 TYR A O 1
ATOM 5100 N N . HIS A 1 656 ? 9.655 -1.475 -11.531 1.00 71.38 656 HIS A N 1
ATOM 5101 C CA . HIS A 1 656 ? 10.870 -1.072 -10.822 1.00 71.38 656 HIS A CA 1
ATOM 5102 C C . HIS A 1 656 ? 11.078 -1.815 -9.488 1.00 71.38 656 HIS A C 1
ATOM 5104 O O . HIS A 1 656 ? 12.153 -1.700 -8.906 1.00 71.38 656 HIS A O 1
ATOM 5110 N N . TYR A 1 657 ? 10.097 -2.600 -9.015 1.00 76.50 657 TYR A N 1
ATOM 5111 C CA . TYR A 1 657 ? 10.189 -3.343 -7.750 1.00 76.50 657 TYR A CA 1
ATOM 5112 C C . TYR A 1 657 ? 9.768 -4.817 -7.820 1.00 76.50 657 TYR A C 1
ATOM 5114 O O . TYR A 1 657 ? 10.314 -5.640 -7.086 1.00 76.50 657 TYR A O 1
ATOM 5122 N N . HIS A 1 658 ? 8.840 -5.186 -8.704 1.00 86.62 658 HIS A N 1
ATOM 5123 C CA . HIS A 1 658 ? 8.490 -6.588 -8.917 1.00 86.62 658 HIS A CA 1
ATOM 5124 C C . HIS A 1 658 ? 9.615 -7.354 -9.632 1.00 86.62 658 HIS A C 1
ATOM 5126 O O . HIS A 1 658 ? 10.356 -6.795 -10.439 1.00 86.62 658 HIS A O 1
ATOM 5132 N N . THR A 1 659 ? 9.740 -8.653 -9.354 1.00 89.25 659 THR A N 1
ATOM 5133 C CA . THR A 1 659 ? 10.787 -9.538 -9.907 1.00 89.25 659 THR A CA 1
ATOM 5134 C C . THR A 1 659 ? 10.229 -10.760 -10.641 1.00 89.25 659 THR A C 1
ATOM 5136 O O . THR A 1 659 ? 10.900 -11.294 -11.526 1.00 89.25 659 THR A O 1
ATOM 5139 N N . GLY A 1 660 ? 9.005 -11.190 -10.319 1.00 92.56 660 GLY A N 1
ATOM 5140 C CA . GLY A 1 660 ? 8.398 -12.422 -10.833 1.00 92.56 660 GLY A CA 1
ATOM 5141 C C . GLY A 1 660 ? 6.943 -12.246 -11.264 1.00 92.56 660 GLY A C 1
ATOM 5142 O O . GLY A 1 660 ? 6.633 -11.391 -12.094 1.00 92.56 660 GLY A O 1
ATOM 5143 N N . VAL A 1 661 ? 6.063 -13.081 -10.707 1.00 94.88 661 VAL A N 1
ATOM 5144 C CA . VAL A 1 661 ? 4.605 -13.014 -10.891 1.00 94.88 661 VAL A CA 1
ATOM 5145 C C . VAL A 1 661 ? 4.071 -11.691 -10.338 1.00 94.88 661 VAL A C 1
ATOM 5147 O O . VAL A 1 661 ? 4.502 -11.248 -9.274 1.00 94.88 661 VAL A O 1
ATOM 5150 N N . VAL A 1 662 ? 3.111 -11.093 -11.038 1.00 95.19 662 VAL A N 1
ATOM 5151 C CA . VAL A 1 662 ? 2.299 -9.960 -10.577 1.00 95.19 662 VAL A CA 1
ATOM 5152 C C . VAL A 1 662 ? 0.825 -10.310 -10.724 1.00 95.19 662 VAL A C 1
ATOM 5154 O O . VAL A 1 662 ? 0.445 -11.048 -11.636 1.00 95.19 662 VAL A O 1
ATOM 5157 N N . PHE A 1 663 ? -0.006 -9.819 -9.812 1.00 95.69 663 PHE A N 1
ATOM 5158 C CA . PHE A 1 663 ? -1.433 -10.106 -9.809 1.00 95.69 663 PHE A CA 1
ATOM 5159 C C . PHE A 1 663 ? -2.258 -8.933 -9.289 1.00 95.69 663 PHE A C 1
ATOM 5161 O O . PHE A 1 663 ? -1.850 -8.195 -8.390 1.00 95.69 663 PHE A O 1
ATOM 5168 N N . ALA A 1 664 ? -3.459 -8.788 -9.836 1.00 95.56 664 ALA A N 1
ATOM 5169 C CA . ALA A 1 664 ? -4.411 -7.765 -9.433 1.00 95.56 664 ALA A CA 1
ATOM 5170 C C . ALA A 1 664 ? -5.838 -8.313 -9.475 1.00 95.56 664 ALA A C 1
ATOM 5172 O O . ALA A 1 664 ? -6.150 -9.224 -10.240 1.00 95.56 664 ALA A O 1
ATOM 5173 N N . VAL A 1 665 ? -6.715 -7.750 -8.648 1.00 96.19 665 VAL A N 1
ATOM 5174 C CA . VAL A 1 665 ? -8.143 -8.071 -8.646 1.00 96.19 665 VAL A CA 1
ATOM 5175 C C . VAL A 1 665 ? -8.950 -6.838 -9.010 1.00 96.19 665 VAL A C 1
ATOM 5177 O O . VAL A 1 665 ? -8.778 -5.771 -8.415 1.00 96.19 665 VAL A O 1
ATOM 5180 N N . PHE A 1 666 ? -9.870 -7.012 -9.953 1.00 94.69 666 PHE A N 1
ATOM 5181 C CA . PHE A 1 666 ? -10.775 -5.983 -10.446 1.00 94.69 666 PHE A CA 1
ATOM 5182 C C . PHE A 1 666 ? -12.232 -6.380 -10.199 1.00 94.69 666 PHE A C 1
ATOM 5184 O O . PHE A 1 666 ? -12.586 -7.558 -10.216 1.00 94.69 666 PHE A O 1
ATOM 5191 N N . VAL A 1 667 ? -13.079 -5.369 -10.012 1.00 93.69 667 VAL A N 1
ATOM 5192 C CA . VAL A 1 667 ? -14.541 -5.500 -9.944 1.00 93.69 667 VAL A CA 1
ATOM 5193 C C . VAL A 1 667 ? -15.145 -4.558 -10.996 1.00 93.69 667 VAL A C 1
ATOM 5195 O O . VAL A 1 667 ? -14.686 -3.411 -11.111 1.00 93.69 667 VAL A O 1
ATOM 5198 N N . PRO A 1 668 ? -16.140 -5.000 -11.792 1.00 90.38 668 PRO A N 1
ATOM 5199 C CA . PRO A 1 668 ? -16.796 -4.162 -12.791 1.00 90.38 668 PRO A CA 1
ATOM 5200 C C . PRO A 1 668 ? -17.272 -2.814 -12.231 1.00 90.38 668 PRO A C 1
ATOM 5202 O O . PRO A 1 668 ? -17.829 -2.728 -11.141 1.00 90.38 668 PRO A O 1
ATOM 5205 N N . GLY A 1 669 ? -17.048 -1.739 -12.988 1.00 85.50 669 GLY A N 1
ATOM 5206 C CA . GLY A 1 669 ? -17.450 -0.377 -12.613 1.00 85.50 669 GLY A CA 1
ATOM 5207 C C . GLY A 1 669 ? -16.484 0.380 -11.690 1.00 85.50 669 GLY A C 1
ATOM 5208 O O . GLY A 1 669 ? -16.531 1.606 -11.689 1.00 85.50 669 GLY A O 1
ATOM 5209 N N . VAL A 1 670 ? -15.571 -0.295 -10.976 1.00 85.94 670 VAL A N 1
ATOM 5210 C CA . VAL A 1 670 ? -14.597 0.372 -10.080 1.00 85.94 670 VAL A CA 1
ATOM 5211 C C . VAL A 1 670 ? -13.469 1.060 -10.861 1.00 85.94 670 VAL A C 1
ATOM 5213 O O . VAL A 1 670 ? -12.998 2.127 -10.477 1.00 85.94 670 VAL A O 1
ATOM 5216 N N . GLY A 1 671 ? -13.023 0.466 -11.974 1.00 82.81 671 GLY A N 1
ATOM 5217 C CA . GLY A 1 671 ? -11.999 1.052 -12.854 1.00 82.81 671 GLY A CA 1
ATOM 5218 C C . GLY A 1 671 ? -10.580 1.125 -12.266 1.00 82.81 671 GLY A C 1
ATOM 5219 O O . GLY A 1 671 ? -9.707 1.745 -12.871 1.00 82.81 671 GLY A O 1
ATOM 5220 N N . GLN A 1 672 ? -10.344 0.504 -11.108 1.00 85.00 672 GLN A N 1
ATOM 5221 C CA . GLN A 1 672 ? -9.056 0.349 -10.420 1.00 85.00 672 GLN A CA 1
ATOM 5222 C C . GLN A 1 672 ? -8.968 -1.065 -9.821 1.00 85.00 672 GLN A C 1
ATOM 5224 O O . GLN A 1 672 ? -9.988 -1.745 -9.685 1.00 85.00 672 GLN A O 1
ATOM 5229 N N . SER A 1 673 ? -7.762 -1.507 -9.460 1.00 91.25 673 SER A N 1
ATOM 5230 C CA . SER A 1 673 ? -7.551 -2.733 -8.682 1.00 91.25 673 SER A CA 1
ATOM 5231 C C . SER A 1 673 ? -8.011 -2.534 -7.232 1.00 91.25 673 SER A C 1
ATOM 5233 O O . SER A 1 673 ? -7.697 -1.517 -6.616 1.00 91.25 673 SER A O 1
ATOM 5235 N N . ILE A 1 674 ? -8.747 -3.503 -6.678 1.00 93.44 674 ILE A N 1
ATOM 5236 C CA . ILE A 1 674 ? -9.227 -3.476 -5.279 1.00 93.44 674 ILE A CA 1
ATOM 5237 C C . ILE A 1 674 ? -8.267 -4.190 -4.314 1.00 93.44 674 ILE A C 1
ATOM 5239 O O . ILE A 1 674 ? -8.197 -3.868 -3.128 1.00 93.44 674 ILE A O 1
ATOM 5243 N N . ALA A 1 675 ? -7.501 -5.141 -4.842 1.00 94.88 675 ALA A N 1
ATOM 5244 C CA . ALA A 1 675 ? -6.385 -5.815 -4.197 1.00 94.88 675 ALA A CA 1
ATOM 5245 C C . ALA A 1 675 ? -5.323 -6.091 -5.269 1.00 94.88 675 ALA A C 1
ATOM 5247 O O . ALA A 1 675 ? -5.663 -6.291 -6.439 1.00 94.88 675 ALA A O 1
ATOM 5248 N N . GLN A 1 676 ? -4.047 -6.057 -4.896 1.00 94.38 676 GLN A N 1
ATOM 5249 C CA . GLN A 1 676 ? -2.935 -6.279 -5.823 1.00 94.38 676 GLN A CA 1
ATOM 5250 C C . GLN A 1 676 ? -1.683 -6.756 -5.088 1.00 94.38 676 GLN A C 1
ATOM 5252 O O . GLN A 1 676 ? -1.511 -6.489 -3.897 1.00 94.38 676 GLN A O 1
ATOM 5257 N N . GLY A 1 677 ? -0.803 -7.444 -5.806 1.00 94.12 677 GLY A N 1
ATOM 5258 C CA . GLY A 1 677 ? 0.403 -8.029 -5.243 1.00 94.12 677 GLY A CA 1
ATOM 5259 C C . GLY A 1 677 ? 1.303 -8.672 -6.291 1.00 94.12 677 GLY A C 1
ATOM 5260 O O . GLY A 1 677 ? 1.121 -8.510 -7.499 1.00 94.12 677 GLY A O 1
ATOM 5261 N N . GLY A 1 678 ? 2.308 -9.395 -5.814 1.00 94.50 678 GLY A N 1
ATOM 5262 C CA . GLY A 1 678 ? 3.278 -10.085 -6.654 1.00 94.50 678 GLY A CA 1
ATOM 5263 C C . GLY A 1 678 ? 4.582 -10.361 -5.923 1.00 94.50 678 GLY A C 1
ATOM 5264 O O . GLY A 1 678 ? 4.710 -10.098 -4.729 1.00 94.50 678 GLY A O 1
ATOM 5265 N N . ARG A 1 679 ? 5.569 -10.846 -6.672 1.00 94.06 679 ARG A N 1
ATOM 5266 C CA . ARG A 1 679 ? 6.916 -11.179 -6.197 1.00 94.06 679 ARG A CA 1
ATOM 5267 C C . ARG A 1 679 ? 7.878 -9.998 -6.369 1.00 94.06 679 ARG A C 1
ATOM 5269 O O . ARG A 1 679 ? 7.812 -9.324 -7.397 1.00 94.06 679 ARG A O 1
ATOM 5276 N N . TYR A 1 680 ? 8.734 -9.731 -5.384 1.00 90.12 680 TYR A N 1
ATOM 5277 C CA . TYR A 1 680 ? 9.638 -8.569 -5.290 1.00 90.12 680 TYR A CA 1
ATOM 5278 C C . TYR A 1 680 ? 10.923 -8.916 -4.499 1.00 90.12 680 TYR A C 1
ATOM 5280 O O . TYR A 1 680 ? 11.277 -8.288 -3.502 1.00 90.12 680 TYR A O 1
ATOM 5288 N N . ASP A 1 681 ? 11.632 -9.955 -4.946 1.00 85.94 681 ASP A N 1
ATOM 5289 C CA . ASP A 1 681 ? 12.733 -10.631 -4.226 1.00 85.94 681 ASP A CA 1
ATOM 5290 C C . ASP A 1 681 ? 13.933 -9.728 -3.831 1.00 85.94 681 ASP A C 1
ATOM 5292 O O . ASP A 1 681 ? 14.750 -10.100 -2.983 1.00 85.94 681 ASP A O 1
ATOM 5296 N N . ASP A 1 682 ? 14.043 -8.536 -4.423 1.00 78.69 682 ASP A N 1
ATOM 5297 C CA . ASP A 1 682 ? 15.153 -7.602 -4.215 1.00 78.69 682 ASP A CA 1
ATOM 5298 C C . ASP A 1 682 ? 14.896 -6.541 -3.121 1.00 78.69 682 ASP A C 1
ATOM 5300 O O . ASP A 1 682 ? 15.855 -5.940 -2.643 1.00 78.69 682 ASP A O 1
ATOM 5304 N N . ILE A 1 683 ? 13.656 -6.331 -2.640 1.00 73.06 683 ILE A N 1
ATOM 5305 C CA . ILE A 1 683 ? 13.319 -5.206 -1.724 1.00 73.06 683 ILE A CA 1
ATOM 5306 C C . ILE A 1 683 ? 14.108 -5.208 -0.398 1.00 73.06 683 ILE A C 1
ATOM 5308 O O . ILE A 1 683 ? 14.273 -4.181 0.257 1.00 73.06 683 ILE A O 1
ATOM 5312 N N . GLY A 1 684 ? 14.589 -6.378 0.033 1.00 66.00 684 GLY A N 1
ATOM 5313 C CA . GLY A 1 684 ? 15.409 -6.514 1.238 1.00 66.00 684 GLY A CA 1
ATOM 5314 C C . GLY A 1 684 ? 16.864 -6.064 1.055 1.00 66.00 684 GLY A C 1
ATOM 5315 O O . GLY A 1 684 ? 17.572 -5.888 2.050 1.00 66.00 684 GLY A O 1
ATOM 5316 N N . ALA A 1 685 ? 17.331 -5.880 -0.187 1.00 75.56 685 ALA A N 1
ATOM 5317 C CA . ALA A 1 685 ? 18.719 -5.546 -0.506 1.00 75.56 685 ALA A CA 1
ATOM 5318 C C . ALA A 1 685 ? 19.141 -4.198 0.097 1.00 75.56 685 ALA A C 1
ATOM 5320 O O . ALA A 1 685 ? 20.167 -4.136 0.776 1.00 75.56 685 ALA A O 1
ATOM 5321 N N . ASP A 1 686 ? 18.313 -3.159 -0.056 1.00 72.75 686 ASP A N 1
ATOM 5322 C CA . ASP A 1 686 ? 18.552 -1.819 0.504 1.00 72.75 686 ASP A CA 1
ATOM 5323 C C . ASP A 1 686 ? 18.619 -1.811 2.042 1.00 72.75 686 ASP A C 1
ATOM 5325 O O . ASP A 1 686 ? 19.291 -0.975 2.646 1.00 72.75 686 ASP A O 1
ATOM 5329 N N . PHE A 1 687 ? 17.966 -2.781 2.691 1.00 73.12 687 PHE A N 1
ATOM 5330 C CA . PHE A 1 687 ? 18.003 -2.985 4.143 1.00 73.12 687 PHE A CA 1
ATOM 5331 C C . PHE A 1 687 ? 19.094 -3.981 4.590 1.00 73.12 687 PHE A C 1
ATOM 5333 O O . PHE A 1 687 ? 19.135 -4.383 5.755 1.00 73.12 687 PHE A O 1
ATOM 5340 N N . GLY A 1 688 ? 19.995 -4.367 3.678 1.00 72.19 688 GLY A N 1
ATOM 5341 C CA . GLY A 1 688 ? 21.167 -5.205 3.940 1.00 72.19 688 GLY A CA 1
ATOM 5342 C C . GLY A 1 688 ? 20.932 -6.718 3.874 1.00 72.19 688 GLY A C 1
ATOM 5343 O O . GLY A 1 688 ? 21.833 -7.477 4.234 1.00 72.19 688 GLY A O 1
ATOM 5344 N N . ARG A 1 689 ? 19.753 -7.183 3.434 1.00 80.06 689 ARG A N 1
ATOM 5345 C CA . ARG A 1 689 ? 19.438 -8.615 3.294 1.00 80.06 689 ARG A CA 1
ATOM 5346 C C . ARG A 1 689 ? 18.409 -8.869 2.185 1.00 80.06 689 ARG A C 1
ATOM 5348 O O . ARG A 1 689 ? 17.218 -8.989 2.461 1.00 80.06 689 ARG A O 1
ATOM 5355 N N . ALA A 1 690 ? 18.869 -9.022 0.943 1.00 81.75 690 ALA A N 1
ATOM 5356 C CA . ALA A 1 690 ? 18.030 -9.525 -0.149 1.00 81.75 690 ALA A CA 1
ATOM 5357 C C . ALA A 1 690 ? 17.469 -10.920 0.200 1.00 81.75 690 ALA A C 1
ATOM 5359 O O . ALA A 1 690 ? 18.201 -11.779 0.707 1.00 81.75 690 ALA A O 1
ATOM 5360 N N . ARG A 1 691 ? 16.172 -11.143 -0.038 1.00 88.00 691 ARG A N 1
ATOM 5361 C CA . ARG A 1 691 ? 15.480 -12.419 0.205 1.00 88.00 691 ARG A CA 1
ATOM 5362 C C . ARG A 1 691 ? 14.297 -12.540 -0.752 1.00 88.00 691 ARG A C 1
ATOM 5364 O O . ARG A 1 691 ? 13.545 -11.575 -0.851 1.00 88.00 691 ARG A O 1
ATOM 5371 N N . PRO A 1 692 ? 14.043 -13.731 -1.323 1.00 92.44 692 PRO A N 1
ATOM 5372 C CA . PRO A 1 692 ? 12.818 -13.989 -2.064 1.00 92.44 692 PRO A CA 1
ATOM 5373 C C . PRO A 1 692 ? 11.576 -13.558 -1.286 1.00 92.44 692 PRO A C 1
ATOM 5375 O O . PRO A 1 692 ? 11.472 -13.869 -0.099 1.00 92.44 692 PRO A O 1
ATOM 5378 N N . ALA A 1 693 ? 10.677 -12.819 -1.926 1.00 93.94 693 ALA A N 1
ATOM 5379 C CA . ALA A 1 693 ? 9.578 -12.130 -1.256 1.00 93.94 693 ALA A CA 1
ATOM 5380 C C . ALA A 1 693 ? 8.363 -12.026 -2.176 1.00 93.94 693 ALA A C 1
ATOM 5382 O O . ALA A 1 693 ? 8.502 -11.622 -3.327 1.00 93.94 693 ALA A O 1
ATOM 5383 N N . THR A 1 694 ? 7.180 -12.377 -1.682 1.00 96.38 694 THR A N 1
ATOM 5384 C CA . THR A 1 694 ? 5.920 -12.265 -2.429 1.00 96.38 694 THR A CA 1
ATOM 5385 C C . THR A 1 694 ? 4.787 -11.921 -1.471 1.00 96.38 694 THR A C 1
ATOM 5387 O O . THR A 1 694 ? 4.812 -12.343 -0.314 1.00 96.38 694 THR A O 1
ATOM 5390 N N . GLY A 1 695 ? 3.837 -11.101 -1.909 1.00 96.62 695 GLY A N 1
ATOM 5391 C CA . GLY A 1 695 ? 2.920 -10.416 -0.997 1.00 96.62 695 GLY A CA 1
ATOM 5392 C C . GLY A 1 695 ? 1.769 -9.704 -1.696 1.00 96.62 695 GLY A C 1
ATOM 5393 O O . GLY A 1 695 ? 1.749 -9.616 -2.928 1.00 96.62 695 GLY A O 1
ATOM 5394 N N . PHE A 1 696 ? 0.800 -9.215 -0.921 1.00 97.00 696 PHE A N 1
ATOM 5395 C CA . PHE A 1 696 ? -0.348 -8.455 -1.432 1.00 97.00 696 PHE A CA 1
ATOM 5396 C C . PHE A 1 696 ? -0.818 -7.370 -0.461 1.00 97.00 696 PHE A C 1
ATOM 5398 O O . PHE A 1 696 ? -0.703 -7.517 0.757 1.00 97.00 696 PHE A O 1
ATOM 5405 N N . SER A 1 697 ? -1.455 -6.324 -0.998 1.00 95.50 697 SER A N 1
ATOM 5406 C CA . SER A 1 697 ? -2.230 -5.376 -0.192 1.00 95.50 697 SER A CA 1
ATOM 5407 C C . SER A 1 697 ? -3.537 -4.913 -0.852 1.00 95.50 697 SER A C 1
ATOM 5409 O O . SER A 1 697 ? -3.778 -5.092 -2.049 1.00 95.50 697 SER A O 1
ATOM 5411 N N . THR A 1 698 ? -4.424 -4.364 -0.023 1.00 95.50 698 THR A N 1
ATOM 5412 C CA . THR A 1 698 ? -5.792 -3.929 -0.344 1.00 95.50 698 THR A CA 1
ATOM 5413 C C . THR A 1 698 ? -6.223 -2.803 0.612 1.00 95.50 698 THR A C 1
ATOM 5415 O O . THR A 1 698 ? -5.659 -2.668 1.701 1.00 95.50 698 THR A O 1
ATOM 5418 N N . ASP A 1 699 ? -7.203 -1.976 0.232 1.00 94.06 699 ASP A N 1
ATOM 5419 C CA . ASP A 1 699 ? -7.825 -0.999 1.140 1.00 94.06 699 ASP A CA 1
ATOM 5420 C C . ASP A 1 699 ? -9.087 -1.584 1.784 1.00 94.06 699 ASP A C 1
ATOM 5422 O O . ASP A 1 699 ? -10.083 -1.878 1.119 1.00 94.06 699 ASP A O 1
ATOM 5426 N N . LEU A 1 700 ? -9.073 -1.679 3.112 1.00 94.75 700 LEU A N 1
ATOM 5427 C CA . LEU A 1 700 ? -10.169 -2.251 3.885 1.00 94.75 700 LEU A CA 1
ATOM 5428 C C . LEU A 1 700 ? -11.486 -1.472 3.731 1.00 94.75 700 LEU A C 1
ATOM 5430 O O . LEU A 1 700 ? -12.554 -2.076 3.818 1.00 94.75 700 LEU A O 1
ATOM 5434 N N . LYS A 1 701 ? -11.448 -0.154 3.485 1.00 92.50 701 LYS A N 1
ATOM 5435 C CA . LYS A 1 701 ? -12.681 0.626 3.270 1.00 92.50 701 LYS A CA 1
ATOM 5436 C C . LYS A 1 701 ? -13.323 0.261 1.934 1.00 92.50 701 LYS A C 1
ATOM 5438 O O . LYS A 1 701 ? -14.518 -0.011 1.895 1.00 92.50 701 LYS A O 1
ATOM 5443 N N . THR A 1 702 ? -12.522 0.163 0.875 1.00 91.81 702 THR A N 1
ATOM 5444 C CA . THR A 1 702 ? -12.943 -0.318 -0.449 1.00 91.81 702 THR A CA 1
ATOM 5445 C C . THR A 1 702 ? -13.559 -1.717 -0.362 1.00 91.81 702 THR A C 1
ATOM 5447 O O . THR A 1 702 ? -14.649 -1.928 -0.891 1.00 91.81 702 THR A O 1
ATOM 5450 N N . LEU A 1 703 ? -12.946 -2.648 0.384 1.00 93.19 703 LEU A N 1
ATOM 5451 C CA . LEU A 1 703 ? -13.530 -3.978 0.617 1.00 93.19 703 LEU A CA 1
ATOM 5452 C C . LEU A 1 703 ? -14.901 -3.916 1.309 1.00 93.19 703 LEU A C 1
ATOM 5454 O O . LEU A 1 703 ? -15.830 -4.600 0.894 1.00 93.19 703 LEU A O 1
ATOM 5458 N N . VAL A 1 704 ? -15.053 -3.085 2.342 1.00 93.25 704 VAL A N 1
ATOM 5459 C CA . VAL A 1 704 ? -16.309 -2.961 3.110 1.00 93.25 704 VAL A CA 1
ATOM 5460 C C . VAL A 1 704 ? -17.381 -2.140 2.368 1.00 93.25 704 VAL A C 1
ATOM 5462 O O . VAL A 1 704 ? -18.576 -2.285 2.648 1.00 93.25 704 VAL A O 1
ATOM 5465 N N . GLY A 1 705 ? -16.983 -1.304 1.409 1.00 91.81 705 GLY A N 1
ATOM 5466 C CA . GLY A 1 705 ? -17.879 -0.574 0.510 1.00 91.81 705 GLY A CA 1
ATOM 5467 C C . GLY A 1 705 ? -18.419 -1.422 -0.647 1.00 91.81 705 GLY A C 1
ATOM 5468 O O . GLY A 1 705 ? -19.571 -1.243 -1.033 1.00 91.81 705 GLY A O 1
ATOM 5469 N N . LEU A 1 706 ? -17.614 -2.351 -1.178 1.00 92.75 706 LEU A N 1
ATOM 5470 C CA . LEU A 1 706 ? -17.997 -3.251 -2.279 1.00 92.75 706 LEU A CA 1
ATOM 5471 C C . LEU A 1 706 ? -18.588 -4.591 -1.804 1.00 92.75 706 LEU A C 1
ATOM 5473 O O . LEU A 1 706 ? -19.334 -5.228 -2.544 1.00 92.75 706 LEU A O 1
ATOM 5477 N N . GLY A 1 707 ? -18.226 -5.033 -0.600 1.00 92.25 707 GLY A N 1
ATOM 5478 C CA . GLY A 1 707 ? -18.599 -6.327 -0.037 1.00 92.25 707 GLY A CA 1
ATOM 5479 C C . GLY A 1 707 ? -19.991 -6.365 0.598 1.00 92.25 707 GLY A C 1
ATOM 5480 O O . GLY A 1 707 ? -20.372 -5.471 1.363 1.00 92.25 707 GLY A O 1
ATOM 5481 N N . ASN A 1 708 ? -20.732 -7.441 0.325 1.00 91.81 708 ASN A N 1
ATOM 5482 C CA . ASN A 1 708 ? -22.086 -7.673 0.841 1.00 91.81 708 ASN A CA 1
ATOM 5483 C C . ASN A 1 708 ? -22.113 -8.316 2.240 1.00 91.81 708 ASN A C 1
ATOM 5485 O O . ASN A 1 708 ? -23.190 -8.455 2.824 1.00 91.81 708 ASN A O 1
ATOM 5489 N N . ALA A 1 709 ? -20.957 -8.710 2.789 1.00 87.88 709 ALA A N 1
ATOM 5490 C CA . ALA A 1 709 ? -20.897 -9.506 4.009 1.00 87.88 709 ALA A CA 1
ATOM 5491 C C . ALA A 1 709 ? -21.563 -8.805 5.201 1.00 87.88 709 ALA A C 1
ATOM 5493 O O . ALA A 1 709 ? -21.383 -7.600 5.425 1.00 87.88 709 ALA A O 1
ATOM 5494 N N . ASP A 1 710 ? -22.260 -9.588 6.037 1.00 85.56 710 ASP A N 1
ATOM 5495 C CA . ASP A 1 710 ? -22.777 -9.088 7.309 1.00 85.56 710 ASP A CA 1
ATOM 5496 C C . ASP A 1 710 ? -21.628 -8.861 8.299 1.00 85.56 710 ASP A C 1
ATOM 5498 O O . ASP A 1 710 ? -21.203 -9.723 9.080 1.00 85.56 710 ASP A O 1
ATOM 5502 N N . LEU A 1 711 ? -21.088 -7.656 8.189 1.00 82.44 711 LEU A N 1
ATOM 5503 C CA . LEU A 1 711 ? -20.103 -7.033 9.055 1.00 82.44 711 LEU A CA 1
ATOM 5504 C C . LEU A 1 711 ? -20.781 -6.145 10.105 1.00 82.44 711 LEU A C 1
ATOM 5506 O O . LEU A 1 711 ? -20.092 -5.456 10.859 1.00 82.44 711 LEU A O 1
ATOM 5510 N N . THR A 1 712 ? -22.118 -6.121 10.162 1.00 76.31 712 THR A N 1
ATOM 5511 C CA . THR A 1 712 ? -22.815 -5.405 11.224 1.00 76.31 712 THR A CA 1
ATOM 5512 C C . THR A 1 712 ? -22.709 -6.218 12.511 1.00 76.31 712 THR A C 1
ATOM 5514 O O . THR A 1 712 ? -22.994 -7.411 12.556 1.00 76.31 712 THR A O 1
ATOM 5517 N N . THR A 1 713 ? -22.263 -5.578 13.590 1.00 65.50 713 THR A N 1
ATOM 5518 C CA . THR A 1 713 ? -22.533 -6.107 14.929 1.00 65.50 713 THR A CA 1
ATOM 5519 C C . THR A 1 713 ? -23.908 -5.567 15.320 1.00 65.50 713 THR A C 1
ATOM 5521 O O . THR A 1 713 ? -24.049 -4.341 15.367 1.00 65.50 713 THR A O 1
ATOM 5524 N N . PRO A 1 714 ? -24.926 -6.412 15.577 1.00 63.44 714 PRO A N 1
ATOM 5525 C CA . PRO A 1 714 ? -26.250 -5.932 15.951 1.00 63.44 714 PRO A CA 1
ATOM 5526 C C . PRO A 1 714 ? -26.166 -5.011 17.167 1.00 63.44 714 PRO A C 1
ATOM 5528 O O . PRO A 1 714 ? -25.624 -5.396 18.205 1.00 63.44 714 PRO A O 1
ATOM 5531 N N . ILE A 1 715 ? -26.728 -3.802 17.059 1.00 65.06 715 ILE A N 1
ATOM 5532 C CA . ILE A 1 715 ? -26.806 -2.841 18.170 1.00 65.06 715 ILE A CA 1
ATOM 5533 C C . ILE A 1 715 ? -27.965 -3.245 19.096 1.00 65.06 715 ILE A C 1
ATOM 5535 O O . ILE A 1 715 ? -28.932 -2.518 19.295 1.00 65.06 715 ILE A O 1
ATOM 5539 N N . SER A 1 716 ? -27.860 -4.462 19.628 1.00 81.50 716 SER A N 1
ATOM 5540 C CA . SER A 1 716 ? -28.575 -4.914 20.814 1.00 81.50 716 SER A CA 1
ATOM 5541 C C . SER A 1 716 ? -27.966 -4.216 22.036 1.00 81.50 716 SER A C 1
ATOM 5543 O O . SER A 1 716 ? -26.791 -3.826 22.028 1.00 81.50 716 SER A O 1
ATOM 5545 N N . GLY A 1 717 ? -28.748 -4.020 23.094 1.00 91.44 717 GLY A N 1
ATOM 5546 C CA . GLY A 1 717 ? -28.287 -3.222 24.222 1.00 91.44 717 GLY A CA 1
ATOM 5547 C C . GLY A 1 717 ? -29.190 -3.311 25.438 1.00 91.44 717 GLY A C 1
ATOM 5548 O O . GLY A 1 717 ? -30.414 -3.311 25.334 1.00 91.44 717 GLY A O 1
ATOM 5549 N N . ILE A 1 718 ? -28.562 -3.357 26.608 1.00 94.62 718 ILE A N 1
ATOM 5550 C CA . ILE A 1 718 ? -29.244 -3.419 27.896 1.00 94.62 718 ILE A CA 1
ATOM 5551 C C . ILE A 1 718 ? -29.211 -2.024 28.520 1.00 94.62 718 ILE A C 1
ATOM 5553 O O . ILE A 1 718 ? -28.150 -1.536 28.910 1.00 94.62 718 ILE A O 1
ATOM 5557 N N . TRP A 1 719 ? -30.375 -1.396 28.636 1.00 95.38 719 TRP A N 1
ATOM 5558 C CA . TRP A 1 719 ? -30.563 -0.144 29.361 1.00 95.38 719 TRP A CA 1
ATOM 5559 C C . TRP A 1 719 ? -30.530 -0.385 30.872 1.00 95.38 719 TRP A C 1
ATOM 5561 O O . TRP A 1 719 ? -31.368 -1.112 31.401 1.00 95.38 719 TRP A O 1
ATOM 5571 N N . ALA A 1 720 ? -29.590 0.224 31.585 1.00 95.25 720 ALA A N 1
ATOM 5572 C CA . ALA A 1 720 ? -29.541 0.211 33.042 1.00 95.25 720 ALA A CA 1
ATOM 5573 C C . ALA A 1 720 ? -29.985 1.574 33.605 1.00 95.25 720 ALA A C 1
ATOM 5575 O O . ALA A 1 720 ? -29.605 2.607 33.049 1.00 95.25 720 ALA A O 1
ATOM 5576 N N . PRO A 1 721 ? -30.768 1.610 34.697 1.00 93.25 721 PRO A N 1
ATOM 5577 C CA . PRO A 1 721 ? -31.211 2.865 35.295 1.00 93.25 721 PRO A CA 1
ATOM 5578 C C . PRO A 1 721 ? -30.049 3.669 35.897 1.00 93.25 721 PRO A C 1
ATOM 5580 O O . PRO A 1 721 ? -28.966 3.147 36.180 1.00 93.25 721 PRO A O 1
ATOM 5583 N N . HIS A 1 722 ? -30.304 4.956 36.111 1.00 93.25 722 HIS A N 1
ATOM 5584 C CA . HIS A 1 722 ? -29.425 5.834 36.872 1.00 93.25 722 HIS A CA 1
ATOM 5585 C C . HIS A 1 722 ? -29.489 5.494 38.376 1.00 93.25 722 HIS A C 1
ATOM 5587 O O . HIS A 1 722 ? -30.522 5.027 38.859 1.00 93.25 722 HIS A O 1
ATOM 5593 N N . GLY A 1 723 ? -28.408 5.771 39.112 1.00 89.06 723 GLY A N 1
ATOM 5594 C CA . GLY A 1 723 ? -28.343 5.683 40.575 1.00 89.06 723 GLY A CA 1
ATOM 5595 C C . GLY A 1 723 ? -27.367 4.632 41.120 1.00 89.06 723 GLY A C 1
ATOM 5596 O O . GLY A 1 723 ? -26.783 3.846 40.374 1.00 89.06 723 GLY A O 1
ATOM 5597 N N . ASP A 1 724 ? -27.225 4.622 42.449 1.00 89.06 724 ASP A N 1
ATOM 5598 C CA . ASP A 1 724 ? -26.283 3.788 43.220 1.00 89.06 724 ASP A CA 1
ATOM 5599 C C . ASP A 1 724 ? -26.966 2.618 43.966 1.00 89.06 724 ASP A C 1
ATOM 5601 O O . ASP A 1 724 ? -26.474 2.129 44.986 1.00 89.06 724 ASP A O 1
ATOM 5605 N N . GLU A 1 725 ? -28.123 2.164 43.475 1.00 90.75 725 GLU A N 1
ATOM 5606 C CA . GLU A 1 725 ? -28.909 1.089 44.097 1.00 90.75 725 GLU A CA 1
ATOM 5607 C C . GLU A 1 725 ? -28.079 -0.193 44.350 1.00 90.75 725 GLU A C 1
ATOM 5609 O O . GLU A 1 725 ? -27.292 -0.607 43.484 1.00 90.75 725 GLU A O 1
ATOM 5614 N N . PRO A 1 726 ? -28.245 -0.880 45.501 1.00 91.19 726 PRO A N 1
ATOM 5615 C CA . PRO A 1 726 ? -27.422 -2.027 45.863 1.00 91.19 726 PRO A CA 1
ATOM 5616 C C . PRO A 1 726 ? -27.340 -3.096 44.765 1.00 91.19 726 PRO A C 1
ATOM 5618 O O . PRO A 1 726 ? -28.338 -3.606 44.256 1.00 91.19 726 PRO A O 1
ATOM 5621 N N . GLY A 1 727 ? -26.108 -3.440 44.387 1.00 92.88 727 GLY A N 1
ATOM 5622 C CA . GLY A 1 727 ? -25.820 -4.449 43.366 1.00 92.88 727 GLY A CA 1
ATOM 5623 C C . GLY A 1 727 ? -25.966 -3.993 41.907 1.00 92.88 727 GLY A C 1
ATOM 5624 O O . GLY A 1 727 ? -25.517 -4.736 41.034 1.00 92.88 727 GLY A O 1
ATOM 5625 N N . LEU A 1 728 ? -26.494 -2.794 41.622 1.00 94.31 728 LEU A N 1
ATOM 5626 C CA . LEU A 1 728 ? -26.706 -2.294 40.254 1.00 94.31 728 LEU A CA 1
ATOM 5627 C C . LEU A 1 728 ? -25.395 -2.269 39.458 1.00 94.31 728 LEU A C 1
ATOM 5629 O O . LEU A 1 728 ? -25.277 -2.910 38.412 1.00 94.31 728 LEU A O 1
ATOM 5633 N N . TRP A 1 729 ? -24.362 -1.626 40.009 1.00 95.25 729 TRP A N 1
ATOM 5634 C CA . TRP A 1 729 ? -23.032 -1.588 39.395 1.00 95.25 729 TRP A CA 1
ATOM 5635 C C . TRP A 1 729 ? -22.416 -2.984 39.201 1.00 95.25 729 TRP A C 1
ATOM 5637 O O . TRP A 1 729 ? -21.768 -3.243 38.186 1.00 95.25 729 TRP A O 1
ATOM 5647 N N . SER A 1 730 ? -22.650 -3.914 40.133 1.00 95.56 730 SER A N 1
ATOM 5648 C CA . SER A 1 730 ? -22.171 -5.298 40.022 1.00 95.56 730 SER A CA 1
ATOM 5649 C C . SER A 1 730 ? -22.832 -6.041 38.858 1.00 95.56 730 SER A C 1
ATOM 5651 O O . SER A 1 730 ? -22.139 -6.742 38.122 1.00 95.56 730 SER A O 1
ATOM 5653 N N . ALA A 1 731 ? -24.139 -5.854 38.651 1.00 95.38 731 ALA A N 1
ATOM 5654 C CA . ALA A 1 731 ? -24.876 -6.444 37.536 1.00 95.38 731 ALA A CA 1
ATOM 5655 C C . ALA A 1 731 ? -24.466 -5.833 36.184 1.00 95.38 731 ALA A C 1
ATOM 5657 O O . ALA A 1 731 ? -24.164 -6.569 35.244 1.00 95.38 731 ALA A O 1
ATOM 5658 N N . ILE A 1 732 ? -24.348 -4.500 36.106 1.00 96.12 732 ILE A N 1
ATOM 5659 C CA . ILE A 1 732 ? -23.823 -3.784 34.927 1.00 96.12 732 ILE A CA 1
ATOM 5660 C C . ILE A 1 732 ? -22.422 -4.298 34.559 1.00 96.12 732 ILE A C 1
ATOM 5662 O O . ILE A 1 732 ? -22.138 -4.571 33.390 1.00 96.12 732 ILE A O 1
ATOM 5666 N N . ARG A 1 733 ? -21.539 -4.450 35.554 1.00 96.44 733 ARG A N 1
ATOM 5667 C CA . ARG A 1 733 ? -20.170 -4.946 35.366 1.00 96.44 733 ARG A CA 1
ATOM 5668 C C . ARG A 1 733 ? -20.138 -6.396 34.885 1.00 96.44 733 ARG A C 1
ATOM 5670 O O . ARG A 1 733 ? -19.319 -6.711 34.026 1.00 96.44 733 ARG A O 1
ATOM 5677 N N . GLU A 1 734 ? -20.983 -7.266 35.430 1.00 96.31 734 GLU A N 1
ATOM 5678 C CA . GLU A 1 734 ? -21.013 -8.681 35.051 1.00 96.31 734 GLU A CA 1
ATOM 5679 C C . GLU A 1 734 ? -21.529 -8.880 33.621 1.00 96.31 734 GLU A C 1
ATOM 5681 O O . GLU A 1 734 ? -20.898 -9.593 32.847 1.00 96.31 734 GLU A O 1
ATOM 5686 N N . LEU A 1 735 ? -22.590 -8.174 33.226 1.00 95.06 735 LEU A N 1
ATOM 5687 C CA . LEU A 1 735 ? -23.095 -8.191 31.850 1.00 95.06 735 LEU A CA 1
ATOM 5688 C C . LEU A 1 735 ? -22.038 -7.682 30.855 1.00 95.06 735 LEU A C 1
ATOM 5690 O O . LEU A 1 735 ? -21.721 -8.367 29.884 1.00 95.06 735 LEU A O 1
ATOM 5694 N N . ARG A 1 736 ? -21.388 -6.543 31.144 1.00 95.06 736 ARG A N 1
ATOM 5695 C CA . ARG A 1 736 ? -20.267 -6.041 30.324 1.00 95.06 736 ARG A CA 1
ATOM 5696 C C . ARG A 1 736 ? -19.100 -7.039 30.247 1.00 95.06 736 ARG A C 1
ATOM 5698 O O . ARG A 1 736 ? -18.457 -7.140 29.208 1.00 95.06 736 ARG A O 1
ATOM 5705 N N . ARG A 1 737 ? -18.840 -7.818 31.309 1.00 95.50 737 ARG A N 1
ATOM 5706 C CA . ARG A 1 737 ? -17.821 -8.891 31.331 1.00 95.50 737 ARG A CA 1
ATOM 5707 C C . ARG A 1 737 ? -18.205 -10.103 30.471 1.00 95.50 737 ARG A C 1
ATOM 5709 O O . ARG A 1 737 ? -17.315 -10.822 30.028 1.00 95.50 737 ARG A O 1
ATOM 5716 N N . GLN A 1 738 ? -19.496 -10.313 30.222 1.00 94.00 738 GLN A N 1
ATOM 5717 C CA . GLN A 1 738 ? -20.025 -11.333 29.308 1.00 94.00 738 GLN A CA 1
ATOM 5718 C C . GLN A 1 738 ? -20.061 -10.860 27.839 1.00 94.00 738 GLN A C 1
ATOM 5720 O O . GLN A 1 738 ? -20.418 -11.639 26.961 1.00 94.00 738 GLN A O 1
ATOM 5725 N N . GLY A 1 739 ? -19.660 -9.611 27.563 1.00 90.06 739 GLY A N 1
ATOM 5726 C CA . GLY A 1 739 ? -19.656 -9.003 26.228 1.00 90.06 739 GLY A CA 1
ATOM 5727 C C . GLY A 1 739 ? -20.899 -8.167 25.903 1.00 90.06 739 GLY A C 1
ATOM 5728 O O . GLY A 1 739 ? -20.978 -7.604 24.815 1.00 90.06 739 GLY A O 1
ATOM 5729 N N . GLU A 1 740 ? -21.856 -8.045 26.828 1.00 92.44 740 GLU A N 1
ATOM 5730 C CA . GLU A 1 740 ? -23.103 -7.311 26.594 1.00 92.44 740 GLU A CA 1
ATOM 5731 C C . GLU A 1 740 ? -22.899 -5.789 26.581 1.00 92.44 740 GLU A C 1
ATOM 5733 O O . GLU A 1 740 ? -22.263 -5.200 27.466 1.00 92.44 740 GLU A O 1
ATOM 5738 N N . ARG A 1 741 ? -23.531 -5.121 25.611 1.00 91.88 741 ARG A N 1
ATOM 5739 C CA . ARG A 1 741 ? -23.566 -3.657 25.517 1.00 91.88 741 ARG A CA 1
ATOM 5740 C C . ARG A 1 741 ? -24.555 -3.088 26.538 1.00 91.88 741 ARG A C 1
ATOM 5742 O O . ARG A 1 741 ? -25.733 -2.910 26.246 1.00 91.88 741 ARG A O 1
ATOM 5749 N N . VAL A 1 742 ? -24.075 -2.780 27.742 1.00 94.56 742 VAL A N 1
ATOM 5750 C CA . VAL A 1 742 ? -24.893 -2.133 28.785 1.00 94.56 742 VAL A CA 1
ATOM 5751 C C . VAL A 1 742 ? -24.720 -0.614 28.747 1.00 94.56 742 VAL A C 1
ATOM 5753 O O . VAL A 1 742 ? -23.630 -0.113 29.051 1.00 94.56 742 VAL A O 1
ATOM 5756 N N . VAL A 1 743 ? -25.789 0.116 28.431 1.00 94.50 743 VAL A N 1
ATOM 5757 C CA . VAL A 1 743 ? -25.862 1.587 28.482 1.00 94.50 743 VAL A CA 1
ATOM 5758 C C . VAL A 1 743 ? -26.542 1.975 29.792 1.00 94.50 743 VAL A C 1
ATOM 5760 O O . VAL A 1 743 ? -27.647 1.517 30.053 1.00 94.50 743 VAL A O 1
ATOM 5763 N N . GLN A 1 744 ? -25.890 2.783 30.630 1.00 94.94 744 GLN A N 1
ATOM 5764 C CA . GLN A 1 744 ? -26.483 3.267 31.880 1.00 94.94 744 GLN A CA 1
ATOM 5765 C C . GLN A 1 744 ? -27.002 4.693 31.688 1.00 94.94 744 GLN A C 1
ATOM 5767 O O . GLN A 1 744 ? -26.308 5.510 31.084 1.00 94.94 744 GLN A O 1
ATOM 5772 N N . ALA A 1 745 ? -28.196 4.974 32.206 1.00 94.31 745 ALA A N 1
ATOM 5773 C CA . ALA A 1 745 ? -28.810 6.293 32.151 1.00 94.31 745 ALA A CA 1
ATOM 5774 C C . ALA A 1 745 ? -28.000 7.342 32.936 1.00 94.31 745 ALA A C 1
ATOM 5776 O O . ALA A 1 745 ? -27.528 7.093 34.051 1.00 94.31 745 ALA A O 1
ATOM 5777 N N . LEU A 1 746 ? -27.877 8.531 32.353 1.00 93.25 746 LEU A N 1
ATOM 5778 C CA . LEU A 1 746 ? -27.343 9.728 33.002 1.00 93.25 746 LEU A CA 1
ATOM 5779 C C . LEU A 1 746 ? -28.460 10.522 33.700 1.00 93.25 746 LEU A C 1
ATOM 5781 O O . LEU A 1 746 ? -29.644 10.215 33.549 1.00 93.25 746 LEU A O 1
ATOM 5785 N N . ASP A 1 747 ? -28.087 11.560 34.449 1.00 91.62 747 ASP A N 1
ATOM 5786 C CA . ASP A 1 747 ? -29.036 12.482 35.075 1.00 91.62 747 ASP A CA 1
ATOM 5787 C C . ASP A 1 747 ? -30.054 13.032 34.064 1.00 91.62 747 ASP A C 1
ATOM 5789 O O . ASP A 1 747 ? -29.701 13.500 32.980 1.00 91.62 747 ASP A O 1
ATOM 5793 N N . GLY A 1 748 ? -31.338 12.959 34.418 1.00 87.19 748 GLY A N 1
ATOM 5794 C CA . GLY A 1 748 ? -32.446 13.406 33.570 1.00 87.19 748 GLY A CA 1
ATOM 5795 C C . GLY A 1 748 ? -32.808 12.483 32.397 1.00 87.19 748 GLY A C 1
ATOM 5796 O O . GLY A 1 748 ? -33.841 12.718 31.774 1.00 87.19 748 GLY A O 1
ATOM 5797 N N . GLN A 1 749 ? -32.031 11.430 32.109 1.00 91.19 749 GLN A N 1
ATOM 5798 C CA . GLN A 1 749 ? -32.390 10.447 31.081 1.00 91.19 749 GLN A CA 1
ATOM 5799 C C . GLN A 1 749 ? -33.455 9.463 31.577 1.00 91.19 749 GLN A C 1
ATOM 5801 O O . GLN A 1 749 ? -33.481 9.040 32.735 1.00 91.19 749 GLN A O 1
ATOM 5806 N N . SER A 1 750 ? -34.329 9.066 30.661 1.00 87.25 750 SER A N 1
ATOM 5807 C CA . SER A 1 750 ? -35.520 8.256 30.901 1.00 87.25 750 SER A CA 1
ATOM 5808 C C . SER A 1 750 ? -35.484 6.971 30.065 1.00 87.25 750 SER A C 1
ATOM 5810 O O . SER A 1 750 ? -34.753 6.852 29.083 1.00 87.25 750 SER A O 1
ATOM 5812 N N . ARG A 1 751 ? -36.319 5.983 30.415 1.00 85.44 751 ARG A N 1
ATOM 5813 C CA . ARG A 1 751 ? -36.489 4.756 29.613 1.00 85.44 751 ARG A CA 1
ATOM 5814 C C . ARG A 1 751 ? -36.919 5.043 28.160 1.00 85.44 751 ARG A C 1
ATOM 5816 O O . ARG A 1 751 ? -36.655 4.215 27.294 1.00 85.44 751 ARG A O 1
ATOM 5823 N N . SER A 1 752 ? -37.524 6.201 27.881 1.00 86.44 752 SER A N 1
ATOM 5824 C CA . SER A 1 752 ? -37.794 6.687 26.514 1.00 86.44 752 SER A CA 1
ATOM 5825 C C . SER A 1 752 ? -36.554 6.701 25.615 1.00 86.44 752 SER A C 1
ATOM 5827 O O . SER A 1 752 ? -36.648 6.450 24.414 1.00 86.44 752 SER A O 1
ATOM 5829 N N . ASP A 1 753 ? -35.390 6.967 26.200 1.00 88.56 753 ASP A N 1
ATOM 5830 C CA . ASP A 1 753 ? -34.173 7.311 25.466 1.00 88.56 753 ASP A CA 1
ATOM 5831 C C . ASP A 1 753 ? -33.380 6.042 25.099 1.00 88.56 753 ASP A C 1
ATOM 5833 O O . ASP A 1 753 ? -32.591 6.026 24.152 1.00 88.56 753 ASP A O 1
ATOM 5837 N N . ALA A 1 754 ? -33.670 4.933 25.792 1.00 88.44 754 ALA A N 1
ATOM 5838 C CA . ALA A 1 754 ? -33.101 3.608 25.570 1.00 88.44 754 ALA A CA 1
ATOM 5839 C C . ALA A 1 754 ? -33.218 3.151 24.104 1.00 88.44 754 ALA A C 1
ATOM 5841 O O . ALA A 1 754 ? -32.255 2.626 23.543 1.00 88.44 754 ALA A O 1
ATOM 5842 N N . ALA A 1 755 ? -34.369 3.392 23.466 1.00 85.38 755 ALA A N 1
ATOM 5843 C CA . ALA A 1 755 ? -34.607 3.018 22.073 1.00 85.38 755 ALA A CA 1
ATOM 5844 C C . ALA A 1 755 ? -33.728 3.821 21.094 1.00 85.38 755 ALA A C 1
ATOM 5846 O O . ALA A 1 755 ? -33.146 3.245 20.176 1.00 85.38 755 ALA A O 1
ATOM 5847 N N . GLN A 1 756 ? -33.561 5.130 21.325 1.00 86.00 756 GLN A N 1
ATOM 5848 C CA . GLN A 1 756 ? -32.681 5.989 20.515 1.00 86.00 756 GLN A CA 1
ATOM 5849 C C . GLN A 1 756 ? -31.208 5.576 20.649 1.00 86.00 756 GLN A C 1
ATOM 5851 O O . GLN A 1 756 ? -30.432 5.673 19.702 1.00 86.00 756 GLN A O 1
ATOM 5856 N N . LEU A 1 757 ? -30.833 5.064 21.823 1.00 86.44 757 LEU A N 1
ATOM 5857 C CA . LEU A 1 757 ? -29.493 4.571 22.138 1.00 86.44 757 LEU A CA 1
ATOM 5858 C C . LEU A 1 757 ? -29.273 3.100 21.730 1.00 86.44 757 LEU A C 1
ATOM 5860 O O . LEU A 1 757 ? -28.257 2.509 22.112 1.00 86.44 757 LEU A O 1
ATOM 5864 N N . GLY A 1 758 ? -30.186 2.497 20.961 1.00 87.06 758 GLY A N 1
ATOM 5865 C CA . GLY A 1 758 ? -30.070 1.116 20.485 1.00 87.06 758 GLY A CA 1
ATOM 5866 C C . GLY A 1 758 ? -30.066 0.099 21.627 1.00 87.06 758 GLY A C 1
ATOM 5867 O O . GLY A 1 758 ? -29.159 -0.724 21.720 1.00 87.06 758 GLY A O 1
ATOM 5868 N N . CYS A 1 759 ? -31.014 0.211 22.556 1.00 91.00 759 CYS A N 1
ATOM 5869 C CA . CYS A 1 759 ? -31.257 -0.800 23.580 1.00 91.00 759 CYS A CA 1
ATOM 5870 C C . CYS A 1 759 ? -32.564 -1.543 23.278 1.00 91.00 759 CYS A C 1
ATOM 5872 O O . CYS A 1 759 ? -33.610 -0.926 23.096 1.00 91.00 759 CYS A O 1
ATOM 5874 N N . ASP A 1 760 ? -32.494 -2.871 23.252 1.00 91.62 760 ASP A N 1
ATOM 5875 C CA . ASP A 1 760 ? -33.616 -3.801 23.066 1.00 91.62 760 ASP A CA 1
ATOM 5876 C C . ASP A 1 760 ? -34.062 -4.448 24.390 1.00 91.62 760 ASP A C 1
ATOM 5878 O O . ASP A 1 760 ? -35.100 -5.110 24.478 1.00 91.62 760 ASP A O 1
ATOM 5882 N N . ARG A 1 761 ? -33.261 -4.260 25.441 1.00 93.50 761 ARG A N 1
ATOM 5883 C CA . ARG A 1 761 ? -33.399 -4.862 26.765 1.00 93.50 761 ARG A CA 1
ATOM 5884 C C . ARG A 1 761 ? -33.186 -3.806 27.846 1.00 93.50 761 ARG A C 1
ATOM 5886 O O . ARG A 1 761 ? -32.646 -2.730 27.599 1.00 93.50 761 ARG A O 1
ATOM 5893 N N . GLN A 1 762 ? -33.606 -4.115 29.063 1.00 94.25 762 GLN A N 1
ATOM 5894 C CA . GLN A 1 762 ? -33.485 -3.254 30.237 1.00 94.25 762 GLN A CA 1
ATOM 5895 C C . GLN A 1 762 ? -33.133 -4.072 31.483 1.00 94.25 762 GLN A C 1
ATOM 5897 O O . GLN A 1 762 ? -33.491 -5.246 31.587 1.00 94.25 762 GLN A O 1
ATOM 5902 N N . LEU A 1 763 ? -32.443 -3.444 32.430 1.00 94.38 763 LEU A N 1
ATOM 5903 C CA . LEU A 1 763 ? -32.075 -4.015 33.717 1.00 94.38 763 LEU A CA 1
ATOM 5904 C C . LEU A 1 763 ? -33.077 -3.551 34.783 1.00 94.38 763 LEU A C 1
ATOM 5906 O O . LEU A 1 763 ? -33.215 -2.353 35.024 1.00 94.38 763 LEU A O 1
ATOM 5910 N N . LEU A 1 764 ? -33.776 -4.491 35.417 1.00 93.00 764 LEU A N 1
ATOM 5911 C CA . LEU A 1 764 ? -34.825 -4.219 36.401 1.00 93.00 764 LEU A CA 1
ATOM 5912 C C . LEU A 1 764 ? -34.503 -4.885 37.740 1.00 93.00 764 LEU A C 1
ATOM 5914 O O . LEU A 1 764 ? -34.078 -6.038 37.785 1.00 93.00 764 LEU A O 1
ATOM 5918 N N . LEU A 1 765 ? -34.748 -4.175 38.841 1.00 91.25 765 LEU A N 1
ATOM 5919 C CA . LEU A 1 765 ? -34.639 -4.727 40.188 1.00 91.25 765 LEU A CA 1
ATOM 5920 C C . LEU A 1 765 ? -35.918 -5.507 40.518 1.00 91.25 765 LEU A C 1
ATOM 5922 O O . LEU A 1 765 ? -36.971 -4.920 40.752 1.00 91.25 765 LEU A O 1
ATOM 5926 N N . SER A 1 766 ? -35.827 -6.836 40.535 1.00 87.31 766 SER A N 1
ATOM 5927 C CA . SER A 1 766 ? -36.937 -7.746 40.840 1.00 87.31 766 SER A CA 1
ATOM 5928 C C . SER A 1 766 ? -36.591 -8.590 42.064 1.00 87.31 766 SER A C 1
ATOM 5930 O O . SER A 1 766 ? -35.586 -9.296 42.064 1.00 87.31 766 SER A O 1
ATOM 5932 N N . ASN A 1 767 ? -37.410 -8.537 43.119 1.00 85.12 767 ASN A N 1
ATOM 5933 C CA . ASN A 1 767 ? -37.197 -9.288 44.369 1.00 85.12 767 ASN A CA 1
ATOM 5934 C C . ASN A 1 767 ? -35.793 -9.094 44.994 1.00 85.12 767 ASN A C 1
ATOM 5936 O O . ASN A 1 767 ? -35.219 -10.028 45.549 1.00 85.12 767 ASN A O 1
ATOM 5940 N N . GLY A 1 768 ? -35.218 -7.890 44.875 1.00 84.44 768 GLY A N 1
ATOM 5941 C CA . GLY A 1 768 ? -33.865 -7.580 45.361 1.00 84.44 768 GLY A CA 1
ATOM 5942 C C . GLY A 1 768 ? -32.718 -8.057 44.456 1.00 84.44 768 GLY A C 1
ATOM 5943 O O . GLY A 1 768 ? -31.557 -7.913 44.829 1.00 84.44 768 GLY A O 1
ATOM 5944 N N . VAL A 1 769 ? -33.017 -8.603 43.272 1.00 89.94 769 VAL A N 1
ATOM 5945 C CA . VAL A 1 769 ? -32.031 -9.069 42.285 1.00 89.94 769 VAL A CA 1
ATOM 5946 C C . VAL A 1 769 ? -32.180 -8.285 40.982 1.00 89.94 769 VAL A C 1
ATOM 5948 O O . VAL A 1 769 ? -33.284 -8.105 40.474 1.00 89.94 769 VAL A O 1
ATOM 5951 N N . TRP A 1 770 ? -31.063 -7.833 40.415 1.00 93.38 770 TRP A N 1
ATOM 5952 C CA . TRP A 1 770 ? -31.042 -7.193 39.101 1.00 93.38 770 TRP A CA 1
ATOM 5953 C C . TRP A 1 770 ? -31.152 -8.236 37.987 1.00 93.38 770 TRP A C 1
ATOM 5955 O O . TRP A 1 770 ? -30.320 -9.139 37.888 1.00 93.38 770 TRP A O 1
ATOM 5965 N N . THR A 1 771 ? -32.177 -8.109 37.147 1.00 93.25 771 THR A N 1
ATOM 5966 C CA . THR A 1 771 ? -32.498 -9.044 36.063 1.00 93.25 771 THR A CA 1
ATOM 5967 C C . THR A 1 771 ? -32.624 -8.316 34.727 1.00 93.25 771 THR A C 1
ATOM 5969 O O . THR A 1 771 ? -33.024 -7.154 34.671 1.00 93.25 771 THR A O 1
ATOM 5972 N N . VAL A 1 772 ? -32.265 -8.992 33.633 1.00 94.19 772 VAL A N 1
ATOM 5973 C CA . VAL A 1 772 ? -32.434 -8.460 32.272 1.00 94.19 772 VAL A CA 1
ATOM 5974 C C . VAL A 1 772 ? -33.812 -8.860 31.754 1.00 94.19 772 VAL A C 1
ATOM 5976 O O . VAL A 1 772 ? -34.141 -10.045 31.710 1.00 94.19 772 VAL A O 1
ATOM 5979 N N . ALA A 1 773 ? -34.600 -7.876 31.336 1.00 92.75 773 ALA A N 1
ATOM 5980 C CA . ALA A 1 773 ? -35.903 -8.048 30.701 1.00 92.75 773 ALA A CA 1
ATOM 5981 C C . ALA A 1 773 ? -35.907 -7.393 29.307 1.00 92.75 773 ALA A C 1
ATOM 5983 O O . ALA A 1 773 ? -35.095 -6.500 29.055 1.00 92.75 773 ALA A O 1
ATOM 5984 N N . PRO A 1 774 ? -36.820 -7.769 28.394 1.00 91.50 774 PRO A N 1
ATOM 5985 C CA . PRO A 1 774 ? -37.046 -7.009 27.168 1.00 91.50 774 PRO A CA 1
ATOM 5986 C C . PRO A 1 774 ? -37.410 -5.549 27.473 1.00 91.50 774 PRO A C 1
ATOM 5988 O O . PRO A 1 774 ? -38.129 -5.261 28.440 1.00 91.50 774 PRO A O 1
ATOM 5991 N N . LEU A 1 775 ? -36.951 -4.622 26.634 1.00 87.50 775 LEU A N 1
ATOM 5992 C CA . LEU A 1 775 ? -37.470 -3.261 26.615 1.00 87.50 775 LEU A CA 1
ATOM 5993 C C . LEU A 1 775 ? -38.858 -3.326 25.965 1.00 87.50 775 LEU A C 1
ATOM 5995 O O . LEU A 1 775 ? -38.976 -3.347 24.745 1.00 87.50 775 LEU A O 1
ATOM 5999 N N . ALA A 1 776 ? -39.908 -3.446 26.780 1.00 68.88 776 ALA A N 1
ATOM 6000 C CA . ALA A 1 776 ? -41.270 -3.503 26.256 1.00 68.88 776 ALA A CA 1
ATOM 6001 C C . ALA A 1 776 ? -41.596 -2.210 25.485 1.00 68.88 776 ALA A C 1
ATOM 6003 O O . ALA A 1 776 ? -41.265 -1.118 25.963 1.00 68.88 776 ALA A O 1
ATOM 6004 N N . SER A 1 777 ? -42.214 -2.387 24.315 1.00 53.75 777 SER A N 1
ATOM 6005 C CA . SER A 1 777 ? -42.664 -1.346 23.380 1.00 53.75 777 SER A CA 1
ATOM 6006 C C . SER A 1 777 ? -43.696 -0.408 23.993 1.00 53.75 777 SER A C 1
ATOM 6008 O O . SER A 1 777 ? -44.676 -0.967 24.541 1.00 53.75 777 SER A O 1
#

Foldseek 3Di:
DPPVVVVVVVVVVVVVVQVVVQKDFDAPQKWKFKDFVNHTDRFTDDGGMDTDRPPGIDMDIAGQDWDKQWAAFDWAAALVRFIKTWTKMWTKGAQGRNLQCVQPVRDVVSLSVVLRVLLVVLVNVLRHHHDPDVVPDDPAPVSQVVSQVVSQVVCCVRRNMGTDGMDIPDIDGPPVPPPVVVVVVVVVVVVVVVVPDDDDDDDDDDDDDDDDDDDDDDDDDDDDDDDDDDDDDDDDDDDDDDDDDDDDDDDDDDDDDDDDDDDDDYDDDDDDDDDDDDDDDDDDDDDDDDDDDDDDDDDDDDDDDDDDDDDDDDDDDDDDDDDDDDDDDDDDDDDDDDDDDDDDDDDDDDDDDDDDDDDDDDDDDDDDDDDDDDDDVVVVVPPPPPPPPDDPPLADDQDDQRVLLLVLLVVVLVVLLVVLVAAEDDFDQKDFCLQQCPQLNVVCPQFWDWDADPPPRGIMTGAQDCVSVVLLCCLPPVVDQAKHKYWYWAWGATPDAPDPPHHRTFGKTKMKIWFDDDLVRVLSQVVSVVVSLVLLAFPQKAKEKEWLLLLVQLCVVQVHDDPLSVQLLVCLVVLVLVSLLVSLVPTDPLSSQLSSCLSVLKFAPVSLVVNCVSCVVTDPSNVVQSVSRVVSVVVCCVVPVPHGYIYRHSDCVSVSFAHTMWMFMDHPPPPDTQKIWHWGQQSSVSSPDRTTMIMMMGGSSSSNVRGPDPSGDQLEEEEEEDDDPPCSVVVLVVCVVVVGHYDYDDPPDDLVCCVVSSYQWYWDQDPNDTDIDGSDD

Secondary structure (DSSP, 8-state):
--HHHHHHHHHHHHHHHHHHTTEEEE-TTEEEEEEETTEEEESS--SEEEE--TTTEEEEEEE-S-EEEEEEEEEEE-TT--EEEEEEEEEEEES-HHHHHHHHTT-HHHHHHHHHHHHHHHHHHHHTTS-TTTTTSS-HHHHHHHHHHHHHHHHHHHHSEEEEEEEEEEEE--GGGHHHHHHHHHHHHHHHHHHHS--PPP------------------------------------------------------------------------------------------------------------------------------------------------------------------------------HHHHTTS----TTPPPTT-----HHHHHHHHHHHHHHHHHHHHTTPEEP---SEEEHHHHSSGGGGGGGGGBEEEE-TTT--EEEE-S-SHHHHHHIIIIII--SS-EEEEEEEE--BSS-SSTT--SS-EEEEEEEES--SHHHHHHHHHHHHHHHHHTT-TT-EEEEEETHHHHHHHHHTT--HHHHHHHHHHHHTT-HHHHHHHTTTS-HHHHHHHHHHTT-EESTHHHHHHHHHTTTS-HHHHHHHHHHHHHHHHHHHH-TT--EEEETT--TTTTT--SEEEEEE-TTT-SEEEEEEE-TTTTTTTT----EEEEEEEHHHHHHH--S--PPP---EEE-SS--TTHHHHHHHHHHTT--EEEPPTT--GGGTTTTT-SEEEEEETTEEEEEE---

pLDDT: mean 73.45, std 26.78, range [21.31, 98.56]